Protein 6EZ3 (pdb70)

B-factor: mean 73.42, std 18.95, range [23.51, 164.39]

Foldseek 3Di:
DQWDKDFLDPLQVVLLVVQAEEEEEAEFLFPQNDLVNVLVVLVVNLVRHPYYAYEYAAQLQLLLVVLVPADSVRSSVSRVVRVVVSLVSNCVSCVVSVHDPVLRYYYLHVCPVPPLLVVQLVVLVVCCVVPPVLVVLLLVVLVVSSVRSPDPDDDSVSSNSSSVRVSSCPSCQQPCCVVSPHPAYEHEDADDRPSSSCLVVVVTPGHRDSRYTYMHIDGD/DWDKDFLDVLQVVLLVVQAEEEEEAEFLQPQRDLVNLLVVLVVNLVRHPYYAYEYAAQLQLLLVVLVPADSVRSNVSSVVRVVVSLVSNCVSCVVSVHDPPLRYYYLHRCVVPPLLVVLLVVLVVQCVVPPVLVVLLLVVLVVSSVSPPVSSNSSSVRVSSNVCCQQPCCVVSPHPAYEYEDQDDRVSQSCVVVVVTPGHRDSRYIYMHTHDDD/DWDKDFLDVLQVVLLVVQAEEEEEAEFQFPQNDLVNLLVVLVVNLVRHPYYAYEYADQLVLLLVVLVPADSVRSSVSRVVRVVVSLVSNCVSCVVSVHHPVLRYYYLNRCVVPPLLVVQLVVLVVCCVVPPVLVVLLLVVLVVSSVRSPDDPVSSNSSSVRVSSCVSCQQDCCVVSPHPAYEYEDADDRPSSSCLVVVVTPGHRDSRYTYMHIDDDD/DWDKDFLDPLQVVLLVVQAEEEEEAEFPFPQNDLVNLLVVLCVNLVRHPYYAYEYAAQLVLLLVVLVPDDSVRSSVSSVVRVVVSLVSNCVSCVVSVHDPPLRYYYLCNCVVPPLLVVLLVVLVVCCVVPPVLVVLLLVVLVVSSVRVDDSVSSVSSSVRVSSNVSCQQPCCVVSPHPAYEYEEADDRPSQSCLVVVVTPGHRDSRYTYMHIGDD/DQWDKDFLDPLQVVLLVVQAEEEEEAEFLAPQNDLVNLLVVLVVNLVRHPYYAYEYAAPLQLLLVVLVPADSVRSNVSRVVRVVVSLVSNCVSCVVSVHDPVLRYYYLNRCVVPPLLVVLLVVLVVCCVVPPVLVVLLLVVLVVVSVSHVSSVSSSVRVSSNVCCQQPCCVVSPHPAYEYEDADDDPSSSCLVVVVTPGHRDSRYTYMHIDGD/DQWDKDFLDPLQVVLLVVQAEEEEEAEFLFPQNDLVNVLVVLVVNLVRHPYYAYEYAAQLQLLLVVLVPADSVRSSVSRVVRVVVSLVSNCVSCVVSVHHPVLRYYYLNRCVVPPLLVVLLVVLVVCCVVPVVLVVLLLVVLVVSSVSNCDDRVSSVSSSVRVSSCVCCQQPCCVVSPHPAYEYEDADDRPSSSCLVVVVTPGHRDSRYTYMHIDGD

Solvent-accessible surface area: 58840 Å² total; per-residue (Å²): 141,56,9,66,25,13,57,32,38,142,50,0,126,95,4,36,146,107,44,65,13,0,2,1,11,6,10,2,35,16,78,66,13,71,80,82,7,2,44,80,5,0,73,2,0,34,69,47,12,108,61,2,7,0,10,1,3,0,87,34,2,62,11,4,10,41,24,69,69,47,69,53,70,98,0,40,102,64,7,132,138,33,6,108,140,4,20,114,34,0,12,73,5,0,76,135,19,107,49,22,1,22,82,32,4,16,45,2,13,59,34,98,39,16,60,86,10,61,82,30,63,127,61,0,39,68,24,12,102,100,32,93,69,0,60,64,7,0,26,34,31,0,4,29,13,5,31,48,20,53,136,169,152,48,63,105,122,23,8,65,93,0,0,70,10,10,3,0,44,5,0,0,23,5,33,0,11,33,9,25,120,33,137,2,0,0,3,3,53,43,24,21,24,15,0,0,34,10,3,51,24,96,37,15,109,5,163,26,54,129,83,2,0,2,0,4,3,26,76,174,162,23,92,28,44,58,33,41,176,51,0,100,96,3,30,117,97,55,81,10,0,3,1,8,5,18,14,76,38,114,65,4,76,99,66,9,0,115,96,4,0,65,16,0,33,89,59,12,102,59,1,7,0,3,0,0,1,89,34,1,47,10,23,13,43,30,91,68,89,56,52,75,127,0,71,99,64,8,164,131,23,9,122,81,0,20,103,54,0,11,82,10,0,76,121,20,121,55,22,0,22,81,24,2,13,47,13,7,62,32,98,41,16,64,88,10,67,74,22,62,120,56,0,40,60,31,13,98,102,26,76,92,0,60,79,3,0,20,116,21,0,108,79,30,27,146,90,116,101,114,47,29,65,89,0,0,69,21,10,4,1,33,4,0,1,19,6,32,0,10,33,9,28,120,34,154,3,0,0,1,3,48,41,31,100,29,94,0,0,54,31,2,47,78,105,97,18,111,11,162,28,54,126,76,1,0,1,0,19,3,60,76,138,130,131,12,72,25,14,57,31,38,144,53,1,101,99,2,31,118,103,54,69,10,0,2,1,7,6,10,3,64,20,112,75,12,84,96,72,10,1,124,95,4,0,65,15,0,38,89,54,11,107,57,0,8,0,10,2,3,0,91,33,1,50,10,3,9,44,29,75,64,79,55,54,68,103,0,42,114,80,7,132,135,33,6,122,137,5,17,99,42,0,12,86,9,0,68,125,20,127,46,20,0,22,92,22,6,17,40,2,7,63,32,98,44,17,58,88,10,65,88,28,61,134,59,0,44,60,25,12,101,102,31,92,70,0,59,64,8,0,23,45,36,0,2,20,16,15,56,55,48,120,50,49,105,99,29,8,62,86,0,0,69,14,8,3,0,40,2,0,0,22,7,32,0,11,33,9,25,123,34,146,2,0,0,1,3,48,42,20,18,16,30,0,0,35,9,3,51,25,96,36,18,110,7,161,27,52,127,76,1,0,2,0,5,3,24,73,128,132,132,15,85,26,14,59,33,39,153,48,1,107,101,4,27,119,103,55,69,11,0,2,1,8,6,16,10,60,24,108,65,11,72,102,76,8,3,118,97,4,0,62,9,0,32,88,43,13,106,59,1,8,0,11,0,4,0,87,31,2,47,11,15,11,42,33,66,69,74,65,55,72,101,0,45,109,65,6,146,137,33,8,145,140,4,52,181,47,0,60,80,9,0,107,137,21,144,50,98,47,108,120,24,30,18,44,1,5,85,32,99,143,41,117,108,9,79,81,28,65,124,65,0,40,65,28,13,101,104,32,91,70,0,60,62,9,0,24,41,41,0,6,22,24,17,35,56,119,119,80,97,132,24,10,61,89,0,0,70,19,8,4,0,40,3,0,0,23,7,32,0,11,38,9,26,130,34,144,2,0,0,1,3,52,42,20,21,18,24,1,0,38,11,3,49,19,89,38,14,111,12,146,26,52,126,76,1,0,3,0,6,2,24,74,171,148,58,10,106,19,50,59,33,40,181,48,1,124,99,3,36,147,103,52,69,10,0,3,1,9,6,18,15,85,32,109,65,3,67,106,78,7,0,96,73,4,0,52,5,0,36,86,48,12,107,60,0,8,0,11,2,2,0,87,29,1,49,10,22,12,44,44,92,70,89,52,54,64,120,0,42,113,82,7,132,137,24,8,112,81,0,51,163,58,0,60,84,10,0,106,131,20,145,49,96,47,112,122,25,29,19,44,4,8,82,32,98,143,38,126,107,9,85,73,20,66,122,54,0,38,66,25,10,104,111,31,76,104,0,58,75,9,0,20,106,22,0,94,77,25,30,134,88,143,140,96,28,55,87,0,0,68,20,6,3,1,41,2,0,0,24,6,33,0,10,39,9,26,128,34,140,1,0,0,1,3,51,46,31,107,25,72,0,0,58,30,2,52,83,99,110,18,110,11,147,26,53,128,73,2,0,2,0,20,2,64,71,164,120,65,6,69,21,15,58,32,35,154,46,0,125,95,3,37,148,100,50,70,11,0,2,0,8,6,17,14,72,32,105,71,3,66,81,83,8,0,46,90,4,0,71,1,0,34,81,43,12,108,59,0,8,0,10,2,3,0,84,34,2,50,10,20,10,44,34,58,69,60,51,53,71,121,0,43,126,99,6,129,166,26,7,109,82,0,20,111,44,0,8,73,6,0,79,136,18,108,44,19,1,21,90,25,6,17,41,2,9,64,32,99,42,17,56,88,9,63,80,30,60,118,65,0,41,62,29,11,100,106,32,81,76,0,57,64,6,0,18,35,32,0,9,23,31,5,54,51,119,106,92,96,74,118,28,4,62,81,0,0,68,20,9,2,0,42,3,0,0,25,6,32,0,11,34,9,27,122,36,143,1,0,0,2,3,54,42,18,19,27,19,1,0,38,11,2,47,23,100,42,18,110,12,163,24,54,128,72,0,0,3,0,5,3,25,84,156

InterPro domains:
  IPR030903 Cyclodipeptide synthase [PF16715] (4-224)
  IPR030903 Cyclodipeptide synthase [TIGR04539] (4-224)
  IPR038622 Cyclodipeptide synthase superfamily [G3DSA:3.40.50.11710] (1-234)

Structure (mmCIF, N/CA/C/O backbone):
data_6EZ3
#
_entry.id   6EZ3
#
_cell.length_a   46.381
_cell.length_b   81.835
_cell.length_c   384.026
_cell.angle_alpha   90.00
_cell.angle_beta   90.00
_cell.angle_gamma   90.00
#
_symmetry.space_group_name_H-M   'P 21 21 21'
#
loop_
_entity.id
_entity.type
_entity.pdbx_description
1 polymer 'Cyclo(L-leucyl-L-leucyl) synthase'
2 non-polymer 'SULFATE ION'
3 water water
#
loop_
_atom_site.group_PDB
_atom_site.id
_atom_site.type_symbol
_atom_site.label_atom_id
_atom_site.label_alt_id
_atom_site.label_comp_id
_atom_site.label_asym_id
_atom_site.label_entity_id
_atom_site.label_seq_id
_atom_site.pdbx_PDB_ins_code
_atom_site.Cartn_x
_atom_site.Cartn_y
_atom_site.Cartn_z
_atom_site.occupancy
_atom_site.B_iso_or_equiv
_atom_site.auth_seq_id
_atom_site.auth_comp_id
_atom_site.auth_asym_id
_atom_site.auth_atom_id
_atom_site.pdbx_PDB_model_num
ATOM 1 N N . GLN A 1 2 ? 13.810 -21.214 -10.864 1.00 74.16 2 GLN A N 1
ATOM 2 C CA . GLN A 1 2 ? 13.416 -22.618 -11.088 1.00 73.83 2 GLN A CA 1
ATOM 3 C C . GLN A 1 2 ? 12.220 -22.667 -12.036 1.00 75.71 2 GLN A C 1
ATOM 4 O O . GLN A 1 2 ? 12.163 -23.483 -12.961 1.00 75.20 2 GLN A O 1
ATOM 10 N N . ASN A 1 3 ? 11.255 -21.791 -11.758 1.00 70.11 3 ASN A N 1
ATOM 11 C CA . ASN A 1 3 ? 10.017 -21.597 -12.493 1.00 68.72 3 ASN A CA 1
ATOM 12 C C . ASN A 1 3 ? 10.016 -20.172 -13.071 1.00 67.65 3 ASN A C 1
ATOM 13 O O . ASN A 1 3 ? 8.989 -19.712 -13.590 1.00 67.25 3 ASN A O 1
ATOM 18 N N . PHE A 1 4 ? 11.209 -19.494 -12.992 1.00 59.92 4 PHE A N 1
ATOM 19 C CA . PHE A 1 4 ? 11.497 -18.120 -13.436 1.00 56.53 4 PHE A CA 1
ATOM 20 C C . PHE A 1 4 ? 12.742 -17.990 -14.282 1.00 58.21 4 PHE A C 1
ATOM 21 O O . PHE A 1 4 ? 13.820 -18.416 -13.861 1.00 57.43 4 PHE A O 1
ATOM 29 N N . LYS A 1 5 ? 12.611 -17.306 -15.427 1.00 53.75 5 LYS A N 1
ATOM 30 C CA . LYS A 1 5 ? 13.726 -16.972 -16.305 1.00 53.78 5 LYS A CA 1
ATOM 31 C C . LYS A 1 5 ? 14.290 -15.638 -15.780 1.00 57.51 5 LYS A C 1
ATOM 32 O O . LYS A 1 5 ? 13.547 -14.639 -15.692 1.00 57.91 5 LYS A O 1
ATOM 38 N N . VAL A 1 6 ? 15.579 -15.639 -15.397 1.00 51.66 6 VAL A N 1
ATOM 39 C CA . VAL A 1 6 ? 16.213 -14.454 -14.818 1.00 50.69 6 VAL A CA 1
ATOM 40 C C . VAL A 1 6 ? 17.115 -13.729 -15.821 1.00 55.70 6 VAL A C 1
ATOM 41 O O . VAL A 1 6 ? 18.000 -14.362 -16.406 1.00 57.89 6 VAL A O 1
ATOM 45 N N . ASP A 1 7 ? 16.900 -12.402 -16.001 1.00 49.35 7 ASP A N 1
ATOM 46 C CA . ASP A 1 7 ? 17.718 -11.542 -16.877 1.00 47.95 7 ASP A CA 1
ATOM 47 C C . ASP A 1 7 ? 18.489 -10.549 -16.024 1.00 49.97 7 ASP A C 1
ATOM 48 O O . ASP A 1 7 ? 18.104 -10.298 -14.897 1.00 50.65 7 ASP A O 1
ATOM 53 N N . PHE A 1 8 ? 19.589 -10.016 -16.524 1.00 46.18 8 PHE A N 1
ATOM 54 C CA . PHE A 1 8 ? 20.463 -9.134 -15.750 1.00 46.04 8 PHE A CA 1
ATOM 55 C C . PHE A 1 8 ? 20.690 -7.778 -16.397 1.00 48.72 8 PHE A C 1
ATOM 56 O O . PHE A 1 8 ? 20.823 -7.685 -17.620 1.00 47.55 8 PHE A O 1
ATOM 64 N N . LEU A 1 9 ? 20.759 -6.726 -15.562 1.00 44.87 9 LEU A N 1
ATOM 65 C CA . LEU A 1 9 ? 21.029 -5.371 -16.023 1.00 44.32 9 LEU A CA 1
ATOM 66 C C . LEU A 1 9 ? 22.503 -5.241 -16.391 1.00 51.88 9 LEU A C 1
ATOM 67 O O . LEU A 1 9 ? 22.818 -4.598 -17.401 1.00 52.46 9 LEU A O 1
ATOM 72 N N . THR A 1 10 ? 23.400 -5.865 -15.585 1.00 49.89 10 THR A N 1
ATOM 73 C CA . THR A 1 10 ? 24.850 -5.874 -15.833 1.00 50.35 10 THR A CA 1
ATOM 74 C C . THR A 1 10 ? 25.434 -7.258 -15.608 1.00 54.88 10 THR A C 1
ATOM 75 O O . THR A 1 10 ? 24.747 -8.121 -15.065 1.00 54.75 10 THR A O 1
ATOM 79 N N . LYS A 1 11 ? 26.717 -7.453 -15.988 1.00 52.58 11 LYS A N 1
ATOM 80 C CA . LYS A 1 11 ? 27.465 -8.705 -15.754 1.00 53.48 11 LYS A CA 1
ATOM 81 C C . LYS A 1 11 ? 27.656 -8.878 -14.237 1.00 58.14 11 LYS A C 1
ATOM 82 O O . LYS A 1 11 ? 27.545 -9.989 -13.713 1.00 59.47 11 LYS A O 1
ATOM 88 N N . ASN A 1 12 ? 27.902 -7.758 -13.535 1.00 52.91 12 ASN A N 1
ATOM 89 C CA . ASN A 1 12 ? 28.089 -7.706 -12.093 1.00 51.75 12 ASN A CA 1
ATOM 90 C C . ASN A 1 12 ? 26.841 -8.220 -11.362 1.00 56.87 12 ASN A C 1
ATOM 91 O O . ASN A 1 12 ? 26.970 -8.909 -10.354 1.00 56.43 12 ASN A O 1
ATOM 96 N N . CYS A 1 13 ? 25.645 -7.940 -11.913 1.00 54.75 13 CYS A N 1
ATOM 97 C CA . CYS A 1 13 ? 24.361 -8.420 -11.391 1.00 55.34 13 CYS A CA 1
ATOM 98 C C . CYS A 1 13 ? 24.331 -9.976 -11.422 1.00 56.75 13 CYS A C 1
ATOM 99 O O . CYS A 1 13 ? 23.933 -10.606 -10.443 1.00 56.90 13 CYS A O 1
ATOM 102 N N . LYS A 1 14 ? 24.857 -10.582 -12.496 1.00 50.16 14 LYS A N 1
ATOM 103 C CA . LYS A 1 14 ? 24.943 -12.038 -12.653 1.00 47.80 14 LYS A CA 1
ATOM 104 C C . LYS A 1 14 ? 25.894 -12.620 -11.615 1.00 48.14 14 LYS A C 1
ATOM 105 O O . LYS A 1 14 ? 25.571 -13.650 -11.006 1.00 46.98 14 LYS A O 1
ATOM 111 N N . GLN A 1 15 ? 27.037 -11.925 -11.378 1.00 42.96 15 GLN A N 1
ATOM 112 C CA . GLN A 1 15 ? 28.026 -12.308 -10.361 1.00 42.94 15 GLN A CA 1
ATOM 113 C C . GLN A 1 15 ? 27.379 -12.300 -8.966 1.00 46.59 15 GLN A C 1
ATOM 114 O O . GLN A 1 15 ? 27.544 -13.275 -8.228 1.00 48.33 15 GLN A O 1
ATOM 120 N N . ILE A 1 16 ? 26.632 -11.218 -8.627 1.00 40.11 16 ILE A N 1
ATOM 121 C CA . ILE A 1 16 ? 25.942 -11.095 -7.343 1.00 40.95 16 ILE A CA 1
ATOM 122 C C . ILE A 1 16 ? 24.906 -12.226 -7.230 1.00 46.20 16 ILE A C 1
ATOM 123 O O . ILE A 1 16 ? 24.876 -12.941 -6.204 1.00 45.72 16 ILE A O 1
ATOM 128 N N . TYR A 1 17 ? 24.096 -12.408 -8.315 1.00 41.82 17 TYR A N 1
ATOM 129 C CA . TYR A 1 17 ? 23.050 -13.429 -8.396 1.00 41.19 17 TYR A CA 1
ATOM 130 C C . TYR A 1 17 ? 23.611 -14.784 -8.060 1.00 46.84 17 TYR A C 1
ATOM 131 O O . TYR A 1 17 ? 23.051 -15.438 -7.171 1.00 46.62 17 TYR A O 1
ATOM 140 N N . GLN A 1 18 ? 24.754 -15.176 -8.730 1.00 42.41 18 GLN A N 1
ATOM 141 C CA . GLN A 1 18 ? 25.474 -16.431 -8.524 1.00 41.38 18 GLN A CA 1
ATOM 142 C C . GLN A 1 18 ? 25.670 -16.730 -7.032 1.00 45.24 18 GLN A C 1
ATOM 143 O O . GLN A 1 18 ? 25.354 -17.845 -6.609 1.00 47.47 18 GLN A O 1
ATOM 149 N N . ARG A 1 19 ? 26.151 -15.728 -6.253 1.00 38.42 19 ARG A N 1
ATOM 150 C CA . ARG A 1 19 ? 26.431 -15.819 -4.826 1.00 37.93 19 ARG A CA 1
ATOM 151 C C . ARG A 1 19 ? 25.186 -16.156 -3.931 1.00 43.08 19 ARG A C 1
ATOM 152 O O . ARG A 1 19 ? 25.360 -16.727 -2.864 1.00 43.86 19 ARG A O 1
ATOM 160 N N . LYS A 1 20 ? 23.967 -15.839 -4.381 1.00 39.28 20 LYS A N 1
ATOM 161 C CA . LYS A 1 20 ? 22.638 -16.028 -3.739 1.00 38.73 20 LYS A CA 1
ATOM 162 C C . LYS A 1 20 ? 22.550 -15.537 -2.258 1.00 46.00 20 LYS A C 1
ATOM 163 O O . LYS A 1 20 ? 21.827 -16.131 -1.440 1.00 45.19 20 LYS A O 1
ATOM 169 N N . LYS A 1 21 ? 23.219 -14.399 -1.944 1.00 44.37 21 LYS A N 1
ATOM 170 C CA . LYS A 1 21 ? 23.194 -13.893 -0.569 1.00 44.67 21 LYS A CA 1
ATOM 171 C C . LYS A 1 21 ? 21.846 -13.310 -0.148 1.00 50.28 21 LYS A C 1
ATOM 172 O O . LYS A 1 21 ? 21.323 -13.728 0.879 1.00 53.54 21 LYS A O 1
ATOM 178 N N . HIS A 1 22 ? 21.271 -12.370 -0.926 1.00 43.89 22 HIS A N 1
ATOM 179 C CA . HIS A 1 22 ? 19.998 -11.730 -0.613 1.00 42.42 22 HIS A CA 1
ATOM 180 C C . HIS A 1 22 ? 19.310 -11.137 -1.858 1.00 47.88 22 HIS A C 1
ATOM 181 O O . HIS A 1 22 ? 19.989 -10.625 -2.760 1.00 51.44 22 HIS A O 1
ATOM 188 N N . VAL A 1 23 ? 17.962 -11.163 -1.876 1.00 39.66 23 VAL A N 1
ATOM 189 C CA . VAL A 1 23 ? 17.130 -10.581 -2.931 1.00 37.17 23 VAL A CA 1
ATOM 190 C C . VAL A 1 23 ? 16.037 -9.687 -2.302 1.00 43.30 23 VAL A C 1
ATOM 191 O O . VAL A 1 23 ? 15.569 -9.964 -1.187 1.00 43.36 23 VAL A O 1
ATOM 195 N N . ILE A 1 24 ? 15.661 -8.609 -3.010 1.00 39.64 24 ILE A N 1
ATOM 196 C CA . ILE A 1 24 ? 14.586 -7.711 -2.644 1.00 39.46 24 ILE A CA 1
ATOM 197 C C . ILE A 1 24 ? 13.536 -7.991 -3.667 1.00 44.71 24 ILE A C 1
ATOM 198 O O . ILE A 1 24 ? 13.787 -7.853 -4.866 1.00 46.28 24 ILE A O 1
ATOM 203 N N . LEU A 1 25 ? 12.367 -8.440 -3.218 1.00 40.19 25 LEU A N 1
ATOM 204 C CA . LEU A 1 25 ? 11.260 -8.657 -4.145 1.00 38.30 25 LEU A CA 1
ATOM 205 C C . LEU A 1 25 ? 10.448 -7.363 -4.138 1.00 44.08 25 LEU A C 1
ATOM 206 O O . LEU A 1 25 ? 9.938 -6.949 -3.099 1.00 43.62 25 LEU A O 1
ATOM 211 N N . GLY A 1 26 ? 10.427 -6.689 -5.272 1.00 42.18 26 GLY A N 1
ATOM 212 C CA . GLY A 1 26 ? 9.656 -5.477 -5.436 1.00 42.10 26 GLY A CA 1
ATOM 213 C C . GLY A 1 26 ? 8.249 -5.846 -5.862 1.00 49.37 26 GLY A C 1
ATOM 214 O O . GLY A 1 26 ? 8.051 -6.405 -6.957 1.00 49.07 26 GLY A O 1
ATOM 215 N N . ILE A 1 27 ? 7.263 -5.557 -4.975 1.00 46.45 27 ILE A N 1
ATOM 216 C CA . ILE A 1 27 ? 5.837 -5.739 -5.254 1.00 46.05 27 ILE A CA 1
ATOM 217 C C . ILE A 1 27 ? 5.201 -4.349 -5.502 1.00 50.94 27 ILE A C 1
ATOM 218 O O . ILE A 1 27 ? 5.496 -3.396 -4.792 1.00 51.45 27 ILE A O 1
ATOM 223 N N . SER A 1 28 ? 4.435 -4.223 -6.581 1.00 48.48 28 SER A N 1
ATOM 224 C CA . SER A 1 28 ? 3.842 -2.975 -7.051 1.00 49.40 28 SER A CA 1
ATOM 225 C C . SER A 1 28 ? 2.355 -2.808 -6.735 1.00 58.59 28 SER A C 1
ATOM 226 O O . SER A 1 28 ? 1.584 -3.772 -6.851 1.00 59.45 28 SER A O 1
ATOM 229 N N . PRO A 1 29 ? 1.906 -1.573 -6.402 1.00 58.27 29 PRO A N 1
ATOM 230 C CA . PRO A 1 29 ? 0.484 -1.396 -6.073 1.00 58.69 29 PRO A CA 1
ATOM 231 C C . PRO A 1 29 ? -0.397 -1.214 -7.303 1.00 64.94 29 PRO A C 1
ATOM 232 O O . PRO A 1 29 ? 0.046 -0.679 -8.324 1.00 65.03 29 PRO A O 1
ATOM 236 N N . PHE A 1 30 ? -1.657 -1.652 -7.188 1.00 61.19 30 PHE A N 1
ATOM 237 C CA . PHE A 1 30 ? -2.711 -1.503 -8.182 1.00 60.30 30 PHE A CA 1
ATOM 238 C C . PHE A 1 30 ? -2.393 -2.134 -9.538 1.00 65.97 30 PHE A C 1
ATOM 239 O O . PHE A 1 30 ? -3.120 -1.892 -10.498 1.00 67.05 30 PHE A O 1
ATOM 247 N N . THR A 1 31 ? -1.349 -2.968 -9.616 1.00 63.53 31 THR A N 1
ATOM 248 C CA . THR A 1 31 ? -0.976 -3.639 -10.867 1.00 63.83 31 THR A CA 1
ATOM 249 C C . THR A 1 31 ? -1.578 -5.025 -10.953 1.00 69.51 31 THR A C 1
ATOM 250 O O . THR A 1 31 ? -1.724 -5.726 -9.948 1.00 68.31 31 THR A O 1
ATOM 254 N N . SER A 1 32 ? -1.937 -5.403 -12.173 1.00 68.65 32 SER A N 1
ATOM 255 C CA . SER A 1 32 ? -2.542 -6.684 -12.522 1.00 68.77 32 SER A CA 1
ATOM 256 C C . SER A 1 32 ? -1.622 -7.872 -12.190 1.00 70.73 32 SER A C 1
ATOM 257 O O . SER A 1 32 ? -2.115 -8.891 -11.686 1.00 70.96 32 SER A O 1
ATOM 260 N N . LYS A 1 33 ? -0.294 -7.729 -12.459 1.00 63.38 33 LYS A N 1
ATOM 261 C CA . LYS A 1 33 ? 0.693 -8.789 -12.235 1.00 61.04 33 LYS A CA 1
ATOM 262 C C . LYS A 1 33 ? 0.827 -9.185 -10.774 1.00 62.81 33 LYS A C 1
ATOM 263 O O . LYS A 1 33 ? 0.762 -10.364 -10.471 1.00 64.20 33 LYS A O 1
ATOM 269 N N . TYR A 1 34 ? 1.020 -8.221 -9.879 1.00 56.49 34 TYR A N 1
ATOM 270 C CA . TYR A 1 34 ? 1.225 -8.460 -8.450 1.00 55.19 34 TYR A CA 1
ATOM 271 C C . TYR A 1 34 ? -0.076 -8.792 -7.733 1.00 60.03 34 TYR A C 1
ATOM 272 O O . TYR A 1 34 ? -0.576 -8.026 -6.886 1.00 59.96 34 TYR A O 1
ATOM 281 N N . ASN A 1 35 ? -0.610 -9.973 -8.121 1.00 55.63 35 ASN A N 1
ATOM 282 C CA . ASN A 1 35 ? -1.805 -10.622 -7.617 1.00 55.32 35 ASN A CA 1
ATOM 283 C C . ASN A 1 35 ? -1.376 -11.713 -6.656 1.00 64.11 35 ASN A C 1
ATOM 284 O O . ASN A 1 35 ? -0.234 -12.206 -6.718 1.00 64.22 35 ASN A O 1
ATOM 289 N N . GLU A 1 36 ? -2.315 -12.107 -5.777 1.00 61.54 36 GLU A N 1
ATOM 290 C CA . GLU A 1 36 ? -2.125 -13.115 -4.750 1.00 60.32 36 GLU A CA 1
ATOM 291 C C . GLU A 1 36 ? -1.359 -14.319 -5.273 1.00 60.82 36 GLU A C 1
ATOM 292 O O . GLU A 1 36 ? -0.433 -14.756 -4.610 1.00 61.41 36 GLU A O 1
ATOM 298 N N . SER A 1 37 ? -1.681 -14.797 -6.477 1.00 55.62 37 SER A N 1
ATOM 299 C CA . SER A 1 37 ? -1.017 -15.960 -7.069 1.00 55.23 37 SER A CA 1
ATOM 300 C C . SER A 1 37 ? 0.467 -15.710 -7.319 1.00 55.62 37 SER A C 1
ATOM 301 O O . SER A 1 37 ? 1.316 -16.461 -6.823 1.00 55.33 37 SER A O 1
ATOM 304 N N . TYR A 1 38 ? 0.762 -14.611 -8.030 1.00 48.87 38 TYR A N 1
ATOM 305 C CA . TYR A 1 38 ? 2.118 -14.182 -8.372 1.00 46.39 38 TYR A CA 1
ATOM 306 C C . TYR A 1 38 ? 2.987 -13.882 -7.140 1.00 44.84 38 TYR A C 1
ATOM 307 O O . TYR A 1 38 ? 4.091 -14.420 -7.002 1.00 41.17 38 TYR A O 1
ATOM 316 N N . ILE A 1 39 ? 2.485 -12.999 -6.265 1.00 41.04 39 ILE A N 1
ATOM 317 C CA . ILE A 1 39 ? 3.181 -12.595 -5.051 1.00 40.86 39 ILE A CA 1
ATOM 318 C C . ILE A 1 39 ? 3.724 -13.808 -4.291 1.00 47.79 39 ILE A C 1
ATOM 319 O O . ILE A 1 39 ? 4.877 -13.779 -3.841 1.00 49.10 39 ILE A O 1
ATOM 324 N N . ARG A 1 40 ? 2.913 -14.890 -4.220 1.00 42.46 40 ARG A N 1
ATOM 325 C CA . ARG A 1 40 ? 3.263 -16.148 -3.580 1.00 41.36 40 ARG A CA 1
ATOM 326 C C . ARG A 1 40 ? 4.411 -16.831 -4.318 1.00 45.79 40 ARG A C 1
ATOM 327 O O . ARG A 1 40 ? 5.410 -17.201 -3.695 1.00 43.82 40 ARG A O 1
ATOM 335 N N . LYS A 1 41 ? 4.276 -16.938 -5.655 1.00 44.75 41 LYS A N 1
ATOM 336 C CA . LYS A 1 41 ? 5.255 -17.514 -6.569 1.00 45.05 41 LYS A CA 1
ATOM 337 C C . LYS A 1 41 ? 6.628 -16.916 -6.308 1.00 48.83 41 LYS A C 1
ATOM 338 O O . LYS A 1 41 ? 7.570 -17.665 -6.070 1.00 51.78 41 LYS A O 1
ATOM 344 N N . ILE A 1 42 ? 6.743 -15.573 -6.349 1.00 41.64 42 ILE A N 1
ATOM 345 C CA . ILE A 1 42 ? 8.014 -14.860 -6.177 1.00 39.73 42 ILE A CA 1
ATOM 346 C C . ILE A 1 42 ? 8.606 -15.079 -4.789 1.00 42.97 42 ILE A C 1
ATOM 347 O O . ILE A 1 42 ? 9.817 -15.136 -4.672 1.00 42.49 42 ILE A O 1
ATOM 352 N N . ILE A 1 43 ? 7.763 -15.215 -3.747 1.00 39.06 43 ILE A N 1
ATOM 353 C CA . ILE A 1 43 ? 8.236 -15.465 -2.388 1.00 37.56 43 ILE A CA 1
ATOM 354 C C . ILE A 1 43 ? 8.801 -16.883 -2.314 1.00 43.27 43 ILE A C 1
ATOM 355 O O . ILE A 1 43 ? 9.942 -17.073 -1.873 1.00 44.67 43 ILE A O 1
ATOM 36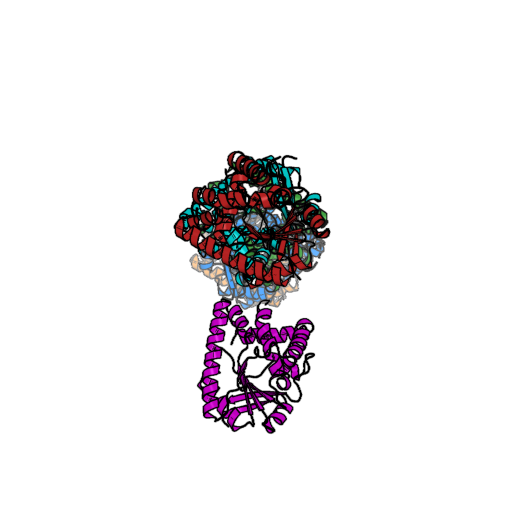0 N N . GLN A 1 44 ? 8.036 -17.864 -2.806 1.00 38.46 44 GLN A N 1
ATOM 361 C CA . GLN A 1 44 ? 8.498 -19.242 -2.824 1.00 38.58 44 GLN A CA 1
ATOM 362 C C . GLN A 1 44 ? 9.823 -19.366 -3.562 1.00 44.37 44 GLN A C 1
ATOM 363 O O . GLN A 1 44 ? 10.705 -20.063 -3.078 1.00 44.38 44 GLN A O 1
ATOM 369 N N . TRP A 1 45 ? 9.982 -18.620 -4.686 1.00 42.65 45 TRP A N 1
ATOM 370 C CA . TRP A 1 45 ? 11.190 -18.535 -5.522 1.00 42.68 45 TRP A CA 1
ATOM 371 C C . TRP A 1 45 ? 12.358 -17.904 -4.755 1.00 45.09 45 TRP A C 1
ATOM 372 O O . TRP A 1 45 ? 13.457 -18.454 -4.762 1.00 44.34 45 TRP A O 1
ATOM 383 N N . ALA A 1 46 ? 12.109 -16.763 -4.086 1.00 40.61 46 ALA A N 1
ATOM 384 C CA . ALA A 1 46 ? 13.126 -16.055 -3.334 1.00 39.86 46 ALA A CA 1
ATOM 385 C C . ALA A 1 46 ? 13.607 -16.988 -2.280 1.00 46.72 46 ALA A C 1
ATOM 386 O O . ALA A 1 46 ? 14.805 -17.243 -2.218 1.00 46.48 46 ALA A O 1
ATOM 388 N N . ASN A 1 47 ? 12.657 -17.565 -1.510 1.00 45.32 47 ASN A N 1
ATOM 389 C CA . ASN A 1 47 ? 12.889 -18.460 -0.383 1.00 46.52 47 ASN A CA 1
ATOM 390 C C . ASN A 1 47 ? 13.734 -19.665 -0.721 1.00 54.85 47 ASN A C 1
ATOM 391 O O . ASN A 1 47 ? 14.648 -19.994 0.038 1.00 57.49 47 ASN A O 1
ATOM 396 N N . SER A 1 48 ? 13.438 -20.310 -1.858 1.00 51.70 48 SER A N 1
ATOM 397 C CA . SER A 1 48 ? 14.104 -21.514 -2.349 1.00 51.05 48 SER A CA 1
ATOM 398 C C . SER A 1 48 ? 15.504 -21.302 -2.861 1.00 56.42 48 SER A C 1
ATOM 399 O O . SER A 1 48 ? 16.358 -22.163 -2.651 1.00 60.90 48 SER A O 1
ATOM 402 N N . ASN A 1 49 ? 15.752 -20.195 -3.526 1.00 48.69 49 ASN A N 1
ATOM 403 C CA . ASN A 1 49 ? 17.037 -19.920 -4.133 1.00 47.21 49 ASN A CA 1
ATOM 404 C C . ASN A 1 49 ? 18.049 -19.107 -3.287 1.00 51.40 49 ASN A C 1
ATOM 405 O O . ASN A 1 49 ? 19.263 -19.267 -3.477 1.00 52.40 49 ASN A O 1
ATOM 410 N N . PHE A 1 50 ? 17.573 -18.230 -2.394 1.00 45.67 50 PHE A N 1
ATOM 411 C CA . PHE A 1 50 ? 18.450 -17.315 -1.667 1.00 44.66 50 PHE A CA 1
ATOM 412 C C . PHE A 1 50 ? 18.619 -17.599 -0.180 1.00 53.73 50 PHE A C 1
ATOM 413 O O . PHE A 1 50 ? 17.756 -18.243 0.456 1.00 54.26 50 PHE A O 1
ATOM 421 N N . ASP A 1 51 ? 19.736 -17.062 0.378 1.00 51.79 51 ASP A N 1
ATOM 422 C CA . ASP A 1 51 ? 20.055 -17.186 1.790 1.00 52.52 51 ASP A CA 1
ATOM 423 C C . ASP A 1 51 ? 19.035 -16.383 2.578 1.00 54.96 51 ASP A C 1
ATOM 424 O O . ASP A 1 51 ? 18.529 -16.861 3.594 1.00 56.30 51 ASP A O 1
ATOM 429 N N . ASP A 1 52 ? 18.657 -15.214 2.042 1.00 48.14 52 ASP A N 1
ATOM 430 C CA . ASP A 1 52 ? 17.696 -14.308 2.666 1.00 46.57 52 ASP A CA 1
ATOM 431 C C . ASP A 1 52 ? 17.001 -13.431 1.614 1.00 50.38 52 ASP A C 1
ATOM 432 O O . ASP A 1 52 ? 17.561 -13.197 0.540 1.00 52.50 52 ASP A O 1
ATOM 437 N N . PHE A 1 53 ? 15.811 -12.903 1.930 1.00 43.88 53 PHE A N 1
ATOM 438 C CA . PHE A 1 53 ? 15.082 -11.971 1.067 1.00 42.38 53 PHE A CA 1
ATOM 439 C C . PHE A 1 53 ? 14.333 -10.967 1.908 1.00 45.76 53 PHE A C 1
ATOM 440 O O . PHE A 1 53 ? 14.100 -11.181 3.098 1.00 45.07 53 PHE A O 1
ATOM 448 N N . SER A 1 54 ? 13.942 -9.881 1.267 1.00 42.60 54 SER A N 1
ATOM 449 C CA . SER A 1 54 ? 13.176 -8.761 1.795 1.00 41.25 54 SER A CA 1
ATOM 450 C C . SER A 1 54 ? 12.127 -8.511 0.753 1.00 45.26 54 SER A C 1
ATOM 451 O O . SER A 1 54 ? 12.312 -8.870 -0.416 1.00 45.16 54 SER A O 1
ATOM 454 N N . ILE A 1 55 ? 11.074 -7.820 1.137 1.00 41.48 55 ILE A N 1
ATOM 455 C CA . ILE A 1 55 ? 10.037 -7.380 0.219 1.00 40.71 55 ILE A CA 1
ATOM 456 C C . ILE A 1 55 ? 9.947 -5.850 0.312 1.00 45.30 55 ILE A C 1
ATOM 457 O O . ILE A 1 55 ? 10.011 -5.280 1.397 1.00 44.74 55 ILE A O 1
ATOM 462 N N . LEU A 1 56 ? 9.880 -5.189 -0.822 1.00 43.65 56 LEU A N 1
ATOM 463 C CA . LEU A 1 56 ? 9.733 -3.750 -0.847 1.00 43.93 56 LEU A CA 1
ATOM 464 C C . LEU A 1 56 ? 8.402 -3.461 -1.490 1.00 48.33 56 LEU A C 1
ATOM 465 O O . LEU A 1 56 ? 8.129 -3.901 -2.614 1.00 48.52 56 LEU A O 1
ATOM 470 N N . LEU A 1 57 ? 7.535 -2.826 -0.718 1.00 45.27 57 LEU A N 1
ATOM 471 C CA . LEU A 1 57 ? 6.189 -2.429 -1.105 1.00 46.08 57 LEU A CA 1
ATOM 472 C C . LEU A 1 57 ? 6.195 -0.909 -1.357 1.00 54.30 57 LEU A C 1
ATOM 473 O O . LEU A 1 57 ? 7.125 -0.216 -0.933 1.00 55.76 57 LEU A O 1
ATOM 478 N N . ALA A 1 58 ? 5.176 -0.389 -2.038 1.00 52.29 58 ALA A N 1
ATOM 479 C CA . ALA A 1 58 ? 5.096 1.045 -2.348 1.00 52.52 58 ALA A CA 1
ATOM 480 C C . ALA A 1 58 ? 5.054 1.963 -1.119 1.00 56.61 58 ALA A C 1
ATOM 481 O O . ALA A 1 58 ? 4.383 1.660 -0.135 1.00 56.12 58 ALA A O 1
ATOM 483 N N . GLY A 1 59 ? 5.754 3.083 -1.195 1.00 54.59 59 GLY A N 1
ATOM 484 C CA . GLY A 1 59 ? 5.790 4.068 -0.114 1.00 55.14 59 GLY A CA 1
ATOM 485 C C . GLY A 1 59 ? 4.578 4.982 -0.115 1.00 60.71 59 GLY A C 1
ATOM 486 O O . GLY A 1 59 ? 3.674 4.824 -0.942 1.00 60.20 59 GLY A O 1
ATOM 487 N N . GLU A 1 60 ? 4.545 5.944 0.822 1.00 57.68 60 GLU A N 1
ATOM 488 C CA . GLU A 1 60 ? 3.458 6.918 0.984 1.00 57.39 60 GLU A CA 1
ATOM 489 C C . GLU A 1 60 ? 3.218 7.729 -0.269 1.00 64.26 60 GLU A C 1
ATOM 490 O O . GLU A 1 60 ? 2.060 8.005 -0.599 1.00 66.33 60 GLU A O 1
ATOM 496 N N . GLU A 1 61 ? 4.308 8.070 -0.991 1.00 59.65 61 GLU A N 1
ATOM 497 C CA . GLU A 1 61 ? 4.322 8.891 -2.195 1.00 58.62 61 GLU A CA 1
ATOM 498 C C . GLU A 1 61 ? 3.558 8.236 -3.351 1.00 64.38 61 GLU A C 1
ATOM 499 O O . GLU A 1 61 ? 3.538 8.765 -4.464 1.00 63.77 61 GLU A O 1
ATOM 505 N N . SER A 1 62 ? 2.876 7.114 -3.065 1.00 63.79 62 SER A N 1
ATOM 506 C CA . SER A 1 62 ? 2.020 6.431 -4.035 1.00 65.91 62 SER A CA 1
ATOM 507 C C . SER A 1 62 ? 0.691 7.158 -4.146 1.00 71.99 62 SER A C 1
ATOM 508 O O . SER A 1 62 ? -0.064 6.913 -5.098 1.00 73.18 62 SER A O 1
ATOM 511 N N . LYS A 1 63 ? 0.383 8.034 -3.165 1.00 67.36 63 LYS A N 1
ATOM 512 C CA . LYS A 1 63 ? -0.853 8.801 -3.226 1.00 66.67 63 LYS A CA 1
ATOM 513 C C . LYS A 1 63 ? -0.821 9.670 -4.494 1.00 69.30 63 LYS A C 1
ATOM 514 O O . LYS A 1 63 ? -1.781 9.660 -5.277 1.00 68.24 63 LYS A O 1
ATOM 520 N N . ASN A 1 64 ? 0.357 10.304 -4.735 1.00 64.11 64 ASN A N 1
ATOM 521 C CA . ASN A 1 64 ? 0.693 11.192 -5.846 1.00 62.99 64 ASN A CA 1
ATOM 522 C C . ASN A 1 64 ? 0.255 10.641 -7.199 1.00 67.12 64 ASN A C 1
ATOM 523 O O . ASN A 1 64 ? -0.333 11.364 -7.996 1.00 67.20 64 ASN A O 1
ATOM 528 N N . LEU A 1 65 ? 0.488 9.354 -7.421 1.00 63.34 65 LEU A N 1
ATOM 529 C CA . LEU A 1 65 ? 0.105 8.663 -8.652 1.00 62.64 65 LEU A CA 1
ATOM 530 C C . LEU A 1 65 ? -1.415 8.602 -8.801 1.00 69.33 65 LEU A C 1
ATOM 531 O O . LEU A 1 65 ? -1.913 8.831 -9.893 1.00 68.62 65 LEU A O 1
ATOM 536 N N . LEU A 1 66 ? -2.147 8.345 -7.701 1.00 69.22 66 LEU A N 1
ATOM 537 C CA . LEU A 1 66 ? -3.615 8.298 -7.698 1.00 70.13 66 LEU A CA 1
ATOM 538 C C . LEU A 1 66 ? -4.201 9.706 -7.887 1.00 76.53 66 LEU A C 1
ATOM 539 O O . LEU A 1 66 ? -5.182 9.867 -8.621 1.00 76.28 66 LEU A O 1
ATOM 544 N N . GLU A 1 67 ? -3.564 10.719 -7.267 1.00 73.65 67 GLU A N 1
ATOM 545 C CA . GLU A 1 67 ? -3.947 12.128 -7.388 1.00 73.68 67 GLU A CA 1
ATOM 546 C C . GLU A 1 67 ? -3.871 12.600 -8.858 1.00 79.75 67 GLU A C 1
ATOM 547 O O . GLU A 1 67 ? -4.747 13.339 -9.310 1.00 81.09 67 GLU A O 1
ATOM 553 N N . CYS A 1 68 ? -2.865 12.110 -9.609 1.00 75.04 68 CYS A N 1
ATOM 554 C CA . CYS A 1 68 ? -2.665 12.402 -11.021 1.00 74.36 68 CYS A CA 1
ATOM 555 C C . CYS A 1 68 ? -3.689 11.648 -11.864 1.00 79.12 68 CYS A C 1
ATOM 556 O O . CYS A 1 68 ? -3.946 12.040 -13.001 1.00 79.07 68 CYS A O 1
ATOM 559 N N . LEU A 1 69 ? -4.263 10.560 -11.322 1.00 76.08 69 LEU A N 1
ATOM 560 C CA . LEU A 1 69 ? -5.303 9.787 -12.011 1.00 76.08 69 LEU A CA 1
ATOM 561 C C . LEU A 1 69 ? -6.694 10.284 -11.551 1.00 80.98 69 LEU A C 1
ATOM 562 O O . LEU A 1 69 ? -7.695 9.578 -11.693 1.00 80.77 69 LEU A O 1
ATOM 567 N N . GLY A 1 70 ? -6.726 11.504 -11.018 1.00 78.62 70 GLY A N 1
ATOM 568 C CA . GLY A 1 70 ? -7.929 12.178 -10.544 1.00 79.61 70 GLY A CA 1
ATOM 569 C C . GLY A 1 70 ? -8.563 11.581 -9.304 1.00 86.08 70 GLY A C 1
ATOM 570 O O . GLY A 1 70 ? -9.685 11.072 -9.372 1.00 86.80 70 GLY A O 1
ATOM 571 N N . TYR A 1 71 ? -7.851 11.648 -8.161 1.00 83.02 71 TYR A N 1
ATOM 572 C CA . TYR A 1 71 ? -8.307 11.156 -6.854 1.00 82.49 71 TYR A CA 1
ATOM 573 C C . TYR A 1 71 ? -8.084 12.236 -5.823 1.00 86.60 71 TYR A C 1
ATOM 574 O O . TYR A 1 71 ? -7.061 12.929 -5.859 1.00 85.36 71 TYR A O 1
ATOM 583 N N . SER A 1 72 ? -9.030 12.358 -4.890 1.00 85.05 72 SER A N 1
ATOM 584 C CA . SER A 1 72 ? -8.976 13.292 -3.768 1.00 86.08 72 SER A CA 1
ATOM 585 C C . SER A 1 72 ? -7.786 12.892 -2.883 1.00 91.30 72 SER A C 1
ATOM 586 O O . SER A 1 72 ? -7.534 11.690 -2.738 1.00 91.16 72 SER A O 1
ATOM 589 N N . SER A 1 73 ? -7.056 13.880 -2.298 1.00 87.75 73 SER A N 1
ATOM 590 C CA . SER A 1 73 ? -5.912 13.590 -1.422 1.00 87.29 73 SER A CA 1
ATOM 591 C C . SER A 1 73 ? -6.270 12.600 -0.304 1.00 92.00 73 SER A C 1
ATOM 592 O O . SER A 1 73 ? -5.433 11.779 0.066 1.00 92.18 73 SER A O 1
ATOM 595 N N . SER A 1 74 ? -7.525 12.638 0.187 1.00 88.75 74 SER A N 1
ATOM 596 C CA . SER A 1 74 ? -8.024 11.708 1.199 1.00 88.77 74 SER A CA 1
ATOM 597 C C . SER A 1 74 ? -8.343 10.338 0.566 1.00 92.25 74 SER A C 1
ATOM 598 O O . SER A 1 74 ? -7.974 9.307 1.146 1.00 92.30 74 SER A O 1
ATOM 601 N N . LYS A 1 75 ? -9.029 10.334 -0.619 1.00 87.45 75 LYS A N 1
ATOM 602 C CA . LYS A 1 75 ? -9.403 9.103 -1.336 1.00 87.13 75 LYS A CA 1
ATOM 603 C C . LYS A 1 75 ? -8.162 8.283 -1.746 1.00 91.26 75 LYS A C 1
ATOM 604 O O . LYS A 1 75 ? -8.182 7.047 -1.633 1.00 90.99 75 LYS A O 1
ATOM 610 N N . ALA A 1 76 ? -7.074 8.991 -2.163 1.00 86.65 76 ALA A N 1
ATOM 611 C CA . ALA A 1 76 ? -5.775 8.433 -2.547 1.00 85.37 76 ALA A CA 1
ATOM 612 C C . ALA A 1 76 ? -5.099 7.764 -1.349 1.00 87.08 76 ALA A C 1
ATOM 613 O O . ALA A 1 76 ? -4.686 6.613 -1.467 1.00 87.46 76 ALA A O 1
ATOM 615 N N . ASN A 1 77 ? -5.028 8.454 -0.188 1.00 81.24 77 ASN A N 1
ATOM 616 C CA . ASN A 1 77 ? -4.437 7.894 1.030 1.00 80.35 77 ASN A CA 1
ATOM 617 C C . ASN A 1 77 ? -5.215 6.687 1.549 1.00 81.93 77 ASN A C 1
ATOM 618 O O . ASN A 1 77 ? -4.621 5.795 2.142 1.00 80.93 77 ASN A O 1
ATOM 623 N N . GLN A 1 78 ? -6.525 6.638 1.280 1.00 78.43 78 GLN A N 1
ATOM 624 C CA . GLN A 1 78 ? -7.381 5.516 1.673 1.00 78.81 78 GLN A CA 1
ATOM 625 C C . GLN A 1 78 ? -7.091 4.300 0.798 1.00 82.87 78 GLN A C 1
ATOM 626 O O . GLN A 1 78 ? -6.917 3.210 1.347 1.00 83.12 78 GLN A O 1
ATOM 632 N N . LYS A 1 79 ? -7.036 4.487 -0.557 1.00 78.15 79 LYS A N 1
ATOM 633 C CA . LYS A 1 79 ? -6.747 3.421 -1.539 1.00 77.25 79 LYS A CA 1
ATOM 634 C C . LYS A 1 79 ? -5.340 2.836 -1.356 1.00 78.49 79 LYS A C 1
ATOM 635 O O . LYS A 1 79 ? -5.180 1.620 -1.483 1.00 79.63 79 LYS A O 1
ATOM 641 N N . VAL A 1 80 ? -4.343 3.698 -1.020 1.00 70.22 80 VAL A N 1
ATOM 642 C CA . VAL A 1 80 ? -2.952 3.333 -0.766 1.00 67.86 80 VAL A CA 1
ATOM 643 C C . VAL A 1 80 ? -2.887 2.440 0.479 1.00 70.41 80 VAL A C 1
ATOM 644 O O . VAL A 1 80 ? -2.334 1.343 0.403 1.00 70.91 80 VAL A O 1
ATOM 648 N N . ARG A 1 81 ? -3.490 2.885 1.597 1.00 65.47 81 ARG A N 1
ATOM 649 C CA . ARG A 1 81 ? -3.527 2.147 2.858 1.00 64.87 81 ARG A CA 1
ATOM 650 C C . ARG A 1 81 ? -4.151 0.781 2.675 1.00 68.15 81 ARG A C 1
ATOM 651 O O . ARG A 1 81 ? -3.590 -0.201 3.160 1.00 69.58 81 ARG A O 1
ATOM 659 N N . LYS A 1 82 ? -5.312 0.722 1.983 1.00 62.17 82 LYS A N 1
ATOM 660 C CA . LYS A 1 82 ? -6.088 -0.492 1.741 1.00 61.35 82 LYS A CA 1
ATOM 661 C C . LYS A 1 82 ? -5.276 -1.504 0.969 1.00 63.03 82 LYS A C 1
ATOM 662 O O . LYS A 1 82 ? -5.300 -2.677 1.328 1.00 62.50 82 LYS A O 1
ATOM 668 N N . GLU A 1 83 ? -4.561 -1.053 -0.083 1.00 59.53 83 GLU A N 1
ATOM 669 C CA . GLU A 1 83 ? -3.731 -1.903 -0.942 1.00 59.00 83 GLU A CA 1
ATOM 670 C C . GLU A 1 83 ? -2.515 -2.441 -0.169 1.00 64.09 83 GLU A C 1
ATOM 671 O O . GLU A 1 83 ? -2.320 -3.653 -0.128 1.00 64.48 83 GLU A O 1
ATOM 677 N N . ILE A 1 84 ? -1.737 -1.556 0.479 1.00 59.46 84 ILE A N 1
ATOM 678 C CA . ILE A 1 84 ? -0.547 -1.944 1.220 1.00 58.64 84 ILE A CA 1
ATOM 679 C C . ILE A 1 84 ? -0.899 -2.952 2.318 1.00 61.61 84 ILE A C 1
ATOM 680 O O . ILE A 1 84 ? -0.197 -3.947 2.430 1.00 62.63 84 ILE A O 1
ATOM 685 N N . LYS A 1 85 ? -2.005 -2.742 3.070 1.00 56.28 85 LYS A N 1
ATOM 686 C CA . LYS A 1 85 ? -2.450 -3.679 4.111 1.00 55.14 85 LYS A CA 1
ATOM 687 C C . LYS A 1 85 ? -2.795 -5.049 3.511 1.00 58.50 85 LYS A C 1
ATOM 688 O O . LYS A 1 85 ? -2.418 -6.079 4.078 1.00 59.65 85 LYS A O 1
ATOM 694 N N . ARG A 1 86 ? -3.445 -5.052 2.336 1.00 52.70 86 ARG A N 1
ATOM 695 C CA . ARG A 1 86 ? -3.810 -6.248 1.579 1.00 52.25 86 ARG A CA 1
ATOM 696 C C . ARG A 1 86 ? -2.515 -6.997 1.163 1.00 56.18 86 ARG A C 1
ATOM 697 O O . ARG A 1 86 ? -2.421 -8.221 1.335 1.00 57.03 86 ARG A O 1
ATOM 705 N N . GLN A 1 87 ? -1.517 -6.242 0.656 1.00 50.40 87 GLN A N 1
ATOM 706 C CA . GLN A 1 87 ? -0.224 -6.770 0.217 1.00 48.93 87 GLN A CA 1
ATOM 707 C C . GLN A 1 87 ? 0.519 -7.363 1.400 1.00 54.29 87 GLN A C 1
ATOM 708 O O . GLN A 1 87 ? 0.986 -8.495 1.307 1.00 53.34 87 GLN A O 1
ATOM 714 N N . ILE A 1 88 ? 0.563 -6.631 2.535 1.00 53.17 88 ILE A N 1
ATOM 715 C CA . ILE A 1 88 ? 1.200 -7.064 3.780 1.00 53.77 88 ILE A CA 1
ATOM 716 C C . ILE A 1 88 ? 0.614 -8.383 4.257 1.00 59.75 88 ILE A C 1
ATOM 717 O O . ILE A 1 88 ? 1.377 -9.321 4.519 1.00 60.40 88 ILE A O 1
ATOM 722 N N . ARG A 1 89 ? -0.734 -8.484 4.299 1.00 56.20 89 ARG A N 1
ATOM 723 C CA . ARG A 1 89 ? -1.425 -9.707 4.736 1.00 55.03 89 ARG A CA 1
ATOM 724 C C . ARG A 1 89 ? -1.070 -10.921 3.865 1.00 56.25 89 ARG A C 1
ATOM 725 O O . ARG A 1 89 ? -0.760 -11.958 4.443 1.00 54.47 89 ARG A O 1
ATOM 733 N N . PHE A 1 90 ? -1.015 -10.775 2.515 1.00 53.41 90 PHE A N 1
ATOM 734 C CA . PHE A 1 90 ? -0.620 -11.873 1.619 1.00 55.31 90 PHE A CA 1
ATOM 735 C C . PHE A 1 90 ? 0.828 -12.286 1.846 1.00 58.89 90 PHE A C 1
ATOM 736 O O . PHE A 1 90 ? 1.127 -13.487 1.931 1.00 58.07 90 PHE A O 1
ATOM 744 N N . CYS A 1 91 ? 1.733 -11.280 1.942 1.00 53.77 91 CYS A N 1
ATOM 745 C CA . CYS A 1 91 ? 3.166 -11.475 2.158 1.00 51.19 91 CYS A CA 1
ATOM 746 C C . CYS A 1 91 ? 3.471 -12.175 3.461 1.00 52.80 91 CYS A C 1
ATOM 747 O O . CYS A 1 91 ? 4.193 -13.178 3.469 1.00 51.98 91 CYS A O 1
ATOM 750 N N . GLU A 1 92 ? 2.862 -11.704 4.548 1.00 48.91 92 GLU A N 1
ATOM 751 C CA . GLU A 1 92 ? 3.040 -12.317 5.863 1.00 49.02 92 GLU A CA 1
ATOM 752 C C . GLU A 1 92 ? 2.611 -13.777 5.872 1.00 55.11 92 GLU A C 1
ATOM 753 O O . GLU A 1 92 ? 3.295 -14.595 6.470 1.00 53.77 92 GLU A O 1
ATOM 759 N N . ASP A 1 93 ? 1.527 -14.108 5.146 1.00 54.47 93 ASP A N 1
ATOM 760 C CA . ASP A 1 93 ? 1.018 -15.464 5.036 1.00 55.24 93 ASP A CA 1
ATOM 761 C C . ASP A 1 93 ? 1.998 -16.393 4.366 1.00 57.64 93 ASP A C 1
ATOM 762 O O . ASP A 1 93 ? 2.196 -17.521 4.839 1.00 58.26 93 ASP A O 1
ATOM 767 N N . GLU A 1 94 ? 2.642 -15.913 3.291 1.00 51.99 94 GLU A N 1
ATOM 768 C CA . GLU A 1 94 ? 3.611 -16.716 2.549 1.00 51.17 94 GLU A CA 1
ATOM 769 C C . GLU A 1 94 ? 4.907 -16.912 3.279 1.00 53.28 94 GLU A C 1
ATOM 770 O O . GLU A 1 94 ? 5.503 -17.993 3.171 1.00 52.17 94 GLU A O 1
ATOM 776 N N . ILE A 1 95 ? 5.347 -15.866 4.029 1.00 47.52 95 ILE A N 1
ATOM 777 C CA . ILE A 1 95 ? 6.573 -15.923 4.813 1.00 45.64 95 ILE A CA 1
ATOM 778 C C . ILE A 1 95 ? 6.418 -16.986 5.909 1.00 47.40 95 ILE A C 1
ATOM 779 O O . ILE A 1 95 ? 7.324 -17.801 6.070 1.00 47.26 95 ILE A O 1
ATOM 784 N N . ILE A 1 96 ? 5.224 -17.071 6.557 1.00 42.33 96 ILE A N 1
ATOM 785 C CA . ILE A 1 96 ? 4.949 -18.107 7.566 1.00 41.13 96 ILE A CA 1
ATOM 786 C C . ILE A 1 96 ? 5.033 -19.498 6.940 1.00 42.61 96 ILE A C 1
ATOM 787 O O . ILE A 1 96 ? 5.688 -20.390 7.504 1.00 42.90 96 ILE A O 1
ATOM 792 N N . LYS A 1 97 ? 4.411 -19.665 5.756 1.00 35.36 97 LYS A N 1
ATOM 793 C CA . LYS A 1 97 ? 4.440 -20.937 5.049 1.00 34.43 97 LYS A CA 1
ATOM 794 C C . LYS A 1 97 ? 5.874 -21.374 4.770 1.00 40.58 97 LYS A C 1
ATOM 795 O O . LYS A 1 97 ? 6.137 -22.566 4.660 1.00 37.03 97 LYS A O 1
ATOM 801 N N . CYS A 1 98 ? 6.813 -20.397 4.703 1.00 43.36 98 CYS A N 1
ATOM 802 C CA . CYS A 1 98 ? 8.240 -20.630 4.442 1.00 45.05 98 CYS A CA 1
ATOM 803 C C . CYS A 1 98 ? 9.043 -20.915 5.715 1.00 51.68 98 CYS A C 1
ATOM 804 O O . CYS A 1 98 ? 10.248 -21.213 5.632 1.00 50.26 98 CYS A O 1
ATOM 807 N N . ASN A 1 99 ? 8.360 -20.867 6.887 1.00 50.37 99 ASN A N 1
ATOM 808 C CA . ASN A 1 99 ? 8.944 -21.034 8.221 1.00 51.03 99 ASN A CA 1
ATOM 809 C C . ASN A 1 99 ? 10.056 -19.980 8.437 1.00 57.87 99 ASN A C 1
ATOM 810 O O . ASN A 1 99 ? 11.190 -20.279 8.859 1.00 58.93 99 ASN A O 1
ATOM 815 N N . LYS A 1 100 ? 9.715 -18.743 8.088 1.00 53.04 100 LYS A N 1
ATOM 816 C CA . LYS A 1 100 ? 10.593 -17.610 8.234 1.00 52.33 100 LYS A CA 1
ATOM 817 C C . LYS A 1 100 ? 9.848 -16.543 9.058 1.00 55.69 100 LYS A C 1
ATOM 818 O O . LYS A 1 100 ? 8.607 -16.537 9.095 1.00 55.39 100 LYS A O 1
ATOM 824 N N . THR A 1 101 ? 10.608 -15.707 9.785 1.00 50.14 101 THR A N 1
ATOM 825 C CA . THR A 1 101 ? 10.036 -14.643 10.591 1.00 49.52 101 THR A CA 1
ATOM 826 C C . THR A 1 101 ? 9.668 -13.467 9.701 1.00 54.57 101 THR A C 1
ATOM 827 O O . THR A 1 101 ? 10.350 -13.220 8.719 1.00 55.47 101 THR A O 1
ATOM 831 N N . ILE A 1 102 ? 8.603 -12.748 10.038 1.00 51.63 102 ILE A N 1
ATOM 832 C CA . ILE A 1 102 ? 8.144 -11.588 9.275 1.00 51.75 102 ILE A CA 1
ATOM 833 C C . ILE A 1 102 ? 8.921 -10.331 9.670 1.00 54.89 102 ILE A C 1
ATOM 834 O O . ILE A 1 102 ? 9.079 -9.413 8.851 1.00 53.90 102 ILE A O 1
ATOM 839 N N . THR A 1 103 ? 9.383 -10.284 10.939 1.00 51.58 103 THR A N 1
ATOM 840 C CA . THR A 1 103 ? 10.080 -9.138 11.539 1.00 50.08 103 THR A CA 1
ATOM 841 C C . THR A 1 103 ? 11.292 -8.734 10.726 1.00 52.08 103 THR A C 1
ATOM 842 O O . THR A 1 103 ? 12.217 -9.512 10.537 1.00 52.41 103 THR A O 1
ATOM 846 N N . ASN A 1 104 ? 11.199 -7.513 10.204 1.00 48.34 104 ASN A N 1
ATOM 847 C CA . ASN A 1 104 ? 12.111 -6.720 9.375 1.00 48.55 104 ASN A CA 1
ATOM 848 C C . ASN A 1 104 ? 12.293 -7.291 7.954 1.00 53.91 104 ASN A C 1
ATOM 849 O O . ASN A 1 104 ? 13.161 -6.816 7.212 1.00 56.20 104 ASN A O 1
ATOM 854 N N . ARG A 1 105 ? 11.367 -8.173 7.530 1.00 48.32 105 ARG A N 1
ATOM 855 C CA . ARG A 1 105 ? 11.351 -8.776 6.203 1.00 46.96 105 ARG A CA 1
ATOM 856 C C . ARG A 1 105 ? 10.626 -7.926 5.177 1.00 49.97 105 ARG A C 1
ATOM 857 O O . ARG A 1 105 ? 11.051 -7.954 4.026 1.00 50.86 105 ARG A O 1
ATOM 865 N N . ILE A 1 106 ? 9.513 -7.220 5.552 1.00 45.43 106 ILE A N 1
ATOM 866 C CA . ILE A 1 106 ? 8.697 -6.369 4.631 1.00 43.48 106 ILE A CA 1
ATOM 867 C C . ILE A 1 106 ? 8.934 -4.891 4.917 1.00 48.12 106 ILE A C 1
ATOM 868 O O . ILE A 1 106 ? 8.886 -4.472 6.085 1.00 49.53 106 ILE A O 1
ATOM 873 N N . HIS A 1 107 ? 9.173 -4.103 3.863 1.00 43.92 107 HIS A N 1
ATOM 874 C CA . HIS A 1 107 ? 9.415 -2.656 3.967 1.00 43.84 107 HIS A CA 1
ATOM 875 C C . HIS A 1 107 ? 8.655 -1.885 2.912 1.00 51.49 107 HIS A C 1
ATOM 876 O O . HIS A 1 107 ? 8.220 -2.454 1.914 1.00 50.61 107 HIS A O 1
ATOM 883 N N . ARG A 1 108 ? 8.536 -0.586 3.122 1.00 52.08 108 ARG A N 1
ATOM 884 C CA . ARG A 1 108 ? 7.950 0.370 2.197 1.00 54.46 108 ARG A CA 1
ATOM 885 C C . ARG A 1 108 ? 9.072 1.386 1.865 1.00 63.61 108 ARG A C 1
ATOM 886 O O . ARG A 1 108 ? 9.956 1.580 2.707 1.00 63.73 108 ARG A O 1
ATOM 894 N N . PHE A 1 109 ? 9.056 2.070 0.703 1.00 63.27 109 PHE A N 1
ATOM 895 C CA . PHE A 1 109 ? 10.166 3.012 0.521 1.00 64.76 109 PHE A CA 1
ATOM 896 C C . PHE A 1 109 ? 10.027 4.289 1.373 1.00 68.58 109 PHE A C 1
ATOM 897 O O . PHE A 1 109 ? 10.948 5.105 1.405 1.00 69.25 109 PHE A O 1
ATOM 905 N N . SER A 1 110 ? 8.939 4.371 2.161 1.00 63.66 110 SER A N 1
ATOM 906 C CA . SER A 1 110 ? 8.583 5.459 3.070 1.00 62.50 110 SER A CA 1
ATOM 907 C C . SER A 1 110 ? 9.062 5.221 4.475 1.00 64.68 110 SER A C 1
ATOM 908 O O . SER A 1 110 ? 8.963 6.110 5.329 1.00 65.16 110 SER A O 1
ATOM 911 N N . ASP A 1 111 ? 9.474 3.982 4.747 1.00 58.07 111 ASP A N 1
ATOM 912 C CA . ASP A 1 111 ? 9.905 3.534 6.071 1.00 54.86 111 ASP A CA 1
ATOM 913 C C . ASP A 1 111 ? 11.226 4.116 6.531 1.00 55.13 111 ASP A C 1
ATOM 914 O O . ASP A 1 111 ? 11.462 4.176 7.735 1.00 54.93 111 ASP A O 1
ATOM 919 N N . PHE A 1 112 ? 12.095 4.525 5.608 1.00 50.25 112 PHE A N 1
ATOM 920 C CA . PHE A 1 112 ? 13.429 4.971 5.995 1.00 49.31 112 PHE A CA 1
ATOM 921 C C . PHE A 1 112 ? 13.648 6.490 5.869 1.00 53.91 112 PHE A C 1
ATOM 922 O O . PHE A 1 112 ? 14.788 6.955 5.848 1.00 54.27 112 PHE A O 1
ATOM 930 N N . LYS A 1 113 ? 12.544 7.257 5.908 1.00 48.94 113 LYS A N 1
ATOM 931 C CA . LYS A 1 113 ? 12.511 8.711 5.892 1.00 47.44 113 LYS A CA 1
ATOM 932 C C . LYS A 1 113 ? 13.521 9.315 6.896 1.00 52.40 113 LYS A C 1
ATOM 933 O O . LYS A 1 113 ? 14.213 10.262 6.558 1.00 53.44 113 LYS A O 1
ATOM 939 N N . ASN A 1 114 ? 13.649 8.744 8.097 1.00 47.90 114 ASN A N 1
ATOM 940 C CA . ASN A 1 114 ? 14.571 9.284 9.102 1.00 46.71 114 ASN A CA 1
ATOM 941 C C . ASN A 1 114 ? 15.901 8.501 9.230 1.00 49.37 114 ASN A C 1
ATOM 942 O O . ASN A 1 114 ? 16.622 8.660 10.227 1.00 47.43 114 ASN A O 1
ATOM 947 N N . ASN A 1 115 ? 16.228 7.673 8.206 1.00 46.79 115 ASN A N 1
ATOM 948 C CA . ASN A 1 115 ? 17.458 6.880 8.155 1.00 46.72 115 ASN A CA 1
ATOM 949 C C . ASN A 1 115 ? 18.569 7.714 7.503 1.00 54.54 115 ASN A C 1
ATOM 950 O O . ASN A 1 115 ? 18.411 8.179 6.375 1.00 54.99 115 ASN A O 1
ATOM 955 N N . ILE A 1 116 ? 19.691 7.897 8.204 1.00 52.42 116 ILE A N 1
ATOM 956 C CA . ILE A 1 116 ? 20.807 8.710 7.720 1.00 53.06 116 ILE A CA 1
ATOM 957 C C . ILE A 1 116 ? 21.262 8.286 6.321 1.00 59.47 116 ILE A C 1
ATOM 958 O O . ILE A 1 116 ? 21.496 9.167 5.490 1.00 60.22 116 ILE A O 1
ATOM 963 N N . TYR A 1 117 ? 21.328 6.952 6.044 1.00 56.41 117 TYR A N 1
ATOM 964 C CA . TYR A 1 117 ? 21.758 6.415 4.748 1.00 56.37 117 TYR A CA 1
ATOM 965 C C . TYR A 1 117 ? 20.757 6.677 3.635 1.00 59.01 117 TYR A C 1
ATOM 966 O O . TYR A 1 117 ? 21.160 6.976 2.510 1.00 58.15 117 TYR A O 1
ATOM 975 N N . TYR A 1 118 ? 19.457 6.592 3.942 1.00 55.18 118 TYR A N 1
ATOM 976 C CA . TYR A 1 118 ? 18.420 6.883 2.952 1.00 54.23 118 TYR A CA 1
ATOM 977 C C . TYR A 1 118 ? 18.383 8.402 2.695 1.00 58.70 118 TYR A C 1
ATOM 978 O O . TYR A 1 118 ? 18.323 8.815 1.540 1.00 57.49 118 TYR A O 1
ATOM 987 N N . ILE A 1 119 ? 18.476 9.219 3.771 1.00 56.60 119 ILE A N 1
ATOM 988 C CA . ILE A 1 119 ? 18.525 10.693 3.741 1.00 56.05 119 ILE A CA 1
ATOM 989 C C . ILE A 1 119 ? 19.640 11.188 2.795 1.00 60.66 119 ILE A C 1
ATOM 990 O O . ILE A 1 119 ? 19.376 12.040 1.949 1.00 60.18 119 ILE A O 1
ATOM 995 N N . ASP A 1 120 ? 20.849 10.607 2.916 1.00 58.32 120 ASP A N 1
ATOM 996 C CA . ASP A 1 120 ? 22.006 10.922 2.090 1.00 59.84 120 ASP A CA 1
ATOM 997 C C . ASP A 1 120 ? 21.749 10.613 0.617 1.00 63.06 120 ASP A C 1
ATOM 998 O O . ASP A 1 120 ? 21.856 11.530 -0.207 1.00 64.46 120 ASP A O 1
ATOM 1003 N N . ILE A 1 121 ? 21.384 9.345 0.292 1.00 55.79 121 ILE A N 1
ATOM 1004 C CA . ILE A 1 121 ? 21.087 8.876 -1.065 1.00 53.48 121 ILE A CA 1
ATOM 1005 C C . ILE A 1 121 ? 19.941 9.717 -1.688 1.00 58.64 121 ILE A C 1
ATOM 1006 O O . ILE A 1 121 ? 20.126 10.249 -2.788 1.00 58.47 121 ILE A O 1
ATOM 1011 N N . TYR A 1 122 ? 18.797 9.895 -0.965 1.00 54.39 122 TYR A N 1
ATOM 1012 C CA . TYR A 1 122 ? 17.671 10.711 -1.445 1.00 53.28 122 TYR A CA 1
ATOM 1013 C C . TYR A 1 122 ? 18.081 12.119 -1.829 1.00 60.21 122 TYR A C 1
ATOM 1014 O O . TYR A 1 122 ? 17.664 12.603 -2.887 1.00 58.92 122 TYR A O 1
ATOM 1023 N N . LYS A 1 123 ? 18.905 12.775 -0.981 1.00 60.07 123 LYS A N 1
ATOM 1024 C CA . LYS A 1 123 ? 19.405 14.132 -1.223 1.00 60.81 123 LYS A CA 1
ATOM 1025 C C . LYS A 1 123 ? 20.206 14.175 -2.526 1.00 64.74 123 LYS A C 1
ATOM 1026 O O . LYS A 1 123 ? 19.834 14.911 -3.430 1.00 64.41 123 LYS A O 1
ATOM 1032 N N . THR A 1 124 ? 21.256 13.343 -2.635 1.00 62.49 124 THR A N 1
ATOM 1033 C CA . THR A 1 124 ? 22.126 13.162 -3.810 1.00 63.20 124 THR A CA 1
ATOM 1034 C C . THR A 1 124 ? 21.294 12.966 -5.084 1.00 70.56 124 THR A C 1
ATOM 1035 O O . THR A 1 124 ? 21.672 13.505 -6.121 1.00 71.09 124 THR A O 1
ATOM 1039 N N . ILE A 1 125 ? 20.186 12.179 -5.010 1.00 68.68 125 ILE A N 1
ATOM 1040 C CA . ILE A 1 125 ? 19.280 11.939 -6.140 1.00 69.19 125 ILE A CA 1
ATOM 1041 C C . ILE A 1 125 ? 18.493 13.222 -6.458 1.00 74.41 125 ILE A C 1
ATOM 1042 O O . ILE A 1 125 ? 18.484 13.625 -7.616 1.00 74.60 125 ILE A O 1
ATOM 1047 N N . VAL A 1 126 ? 17.844 13.861 -5.446 1.00 71.29 126 VAL A N 1
ATOM 1048 C CA . VAL A 1 126 ? 17.066 15.097 -5.646 1.00 71.21 126 VAL A CA 1
ATOM 1049 C C . VAL A 1 126 ? 17.949 16.218 -6.226 1.00 78.10 126 VAL A C 1
ATOM 1050 O O . VAL A 1 126 ? 17.500 16.935 -7.131 1.00 79.50 126 VAL A O 1
ATOM 1054 N N . ASP A 1 127 ? 19.214 16.328 -5.753 1.00 73.58 127 ASP A N 1
ATOM 1055 C CA . ASP A 1 127 ? 20.151 17.328 -6.248 1.00 73.37 127 ASP A CA 1
ATOM 1056 C C . ASP A 1 127 ? 20.296 17.179 -7.771 1.00 77.16 127 ASP A C 1
ATOM 1057 O O . ASP A 1 127 ? 20.106 18.157 -8.495 1.00 77.91 127 ASP A O 1
ATOM 1062 N N . GLN A 1 128 ? 20.527 15.934 -8.252 1.00 71.23 128 GLN A N 1
ATOM 1063 C CA . GLN A 1 128 ? 20.645 15.593 -9.676 1.00 68.81 128 GLN A CA 1
ATOM 1064 C C . GLN A 1 128 ? 19.331 15.878 -10.425 1.00 70.53 128 GLN A C 1
ATOM 1065 O O . GLN A 1 128 ? 19.352 16.397 -11.538 1.00 69.83 128 GLN A O 1
ATOM 1071 N N . PHE A 1 129 ? 18.195 15.593 -9.792 1.00 65.44 129 PHE A N 1
ATOM 1072 C CA . PHE A 1 129 ? 16.901 15.835 -10.402 1.00 64.84 129 PHE A CA 1
ATOM 1073 C C . PHE A 1 129 ? 16.696 17.316 -10.731 1.00 70.03 129 PHE A C 1
ATOM 1074 O O . PHE A 1 129 ? 16.108 17.636 -11.769 1.00 69.33 129 PHE A O 1
ATOM 1082 N N . ASN A 1 130 ? 17.202 18.209 -9.856 1.00 67.52 130 ASN A N 1
ATOM 1083 C CA . ASN A 1 130 ? 17.105 19.657 -10.032 1.00 67.91 130 ASN A CA 1
ATOM 1084 C C . ASN A 1 130 ? 18.227 20.234 -10.943 1.00 73.02 130 ASN A C 1
ATOM 1085 O O . ASN A 1 130 ? 17.950 21.065 -11.810 1.00 71.45 130 ASN A O 1
ATOM 1090 N N . THR A 1 131 ? 19.467 19.747 -10.782 1.00 71.09 131 THR A N 1
ATOM 1091 C CA . THR A 1 131 ? 20.613 20.177 -11.578 1.00 71.37 131 THR A CA 1
ATOM 1092 C C . THR A 1 131 ? 20.589 19.530 -12.977 1.00 76.66 131 THR A C 1
ATOM 1093 O O . THR A 1 131 ? 20.308 20.244 -13.939 1.00 78.43 131 THR A O 1
ATOM 1097 N N . ASP A 1 132 ? 20.853 18.201 -13.092 1.00 72.38 132 ASP A N 1
ATOM 1098 C CA . ASP A 1 132 ? 20.847 17.433 -14.360 1.00 72.16 132 ASP A CA 1
ATOM 1099 C C . ASP A 1 132 ? 19.456 17.389 -15.012 1.00 77.90 132 ASP A C 1
ATOM 1100 O O . ASP A 1 132 ? 18.502 16.839 -14.452 1.00 78.53 132 ASP A O 1
ATOM 1105 N N . SER A 1 133 ? 19.360 17.989 -16.199 1.00 75.49 133 SER A N 1
ATOM 1106 C CA . SER A 1 133 ? 18.139 18.124 -17.004 1.00 75.86 133 SER A CA 1
ATOM 1107 C C . SER A 1 133 ? 17.744 16.808 -17.647 1.00 76.77 133 SER A C 1
ATOM 1108 O O . SER A 1 133 ? 16.550 16.518 -17.788 1.00 75.16 133 SER A O 1
ATOM 1111 N N . ASN A 1 134 ? 18.762 16.030 -18.067 1.00 72.56 134 ASN A N 1
ATOM 1112 C CA . ASN A 1 134 ? 18.605 14.728 -18.718 1.00 71.77 134 ASN A CA 1
ATOM 1113 C C . ASN A 1 134 ? 17.985 13.720 -17.728 1.00 73.31 134 ASN A C 1
ATOM 1114 O O . ASN A 1 134 ? 17.037 13.013 -18.083 1.00 73.99 134 ASN A O 1
ATOM 1119 N N . PHE A 1 135 ? 18.494 13.708 -16.477 1.00 66.01 135 PHE A N 1
ATOM 1120 C CA . PHE A 1 135 ? 18.023 12.844 -15.409 1.00 63.74 135 PHE A CA 1
ATOM 1121 C C . PHE A 1 135 ? 16.583 13.168 -15.080 1.00 64.56 135 PHE A C 1
ATOM 1122 O O . PHE A 1 135 ? 15.776 12.240 -15.016 1.00 63.63 135 PHE A O 1
ATOM 1130 N N . LYS A 1 136 ? 16.240 14.484 -14.955 1.00 59.65 136 LYS A N 1
ATOM 1131 C CA . LYS A 1 136 ? 14.873 14.940 -14.701 1.00 59.08 136 LYS A CA 1
ATOM 1132 C C . LYS A 1 136 ? 13.910 14.332 -15.731 1.00 64.26 136 LYS A C 1
ATOM 1133 O O . LYS A 1 136 ? 12.910 13.729 -15.339 1.00 64.08 136 LYS A O 1
ATOM 1139 N N . ASN A 1 137 ? 14.268 14.403 -17.029 1.00 61.56 137 ASN A N 1
ATOM 1140 C CA . ASN A 1 137 ? 13.488 13.823 -18.125 1.00 62.27 137 ASN A CA 1
ATOM 1141 C C . ASN A 1 137 ? 13.313 12.311 -17.950 1.00 67.01 137 ASN A C 1
ATOM 1142 O O . ASN A 1 137 ? 12.180 11.819 -18.018 1.00 66.69 137 ASN A O 1
ATOM 1147 N N . SER A 1 138 ? 14.435 11.587 -17.688 1.00 63.76 138 SER A N 1
ATOM 1148 C CA . SER A 1 138 ? 14.450 10.138 -17.479 1.00 63.12 138 SER A CA 1
ATOM 1149 C C . SER A 1 138 ? 13.483 9.747 -16.361 1.00 66.67 138 SER A C 1
ATOM 1150 O O . SER A 1 138 ? 12.719 8.786 -16.522 1.00 66.21 138 SER A O 1
ATOM 1153 N N . CYS A 1 139 ? 13.452 10.545 -15.273 1.00 62.32 139 CYS A N 1
ATOM 1154 C CA . CYS A 1 139 ? 12.533 10.328 -14.154 1.00 61.81 139 CYS A CA 1
ATOM 1155 C C . CYS A 1 139 ? 11.075 10.474 -14.594 1.00 65.05 139 CYS A C 1
ATOM 1156 O O . CYS A 1 139 ? 10.245 9.629 -14.236 1.00 62.85 139 CYS A O 1
ATOM 1159 N N . LEU A 1 140 ? 10.775 11.554 -15.353 1.00 62.05 140 LEU A N 1
ATOM 1160 C CA . LEU A 1 140 ? 9.426 11.868 -15.820 1.00 62.69 140 LEU A CA 1
ATOM 1161 C C . LEU A 1 140 ? 8.878 10.805 -16.774 1.00 65.27 140 LEU A C 1
ATOM 1162 O O . LEU A 1 140 ? 7.677 10.526 -16.755 1.00 63.58 140 LEU A O 1
ATOM 1167 N N . LYS A 1 141 ? 9.771 10.167 -17.561 1.00 62.63 141 LYS A N 1
ATOM 1168 C CA . LYS A 1 141 ? 9.441 9.049 -18.449 1.00 62.22 141 LYS A CA 1
ATOM 1169 C C . LYS A 1 141 ? 8.948 7.869 -17.581 1.00 71.29 141 LYS A C 1
ATOM 1170 O O . LYS A 1 141 ? 7.933 7.246 -17.902 1.00 71.11 141 LYS A O 1
ATOM 1176 N N . MET A 1 142 ? 9.657 7.595 -16.457 1.00 71.94 142 MET A N 1
ATOM 1177 C CA . MET A 1 142 ? 9.303 6.534 -15.507 1.00 73.48 142 MET A CA 1
ATOM 1178 C C . MET A 1 142 ? 7.970 6.873 -14.821 1.00 75.63 142 MET A C 1
ATOM 1179 O O . MET A 1 142 ? 7.126 5.992 -14.676 1.00 75.18 142 MET A O 1
ATOM 1184 N N . SER A 1 143 ? 7.766 8.158 -14.452 1.00 71.68 143 SER A N 1
ATOM 1185 C CA . SER A 1 143 ? 6.532 8.671 -13.843 1.00 71.38 143 SER A CA 1
ATOM 1186 C C . SER A 1 143 ? 5.367 8.412 -14.797 1.00 76.27 143 SER A C 1
ATOM 1187 O O . SER A 1 143 ? 4.313 7.938 -14.360 1.00 76.81 143 SER A O 1
ATOM 1190 N N . LEU A 1 144 ? 5.577 8.684 -16.112 1.00 71.67 144 LEU A N 1
ATOM 1191 C CA . LEU A 1 144 ? 4.588 8.472 -17.164 1.00 70.99 144 LEU A CA 1
ATOM 1192 C C . LEU A 1 144 ? 4.211 6.980 -17.275 1.00 75.60 144 LEU A C 1
ATOM 1193 O O . LEU A 1 144 ? 3.027 6.658 -17.370 1.00 74.41 144 LEU A O 1
ATOM 1198 N N . GLN A 1 145 ? 5.208 6.082 -17.207 1.00 73.41 145 GLN A N 1
ATOM 1199 C CA . GLN A 1 145 ? 4.959 4.646 -17.277 1.00 73.83 145 GLN A CA 1
ATOM 1200 C C . GLN A 1 145 ? 4.229 4.128 -16.055 1.00 79.50 145 GLN A C 1
ATOM 1201 O O . GLN A 1 145 ? 3.376 3.242 -16.169 1.00 79.21 145 GLN A O 1
ATOM 1207 N N . ALA A 1 146 ? 4.553 4.706 -14.885 1.00 77.34 146 ALA A N 1
ATOM 1208 C CA . ALA A 1 146 ? 3.947 4.360 -13.597 1.00 77.12 146 ALA A CA 1
ATOM 1209 C C . ALA A 1 146 ? 2.463 4.696 -13.620 1.00 81.76 146 ALA A C 1
ATOM 1210 O O . ALA A 1 146 ? 1.663 3.894 -13.158 1.00 82.25 146 ALA A O 1
ATOM 1212 N N . LEU A 1 147 ? 2.095 5.839 -14.223 1.00 78.11 147 LEU A N 1
ATOM 1213 C CA . LEU A 1 147 ? 0.704 6.270 -14.344 1.00 78.21 147 LEU A CA 1
ATOM 1214 C C . LEU A 1 147 ? -0.083 5.355 -15.267 1.00 84.75 147 LEU A C 1
ATOM 1215 O O . LEU A 1 147 ? -1.245 5.062 -14.985 1.00 83.90 147 LEU A O 1
ATOM 1220 N N . GLN A 1 148 ? 0.565 4.879 -16.342 1.00 84.35 148 GLN A N 1
ATOM 1221 C CA . GLN A 1 148 ? -0.016 3.971 -17.329 1.00 85.81 148 GLN A CA 1
ATOM 1222 C C . GLN A 1 148 ? -0.267 2.607 -16.696 1.00 93.66 148 GLN A C 1
ATOM 1223 O O . GLN A 1 148 ? -1.404 2.133 -16.733 1.00 93.75 148 GLN A O 1
ATOM 1229 N N . SER A 1 149 ? 0.788 1.998 -16.098 1.00 92.66 149 SER A N 1
ATOM 1230 C CA . SER A 1 149 ? 0.767 0.674 -15.462 1.00 93.78 149 SER A CA 1
ATOM 1231 C C . SER A 1 149 ? -0.322 0.492 -14.387 1.00 99.62 149 SER A C 1
ATOM 1232 O O . SER A 1 149 ? -0.810 -0.630 -14.197 1.00 99.82 149 SER A O 1
ATOM 1235 N N . LYS A 1 150 ? -0.709 1.600 -13.707 1.00 96.29 150 LYS A N 1
ATOM 1236 C CA . LYS A 1 150 ? -1.750 1.640 -12.674 1.00 95.69 150 LYS A CA 1
ATOM 1237 C C . LYS A 1 150 ? -3.136 2.066 -13.248 1.00 102.11 150 LYS A C 1
ATOM 1238 O O . LYS A 1 150 ? -4.077 2.285 -12.478 1.00 101.88 150 LYS A O 1
ATOM 1244 N N . GLY A 1 151 ? -3.237 2.135 -14.589 1.00 100.16 151 GLY A N 1
ATOM 1245 C CA . GLY A 1 151 ? -4.453 2.461 -15.338 1.00 100.31 151 GLY A CA 1
ATOM 1246 C C . GLY A 1 151 ? -5.431 1.298 -15.394 1.00 105.37 151 GLY A C 1
ATOM 1247 O O . GLY A 1 151 ? -5.414 0.494 -16.334 1.00 104.03 151 GLY A O 1
ATOM 1248 N N . LYS A 1 152 ? -6.279 1.207 -14.350 1.00 103.81 152 LYS A N 1
ATOM 1249 C CA . LYS A 1 152 ? -7.312 0.188 -14.112 1.00 104.11 152 LYS A CA 1
ATOM 1250 C C . LYS A 1 152 ? -8.713 0.847 -13.997 1.00 109.99 152 LYS A C 1
ATOM 1251 O O . LYS A 1 152 ? -9.685 0.328 -14.568 1.00 110.30 152 LYS A O 1
ATOM 1257 N N . ASN A 1 153 ? -8.805 1.980 -13.241 1.00 106.15 153 ASN A N 1
ATOM 1258 C CA . ASN A 1 153 ? -10.030 2.762 -13.013 1.00 125.13 153 ASN A CA 1
ATOM 1259 C C . ASN A 1 153 ? -10.124 3.988 -13.955 1.00 134.45 153 ASN A C 1
ATOM 1260 O O . ASN A 1 153 ? -9.154 4.374 -14.618 1.00 85.50 153 ASN A O 1
ATOM 1265 N N . GLU A 1 159 ? -5.726 11.721 -18.341 1.00 112.71 159 GLU A N 1
ATOM 1266 C CA . GLU A 1 159 ? -5.109 13.022 -18.617 1.00 112.75 159 GLU A CA 1
ATOM 1267 C C . GLU A 1 159 ? -3.647 13.046 -18.190 1.00 115.65 159 GLU A C 1
ATOM 1268 O O . GLU A 1 159 ? -3.294 12.396 -17.210 1.00 115.88 159 GLU A O 1
ATOM 1274 N N . ILE A 1 160 ? -2.807 13.820 -18.918 1.00 110.77 160 ILE A N 1
ATOM 1275 C CA . ILE A 1 160 ? -1.369 13.991 -18.691 1.00 109.46 160 ILE A CA 1
ATOM 1276 C C . ILE A 1 160 ? -0.872 15.369 -19.132 1.00 110.40 160 ILE A C 1
ATOM 1277 O O . ILE A 1 160 ? -1.192 15.827 -20.232 1.00 109.41 160 ILE A O 1
ATOM 1282 N N . THR A 1 161 ? -0.054 15.993 -18.276 1.00 105.50 161 THR A N 1
ATOM 1283 C CA . THR A 1 161 ? 0.658 17.247 -18.525 1.00 104.83 161 THR A CA 1
ATOM 1284 C C . THR A 1 161 ? 2.070 17.125 -17.921 1.00 107.16 161 THR A C 1
ATOM 1285 O O . THR A 1 161 ? 2.318 16.170 -17.192 1.00 107.03 161 THR A O 1
ATOM 1289 N N . ASP A 1 162 ? 3.000 18.050 -18.231 1.00 102.01 162 ASP A N 1
ATOM 1290 C CA . ASP A 1 162 ? 4.356 17.995 -17.673 1.00 100.83 162 ASP A CA 1
ATOM 1291 C C . ASP A 1 162 ? 4.388 18.314 -16.178 1.00 102.45 162 ASP A C 1
ATOM 1292 O O . ASP A 1 162 ? 5.322 17.905 -15.482 1.00 101.76 162 ASP A O 1
ATOM 1297 N N . GLU A 1 163 ? 3.337 19.009 -15.689 1.00 97.90 163 GLU A N 1
ATOM 1298 C CA . GLU A 1 163 ? 3.119 19.367 -14.277 1.00 97.32 163 GLU A CA 1
ATOM 1299 C C . GLU A 1 163 ? 2.762 18.089 -13.502 1.00 97.17 163 GLU A C 1
ATOM 1300 O O . GLU A 1 163 ? 3.284 17.855 -12.413 1.00 96.36 163 GLU A O 1
ATOM 1306 N N . THR A 1 164 ? 1.869 17.268 -14.102 1.00 90.62 164 THR A N 1
ATOM 1307 C CA . THR A 1 164 ? 1.357 15.975 -13.624 1.00 88.59 164 THR A CA 1
ATOM 1308 C C . THR A 1 164 ? 2.548 15.031 -13.359 1.00 87.66 164 THR A C 1
ATOM 1309 O O . THR A 1 164 ? 2.582 14.373 -12.317 1.00 86.24 164 THR A O 1
ATOM 1313 N N . LEU A 1 165 ? 3.512 14.983 -14.314 1.00 81.02 165 LEU A N 1
ATOM 1314 C CA . LEU A 1 165 ? 4.695 14.135 -14.277 1.00 78.47 165 LEU A CA 1
ATOM 1315 C C . LEU A 1 165 ? 5.696 14.558 -13.228 1.00 80.99 165 LEU A C 1
ATOM 1316 O O . LEU A 1 165 ? 6.340 13.679 -12.670 1.00 81.67 165 LEU A O 1
ATOM 1321 N N . GLU A 1 166 ? 5.829 15.867 -12.934 1.00 76.06 166 GLU A N 1
ATOM 1322 C CA . GLU A 1 166 ? 6.738 16.365 -11.884 1.00 76.30 166 GLU A CA 1
ATOM 1323 C C . GLU A 1 166 ? 6.234 15.974 -10.478 1.00 78.16 166 GLU A C 1
ATOM 1324 O O . GLU A 1 166 ? 7.031 15.765 -9.555 1.00 79.50 166 GLU A O 1
ATOM 1330 N N . TYR A 1 167 ? 4.901 15.882 -10.328 1.00 71.33 167 TYR A N 1
ATOM 1331 C CA . TYR A 1 167 ? 4.257 15.457 -9.089 1.00 69.41 167 TYR A CA 1
ATOM 1332 C C . TYR A 1 167 ? 4.470 13.951 -8.934 1.00 72.33 167 TYR A C 1
ATOM 1333 O O . TYR A 1 167 ? 4.976 13.522 -7.900 1.00 70.87 167 TYR A O 1
ATOM 1342 N N . ALA A 1 168 ? 4.137 13.162 -9.988 1.00 68.83 168 ALA A N 1
ATOM 1343 C CA . ALA A 1 168 ? 4.280 11.706 -10.010 1.00 68.77 168 ALA A CA 1
ATOM 1344 C C . ALA A 1 168 ? 5.732 11.247 -9.832 1.00 76.09 168 ALA A C 1
ATOM 1345 O O . ALA A 1 168 ? 5.959 10.130 -9.370 1.00 76.13 168 ALA A O 1
ATOM 1347 N N . ALA A 1 169 ? 6.713 12.127 -10.156 1.00 74.30 169 ALA A N 1
ATOM 1348 C CA . ALA A 1 169 ? 8.148 11.852 -10.036 1.00 74.04 169 ALA A CA 1
ATOM 1349 C C . ALA A 1 169 ? 8.606 11.730 -8.578 1.00 77.44 169 ALA A C 1
ATOM 1350 O O . ALA A 1 169 ? 9.625 11.092 -8.314 1.00 77.46 169 ALA A O 1
ATOM 1352 N N . GLN A 1 170 ? 7.845 12.317 -7.637 1.00 73.62 170 GLN A N 1
ATOM 1353 C CA . GLN A 1 170 ? 8.137 12.278 -6.192 1.00 73.73 170 GLN A CA 1
ATOM 1354 C C . GLN A 1 170 ? 8.256 10.824 -5.684 1.00 74.05 170 GLN A C 1
ATOM 1355 O O . GLN A 1 170 ? 9.089 10.549 -4.818 1.00 73.20 170 GLN A O 1
ATOM 1361 N N . TYR A 1 171 ? 7.424 9.915 -6.261 1.00 67.81 171 TYR 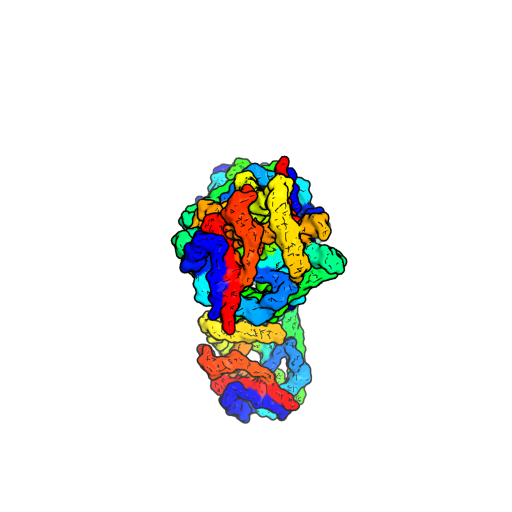A N 1
ATOM 1362 C CA . TYR A 1 171 ? 7.361 8.469 -6.038 1.00 66.46 171 TYR A CA 1
ATOM 1363 C C . TYR A 1 171 ? 8.662 7.861 -6.528 1.00 66.81 171 TYR A C 1
ATOM 1364 O O . TYR A 1 171 ? 9.335 7.205 -5.753 1.00 66.36 171 TYR A O 1
ATOM 1373 N N . VAL A 1 172 ? 9.019 8.091 -7.814 1.00 62.16 172 VAL A N 1
ATOM 1374 C CA . VAL A 1 172 ? 10.239 7.613 -8.484 1.00 61.15 172 VAL A CA 1
ATOM 1375 C C . VAL A 1 172 ? 11.446 7.954 -7.628 1.00 65.81 172 VAL A C 1
ATOM 1376 O O . VAL A 1 172 ? 12.201 7.051 -7.261 1.00 67.56 172 VAL A O 1
ATOM 1380 N N . LEU A 1 173 ? 11.597 9.247 -7.285 1.00 60.27 173 LEU A N 1
ATOM 1381 C CA . LEU A 1 173 ? 12.689 9.784 -6.462 1.00 58.81 173 LEU A CA 1
ATOM 1382 C C . LEU A 1 173 ? 12.826 9.088 -5.123 1.00 57.69 173 LEU A C 1
ATOM 1383 O O . LEU A 1 173 ? 13.943 8.784 -4.722 1.00 56.86 173 LEU A O 1
ATOM 1388 N N . ALA A 1 174 ? 11.687 8.818 -4.452 1.00 52.08 174 ALA A N 1
ATOM 1389 C CA . ALA A 1 174 ? 11.609 8.159 -3.149 1.00 50.50 174 ALA A CA 1
ATOM 1390 C C . ALA A 1 174 ? 11.946 6.665 -3.202 1.00 54.50 174 ALA A C 1
ATOM 1391 O O . ALA A 1 174 ? 12.530 6.143 -2.250 1.00 55.65 174 ALA A O 1
ATOM 1393 N N . GLU A 1 175 ? 11.575 5.984 -4.311 1.00 49.03 175 GLU A N 1
ATOM 1394 C CA . GLU A 1 175 ? 11.793 4.550 -4.584 1.00 48.08 175 GLU A CA 1
ATOM 1395 C C . GLU A 1 175 ? 13.265 4.235 -4.947 1.00 50.73 175 GLU A C 1
ATOM 1396 O O . GLU A 1 175 ? 13.788 3.192 -4.571 1.00 48.87 175 GLU A O 1
ATOM 1402 N N . LEU A 1 176 ? 13.911 5.175 -5.652 1.00 48.85 176 LEU A N 1
ATOM 1403 C CA . LEU A 1 176 ? 15.261 5.134 -6.216 1.00 49.13 176 LEU A CA 1
ATOM 1404 C C . LEU A 1 176 ? 16.380 4.757 -5.259 1.00 52.18 176 LEU A C 1
ATOM 1405 O O . LEU A 1 176 ? 17.208 3.924 -5.656 1.00 53.18 176 LEU A O 1
ATOM 1410 N N . PRO A 1 177 ? 16.442 5.271 -4.015 1.00 46.38 177 PRO A N 1
ATOM 1411 C CA . PRO A 1 177 ? 17.544 4.861 -3.118 1.00 46.33 177 PRO A CA 1
ATOM 1412 C C . PRO A 1 177 ? 17.727 3.352 -2.937 1.00 50.50 177 PRO A C 1
ATOM 1413 O O . PRO A 1 177 ? 18.882 2.913 -2.837 1.00 50.39 177 PRO A O 1
ATOM 1417 N N . PHE A 1 178 ? 16.614 2.552 -3.013 1.00 46.23 178 PHE A N 1
ATOM 1418 C CA . PHE A 1 178 ? 16.632 1.070 -2.925 1.00 44.52 178 PHE A CA 1
ATOM 1419 C C . PHE A 1 178 ? 17.164 0.394 -4.208 1.00 47.38 178 PHE A C 1
ATOM 1420 O O . PHE A 1 178 ? 17.615 -0.744 -4.191 1.00 45.97 178 PHE A O 1
ATOM 1428 N N . PHE A 1 179 ? 17.146 1.117 -5.298 1.00 44.90 179 PHE A N 1
ATOM 1429 C CA . PHE A 1 179 ? 17.614 0.607 -6.587 1.00 45.88 179 PHE A CA 1
ATOM 1430 C C . PHE A 1 179 ? 19.118 0.814 -6.792 1.00 54.22 179 PHE A C 1
ATOM 1431 O O . PHE A 1 179 ? 19.764 0.007 -7.489 1.00 53.20 179 PHE A O 1
ATOM 1439 N N . LEU A 1 180 ? 19.660 1.901 -6.180 1.00 52.18 180 LEU A N 1
ATOM 1440 C CA . LEU A 1 180 ? 21.061 2.282 -6.286 1.00 52.06 180 LEU A CA 1
ATOM 1441 C C . LEU A 1 180 ? 21.950 1.658 -5.202 1.00 53.91 180 LEU A C 1
ATOM 1442 O O . LEU A 1 180 ? 23.007 1.110 -5.531 1.00 54.67 180 LEU A O 1
ATOM 1447 N N . ASN A 1 181 ? 21.536 1.733 -3.924 1.00 47.63 181 ASN A N 1
ATOM 1448 C CA . ASN A 1 181 ? 22.289 1.123 -2.812 1.00 47.33 181 ASN A CA 1
ATOM 1449 C C . ASN A 1 181 ? 21.406 0.886 -1.576 1.00 49.83 181 ASN A C 1
ATOM 1450 O O . ASN A 1 181 ? 21.417 1.675 -0.630 1.00 50.01 181 ASN A O 1
ATOM 1455 N N . ALA A 1 182 ? 20.649 -0.206 -1.601 1.00 43.95 182 ALA A N 1
ATOM 1456 C CA . ALA A 1 182 ? 19.752 -0.599 -0.541 1.00 42.72 182 ALA A CA 1
ATOM 1457 C C . ALA A 1 182 ? 20.512 -1.133 0.664 1.00 46.80 182 ALA A C 1
ATOM 1458 O O . ALA A 1 182 ? 20.038 -0.987 1.777 1.00 45.89 182 ALA A O 1
ATOM 1460 N N . ASN A 1 183 ? 21.705 -1.724 0.444 1.00 44.53 183 ASN A N 1
ATOM 1461 C CA . ASN A 1 183 ? 22.571 -2.346 1.463 1.00 43.88 183 ASN A CA 1
ATOM 1462 C C . ASN A 1 183 ? 22.714 -1.591 2.799 1.00 49.74 183 ASN A C 1
ATOM 1463 O O . ASN A 1 183 ? 22.451 -2.221 3.819 1.00 51.51 183 ASN A O 1
ATOM 1468 N N . PRO A 1 184 ? 23.120 -0.305 2.878 1.00 45.85 184 PRO A N 1
ATOM 1469 C CA . PRO A 1 184 ? 23.245 0.320 4.202 1.00 46.30 184 PRO A CA 1
ATOM 1470 C C . PRO A 1 184 ? 21.908 0.723 4.861 1.00 52.45 184 PRO A C 1
ATOM 1471 O O . PRO A 1 184 ? 21.879 1.005 6.064 1.00 54.44 184 PRO A O 1
ATOM 1475 N N . ILE A 1 185 ? 20.814 0.763 4.073 1.00 46.61 185 ILE A N 1
ATOM 1476 C CA . ILE A 1 185 ? 19.480 1.128 4.528 1.00 45.19 185 ILE A CA 1
ATOM 1477 C C . ILE A 1 185 ? 18.832 -0.094 5.206 1.00 53.16 185 ILE A C 1
ATOM 1478 O O . ILE A 1 185 ? 18.558 -0.056 6.402 1.00 55.75 185 ILE A O 1
ATOM 1483 N N . ILE A 1 186 ? 18.623 -1.173 4.465 1.00 50.15 186 ILE A N 1
ATOM 1484 C CA . ILE A 1 186 ? 18.019 -2.426 4.949 1.00 50.39 186 ILE A CA 1
ATOM 1485 C C . ILE A 1 186 ? 19.026 -3.336 5.654 1.00 56.72 186 ILE A C 1
ATOM 1486 O O . ILE A 1 186 ? 18.659 -4.432 6.102 1.00 57.64 186 ILE A O 1
ATOM 1491 N N . ASN A 1 187 ? 20.295 -2.897 5.715 1.00 53.18 187 ASN A N 1
ATOM 1492 C CA . ASN A 1 187 ? 21.403 -3.574 6.376 1.00 52.97 187 ASN A CA 1
ATOM 1493 C C . ASN A 1 187 ? 21.746 -4.961 5.783 1.00 56.23 187 ASN A C 1
ATOM 1494 O O . ASN A 1 187 ? 21.653 -5.983 6.478 1.00 57.34 187 ASN A O 1
ATOM 1499 N N . THR A 1 188 ? 22.183 -4.974 4.505 1.00 49.51 188 THR A N 1
ATOM 1500 C CA . THR A 1 188 ? 22.635 -6.178 3.798 1.00 48.16 188 THR A CA 1
ATOM 1501 C C . THR A 1 188 ? 24.082 -5.988 3.340 1.00 51.76 188 THR A C 1
ATOM 1502 O O . THR A 1 188 ? 24.547 -4.848 3.236 1.00 51.60 188 THR A O 1
ATOM 1506 N N . GLN A 1 189 ? 24.800 -7.110 3.088 1.00 47.29 189 GLN A N 1
ATOM 1507 C CA . GLN A 1 189 ? 26.181 -7.108 2.618 1.00 46.11 189 GLN A CA 1
ATOM 1508 C C . GLN A 1 189 ? 26.136 -6.787 1.118 1.00 49.49 189 GLN A C 1
ATOM 1509 O O . GLN A 1 189 ? 26.762 -5.828 0.677 1.00 49.19 189 GLN A O 1
ATOM 1515 N N . GLU A 1 190 ? 25.330 -7.554 0.354 1.00 45.88 190 GLU A N 1
ATOM 1516 C CA . GLU A 1 190 ? 25.040 -7.394 -1.084 1.00 44.57 190 GLU A CA 1
ATOM 1517 C C . GLU A 1 190 ? 23.602 -7.864 -1.280 1.00 50.20 190 GLU A C 1
ATOM 1518 O O . GLU A 1 190 ? 23.114 -8.674 -0.474 1.00 49.96 190 GLU A O 1
ATOM 1524 N N . THR A 1 191 ? 22.895 -7.298 -2.292 1.00 46.16 191 THR A N 1
ATOM 1525 C CA . THR A 1 191 ? 21.475 -7.565 -2.557 1.00 44.31 191 THR A CA 1
ATOM 1526 C C . THR A 1 191 ? 21.138 -7.269 -4.012 1.00 48.67 191 THR A C 1
ATOM 1527 O O . THR A 1 191 ? 21.898 -6.572 -4.680 1.00 48.03 191 THR A O 1
ATOM 1531 N N . LEU A 1 192 ? 20.023 -7.841 -4.522 1.00 46.18 192 LEU A N 1
ATOM 1532 C CA . LEU A 1 192 ? 19.521 -7.597 -5.887 1.00 45.47 192 LEU A CA 1
ATOM 1533 C C . LEU A 1 192 ? 18.095 -7.088 -5.763 1.00 48.68 192 LEU A C 1
ATOM 1534 O O . LEU A 1 192 ? 17.319 -7.669 -5.002 1.00 51.14 192 LEU A O 1
ATOM 1539 N N . MET A 1 193 ? 17.727 -6.059 -6.527 1.00 40.63 193 MET A N 1
ATOM 1540 C CA . MET A 1 193 ? 16.346 -5.638 -6.595 1.00 39.52 193 MET A CA 1
ATOM 1541 C C . MET A 1 193 ? 15.721 -6.451 -7.773 1.00 44.87 193 MET A C 1
ATOM 1542 O O . MET A 1 193 ? 16.192 -6.314 -8.914 1.00 45.64 193 MET A O 1
ATOM 1547 N N . ALA A 1 194 ? 14.733 -7.365 -7.489 1.00 41.43 194 ALA A N 1
ATOM 1548 C CA . ALA A 1 194 ? 14.075 -8.235 -8.480 1.00 40.64 194 ALA A CA 1
ATOM 1549 C C . ALA A 1 194 ? 12.681 -7.717 -8.883 1.00 46.21 194 ALA A C 1
ATOM 1550 O O . ALA A 1 194 ? 11.820 -7.494 -8.029 1.00 47.75 194 ALA A O 1
ATOM 1552 N N . TYR A 1 195 ? 12.470 -7.525 -10.180 1.00 41.97 195 TYR A N 1
ATOM 1553 C CA . TYR A 1 195 ? 11.207 -7.059 -10.727 1.00 43.55 195 TYR A CA 1
ATOM 1554 C C . TYR A 1 195 ? 10.845 -7.837 -12.017 1.00 53.47 195 TYR A C 1
ATOM 1555 O O . TYR A 1 195 ? 11.669 -8.622 -12.497 1.00 55.51 195 TYR A O 1
ATOM 1564 N N . HIS A 1 196 ? 9.618 -7.668 -12.563 1.00 49.83 196 HIS A N 1
ATOM 1565 C CA . HIS A 1 196 ? 9.163 -8.416 -13.754 1.00 48.66 196 HIS A CA 1
ATOM 1566 C C . HIS A 1 196 ? 9.459 -7.792 -15.097 1.00 53.21 196 HIS A C 1
ATOM 1567 O O . HIS A 1 196 ? 9.303 -8.450 -16.119 1.00 54.18 196 HIS A O 1
ATOM 1574 N N . ALA A 1 197 ? 9.819 -6.523 -15.107 1.00 51.34 197 ALA A N 1
ATOM 1575 C CA . ALA A 1 197 ? 10.049 -5.749 -16.324 1.00 51.84 197 ALA A CA 1
ATOM 1576 C C . ALA A 1 197 ? 11.429 -5.078 -16.303 1.00 57.47 197 ALA A C 1
ATOM 1577 O O . ALA A 1 197 ? 11.962 -4.897 -15.211 1.00 58.65 197 ALA A O 1
ATOM 1579 N N . PRO A 1 198 ? 12.009 -4.641 -17.456 1.00 53.97 198 PRO A N 1
ATOM 1580 C CA . PRO A 1 198 ? 13.291 -3.921 -17.401 1.00 53.67 198 PRO A CA 1
ATOM 1581 C C . PRO A 1 198 ? 13.120 -2.532 -16.770 1.00 59.73 198 PRO A C 1
ATOM 1582 O O . PRO A 1 198 ? 11.996 -2.097 -16.501 1.00 59.98 198 PRO A O 1
ATOM 1586 N N . TRP A 1 199 ? 14.238 -1.840 -16.520 1.00 56.22 199 TRP A N 1
ATOM 1587 C CA . TRP A 1 199 ? 14.252 -0.533 -15.872 1.00 55.27 199 TRP A CA 1
ATOM 1588 C C . TRP A 1 199 ? 15.130 0.380 -16.711 1.00 64.18 199 TRP A C 1
ATOM 1589 O O . TRP A 1 199 ? 16.365 0.289 -16.651 1.00 65.78 199 TRP A O 1
ATOM 1600 N N . GLU A 1 200 ? 14.471 1.207 -17.561 1.00 61.02 200 GLU A N 1
ATOM 1601 C CA . GLU A 1 200 ? 15.112 2.117 -18.519 1.00 60.39 200 GLU A CA 1
ATOM 1602 C C . GLU A 1 200 ? 16.035 3.134 -17.865 1.00 59.22 200 GLU A C 1
ATOM 1603 O O . GLU A 1 200 ? 17.099 3.411 -18.419 1.00 57.15 200 GLU A O 1
ATOM 1609 N N . LEU A 1 201 ? 15.643 3.676 -16.688 1.00 55.12 201 LEU A N 1
ATOM 1610 C CA . LEU A 1 201 ? 16.456 4.651 -15.948 1.00 54.52 201 LEU A CA 1
ATOM 1611 C C . LEU A 1 201 ? 17.773 3.978 -15.554 1.00 59.59 201 LEU A C 1
ATOM 1612 O O . LEU A 1 201 ? 18.850 4.555 -15.704 1.00 60.79 201 LEU A O 1
ATOM 1617 N N . GLY A 1 202 ? 17.648 2.742 -15.092 1.00 54.60 202 GLY A N 1
ATOM 1618 C CA . GLY A 1 202 ? 18.760 1.936 -14.649 1.00 53.58 202 GLY A CA 1
ATOM 1619 C C . GLY A 1 202 ? 19.753 1.680 -15.735 1.00 56.34 202 GLY A C 1
ATOM 1620 O O . GLY A 1 202 ? 20.950 1.689 -15.458 1.00 56.46 202 GLY A O 1
ATOM 1621 N N . THR A 1 203 ? 19.258 1.454 -16.972 1.00 52.13 203 THR A N 1
ATOM 1622 C CA . THR A 1 203 ? 20.086 1.182 -18.154 1.00 52.15 203 THR A CA 1
ATOM 1623 C C . THR A 1 203 ? 21.001 2.371 -18.340 1.00 58.92 203 THR A C 1
ATOM 1624 O O . THR A 1 203 ? 22.216 2.209 -18.442 1.00 59.64 203 THR A O 1
ATOM 1628 N N . ASN A 1 204 ? 20.408 3.573 -18.269 1.00 56.56 204 ASN A N 1
ATOM 1629 C CA . ASN A 1 204 ? 21.083 4.857 -18.409 1.00 55.77 204 ASN A CA 1
ATOM 1630 C C . ASN A 1 204 ? 22.047 5.146 -17.252 1.00 58.48 204 ASN A C 1
ATOM 1631 O O . ASN A 1 204 ? 23.106 5.726 -17.488 1.00 59.94 204 ASN A O 1
ATOM 1636 N N . ILE A 1 205 ? 21.708 4.703 -16.025 1.00 51.76 205 ILE A N 1
ATOM 1637 C CA . ILE A 1 205 ? 22.557 4.867 -14.840 1.00 50.34 205 ILE A CA 1
ATOM 1638 C C . ILE A 1 205 ? 23.859 4.087 -15.072 1.00 56.32 205 ILE A C 1
ATOM 1639 O O . ILE A 1 205 ? 24.953 4.621 -14.897 1.00 57.84 205 ILE A O 1
ATOM 1644 N N . ILE A 1 206 ? 23.704 2.848 -15.523 1.00 51.99 206 ILE A N 1
ATOM 1645 C CA . ILE A 1 206 ? 24.711 1.835 -15.834 1.00 50.78 206 ILE A CA 1
ATOM 1646 C C . ILE A 1 206 ? 25.591 2.253 -17.018 1.00 56.84 206 ILE A C 1
ATOM 1647 O O . ILE A 1 206 ? 26.757 1.866 -17.047 1.00 56.99 206 ILE A O 1
ATOM 1652 N N . ASN A 1 207 ? 25.054 3.062 -17.963 1.00 54.16 207 ASN A N 1
ATOM 1653 C CA . ASN A 1 207 ? 25.813 3.559 -19.113 1.00 54.46 207 ASN A CA 1
ATOM 1654 C C . ASN A 1 207 ? 26.400 4.946 -18.787 1.00 61.26 207 ASN A C 1
ATOM 1655 O O . ASN A 1 207 ? 26.609 5.763 -19.685 1.00 62.06 207 ASN A O 1
ATOM 1660 N N . ASP A 1 208 ? 26.653 5.198 -17.486 1.00 59.41 208 ASP A N 1
ATOM 1661 C CA . ASP A 1 208 ? 27.205 6.416 -16.864 1.00 59.57 208 ASP A CA 1
ATOM 1662 C C . ASP A 1 208 ? 26.659 7.697 -17.484 1.00 62.06 208 ASP A C 1
ATOM 1663 O O . ASP A 1 208 ? 27.420 8.606 -17.792 1.00 63.48 208 ASP A O 1
ATOM 1668 N N . GLN A 1 209 ? 25.340 7.768 -17.674 1.00 56.48 209 GLN A N 1
ATOM 1669 C CA . GLN A 1 209 ? 24.724 8.926 -18.305 1.00 56.33 209 GLN A CA 1
ATOM 1670 C C . GLN A 1 209 ? 24.358 10.012 -17.308 1.00 60.78 209 GLN A C 1
ATOM 1671 O O . GLN A 1 209 ? 24.001 11.125 -17.713 1.00 59.29 209 GLN A O 1
ATOM 1677 N N . PHE A 1 210 ? 24.471 9.699 -16.005 1.00 60.07 210 PHE A N 1
ATOM 1678 C CA . PHE A 1 210 ? 24.196 10.661 -14.931 1.00 60.68 210 PHE A CA 1
ATOM 1679 C C . PHE A 1 210 ? 25.291 10.673 -13.868 1.00 67.09 210 PHE A C 1
ATOM 1680 O O . PHE A 1 210 ? 26.190 9.823 -13.884 1.00 66.51 210 PHE A O 1
ATOM 1688 N N . ASN A 1 211 ? 25.193 11.625 -12.923 1.00 66.68 211 ASN A N 1
ATOM 1689 C CA . ASN A 1 211 ? 26.133 11.801 -11.796 1.00 67.55 211 ASN A CA 1
ATOM 1690 C C . ASN A 1 211 ? 25.764 10.915 -10.598 1.00 70.18 211 ASN A C 1
ATOM 1691 O O . ASN A 1 211 ? 26.149 11.208 -9.468 1.00 68.96 211 ASN A O 1
ATOM 1696 N N . LEU A 1 212 ? 25.008 9.830 -10.866 1.00 67.43 212 LEU A N 1
ATOM 1697 C CA . LEU A 1 21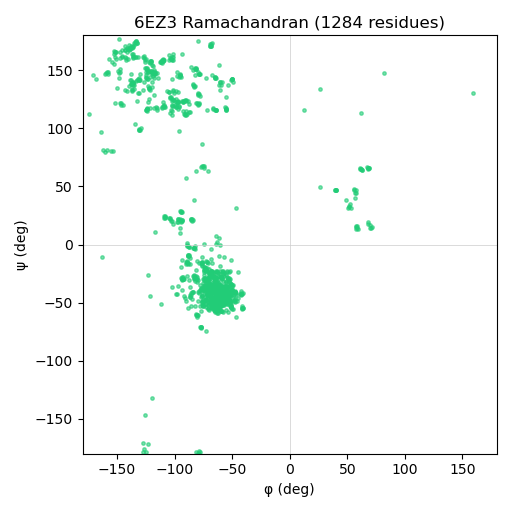2 ? 24.561 8.806 -9.916 1.00 66.67 212 LEU A CA 1
ATOM 1698 C C . LEU A 1 212 ? 25.108 7.453 -10.353 1.00 70.42 212 LEU A C 1
ATOM 1699 O O . LEU A 1 212 ? 25.298 7.213 -11.550 1.00 70.54 212 LEU A O 1
ATOM 1704 N N . LYS A 1 213 ? 25.374 6.572 -9.382 1.00 66.10 213 LYS A N 1
ATOM 1705 C CA . LYS A 1 213 ? 25.911 5.246 -9.665 1.00 64.93 213 LYS A CA 1
ATOM 1706 C C . LYS A 1 213 ? 25.243 4.157 -8.841 1.00 66.52 213 LYS A C 1
ATOM 1707 O O . LYS A 1 213 ? 24.992 4.336 -7.652 1.00 66.91 213 LYS A O 1
ATOM 1713 N N . MET A 1 214 ? 24.946 3.020 -9.474 1.00 60.49 214 MET A N 1
ATOM 1714 C CA . MET A 1 214 ? 24.406 1.888 -8.743 1.00 58.32 214 MET A CA 1
ATOM 1715 C C . MET A 1 214 ? 25.622 1.177 -8.090 1.00 61.16 214 MET A C 1
ATOM 1716 O O . MET A 1 214 ? 26.556 0.765 -8.787 1.00 60.83 214 MET A O 1
ATOM 1721 N N . ASN A 1 215 ? 25.604 1.064 -6.756 1.00 55.94 215 ASN A N 1
ATOM 1722 C CA . ASN A 1 215 ? 26.665 0.456 -5.968 1.00 55.05 215 ASN A CA 1
ATOM 1723 C C . ASN A 1 215 ? 27.098 -0.916 -6.456 1.00 57.20 215 ASN A C 1
ATOM 1724 O O . ASN A 1 215 ? 26.261 -1.697 -6.879 1.00 56.26 215 ASN A O 1
ATOM 1729 N N . GLU A 1 216 ? 28.420 -1.196 -6.374 1.00 53.62 216 GLU A N 1
ATOM 1730 C CA . GLU A 1 216 ? 29.103 -2.444 -6.754 1.00 52.41 216 GLU A CA 1
ATOM 1731 C C . GLU A 1 216 ? 28.506 -3.669 -6.088 1.00 52.70 216 GLU A C 1
ATOM 1732 O O . GLU A 1 216 ? 28.575 -4.754 -6.668 1.00 52.45 216 GLU A O 1
ATOM 1738 N N . LYS A 1 217 ? 27.929 -3.496 -4.867 1.00 46.62 217 LYS A N 1
ATOM 1739 C CA . LYS A 1 217 ? 27.281 -4.540 -4.054 1.00 45.07 217 LYS A CA 1
ATOM 1740 C C . LYS A 1 217 ? 25.729 -4.533 -4.251 1.00 44.76 217 LYS A C 1
ATOM 1741 O O . LYS A 1 217 ? 24.972 -5.070 -3.434 1.00 42.42 217 LYS A O 1
ATOM 1747 N N . GLN A 1 218 ? 25.287 -3.966 -5.384 1.00 40.29 218 GLN A N 1
ATOM 1748 C CA . GLN A 1 218 ? 23.879 -3.806 -5.723 1.00 40.29 218 GLN A CA 1
ATOM 1749 C C . GLN A 1 218 ? 23.592 -4.147 -7.188 1.00 42.40 218 GLN A C 1
ATOM 1750 O O . GLN A 1 218 ? 24.277 -3.654 -8.078 1.00 39.81 218 GLN A O 1
ATOM 1756 N N . GLY A 1 219 ? 22.554 -4.957 -7.409 1.00 41.73 219 GLY A N 1
ATOM 1757 C CA . GLY A 1 219 ? 22.133 -5.355 -8.747 1.00 43.84 219 GLY A CA 1
ATOM 1758 C C . GLY A 1 219 ? 20.671 -5.128 -9.077 1.00 50.61 219 GLY A C 1
ATOM 1759 O O . GLY A 1 219 ? 19.918 -4.562 -8.270 1.00 51.88 219 GLY A O 1
ATOM 1760 N N . TYR A 1 220 ? 20.275 -5.528 -10.298 1.00 46.89 220 TYR A N 1
ATOM 1761 C CA . TYR A 1 220 ? 18.884 -5.461 -10.757 1.00 47.49 220 TYR A CA 1
ATOM 1762 C C . TYR A 1 220 ? 18.628 -6.648 -11.697 1.00 51.54 220 TYR A C 1
ATOM 1763 O O . TYR A 1 220 ? 19.324 -6.786 -12.720 1.00 50.76 220 TYR A O 1
ATOM 1772 N N . ILE A 1 221 ? 17.653 -7.518 -11.330 1.00 46.54 221 ILE A N 1
ATOM 1773 C CA . ILE A 1 221 ? 17.300 -8.697 -12.132 1.00 45.38 221 ILE A CA 1
ATOM 1774 C C . ILE A 1 221 ? 15.845 -8.635 -12.612 1.00 52.02 221 ILE A C 1
ATOM 1775 O O . ILE A 1 221 ? 14.983 -8.075 -11.921 1.00 54.12 221 ILE A O 1
ATOM 1780 N N . ILE A 1 222 ? 15.587 -9.195 -13.808 1.00 47.95 222 ILE A N 1
ATOM 1781 C CA . ILE A 1 222 ? 14.248 -9.266 -14.416 1.00 47.48 222 ILE A CA 1
ATOM 1782 C C . ILE A 1 222 ? 13.724 -10.700 -14.397 1.00 52.14 222 ILE A C 1
ATOM 1783 O O . ILE A 1 222 ? 14.326 -11.592 -15.022 1.00 51.28 222 ILE A O 1
ATOM 1788 N N . LEU A 1 223 ? 12.592 -10.906 -13.689 1.00 48.52 223 LEU A N 1
ATOM 1789 C CA . LEU A 1 223 ? 11.944 -12.218 -13.536 1.00 48.20 223 LEU A CA 1
ATOM 1790 C C . LEU A 1 223 ? 10.794 -12.446 -14.516 1.00 56.25 223 LEU A C 1
ATOM 1791 O O . LEU A 1 223 ? 9.740 -11.796 -14.399 1.00 56.82 223 LEU A O 1
ATOM 1796 N N . THR A 1 224 ? 10.941 -13.442 -15.399 1.00 54.03 224 THR A N 1
ATOM 1797 C CA . THR A 1 224 ? 9.850 -13.802 -16.312 1.00 54.80 224 THR A CA 1
ATOM 1798 C C . THR A 1 224 ? 9.395 -15.262 -16.050 1.00 57.90 224 THR A C 1
ATOM 1799 O O . THR A 1 224 ? 10.230 -16.158 -15.915 1.00 56.71 224 THR A O 1
ATOM 1803 N N . GLU A 1 225 ? 8.072 -15.460 -15.866 1.00 54.43 225 GLU A N 1
ATOM 1804 C CA . GLU A 1 225 ? 7.479 -16.756 -15.537 1.00 54.75 225 GLU A CA 1
ATOM 1805 C C . GLU A 1 225 ? 7.758 -17.789 -16.614 1.00 60.47 225 GLU A C 1
ATOM 1806 O O . GLU A 1 225 ? 7.668 -17.482 -17.810 1.00 60.59 225 GLU A O 1
ATOM 1812 N N . LYS A 1 226 ? 8.183 -18.986 -16.183 1.00 57.14 226 LYS A N 1
ATOM 1813 C CA . LYS A 1 226 ? 8.467 -20.103 -17.075 1.00 72.19 226 LYS A CA 1
ATOM 1814 C C . LYS A 1 226 ? 7.222 -21.001 -17.194 1.00 110.83 226 LYS A C 1
ATOM 1815 O O . LYS A 1 226 ? 6.085 -20.510 -17.237 1.00 61.84 226 LYS A O 1
ATOM 1821 N N . ASN B 1 3 ? -6.807 -9.941 35.976 1.00 94.29 3 ASN B N 1
ATOM 1822 C CA . ASN B 1 3 ? -5.729 -9.732 35.006 1.00 94.00 3 ASN B CA 1
ATOM 1823 C C . ASN B 1 3 ? -4.462 -9.135 35.664 1.00 97.64 3 ASN B C 1
ATOM 1824 O O . ASN B 1 3 ? -3.980 -9.671 36.681 1.00 97.59 3 ASN B O 1
ATOM 1829 N N . PHE B 1 4 ? -3.924 -8.033 35.065 1.00 92.20 4 PHE B N 1
ATOM 1830 C CA . PHE B 1 4 ? -2.750 -7.304 35.560 1.00 90.60 4 PHE B CA 1
ATOM 1831 C C . PHE B 1 4 ? -3.137 -6.114 36.418 1.00 88.28 4 PHE B C 1
ATOM 1832 O O . PHE B 1 4 ? -4.151 -5.458 36.167 1.00 87.63 4 PHE B O 1
ATOM 1840 N N . LYS B 1 5 ? -2.308 -5.823 37.413 1.00 80.91 5 LYS B N 1
ATOM 1841 C CA . LYS B 1 5 ? -2.435 -4.630 38.240 1.00 79.91 5 LYS B CA 1
ATOM 1842 C C . LYS B 1 5 ? -1.454 -3.631 37.622 1.00 83.54 5 LYS B C 1
ATOM 1843 O O . LYS B 1 5 ? -0.265 -3.947 37.486 1.00 82.73 5 LYS B O 1
ATOM 1849 N N . VAL B 1 6 ? -1.947 -2.448 37.211 1.00 79.35 6 VAL B N 1
ATOM 1850 C CA . VAL B 1 6 ? -1.107 -1.446 36.556 1.00 78.44 6 VAL B CA 1
ATOM 1851 C C . VAL B 1 6 ? -0.709 -0.323 37.516 1.00 80.65 6 VAL B C 1
ATOM 1852 O O . VAL B 1 6 ? -1.581 0.296 38.124 1.00 80.41 6 VAL B O 1
ATOM 1856 N N . ASP B 1 7 ? 0.603 -0.070 37.652 1.00 76.12 7 ASP B N 1
ATOM 1857 C CA . ASP B 1 7 ? 1.156 1.004 38.483 1.00 76.15 7 ASP B CA 1
ATOM 1858 C C . ASP B 1 7 ? 1.779 2.053 37.573 1.00 78.39 7 ASP B C 1
ATOM 1859 O O . ASP B 1 7 ? 2.099 1.741 36.426 1.00 78.40 7 ASP B O 1
ATOM 1864 N N . PHE B 1 8 ? 1.919 3.298 38.055 1.00 72.81 8 PHE B N 1
ATOM 1865 C CA . PHE B 1 8 ? 2.400 4.401 37.235 1.00 71.82 8 PHE B CA 1
ATOM 1866 C C . PHE B 1 8 ? 3.593 5.094 37.812 1.00 73.27 8 PHE B C 1
ATOM 1867 O O . PHE B 1 8 ? 3.681 5.259 39.023 1.00 73.11 8 PHE B O 1
ATOM 1875 N N . LEU B 1 9 ? 4.511 5.516 36.942 1.00 68.64 9 LEU B N 1
ATOM 1876 C CA . LEU B 1 9 ? 5.708 6.244 37.349 1.00 67.86 9 LEU B CA 1
ATOM 1877 C C . LEU B 1 9 ? 5.325 7.679 37.720 1.00 74.15 9 LEU B C 1
ATOM 1878 O O . LEU B 1 9 ? 5.866 8.217 38.687 1.00 74.66 9 LEU B O 1
ATOM 1883 N N . THR B 1 10 ? 4.388 8.290 36.959 1.00 71.14 10 THR B N 1
ATOM 1884 C CA . THR B 1 10 ? 3.882 9.645 37.211 1.00 71.11 10 THR B CA 1
ATOM 1885 C C . THR B 1 10 ? 2.381 9.677 36.999 1.00 77.14 10 THR B C 1
ATOM 1886 O O . THR B 1 10 ? 1.827 8.713 36.452 1.00 75.21 10 THR B O 1
ATOM 1890 N N . LYS B 1 11 ? 1.721 10.800 37.424 1.00 77.06 11 LYS B N 1
ATOM 1891 C CA . LYS B 1 11 ? 0.281 11.013 37.221 1.00 77.62 11 LYS B CA 1
ATOM 1892 C C . LYS B 1 11 ? 0.003 11.141 35.713 1.00 80.01 11 LYS B C 1
ATOM 1893 O O . LYS B 1 11 ? -1.004 10.624 35.213 1.00 78.40 11 LYS B O 1
ATOM 1899 N N . ASN B 1 12 ? 0.944 11.789 34.995 1.00 76.45 12 ASN B N 1
ATOM 1900 C CA . ASN B 1 12 ? 0.889 11.976 33.550 1.00 76.40 12 ASN B CA 1
ATOM 1901 C C . ASN B 1 12 ? 0.817 10.629 32.807 1.00 79.70 12 ASN B C 1
ATOM 1902 O O . ASN B 1 12 ? 0.078 10.523 31.825 1.00 79.60 12 ASN B O 1
ATOM 1907 N N . CYS B 1 13 ? 1.548 9.602 33.305 1.00 75.06 13 CYS B N 1
ATOM 1908 C CA . CYS B 1 13 ? 1.552 8.249 32.753 1.00 74.75 13 CYS B CA 1
ATOM 1909 C C . CYS B 1 13 ? 0.139 7.667 32.824 1.00 77.71 13 CYS B C 1
ATOM 1910 O O . CYS B 1 13 ? -0.290 7.038 31.860 1.00 76.15 13 CYS B O 1
ATOM 1913 N N . LYS B 1 14 ? -0.597 7.924 33.947 1.00 75.13 14 LYS B N 1
ATOM 1914 C CA . LYS B 1 14 ? -1.982 7.477 34.172 1.00 74.75 14 LYS B CA 1
ATOM 1915 C C . LYS B 1 14 ? -2.914 8.154 33.157 1.00 77.98 14 LYS B C 1
ATOM 1916 O O . LYS B 1 14 ? -3.783 7.487 32.593 1.00 77.42 14 LYS B O 1
ATOM 1922 N N . GLN B 1 15 ? -2.685 9.460 32.889 1.00 73.74 15 GLN B N 1
ATOM 1923 C CA . GLN B 1 15 ? -3.449 10.243 31.913 1.00 73.41 15 GLN B CA 1
ATOM 1924 C C . GLN B 1 15 ? -3.288 9.630 30.524 1.00 76.20 15 GLN B C 1
ATOM 1925 O O . GLN B 1 15 ? -4.290 9.424 29.836 1.00 76.42 15 GLN B O 1
ATOM 1931 N N . ILE B 1 16 ? -2.024 9.313 30.129 1.00 71.04 16 ILE B N 1
ATOM 1932 C CA . ILE B 1 16 ? -1.683 8.680 28.844 1.00 69.60 16 ILE B CA 1
ATOM 1933 C C . ILE B 1 16 ? -2.379 7.310 28.769 1.00 72.52 16 ILE B C 1
ATOM 1934 O O . ILE B 1 16 ? -3.081 7.033 27.797 1.00 72.02 16 ILE B O 1
ATOM 1939 N N . TYR B 1 17 ? -2.229 6.498 29.832 1.00 68.79 17 TYR B N 1
ATOM 1940 C CA . TYR B 1 17 ? -2.815 5.161 29.969 1.00 68.13 17 TYR B CA 1
ATOM 1941 C C . TYR B 1 17 ? -4.310 5.196 29.696 1.00 73.17 17 TYR B C 1
ATOM 1942 O O . TYR B 1 17 ? -4.774 4.415 28.862 1.00 72.18 17 TYR B O 1
ATOM 1951 N N . GLN B 1 18 ? -5.040 6.148 30.356 1.00 70.28 18 GLN B N 1
ATOM 1952 C CA . GLN B 1 18 ? -6.480 6.381 30.218 1.00 70.09 18 GLN B CA 1
ATOM 1953 C C . GLN B 1 18 ? -6.883 6.444 28.749 1.00 74.46 18 GLN B C 1
ATOM 1954 O O . GLN B 1 18 ? -7.821 5.753 28.351 1.00 75.02 18 GLN B O 1
ATOM 1960 N N . ARG B 1 19 ? -6.147 7.240 27.945 1.00 71.06 19 ARG B N 1
ATOM 1961 C CA . ARG B 1 19 ? -6.357 7.444 26.499 1.00 71.42 19 ARG B CA 1
ATOM 1962 C C . ARG B 1 19 ? -6.250 6.142 25.633 1.00 77.08 19 ARG B C 1
ATOM 1963 O O . ARG B 1 19 ? -6.891 6.075 24.569 1.00 76.89 19 ARG B O 1
ATOM 1971 N N . LYS B 1 20 ? -5.452 5.120 26.097 1.00 73.72 20 LYS B N 1
ATOM 1972 C CA . LYS B 1 20 ? -5.212 3.785 25.475 1.00 72.68 20 LYS B CA 1
ATOM 1973 C C . LYS B 1 20 ? -4.817 3.817 23.971 1.00 74.97 20 LYS B C 1
ATOM 1974 O O . LYS B 1 20 ? -5.130 2.878 23.223 1.00 74.63 20 LYS B O 1
ATOM 1980 N N . LYS B 1 21 ? -4.115 4.870 23.539 1.00 70.07 21 LYS B N 1
ATOM 1981 C CA . LYS B 1 21 ? -3.718 5.026 22.138 1.00 69.22 21 LYS B CA 1
ATOM 1982 C C . LYS B 1 21 ? -2.637 4.003 21.666 1.00 70.46 21 LYS B C 1
ATOM 1983 O O . LYS B 1 21 ? -2.725 3.522 20.524 1.00 69.23 21 LYS B O 1
ATOM 1989 N N . HIS B 1 22 ? -1.629 3.680 22.537 1.00 65.54 22 HIS B N 1
ATOM 1990 C CA . HIS B 1 22 ? -0.504 2.778 22.215 1.00 64.38 22 HIS B CA 1
ATOM 1991 C C . HIS B 1 22 ? 0.365 2.404 23.418 1.00 65.91 22 HIS B C 1
ATOM 1992 O O . HIS B 1 22 ? 0.631 3.252 24.275 1.00 66.65 22 HIS B O 1
ATOM 1999 N N . VAL B 1 23 ? 0.891 1.160 23.414 1.00 59.54 23 VAL B N 1
ATOM 2000 C CA . VAL B 1 23 ? 1.799 0.648 24.449 1.00 58.13 23 VAL B CA 1
ATOM 2001 C C . VAL B 1 23 ? 2.944 -0.185 23.868 1.00 62.68 23 VAL B C 1
ATOM 2002 O O . VAL B 1 23 ? 2.743 -0.982 22.943 1.00 63.13 23 VAL B O 1
ATOM 2006 N N . ILE B 1 24 ? 4.136 -0.018 24.455 1.00 57.76 24 ILE B N 1
ATOM 2007 C CA . ILE B 1 24 ? 5.329 -0.766 24.099 1.00 56.66 24 ILE B CA 1
ATOM 2008 C C . ILE B 1 24 ? 5.505 -1.840 25.173 1.00 59.84 24 ILE B C 1
ATOM 2009 O O . ILE B 1 24 ? 5.657 -1.520 26.354 1.00 61.01 24 ILE B O 1
ATOM 2014 N N . LEU B 1 25 ? 5.469 -3.108 24.776 1.00 53.80 25 LEU B N 1
ATOM 2015 C CA . LEU B 1 25 ? 5.694 -4.188 25.727 1.00 52.22 25 LEU B CA 1
ATOM 2016 C C . LEU B 1 25 ? 7.187 -4.476 25.742 1.00 55.19 25 LEU B C 1
ATOM 2017 O O . LEU B 1 25 ? 7.722 -4.947 24.742 1.00 57.27 25 LEU B O 1
ATOM 2022 N N . GLY B 1 26 ? 7.852 -4.164 26.841 1.00 48.73 26 GLY B N 1
ATOM 2023 C CA . GLY B 1 26 ? 9.272 -4.449 26.990 1.00 47.78 26 GLY B CA 1
ATOM 2024 C C . GLY B 1 26 ? 9.439 -5.912 27.324 1.00 52.43 26 GLY B C 1
ATOM 2025 O O . GLY B 1 26 ? 8.720 -6.407 28.190 1.00 53.04 26 GLY B O 1
ATOM 2026 N N . ILE B 1 27 ? 10.317 -6.647 26.600 1.00 50.08 27 ILE B N 1
ATOM 2027 C CA . ILE B 1 27 ? 10.549 -8.082 26.857 1.00 50.49 27 ILE B CA 1
ATOM 2028 C C . ILE B 1 27 ? 12.041 -8.313 27.123 1.00 57.56 27 ILE B C 1
ATOM 2029 O O . ILE B 1 27 ? 12.880 -8.085 26.246 1.00 59.69 27 ILE B O 1
ATOM 2034 N N . SER B 1 28 ? 12.347 -8.768 28.335 1.00 54.46 28 SER B N 1
ATOM 2035 C CA . SER B 1 28 ? 13.702 -9.000 28.796 1.00 56.02 28 SER B CA 1
ATOM 2036 C C . SER B 1 28 ? 14.315 -10.361 28.414 1.00 63.65 28 SER B C 1
ATOM 2037 O O . SER B 1 28 ? 13.657 -11.401 28.551 1.00 63.59 28 SER B O 1
ATOM 2040 N N . PRO B 1 29 ? 15.609 -10.374 27.992 1.00 62.28 29 PRO B N 1
ATOM 2041 C CA . PRO B 1 29 ? 16.254 -11.653 27.672 1.00 62.74 29 PRO B CA 1
ATOM 2042 C C . PRO B 1 29 ? 16.772 -12.361 28.917 1.00 71.20 29 PRO B C 1
ATOM 2043 O O . PRO B 1 29 ? 17.131 -11.707 29.910 1.00 71.60 29 PRO B O 1
ATOM 2047 N N . PHE B 1 30 ? 16.831 -13.709 28.846 1.00 69.67 30 PHE B N 1
ATOM 2048 C CA . PHE B 1 30 ? 17.376 -14.615 29.867 1.00 70.01 30 PHE B CA 1
ATOM 2049 C C . PHE B 1 30 ? 16.711 -14.491 31.252 1.00 77.33 30 PHE B C 1
ATOM 2050 O O . PHE B 1 30 ? 17.260 -14.985 32.252 1.00 76.70 30 PHE B O 1
ATOM 2058 N N . THR B 1 31 ? 15.522 -13.838 31.310 1.00 75.68 31 THR B N 1
ATOM 2059 C CA . THR B 1 31 ? 14.785 -13.678 32.563 1.00 75.21 31 THR B CA 1
ATOM 2060 C C . THR B 1 31 ? 13.761 -14.777 32.703 1.00 79.68 31 THR B C 1
ATOM 2061 O O . THR B 1 31 ? 13.171 -15.232 31.713 1.00 79.35 31 THR B O 1
ATOM 2065 N N . SER B 1 32 ? 13.576 -15.214 33.947 1.00 76.29 32 SER B N 1
ATOM 2066 C CA . SER B 1 32 ? 12.656 -16.282 34.315 1.00 76.56 32 SER B CA 1
ATOM 2067 C C . SER B 1 32 ? 11.207 -15.892 34.015 1.00 80.23 32 SER B C 1
ATOM 2068 O O . SER B 1 32 ? 10.430 -16.749 33.561 1.00 79.32 32 SER B O 1
ATOM 2071 N N . LYS B 1 33 ? 10.887 -14.569 34.211 1.00 75.76 33 LYS B N 1
ATOM 2072 C CA . LYS B 1 33 ? 9.568 -13.938 34.060 1.00 74.37 33 LYS B CA 1
ATOM 2073 C C . LYS B 1 33 ? 9.001 -14.020 32.666 1.00 77.43 33 LYS B C 1
ATOM 2074 O O . LYS B 1 33 ? 7.848 -14.420 32.529 1.00 75.38 33 LYS B O 1
ATOM 2080 N N . TYR B 1 34 ? 9.804 -13.626 31.644 1.00 75.60 34 TYR B N 1
ATOM 2081 C CA . TYR B 1 34 ? 9.421 -13.569 30.218 1.00 75.65 34 TYR B CA 1
ATOM 2082 C C . TYR B 1 34 ? 9.500 -14.946 29.494 1.00 80.20 34 TYR B C 1
ATOM 2083 O O . TYR B 1 34 ? 10.279 -15.130 28.536 1.00 79.84 34 TYR B O 1
ATOM 2092 N N . ASN B 1 35 ? 8.654 -15.899 29.981 1.00 75.84 35 ASN B N 1
ATOM 2093 C CA . ASN B 1 35 ? 8.477 -17.257 29.456 1.00 75.09 35 ASN B CA 1
ATOM 2094 C C . ASN B 1 35 ? 7.315 -17.268 28.453 1.00 78.37 35 ASN B C 1
ATOM 2095 O O . ASN B 1 35 ? 6.517 -16.325 28.451 1.00 78.59 35 ASN B O 1
ATOM 2100 N N . GLU B 1 36 ? 7.207 -18.327 27.622 1.00 73.52 36 GLU B N 1
ATOM 2101 C CA . GLU B 1 36 ? 6.166 -18.478 26.603 1.00 72.76 36 GLU B CA 1
ATOM 2102 C C . GLU B 1 36 ? 4.779 -18.081 27.113 1.00 74.84 36 GLU B C 1
ATOM 2103 O O . GLU B 1 36 ? 4.065 -17.358 26.416 1.00 74.73 36 GLU B O 1
ATOM 2109 N N . SER B 1 37 ? 4.441 -18.496 28.348 1.00 69.61 37 SER B N 1
ATOM 2110 C CA . SER B 1 37 ? 3.156 -18.218 28.976 1.00 69.02 37 SER B CA 1
ATOM 2111 C C . SER B 1 37 ? 2.925 -16.709 29.184 1.00 70.76 37 SER B C 1
ATOM 2112 O O . SER B 1 37 ? 1.912 -16.175 28.695 1.00 69.25 37 SER B O 1
ATOM 2115 N N . TYR B 1 38 ? 3.879 -16.032 29.898 1.00 65.34 38 TYR B N 1
ATOM 2116 C CA . TYR B 1 38 ? 3.841 -14.602 30.233 1.00 63.64 38 TYR B CA 1
ATOM 2117 C C . TYR B 1 38 ? 3.776 -13.685 29.035 1.00 66.96 38 TYR B C 1
ATOM 2118 O O . TYR B 1 38 ? 3.024 -12.720 29.063 1.00 66.18 38 TYR B O 1
ATOM 2127 N N . ILE B 1 39 ? 4.594 -13.959 28.008 1.00 63.92 39 ILE B N 1
ATOM 2128 C CA . ILE B 1 39 ? 4.658 -13.219 26.745 1.00 63.22 39 ILE B CA 1
ATOM 2129 C C . ILE B 1 39 ? 3.279 -13.275 26.045 1.00 69.19 39 ILE B C 1
ATOM 2130 O O . ILE B 1 39 ? 2.812 -12.255 25.517 1.00 68.25 39 ILE B O 1
ATOM 2135 N N . ARG B 1 40 ? 2.625 -14.464 26.064 1.00 67.30 40 ARG B N 1
ATOM 2136 C CA . ARG B 1 40 ? 1.298 -14.649 25.469 1.00 67.87 40 ARG B CA 1
ATOM 2137 C C . ARG B 1 40 ? 0.291 -13.741 26.212 1.00 70.52 40 ARG B C 1
ATOM 2138 O O . ARG B 1 40 ? -0.500 -13.029 25.575 1.00 68.88 40 ARG B O 1
ATOM 2146 N N . LYS B 1 41 ? 0.403 -13.714 27.556 1.00 67.13 41 LYS B N 1
ATOM 2147 C CA . LYS B 1 41 ? -0.436 -12.913 28.450 1.00 67.41 41 LYS B CA 1
ATOM 2148 C C . LYS B 1 41 ? -0.370 -11.431 28.125 1.00 70.55 41 LYS B C 1
ATOM 2149 O O . LYS B 1 41 ? -1.407 -10.844 27.834 1.00 71.19 41 LYS B O 1
ATOM 2155 N N . ILE B 1 42 ? 0.847 -10.837 28.163 1.00 65.72 42 ILE B N 1
ATOM 2156 C CA . ILE B 1 42 ? 1.093 -9.406 27.926 1.00 64.73 42 ILE B CA 1
ATOM 2157 C C . ILE B 1 42 ? 0.678 -8.976 26.526 1.00 68.72 42 ILE B C 1
ATOM 2158 O O . ILE B 1 42 ? 0.173 -7.867 26.380 1.00 68.62 42 ILE B O 1
ATOM 2163 N N . ILE B 1 43 ? 0.835 -9.858 25.517 1.00 65.21 43 ILE B N 1
ATOM 2164 C CA . ILE B 1 43 ? 0.408 -9.548 24.155 1.00 64.88 43 ILE B CA 1
ATOM 2165 C C . ILE B 1 43 ? -1.104 -9.435 24.126 1.00 70.80 43 ILE B C 1
ATOM 2166 O O . ILE B 1 43 ? -1.623 -8.390 23.710 1.00 70.34 43 ILE B O 1
ATOM 2171 N N . GLN B 1 44 ? -1.806 -10.477 24.647 1.00 68.50 44 GLN B N 1
ATOM 2172 C CA . GLN B 1 44 ? -3.268 -10.522 24.715 1.00 68.54 44 GLN B CA 1
ATOM 2173 C C . GLN B 1 44 ? -3.833 -9.312 25.455 1.00 73.45 44 GLN B C 1
ATOM 2174 O O . GLN B 1 44 ? -4.838 -8.744 25.029 1.00 72.43 44 GLN B O 1
ATOM 2180 N N . TRP B 1 45 ? -3.120 -8.879 26.520 1.00 71.91 45 TRP B N 1
ATOM 2181 C CA . TRP B 1 45 ? -3.444 -7.726 27.361 1.00 72.22 45 TRP B CA 1
ATOM 2182 C C . TRP B 1 45 ? -3.313 -6.427 26.584 1.00 77.92 45 TRP B C 1
ATOM 2183 O O . TRP B 1 45 ? -4.237 -5.610 26.601 1.00 78.31 45 TRP B O 1
ATOM 2194 N N . ALA B 1 46 ? -2.163 -6.225 25.923 1.00 74.84 46 ALA B N 1
ATOM 2195 C CA . ALA B 1 46 ? -1.914 -5.040 25.102 1.00 74.47 46 ALA B CA 1
ATOM 2196 C C . ALA B 1 46 ? -2.971 -4.946 23.995 1.00 77.01 46 ALA B C 1
ATOM 2197 O O . ALA B 1 46 ? -3.601 -3.897 23.849 1.00 75.44 46 ALA B O 1
ATOM 2199 N N . ASN B 1 47 ? -3.222 -6.079 23.298 1.00 73.73 47 ASN B N 1
ATOM 2200 C CA . ASN B 1 47 ? -4.179 -6.202 22.204 1.00 74.27 47 ASN B CA 1
ATOM 2201 C C . ASN B 1 47 ? -5.608 -5.832 22.585 1.00 80.55 47 ASN B C 1
ATOM 2202 O O . ASN B 1 47 ? -6.282 -5.125 21.824 1.00 81.10 47 ASN B O 1
ATOM 2207 N N . SER B 1 48 ? -6.061 -6.316 23.751 1.00 77.29 48 SER B N 1
ATOM 2208 C CA . SER B 1 48 ? -7.413 -6.113 24.256 1.00 77.53 48 SER B CA 1
ATOM 2209 C C . SER B 1 48 ? -7.695 -4.715 24.762 1.00 80.89 48 SER B C 1
ATOM 2210 O O . SER B 1 48 ? -8.807 -4.222 24.588 1.00 80.47 48 SER B O 1
ATOM 2213 N N . ASN B 1 49 ? -6.707 -4.086 25.400 1.00 76.71 49 ASN B N 1
ATOM 2214 C CA . ASN B 1 49 ? -6.873 -2.785 26.025 1.00 75.97 49 ASN B CA 1
ATOM 2215 C C . ASN B 1 49 ? -6.510 -1.577 25.177 1.00 80.00 49 ASN B C 1
ATOM 2216 O O . ASN B 1 49 ? -7.089 -0.507 25.399 1.00 81.03 49 ASN B O 1
ATOM 2221 N N . PHE B 1 50 ? -5.555 -1.715 24.235 1.00 74.78 50 PHE B N 1
ATOM 2222 C CA . PHE B 1 50 ? -5.041 -0.584 23.445 1.00 72.95 50 PHE B CA 1
ATOM 2223 C C . PHE B 1 50 ? -5.428 -0.578 21.974 1.00 76.37 50 PHE B C 1
ATOM 2224 O O . PHE B 1 50 ? -5.744 -1.633 21.393 1.00 75.53 50 PHE B O 1
ATOM 2232 N N . ASP B 1 51 ? -5.382 0.637 21.366 1.00 72.83 51 ASP B N 1
ATOM 2233 C CA . ASP B 1 51 ? -5.665 0.846 19.935 1.00 72.58 51 ASP B CA 1
ATOM 2234 C C . ASP B 1 51 ? -4.600 0.115 19.116 1.00 74.58 51 ASP B C 1
ATOM 2235 O O . ASP B 1 51 ? -4.939 -0.673 18.230 1.00 74.04 51 ASP B O 1
ATOM 2240 N N . ASP B 1 52 ? -3.316 0.339 19.463 1.00 68.72 52 ASP B N 1
ATOM 2241 C CA . ASP B 1 52 ? -2.168 -0.330 18.873 1.00 66.53 52 ASP B CA 1
ATOM 2242 C C . ASP B 1 52 ? -1.131 -0.629 19.952 1.00 64.97 52 ASP B C 1
ATOM 2243 O O . ASP B 1 52 ? -1.229 -0.124 21.070 1.00 64.64 52 ASP B O 1
ATOM 2248 N N . PHE B 1 53 ? -0.165 -1.486 19.628 1.00 57.86 53 PHE B N 1
ATOM 2249 C CA . PHE B 1 53 ? 0.942 -1.862 20.511 1.00 55.11 53 PHE B CA 1
ATOM 2250 C C . PHE B 1 53 ? 2.155 -2.277 19.674 1.00 55.27 53 PHE B C 1
ATOM 2251 O O . PHE B 1 53 ? 2.043 -2.510 18.460 1.00 54.03 53 PHE B O 1
ATOM 2259 N N . SER B 1 54 ? 3.295 -2.373 20.351 1.00 49.39 54 SER B N 1
ATOM 2260 C CA . SER B 1 54 ? 4.595 -2.720 19.807 1.00 49.22 54 SER B CA 1
ATOM 2261 C C . SER B 1 54 ? 5.327 -3.517 20.860 1.00 50.73 54 SER B C 1
ATOM 2262 O O . SER B 1 54 ? 4.996 -3.429 22.034 1.00 49.89 54 SER B O 1
ATOM 2265 N N . ILE B 1 55 ? 6.353 -4.253 20.460 1.00 47.84 55 ILE B N 1
ATOM 2266 C CA . ILE B 1 55 ? 7.174 -5.041 21.383 1.00 47.75 55 ILE B CA 1
ATOM 2267 C C . ILE B 1 55 ? 8.648 -4.586 21.241 1.00 52.33 55 ILE B C 1
ATOM 2268 O O . ILE B 1 55 ? 9.122 -4.372 20.133 1.00 51.42 55 ILE B O 1
ATOM 2273 N N . LEU B 1 56 ? 9.335 -4.388 22.354 1.00 49.95 56 LEU B N 1
ATOM 2274 C CA . LEU B 1 56 ? 10.736 -4.016 22.338 1.00 50.55 56 LEU B CA 1
ATOM 2275 C C . LEU B 1 56 ? 11.531 -5.110 23.028 1.00 55.51 56 LEU B C 1
ATOM 2276 O O . LEU B 1 56 ? 11.270 -5.451 24.175 1.00 53.58 56 LEU B O 1
ATOM 2281 N N . LEU B 1 57 ? 12.427 -5.739 22.266 1.00 54.21 57 LEU B N 1
ATOM 2282 C CA . LEU B 1 57 ? 13.253 -6.881 22.641 1.00 54.06 57 LEU B CA 1
ATOM 2283 C C . LEU B 1 57 ? 14.681 -6.383 22.764 1.00 61.05 57 LEU B C 1
ATOM 2284 O O . LEU B 1 57 ? 15.019 -5.349 22.185 1.00 60.79 57 LEU B O 1
ATOM 2289 N N . ALA B 1 58 ? 15.521 -7.109 23.499 1.00 60.03 58 ALA B N 1
ATOM 2290 C CA . ALA B 1 58 ? 16.911 -6.712 23.725 1.00 61.74 58 ALA B CA 1
ATOM 2291 C C . ALA B 1 58 ? 17.724 -6.424 22.452 1.00 69.56 58 ALA B C 1
ATOM 2292 O O . ALA B 1 58 ? 17.623 -7.155 21.464 1.00 68.70 58 ALA B O 1
ATOM 2294 N N . GLY B 1 59 ? 18.511 -5.350 22.496 1.00 68.87 59 GLY B N 1
ATOM 2295 C CA . GLY B 1 59 ? 19.368 -4.935 21.389 1.00 69.54 59 GLY B CA 1
ATOM 2296 C C . GLY B 1 59 ? 20.636 -5.758 21.325 1.00 75.50 59 GLY B C 1
ATOM 2297 O O . GLY B 1 59 ? 20.836 -6.673 22.130 1.00 75.08 59 GLY B O 1
ATOM 2298 N N . GLU B 1 60 ? 21.514 -5.431 20.374 1.00 73.75 60 GLU B N 1
ATOM 2299 C CA . GLU B 1 60 ? 22.792 -6.126 20.175 1.00 74.04 60 GLU B CA 1
ATOM 2300 C C . GLU B 1 60 ? 23.688 -6.039 21.410 1.00 81.13 60 GLU B C 1
ATOM 2301 O O . GLU B 1 60 ? 24.351 -7.022 21.749 1.00 81.43 60 GLU B O 1
ATOM 2307 N N . GLU B 1 61 ? 23.640 -4.883 22.118 1.00 78.93 61 GLU B N 1
ATOM 2308 C CA . GLU B 1 61 ? 24.415 -4.555 23.319 1.00 78.92 61 GLU B CA 1
ATOM 2309 C C . GLU B 1 61 ? 24.118 -5.468 24.536 1.00 82.94 61 GLU B C 1
ATOM 2310 O O . GLU B 1 61 ? 24.713 -5.273 25.598 1.00 83.99 61 GLU B O 1
ATOM 2316 N N . SER B 1 62 ? 23.245 -6.477 24.387 1.00 78.23 62 SER B N 1
ATOM 2317 C CA . SER B 1 62 ? 22.947 -7.436 25.459 1.00 77.94 62 SER B CA 1
ATOM 2318 C C . SER B 1 62 ? 24.091 -8.430 25.644 1.00 80.52 62 SER B C 1
ATOM 2319 O O . SER B 1 62 ? 24.222 -9.003 26.728 1.00 79.85 62 SER B O 1
ATOM 2322 N N . LYS B 1 63 ? 24.920 -8.638 24.592 1.00 75.67 63 LYS B N 1
ATOM 2323 C CA . LYS B 1 63 ? 26.070 -9.533 24.668 1.00 74.95 63 LYS B CA 1
ATOM 2324 C C . LYS B 1 63 ? 27.098 -9.016 25.691 1.00 78.45 63 LYS B C 1
ATOM 2325 O O . LYS B 1 63 ? 27.785 -9.825 26.312 1.00 79.78 63 LYS B O 1
ATOM 2331 N N . ASN B 1 64 ? 27.150 -7.682 25.910 1.00 72.68 64 ASN B N 1
ATOM 2332 C CA . ASN B 1 64 ? 28.018 -7.039 26.894 1.00 71.70 64 ASN B CA 1
ATOM 2333 C C . ASN B 1 64 ? 27.736 -7.596 28.286 1.00 77.31 64 ASN B C 1
ATOM 2334 O O . ASN B 1 64 ? 28.670 -7.903 29.018 1.00 77.64 64 ASN B O 1
ATOM 2339 N N . LEU B 1 65 ? 26.450 -7.783 28.626 1.00 74.60 65 LEU B N 1
ATOM 2340 C CA . LEU B 1 65 ? 26.014 -8.329 29.920 1.00 74.07 65 LEU B CA 1
ATOM 2341 C C . LEU B 1 65 ? 26.506 -9.754 30.127 1.00 76.61 65 LEU B C 1
ATOM 2342 O O . LEU B 1 65 ? 26.958 -10.077 31.225 1.00 76.85 65 LEU B O 1
ATOM 2347 N N . LEU B 1 66 ? 26.460 -10.591 29.064 1.00 71.49 66 LEU B N 1
ATOM 2348 C CA . LEU B 1 66 ? 26.936 -11.985 29.091 1.00 69.92 66 LEU B CA 1
ATOM 2349 C C . LEU B 1 66 ? 28.462 -12.026 29.199 1.00 71.30 66 LEU B C 1
ATOM 2350 O O . LEU B 1 66 ? 28.993 -12.843 29.945 1.00 69.95 66 LEU B O 1
ATOM 2355 N N . GLU B 1 67 ? 29.153 -11.103 28.504 1.00 67.61 67 GLU B N 1
ATOM 2356 C CA . GLU B 1 67 ? 30.610 -10.961 28.544 1.00 68.60 67 GLU B CA 1
ATOM 2357 C C . GLU B 1 67 ? 31.112 -10.670 29.971 1.00 77.00 67 GLU B C 1
ATOM 2358 O O . GLU B 1 67 ? 32.137 -11.210 30.400 1.00 77.31 67 GLU B O 1
ATOM 2364 N N . CYS B 1 68 ? 30.344 -9.864 30.720 1.00 75.63 68 CYS B N 1
ATOM 2365 C CA . CYS B 1 68 ? 30.627 -9.525 32.110 1.00 75.67 68 CYS B CA 1
ATOM 2366 C C . CYS B 1 68 ? 30.314 -10.707 33.019 1.00 79.17 68 CYS B C 1
ATOM 2367 O O . CYS B 1 68 ? 30.851 -10.775 34.118 1.00 79.84 68 CYS B O 1
ATOM 2370 N N . LEU B 1 69 ? 29.456 -11.629 32.569 1.00 75.10 69 LEU B N 1
ATOM 2371 C CA . LEU B 1 69 ? 29.139 -12.835 33.330 1.00 76.22 69 LEU B CA 1
ATOM 2372 C C . LEU B 1 69 ? 30.072 -13.994 32.880 1.00 84.75 69 LEU B C 1
ATOM 2373 O O . LEU B 1 69 ? 29.755 -15.180 33.081 1.00 84.43 69 LEU B O 1
ATOM 2378 N N . GLY B 1 70 ? 31.206 -13.621 32.275 1.00 83.44 70 GLY B N 1
ATOM 2379 C CA . GLY B 1 70 ? 32.232 -14.537 31.786 1.00 84.08 70 GLY B CA 1
ATOM 2380 C C . GLY B 1 70 ? 31.828 -15.400 30.607 1.00 90.26 70 GLY B C 1
ATOM 2381 O O . GLY B 1 70 ? 31.757 -16.628 30.736 1.00 91.13 70 GLY B O 1
ATOM 2382 N N . TYR B 1 71 ? 31.569 -14.762 29.450 1.00 86.96 71 TYR B N 1
ATOM 2383 C CA . TYR B 1 71 ? 31.200 -15.422 28.201 1.00 87.03 71 TYR B CA 1
ATOM 2384 C C . TYR B 1 71 ? 32.080 -14.894 27.095 1.00 93.64 71 TYR B C 1
ATOM 2385 O O . TYR B 1 71 ? 32.376 -13.691 27.056 1.00 93.70 71 TYR B O 1
ATOM 2394 N N . SER B 1 72 ? 32.484 -15.790 26.177 1.00 91.72 72 SER B N 1
ATOM 2395 C CA . SER B 1 72 ? 33.283 -15.440 25.003 1.00 92.08 72 SER B CA 1
ATOM 2396 C C . SER B 1 72 ? 32.428 -14.517 24.120 1.00 95.63 72 SER B C 1
ATOM 2397 O O . SER B 1 72 ? 31.215 -14.716 24.059 1.00 95.48 72 SER B O 1
ATOM 2400 N N . SER B 1 73 ? 33.035 -13.512 23.458 1.00 91.65 73 SER B N 1
ATOM 2401 C CA . SER B 1 73 ? 32.302 -12.596 22.577 1.00 91.56 73 SER B CA 1
ATOM 2402 C C . SER B 1 73 ? 31.396 -13.337 21.572 1.00 96.52 73 SER B C 1
ATOM 2403 O O . SER B 1 73 ? 30.301 -12.857 21.290 1.00 96.40 73 SER B O 1
ATOM 2406 N N . SER B 1 74 ? 31.829 -14.525 21.089 1.00 93.61 74 SER B N 1
ATOM 2407 C CA . SER B 1 74 ? 31.076 -15.384 20.165 1.00 93.66 74 SER B CA 1
ATOM 2408 C C . SER B 1 74 ? 29.975 -16.174 20.901 1.00 97.42 74 SER B C 1
ATOM 2409 O O . SER B 1 74 ? 28.890 -16.370 20.341 1.00 97.56 74 SER B O 1
ATOM 2412 N N . LYS B 1 75 ? 30.282 -16.664 22.130 1.00 92.53 75 LYS B N 1
ATOM 2413 C CA . LYS B 1 75 ? 29.362 -17.420 22.987 1.00 91.58 75 LYS B CA 1
ATOM 2414 C C . LYS B 1 75 ? 28.223 -16.510 23.403 1.00 92.98 75 LYS B C 1
ATOM 2415 O O . LYS B 1 75 ? 27.080 -16.954 23.436 1.00 92.71 75 LYS B O 1
ATOM 2421 N N . ALA B 1 76 ? 28.553 -15.228 23.712 1.00 87.50 76 ALA B N 1
ATOM 2422 C CA . ALA B 1 76 ? 27.632 -14.157 24.106 1.00 86.58 76 ALA B CA 1
ATOM 2423 C C . ALA B 1 76 ? 26.716 -13.807 22.940 1.00 89.16 76 ALA B C 1
ATOM 2424 O O . ALA B 1 76 ? 25.498 -13.737 23.124 1.00 88.35 76 ALA B O 1
ATOM 2426 N N . ASN B 1 77 ? 27.306 -13.628 21.732 1.00 85.03 77 ASN B N 1
ATOM 2427 C CA . ASN B 1 77 ? 26.612 -13.331 20.469 1.00 84.29 77 ASN B CA 1
ATOM 2428 C C . ASN B 1 77 ? 25.619 -14.424 20.101 1.00 85.67 77 ASN B C 1
ATOM 2429 O O . ASN B 1 77 ? 24.526 -14.101 19.654 1.00 84.52 77 ASN B O 1
ATOM 2434 N N . GLN B 1 78 ? 26.012 -15.714 20.256 1.00 81.87 78 GLN B N 1
ATOM 2435 C CA . GLN B 1 78 ? 25.167 -16.860 19.913 1.00 81.44 78 GLN B CA 1
ATOM 2436 C C . GLN B 1 78 ? 24.006 -16.994 20.895 1.00 83.08 78 GLN B C 1
ATOM 2437 O O . GLN B 1 78 ? 22.886 -17.219 20.431 1.00 82.46 78 GLN B O 1
ATOM 2443 N N . LYS B 1 79 ? 24.251 -16.801 22.229 1.00 77.74 79 LYS B N 1
ATOM 2444 C CA . LYS B 1 79 ? 23.195 -16.873 23.251 1.00 76.53 79 LYS B CA 1
ATOM 2445 C C . LYS B 1 79 ? 22.141 -15.765 23.047 1.00 80.14 79 LYS B C 1
ATOM 2446 O O . LYS B 1 79 ? 20.949 -16.050 23.195 1.00 79.83 79 LYS B O 1
ATOM 2452 N N . VAL B 1 80 ? 22.582 -14.518 22.685 1.00 76.46 80 VAL B N 1
ATOM 2453 C CA . VAL B 1 80 ? 21.711 -13.358 22.420 1.00 76.60 80 VAL B CA 1
ATOM 2454 C C . VAL B 1 80 ? 20.869 -13.580 21.130 1.00 81.49 80 VAL B C 1
ATOM 2455 O O . VAL B 1 80 ? 19.673 -13.246 21.142 1.00 82.79 80 VAL B O 1
ATOM 2459 N N . ARG B 1 81 ? 21.476 -14.159 20.053 1.00 75.64 81 ARG B N 1
ATOM 2460 C CA . ARG B 1 81 ? 20.789 -14.478 18.797 1.00 75.06 81 ARG B CA 1
ATOM 2461 C C . ARG B 1 81 ? 19.714 -15.523 19.047 1.00 78.62 81 ARG B C 1
ATOM 2462 O O . ARG B 1 81 ? 18.588 -15.358 18.569 1.00 79.01 81 ARG B O 1
ATOM 2470 N N . LYS B 1 82 ? 20.076 -16.611 19.780 1.00 73.57 82 LYS B N 1
ATOM 2471 C CA . LYS B 1 82 ? 19.214 -17.762 20.066 1.00 72.37 82 LYS B CA 1
ATOM 2472 C C . LYS B 1 82 ? 17.981 -17.331 20.839 1.00 73.72 82 LYS B C 1
ATOM 2473 O O . LYS B 1 82 ? 16.877 -17.776 20.517 1.00 73.81 82 LYS B O 1
ATOM 2479 N N . GLU B 1 83 ? 18.173 -16.456 21.837 1.00 67.94 83 GLU B N 1
ATOM 2480 C CA . GLU B 1 83 ? 17.104 -15.954 22.689 1.00 67.16 83 GLU B CA 1
ATOM 2481 C C . GLU B 1 83 ? 16.145 -15.058 21.890 1.00 69.27 83 GLU B C 1
ATOM 2482 O O . GLU B 1 83 ? 14.940 -15.320 21.873 1.00 67.28 83 GLU B O 1
ATOM 2488 N N . ILE B 1 84 ? 16.690 -14.030 21.202 1.00 65.05 84 ILE B N 1
ATOM 2489 C CA . ILE B 1 84 ? 15.895 -13.074 20.431 1.00 63.60 84 ILE B CA 1
ATOM 2490 C C . ILE B 1 84 ? 15.064 -13.798 19.363 1.00 67.75 84 ILE B C 1
ATOM 2491 O O . ILE B 1 84 ? 13.874 -13.507 19.251 1.00 68.64 84 ILE B O 1
ATOM 2496 N N . LYS B 1 85 ? 15.646 -14.784 18.654 1.00 62.72 85 LYS B N 1
ATOM 2497 C CA . LYS B 1 85 ? 14.915 -15.560 17.638 1.00 62.01 85 LYS B CA 1
ATOM 2498 C C . LYS B 1 85 ? 13.756 -16.341 18.250 1.00 65.31 85 LYS B C 1
ATOM 2499 O O . LYS B 1 85 ? 12.664 -16.359 17.684 1.00 64.69 85 LYS B O 1
ATOM 2505 N N . ARG B 1 86 ? 13.989 -16.934 19.435 1.00 62.08 86 ARG B N 1
ATOM 2506 C CA . ARG B 1 86 ? 12.998 -17.681 20.219 1.00 61.89 86 ARG B CA 1
ATOM 2507 C C . ARG B 1 86 ? 11.845 -16.715 20.627 1.00 64.97 86 ARG B C 1
ATOM 2508 O O . ARG B 1 86 ? 10.662 -17.055 20.455 1.00 65.59 86 ARG B O 1
ATOM 2516 N N . GLN B 1 87 ? 12.211 -15.505 21.129 1.00 57.97 87 GLN B N 1
ATOM 2517 C CA . GLN B 1 87 ? 11.272 -14.477 21.556 1.00 56.39 87 GLN B CA 1
ATOM 2518 C C . GLN B 1 87 ? 10.443 -14.031 20.371 1.00 59.49 87 GLN B C 1
ATOM 2519 O O . GLN B 1 87 ? 9.216 -14.029 20.481 1.00 57.66 87 GLN B O 1
ATOM 2525 N N . ILE B 1 88 ? 11.107 -13.722 19.215 1.00 56.87 88 ILE B N 1
ATOM 2526 C CA . ILE B 1 88 ? 10.456 -13.297 17.963 1.00 56.78 88 ILE B CA 1
ATOM 2527 C C . ILE B 1 88 ? 9.414 -14.315 17.507 1.00 62.50 88 ILE B C 1
ATOM 2528 O O . ILE B 1 88 ? 8.266 -13.935 17.250 1.00 62.09 88 ILE B O 1
ATOM 2533 N N . ARG B 1 89 ? 9.798 -15.609 17.477 1.00 60.67 89 ARG B N 1
ATOM 2534 C CA . ARG B 1 89 ? 8.903 -16.691 17.069 1.00 61.52 89 ARG B CA 1
ATOM 2535 C C . ARG B 1 89 ? 7.651 -16.792 17.963 1.00 68.68 89 ARG B C 1
ATOM 2536 O O . ARG B 1 89 ? 6.551 -16.888 17.409 1.00 69.30 89 ARG B O 1
ATOM 2544 N N . PHE B 1 90 ? 7.790 -16.663 19.311 1.00 65.76 90 PHE B N 1
ATOM 2545 C CA . PHE B 1 90 ? 6.628 -16.667 20.216 1.00 65.89 90 PHE B CA 1
ATOM 2546 C C . PHE B 1 90 ? 5.729 -15.466 19.990 1.00 67.86 90 PHE B C 1
ATOM 2547 O O . PHE B 1 90 ? 4.509 -15.612 19.931 1.00 67.22 90 PHE B O 1
ATOM 2555 N N . CYS B 1 91 ? 6.344 -14.272 19.873 1.00 63.45 91 CYS B N 1
ATOM 2556 C CA . CYS B 1 91 ? 5.654 -13.004 19.675 1.00 62.30 91 CYS B CA 1
ATOM 2557 C C . CYS B 1 91 ? 4.877 -12.989 18.394 1.00 69.71 91 CYS B C 1
ATOM 2558 O O . CYS B 1 91 ? 3.692 -12.667 18.424 1.00 70.73 91 CYS B O 1
ATOM 2561 N N . GLU B 1 92 ? 5.509 -13.397 17.283 1.00 67.21 92 GLU B N 1
ATOM 2562 C CA . GLU B 1 92 ? 4.846 -13.441 15.982 1.00 67.73 92 GLU B CA 1
ATOM 2563 C C . GLU B 1 92 ? 3.645 -14.373 15.992 1.00 72.06 92 GLU B C 1
ATOM 2564 O O . GLU B 1 92 ? 2.626 -14.030 15.411 1.00 72.51 92 GLU B O 1
ATOM 2570 N N . ASP B 1 93 ? 3.746 -15.510 16.692 1.00 68.25 93 ASP B N 1
ATOM 2571 C CA . ASP B 1 93 ? 2.660 -16.473 16.809 1.00 68.11 93 ASP B CA 1
ATOM 2572 C C . ASP B 1 93 ? 1.449 -15.898 17.491 1.00 71.73 93 ASP B C 1
ATOM 2573 O O . ASP B 1 93 ? 0.321 -16.092 17.020 1.00 72.53 93 ASP B O 1
ATOM 2578 N N . GLU B 1 94 ? 1.675 -15.202 18.601 1.00 66.95 94 GLU B N 1
ATOM 2579 C CA . GLU B 1 94 ? 0.594 -14.590 19.354 1.00 67.30 94 GLU B CA 1
ATOM 2580 C C . GLU B 1 94 ? 0.019 -13.346 18.637 1.00 71.17 94 GLU B C 1
ATOM 2581 O O . GLU B 1 94 ? -1.120 -12.970 18.915 1.00 70.94 94 GLU B O 1
ATOM 2587 N N . ILE B 1 95 ? 0.784 -12.723 17.701 1.00 66.99 95 ILE B N 1
ATOM 2588 C CA . ILE B 1 95 ? 0.317 -11.528 16.992 1.00 65.96 95 ILE B CA 1
ATOM 2589 C C . ILE B 1 95 ? -0.642 -11.957 15.938 1.00 69.26 95 ILE B C 1
ATOM 2590 O O . ILE B 1 95 ? -1.628 -11.265 15.705 1.00 69.02 95 ILE B O 1
ATOM 2595 N N . ILE B 1 96 ? -0.389 -13.129 15.345 1.00 66.74 96 ILE B N 1
ATOM 2596 C CA . ILE B 1 96 ? -1.274 -13.737 14.347 1.00 67.41 96 ILE B CA 1
ATOM 2597 C C . ILE B 1 96 ? -2.587 -14.142 15.009 1.00 71.67 96 ILE B C 1
ATOM 2598 O O . ILE B 1 96 ? -3.651 -13.857 14.468 1.00 69.33 96 ILE B O 1
ATOM 2603 N N . LYS B 1 97 ? -2.505 -14.767 16.199 1.00 71.02 97 LYS B N 1
ATOM 2604 C CA . LYS B 1 97 ? -3.676 -15.159 16.998 1.00 71.22 97 LYS B CA 1
ATOM 2605 C C . LYS B 1 97 ? -4.576 -13.938 17.278 1.00 75.52 97 LYS B C 1
ATOM 2606 O O . LYS B 1 97 ? -5.778 -14.109 17.444 1.00 75.96 97 LYS B O 1
ATOM 2612 N N . CYS B 1 98 ? -3.997 -12.716 17.286 1.00 70.76 98 CYS B N 1
ATOM 2613 C CA . CYS B 1 98 ? -4.715 -11.462 17.517 1.00 70.12 98 CYS B CA 1
ATOM 2614 C C . CYS B 1 98 ? -5.277 -10.855 16.232 1.00 71.85 98 CYS B C 1
ATOM 2615 O O . CYS B 1 98 ? -5.944 -9.814 16.290 1.00 71.01 98 CYS B O 1
ATOM 2618 N N . ASN B 1 99 ? -5.023 -11.516 15.085 1.00 67.27 99 ASN B N 1
ATOM 2619 C CA . ASN B 1 99 ? -5.391 -11.086 13.737 1.00 67.64 99 ASN B CA 1
ATOM 2620 C C . ASN B 1 99 ? -4.807 -9.695 13.440 1.00 72.37 99 ASN B C 1
ATOM 2621 O O . ASN B 1 99 ? -5.476 -8.804 12.906 1.00 74.73 99 ASN B O 1
ATOM 2626 N N . LYS B 1 100 ? -3.543 -9.519 13.815 1.00 65.43 100 LYS B N 1
ATOM 2627 C CA . LYS B 1 100 ? -2.820 -8.280 13.597 1.00 63.32 100 LYS B CA 1
ATOM 2628 C C . LYS B 1 100 ? -1.557 -8.618 12.802 1.00 64.14 100 LYS B C 1
ATOM 2629 O O . LYS B 1 100 ? -1.073 -9.756 12.871 1.00 62.07 100 LYS B O 1
ATOM 2635 N N . THR B 1 101 ? -1.063 -7.649 12.010 1.00 59.63 101 THR B N 1
ATOM 2636 C CA . THR B 1 101 ? 0.133 -7.849 11.197 1.00 58.75 101 THR B CA 1
ATOM 2637 C C . THR B 1 101 ? 1.356 -7.734 12.075 1.00 63.11 101 THR B C 1
ATOM 2638 O O . THR B 1 101 ? 1.344 -6.959 13.034 1.00 64.38 101 THR B O 1
ATOM 2642 N N . ILE B 1 102 ? 2.405 -8.501 11.759 1.00 58.26 102 ILE B N 1
ATOM 2643 C CA . ILE B 1 102 ? 3.661 -8.490 12.505 1.00 57.64 102 ILE B CA 1
ATOM 2644 C C . ILE B 1 102 ? 4.541 -7.310 12.076 1.00 61.67 102 ILE B C 1
ATOM 2645 O O . ILE B 1 102 ? 5.347 -6.808 12.876 1.00 60.85 102 ILE B O 1
ATOM 2650 N N . THR B 1 103 ? 4.399 -6.891 10.798 1.00 57.84 103 THR B N 1
ATOM 2651 C CA . THR B 1 103 ? 5.214 -5.858 10.169 1.00 56.98 103 THR B CA 1
ATOM 2652 C C . THR B 1 103 ? 5.167 -4.567 10.960 1.00 62.56 103 THR B C 1
ATOM 2653 O O . THR B 1 103 ? 4.100 -3.971 11.156 1.00 62.93 103 THR B O 1
ATOM 2657 N N . ASN B 1 104 ? 6.373 -4.210 11.460 1.00 58.32 104 ASN B N 1
ATOM 2658 C CA . ASN B 1 104 ? 6.780 -3.040 12.232 1.00 58.00 104 ASN B CA 1
ATOM 2659 C C . ASN B 1 104 ? 6.214 -3.019 13.665 1.00 60.39 104 ASN B C 1
ATOM 2660 O O . ASN B 1 104 ? 6.322 -2.005 14.355 1.00 60.74 104 ASN B O 1
ATOM 2665 N N . ARG B 1 105 ? 5.745 -4.172 14.141 1.00 54.55 105 ARG B N 1
ATOM 2666 C CA . ARG B 1 105 ? 5.222 -4.369 15.494 1.00 53.25 105 ARG B CA 1
ATOM 2667 C C . ARG B 1 105 ? 6.377 -4.701 16.461 1.00 54.66 105 ARG B C 1
ATOM 2668 O O . ARG B 1 105 ? 6.397 -4.150 17.541 1.00 53.66 105 ARG B O 1
ATOM 2676 N N . ILE B 1 106 ? 7.318 -5.613 16.094 1.00 50.61 106 ILE B N 1
ATOM 2677 C CA . ILE B 1 106 ? 8.443 -6.037 16.954 1.00 48.72 106 ILE B CA 1
ATOM 2678 C C . ILE B 1 106 ? 9.736 -5.291 16.586 1.00 53.56 106 ILE B C 1
ATOM 2679 O O . ILE B 1 106 ? 10.088 -5.193 15.414 1.00 52.72 106 ILE B O 1
ATOM 2684 N N . HIS B 1 107 ? 10.434 -4.766 17.600 1.00 51.35 107 HIS B N 1
ATOM 2685 C CA . HIS B 1 107 ? 11.686 -4.013 17.465 1.00 50.24 107 HIS B CA 1
ATOM 2686 C C . HIS B 1 107 ? 12.716 -4.453 18.516 1.00 52.93 107 HIS B C 1
ATOM 2687 O O . HIS B 1 107 ? 12.369 -5.043 19.535 1.00 51.36 107 HIS B O 1
ATOM 2694 N N . ARG B 1 108 ? 13.987 -4.154 18.254 1.00 50.31 108 ARG B N 1
ATOM 2695 C CA . ARG B 1 108 ? 15.109 -4.355 19.171 1.00 49.89 108 ARG B CA 1
ATOM 2696 C C . ARG B 1 108 ? 15.689 -2.942 19.393 1.00 55.50 108 ARG B C 1
ATOM 2697 O O . ARG B 1 108 ? 15.669 -2.156 18.448 1.00 53.42 108 ARG B O 1
ATOM 2705 N N . PHE B 1 109 ? 16.225 -2.608 20.584 1.00 56.55 109 PHE B N 1
ATOM 2706 C CA . PHE B 1 109 ? 16.817 -1.258 20.785 1.00 59.51 109 PHE B CA 1
ATOM 2707 C C . PHE B 1 109 ? 17.826 -0.864 19.699 1.00 62.03 109 PHE B C 1
ATOM 2708 O O . PHE B 1 109 ? 17.849 0.283 19.232 1.00 61.51 109 PHE B O 1
ATOM 2716 N N . SER B 1 110 ? 18.622 -1.846 19.280 1.00 57.10 110 SER B N 1
ATOM 2717 C CA . SER B 1 110 ? 19.676 -1.677 18.304 1.00 56.13 110 SER B CA 1
ATOM 2718 C C . SER B 1 110 ? 19.184 -1.380 16.880 1.00 59.63 110 SER B C 1
ATOM 2719 O O . SER B 1 110 ? 19.925 -0.767 16.138 1.00 59.48 110 SER B O 1
ATOM 2722 N N . ASP B 1 111 ? 17.939 -1.757 16.514 1.00 56.51 111 ASP B N 1
ATOM 2723 C CA . ASP B 1 111 ? 17.321 -1.550 15.182 1.00 55.81 111 ASP B CA 1
ATOM 2724 C C . ASP B 1 111 ? 17.354 -0.106 14.636 1.00 60.68 111 ASP B C 1
ATOM 2725 O O . ASP B 1 111 ? 17.246 0.097 13.425 1.00 61.14 111 ASP B O 1
ATOM 2730 N N . PHE B 1 112 ? 17.455 0.891 15.514 1.00 56.89 112 PHE B N 1
ATOM 2731 C CA . PHE B 1 112 ? 17.391 2.280 15.078 1.00 55.83 112 PHE B CA 1
ATOM 2732 C C . PHE B 1 112 ? 18.733 3.009 15.161 1.00 59.39 112 PHE B C 1
ATOM 2733 O O . PHE B 1 112 ? 18.777 4.243 15.181 1.00 58.72 112 PHE B O 1
ATOM 2741 N N . LYS B 1 113 ? 19.823 2.237 15.102 1.00 55.86 113 LYS B N 1
ATOM 2742 C CA . LYS B 1 113 ? 21.200 2.716 15.112 1.00 56.27 113 LYS B CA 1
ATOM 2743 C C . LYS B 1 113 ? 21.421 3.861 14.097 1.00 60.25 113 LYS B C 1
ATOM 2744 O O . LYS B 1 113 ? 22.076 4.858 14.426 1.00 61.26 113 LYS B O 1
ATOM 2750 N N . ASN B 1 114 ? 20.831 3.747 12.891 1.00 53.53 114 ASN B N 1
ATOM 2751 C CA . ASN B 1 114 ? 21.016 4.786 11.886 1.00 51.83 114 ASN B CA 1
ATOM 2752 C C . ASN B 1 114 ? 19.767 5.711 11.710 1.00 54.47 114 ASN B C 1
ATOM 2753 O O . ASN B 1 114 ? 19.634 6.403 10.688 1.00 52.52 114 ASN B O 1
ATOM 2758 N N . ASN B 1 115 ? 18.903 5.776 12.755 1.00 50.69 115 ASN B N 1
ATOM 2759 C CA . ASN B 1 115 ? 17.721 6.646 12.801 1.00 49.49 115 ASN B CA 1
ATOM 2760 C C . ASN B 1 115 ? 18.136 7.991 13.435 1.00 54.22 115 ASN B C 1
ATOM 2761 O O . ASN B 1 115 ? 18.663 8.023 14.558 1.00 54.86 115 ASN B O 1
ATOM 2766 N N . ILE B 1 116 ? 17.888 9.094 12.716 1.00 48.32 116 ILE B N 1
ATOM 2767 C CA . ILE B 1 116 ? 18.262 10.441 13.154 1.00 46.10 116 ILE B CA 1
ATOM 2768 C C . ILE B 1 116 ? 17.732 10.763 14.567 1.00 55.65 116 ILE B C 1
ATOM 2769 O O . ILE B 1 116 ? 18.489 11.323 15.376 1.00 56.92 116 ILE B O 1
ATOM 2774 N N . TYR B 1 117 ? 16.471 10.359 14.883 1.00 52.83 117 TYR B N 1
ATOM 2775 C CA . TYR B 1 117 ? 15.864 10.616 16.192 1.00 53.11 117 TYR B CA 1
ATOM 2776 C C . TYR B 1 117 ? 16.470 9.794 17.304 1.00 59.30 117 TYR B C 1
ATOM 2777 O O . TYR B 1 117 ? 16.621 10.301 18.413 1.00 59.29 117 TYR B O 1
ATOM 2786 N N . TYR B 1 118 ? 16.834 8.536 17.025 1.00 56.82 118 TYR B N 1
ATOM 2787 C CA . TYR B 1 118 ? 17.488 7.694 18.024 1.00 56.14 118 TYR B CA 1
ATOM 2788 C C . TYR B 1 118 ? 18.920 8.213 18.244 1.00 59.28 118 TYR B C 1
ATOM 2789 O O . TYR B 1 118 ? 19.333 8.356 19.389 1.00 58.88 118 TYR B O 1
ATOM 2798 N N . ILE B 1 119 ? 19.632 8.557 17.145 1.00 55.96 119 ILE B N 1
ATOM 2799 C CA . ILE B 1 119 ? 20.987 9.138 17.136 1.00 56.50 119 ILE B CA 1
ATOM 2800 C C . ILE B 1 119 ? 21.066 10.396 18.046 1.00 62.84 119 ILE B C 1
ATOM 2801 O O . ILE B 1 119 ? 21.973 10.507 18.869 1.00 62.64 119 ILE B O 1
ATOM 2806 N N . ASP B 1 120 ? 20.087 11.312 17.908 1.00 60.66 120 ASP B N 1
ATOM 2807 C CA . ASP B 1 120 ? 19.981 12.537 18.686 1.00 60.63 120 ASP B CA 1
ATOM 2808 C C . ASP B 1 120 ? 19.792 12.242 20.188 1.00 63.74 120 ASP B C 1
ATOM 2809 O O . ASP B 1 120 ? 20.590 12.716 21.000 1.00 63.31 120 ASP B O 1
ATOM 2814 N N . ILE B 1 121 ? 18.752 11.447 20.544 1.00 59.39 121 ILE B N 1
ATOM 2815 C CA . ILE B 1 121 ? 18.432 11.075 21.926 1.00 58.07 121 ILE B CA 1
ATOM 2816 C C . ILE B 1 121 ? 19.618 10.335 22.567 1.00 61.76 121 ILE B C 1
ATOM 2817 O O . ILE B 1 121 ? 20.052 10.736 23.648 1.00 61.47 121 ILE B O 1
ATOM 2822 N N . TYR B 1 122 ? 20.178 9.315 21.876 1.00 57.52 122 TYR B N 1
ATOM 2823 C CA . TYR B 1 122 ? 21.331 8.563 22.364 1.00 57.48 122 TYR B CA 1
ATOM 2824 C C . TYR B 1 122 ? 22.519 9.471 22.688 1.00 66.42 122 TYR B C 1
ATOM 2825 O O . TYR B 1 122 ? 23.142 9.273 23.732 1.00 67.01 122 TYR B O 1
ATOM 2834 N N . LYS B 1 123 ? 22.819 10.469 21.812 1.00 64.83 123 LYS B N 1
ATOM 2835 C CA . LYS B 1 123 ? 23.905 11.443 22.006 1.00 65.46 123 LYS B CA 1
ATOM 2836 C C . LYS B 1 123 ? 23.668 12.230 23.290 1.00 72.15 123 LYS B C 1
ATOM 2837 O O . LYS B 1 123 ? 24.517 12.190 24.182 1.00 72.51 123 LYS B O 1
ATOM 2843 N N . THR B 1 124 ? 22.496 12.898 23.409 1.00 69.51 124 THR B N 1
ATOM 2844 C CA . THR B 1 124 ? 22.125 13.694 24.589 1.00 69.29 124 THR B CA 1
ATOM 2845 C C . THR B 1 124 ? 22.200 12.858 25.875 1.00 72.67 124 THR B C 1
ATOM 2846 O O . THR B 1 124 ? 22.583 13.398 26.908 1.00 73.30 124 THR B O 1
ATOM 2850 N N . ILE B 1 125 ? 21.919 11.538 25.788 1.00 68.08 125 ILE B N 1
ATOM 2851 C CA . ILE B 1 125 ? 22.009 10.602 26.916 1.00 67.60 125 ILE B CA 1
ATOM 2852 C C . ILE B 1 125 ? 23.497 10.389 27.257 1.00 73.49 125 ILE B C 1
ATOM 2853 O O . ILE B 1 125 ? 23.890 10.599 28.405 1.00 72.28 125 ILE B O 1
ATOM 2858 N N . VAL B 1 126 ? 24.313 9.994 26.258 1.00 72.15 126 VAL B N 1
ATOM 2859 C CA . VAL B 1 126 ? 25.747 9.735 26.419 1.00 73.30 126 VAL B CA 1
ATOM 2860 C C . VAL B 1 126 ? 26.480 10.985 26.937 1.00 82.21 126 VAL B C 1
ATOM 2861 O O . VAL B 1 126 ? 27.357 10.857 27.803 1.00 83.71 126 VAL B O 1
ATOM 2865 N N . ASP B 1 127 ? 26.078 12.187 26.473 1.00 79.32 127 ASP B N 1
ATOM 2866 C CA . ASP B 1 127 ? 26.662 13.448 26.939 1.00 78.90 127 ASP B CA 1
ATOM 2867 C C . ASP B 1 127 ? 26.502 13.587 28.465 1.00 80.67 127 ASP B C 1
ATOM 2868 O O . ASP B 1 127 ? 27.503 13.790 29.151 1.00 80.09 127 ASP B O 1
ATOM 2873 N N . GLN B 1 128 ? 25.263 13.406 28.992 1.00 75.73 128 GLN B N 1
ATOM 2874 C CA . GLN B 1 128 ? 24.981 13.452 30.434 1.00 75.33 128 GLN B CA 1
ATOM 2875 C C . GLN B 1 128 ? 25.749 12.375 31.209 1.00 79.95 128 GLN B C 1
ATOM 2876 O O . GLN B 1 128 ? 26.138 12.617 32.343 1.00 79.71 128 GLN B O 1
ATOM 2882 N N . PHE B 1 129 ? 25.948 11.188 30.606 1.00 76.52 129 PHE B N 1
ATOM 2883 C CA . PHE B 1 129 ? 26.673 10.081 31.225 1.00 75.91 129 PHE B CA 1
ATOM 2884 C C . PHE B 1 129 ? 28.122 10.493 31.464 1.00 82.49 129 PHE B C 1
ATOM 2885 O O . PHE B 1 129 ? 28.645 10.298 32.568 1.00 82.79 129 PHE B O 1
ATOM 2893 N N . ASN B 1 130 ? 28.738 11.135 30.466 1.00 80.21 130 ASN B N 1
ATOM 2894 C CA . ASN B 1 130 ? 30.124 11.584 30.567 1.00 81.11 130 ASN B CA 1
ATOM 2895 C C . ASN B 1 130 ? 30.303 12.863 31.421 1.00 86.52 130 ASN B C 1
ATOM 2896 O O . ASN B 1 130 ? 31.244 12.935 32.216 1.00 84.73 130 ASN B O 1
ATOM 2901 N N . THR B 1 131 ? 29.377 13.835 31.292 1.00 85.59 131 THR B N 1
ATOM 2902 C CA . THR B 1 131 ? 29.417 15.084 32.060 1.00 86.11 131 THR B CA 1
ATOM 2903 C C . THR B 1 131 ? 28.905 14.860 33.499 1.00 90.06 131 THR B C 1
ATOM 2904 O O . THR B 1 131 ? 29.721 14.866 34.426 1.00 90.26 131 THR B O 1
ATOM 2908 N N . ASP B 1 132 ? 27.579 14.635 33.681 1.00 86.51 132 ASP B N 1
ATOM 2909 C CA . ASP B 1 132 ? 26.950 14.394 34.995 1.00 86.50 132 ASP B CA 1
ATOM 2910 C C . ASP B 1 132 ? 27.406 13.066 35.624 1.00 89.81 132 ASP B C 1
ATOM 2911 O O . ASP B 1 132 ? 27.170 11.991 35.082 1.00 88.69 132 ASP B O 1
ATOM 2916 N N . SER B 1 133 ? 28.066 13.171 36.775 1.00 87.50 133 SER B N 1
ATOM 2917 C CA . SER B 1 133 ? 28.587 12.051 37.561 1.00 87.81 133 SER B CA 1
ATOM 2918 C C . SER B 1 133 ? 27.448 11.266 38.286 1.00 91.62 133 SER B C 1
ATOM 2919 O O . SER B 1 133 ? 27.574 10.053 38.476 1.00 90.68 133 SER B O 1
ATOM 2922 N N . ASN B 1 134 ? 26.341 11.964 38.672 1.00 88.62 134 ASN B N 1
ATOM 2923 C CA . ASN B 1 134 ? 25.176 11.369 39.355 1.00 89.06 134 ASN B CA 1
ATOM 2924 C C . ASN B 1 134 ? 24.409 10.441 38.405 1.00 93.59 134 ASN B C 1
ATOM 2925 O O . ASN B 1 134 ? 23.903 9.399 38.847 1.00 93.37 134 ASN B O 1
ATOM 2930 N N . PHE B 1 135 ? 24.314 10.836 37.099 1.00 89.54 135 PHE B N 1
ATOM 2931 C CA . PHE B 1 135 ? 23.680 10.041 36.044 1.00 88.37 135 PHE B CA 1
ATOM 2932 C C . PHE B 1 135 ? 24.480 8.780 35.848 1.00 89.32 135 PHE B C 1
ATOM 2933 O O . PHE B 1 135 ? 23.915 7.701 36.025 1.00 89.57 135 PHE B O 1
ATOM 2941 N N . LYS B 1 136 ? 25.810 8.921 35.576 1.00 82.97 136 LYS B N 1
ATOM 2942 C CA . LYS B 1 136 ? 26.781 7.837 35.379 1.00 81.67 136 LYS B CA 1
ATOM 2943 C C . LYS B 1 136 ? 26.620 6.748 36.429 1.00 87.01 136 LYS B C 1
ATOM 2944 O O . LYS B 1 136 ? 26.508 5.588 36.054 1.00 87.43 136 LYS B O 1
ATOM 2950 N N . ASN B 1 137 ? 26.493 7.125 37.715 1.00 84.37 137 ASN B N 1
ATOM 2951 C CA . ASN B 1 137 ? 26.276 6.185 38.820 1.00 84.75 137 ASN B CA 1
ATOM 2952 C C . ASN B 1 137 ? 24.933 5.436 38.718 1.00 86.15 137 ASN B C 1
ATOM 2953 O O . ASN B 1 137 ? 24.923 4.212 38.809 1.00 84.42 137 ASN B O 1
ATOM 2958 N N . SER B 1 138 ? 23.816 6.161 38.501 1.00 81.77 138 SER B N 1
ATOM 2959 C CA . SER B 1 138 ? 22.501 5.542 38.378 1.00 80.99 138 SER B CA 1
ATOM 2960 C C . SER B 1 138 ? 22.424 4.505 37.251 1.00 85.12 138 SER B C 1
ATOM 2961 O O . SER B 1 138 ? 21.711 3.513 37.399 1.00 84.16 138 SER B O 1
ATOM 2964 N N . CYS B 1 139 ? 23.212 4.709 36.161 1.00 81.85 139 CYS B N 1
ATOM 2965 C CA . CYS B 1 139 ? 23.339 3.797 35.006 1.00 81.13 139 CYS B CA 1
ATOM 2966 C C . CYS B 1 139 ? 24.073 2.521 35.460 1.00 86.54 139 CYS B C 1
ATOM 2967 O O . CYS B 1 139 ? 23.611 1.406 35.195 1.00 86.92 139 CYS B O 1
ATOM 2970 N N . LEU B 1 140 ? 25.198 2.705 36.175 1.00 82.30 140 LEU B N 1
ATOM 2971 C CA . LEU B 1 140 ? 26.033 1.626 36.689 1.00 81.80 140 LEU B CA 1
ATOM 2972 C C . LEU B 1 140 ? 25.301 0.841 37.798 1.00 87.85 140 LEU B C 1
ATOM 2973 O O . LEU B 1 140 ? 25.583 -0.344 37.990 1.00 88.38 140 LEU B O 1
ATOM 2978 N N . LYS B 1 141 ? 24.355 1.510 38.514 1.00 84.48 141 LYS B N 1
ATOM 2979 C CA . LYS B 1 141 ? 23.507 0.931 39.558 1.00 84.04 141 LYS B CA 1
ATOM 2980 C C . LYS B 1 141 ? 22.577 -0.086 38.890 1.00 87.14 141 LYS B C 1
ATOM 2981 O O . LYS B 1 141 ? 22.463 -1.208 39.378 1.00 86.64 141 LYS B O 1
ATOM 2987 N N . MET B 1 142 ? 21.943 0.302 37.747 1.00 83.16 142 MET B N 1
ATOM 2988 C CA . MET B 1 142 ? 21.037 -0.557 36.965 1.00 82.53 142 MET B CA 1
ATOM 2989 C C . MET B 1 142 ? 21.813 -1.716 36.375 1.00 86.77 142 MET B C 1
ATOM 2990 O O . MET B 1 142 ? 21.275 -2.814 36.279 1.00 85.94 142 MET B O 1
ATOM 2995 N N . SER B 1 143 ? 23.079 -1.452 35.963 1.00 84.43 143 SER B N 1
ATOM 2996 C CA . SER B 1 143 ? 24.018 -2.416 35.376 1.00 84.41 143 SER B CA 1
ATOM 2997 C C . SER B 1 143 ? 24.305 -3.600 36.296 1.00 88.67 143 SER B C 1
ATOM 2998 O O . SER B 1 143 ? 24.437 -4.700 35.781 1.00 88.59 143 SER B O 1
ATOM 3001 N N . LEU B 1 144 ? 24.393 -3.394 37.634 1.00 85.76 144 LEU B N 1
ATOM 3002 C CA . LEU B 1 144 ? 24.617 -4.486 38.588 1.00 86.24 144 LEU B CA 1
ATOM 3003 C C . LEU B 1 144 ? 23.319 -5.262 38.801 1.00 90.66 144 LEU B C 1
ATOM 3004 O O . LEU B 1 144 ? 23.364 -6.486 38.966 1.00 90.72 144 LEU B O 1
ATOM 3009 N N . GLN B 1 145 ? 22.171 -4.549 38.818 1.00 87.45 145 GLN B N 1
ATOM 3010 C CA . GLN B 1 145 ? 20.851 -5.162 38.985 1.00 88.00 145 GLN B CA 1
ATOM 3011 C C . GLN B 1 145 ? 20.641 -6.102 37.810 1.00 93.67 145 GLN B C 1
ATOM 3012 O O . GLN B 1 145 ? 20.239 -7.254 38.004 1.00 93.82 145 GLN B O 1
ATOM 3018 N N . ALA B 1 146 ? 20.938 -5.591 36.588 1.00 91.06 146 ALA B N 1
ATOM 3019 C CA . ALA B 1 146 ? 20.833 -6.302 35.316 1.00 91.47 146 ALA B CA 1
ATOM 3020 C C . ALA B 1 146 ? 21.769 -7.502 35.327 1.00 95.55 146 ALA B C 1
ATOM 3021 O O . ALA B 1 146 ? 21.307 -8.602 35.004 1.00 95.78 146 ALA B O 1
ATOM 3023 N N . LEU B 1 147 ? 23.053 -7.316 35.765 1.00 91.05 147 LEU B N 1
ATOM 3024 C CA . LEU B 1 147 ? 24.024 -8.406 35.886 1.00 90.56 147 LEU B CA 1
ATOM 3025 C C . LEU B 1 147 ? 23.558 -9.453 36.907 1.00 94.71 147 LEU B C 1
ATOM 3026 O O . LEU B 1 147 ? 23.770 -10.648 36.688 1.00 94.91 147 LEU B O 1
ATOM 3031 N N . GLN B 1 148 ? 22.850 -9.043 37.966 1.00 90.47 148 GLN B N 1
ATOM 3032 C CA . GLN B 1 148 ? 22.357 -10.059 38.867 1.00 89.87 148 GLN B CA 1
ATOM 3033 C C . GLN B 1 148 ? 20.957 -10.539 38.451 1.00 93.22 148 GLN B C 1
ATOM 3034 O O . GLN B 1 148 ? 20.019 -10.472 39.244 1.00 93.20 148 GLN B O 1
ATOM 3040 N N . SER B 1 149 ? 20.837 -11.035 37.182 1.00 88.98 149 SER B N 1
ATOM 3041 C CA . SER B 1 149 ? 19.621 -11.579 36.544 1.00 103.09 149 SER B CA 1
ATOM 3042 C C . SER B 1 149 ? 19.976 -12.403 35.278 1.00 123.25 149 SER B C 1
ATOM 3043 O O . SER B 1 149 ? 19.864 -11.946 34.128 1.00 74.68 149 SER B O 1
ATOM 3046 N N . THR B 1 161 ? 32.478 -5.148 39.451 1.00 81.42 161 THR B N 1
ATOM 3047 C CA . THR B 1 161 ? 33.616 -4.222 39.426 1.00 81.76 161 THR B CA 1
ATOM 3048 C C . THR B 1 161 ? 33.302 -2.983 38.555 1.00 88.79 161 THR B C 1
ATOM 3049 O O . THR B 1 161 ? 32.820 -3.149 37.442 1.00 89.53 161 THR B O 1
ATOM 3053 N N . ASP B 1 162 ? 33.605 -1.760 39.047 1.00 86.37 162 ASP B N 1
ATOM 3054 C CA . ASP B 1 162 ? 33.296 -0.446 38.437 1.00 86.56 162 ASP B CA 1
ATOM 3055 C C . ASP B 1 162 ? 33.474 -0.299 36.912 1.00 90.39 162 ASP B C 1
ATOM 3056 O O . ASP B 1 162 ? 32.647 0.357 36.274 1.00 89.54 162 ASP B O 1
ATOM 3061 N N . GLU B 1 163 ? 34.556 -0.856 36.352 1.00 87.50 163 GLU B N 1
ATOM 3062 C CA . GLU B 1 163 ? 34.936 -0.797 34.927 1.00 87.23 163 GLU B CA 1
ATOM 3063 C C . GLU B 1 163 ? 34.175 -1.812 34.074 1.00 90.59 163 GLU B C 1
ATOM 3064 O O . GLU B 1 163 ? 33.866 -1.547 32.905 1.00 89.63 163 GLU B O 1
ATOM 3070 N N . THR B 1 164 ? 33.855 -2.967 34.683 1.00 86.92 164 THR B N 1
ATOM 3071 C CA . THR B 1 164 ? 33.051 -4.055 34.117 1.00 86.20 164 THR B CA 1
ATOM 3072 C C . THR B 1 164 ? 31.598 -3.523 34.063 1.00 88.78 164 THR B C 1
ATOM 3073 O O . THR B 1 164 ? 30.829 -3.847 33.160 1.00 90.06 164 THR B O 1
ATOM 3077 N N . LEU B 1 165 ? 31.280 -2.615 34.984 1.00 83.39 165 LEU B N 1
ATOM 3078 C CA . LEU B 1 165 ? 29.987 -1.960 35.061 1.00 82.56 165 LEU B CA 1
ATOM 3079 C C . LEU B 1 165 ? 29.808 -0.881 33.990 1.00 85.20 165 LEU B C 1
ATOM 3080 O O . LEU B 1 165 ? 28.679 -0.656 33.558 1.00 84.00 165 LEU B O 1
ATOM 3085 N N . GLU B 1 166 ? 30.916 -0.234 33.549 1.00 82.43 166 GLU B N 1
ATOM 3086 C CA . GLU B 1 166 ? 30.935 0.783 32.483 1.00 82.76 166 GLU B CA 1
ATOM 3087 C C . GLU B 1 166 ? 30.684 0.122 31.125 1.00 85.68 166 GLU B C 1
ATOM 3088 O O . GLU B 1 166 ? 30.135 0.761 30.220 1.00 84.19 166 GLU B O 1
ATOM 3094 N N . TYR B 1 167 ? 31.077 -1.166 30.995 1.00 82.16 167 TYR B N 1
ATOM 3095 C CA . TYR B 1 167 ? 30.869 -1.977 29.794 1.00 81.30 167 TYR B CA 1
ATOM 3096 C C . TYR B 1 167 ? 29.410 -2.399 29.756 1.00 82.89 167 TYR B C 1
ATOM 3097 O O . TYR B 1 167 ? 28.766 -2.197 28.734 1.00 83.09 167 TYR B O 1
ATOM 3106 N N . ALA B 1 168 ? 28.876 -2.928 30.880 1.00 77.49 168 ALA B N 1
ATOM 3107 C CA . ALA B 1 168 ? 27.480 -3.339 31.011 1.00 77.61 168 ALA B CA 1
ATOM 3108 C C . ALA B 1 168 ? 26.482 -2.158 30.847 1.00 84.74 168 ALA B C 1
ATOM 3109 O O . ALA B 1 168 ? 25.334 -2.375 30.446 1.00 85.66 168 ALA B O 1
ATOM 3111 N N . ALA B 1 169 ? 26.935 -0.912 31.116 1.00 81.87 169 ALA B N 1
ATOM 3112 C CA . ALA B 1 169 ? 26.141 0.320 30.989 1.00 81.23 169 ALA B CA 1
ATOM 3113 C C . ALA B 1 169 ? 25.779 0.651 29.538 1.00 83.13 169 ALA B C 1
ATOM 3114 O O . ALA B 1 169 ? 24.788 1.357 29.314 1.00 83.04 169 ALA B O 1
ATOM 3116 N N . GLN B 1 170 ? 26.569 0.131 28.556 1.00 76.86 170 GLN B N 1
ATOM 3117 C CA . GLN B 1 170 ? 26.359 0.339 27.116 1.00 75.54 170 GLN B CA 1
ATOM 3118 C C . GLN B 1 170 ? 24.953 -0.105 26.710 1.00 78.68 170 GLN B C 1
ATOM 3119 O O . GLN B 1 170 ? 24.342 0.540 25.858 1.00 77.88 170 GLN B O 1
ATOM 3125 N N . TYR B 1 171 ? 24.449 -1.199 27.352 1.00 75.07 171 TYR B N 1
ATOM 3126 C CA . TYR B 1 171 ? 23.122 -1.797 27.213 1.00 74.57 171 TYR B CA 1
ATOM 3127 C C . TYR B 1 171 ? 22.086 -0.784 27.700 1.00 76.65 171 TYR B C 1
ATOM 3128 O O . TYR B 1 171 ? 21.198 -0.413 26.937 1.00 76.77 171 TYR B O 1
ATOM 3137 N N . VAL B 1 172 ? 22.217 -0.329 28.965 1.00 71.48 172 VAL B N 1
ATOM 3138 C CA . VAL B 1 172 ? 21.334 0.651 29.613 1.00 70.11 172 VAL B CA 1
ATOM 3139 C C . VAL B 1 172 ? 21.190 1.878 28.719 1.00 72.14 172 VAL B C 1
ATOM 3140 O O . VAL B 1 172 ? 20.067 2.251 28.381 1.00 72.27 172 VAL B O 1
ATOM 3144 N N . LEU B 1 173 ? 22.333 2.459 28.295 1.00 66.67 173 LEU B N 1
ATOM 3145 C CA . LEU B 1 173 ? 22.409 3.651 27.446 1.00 65.42 173 LEU B CA 1
ATOM 3146 C C . LEU B 1 173 ? 21.667 3.509 26.132 1.00 69.81 173 LEU B C 1
ATOM 3147 O O . LEU B 1 173 ? 20.950 4.428 25.744 1.00 69.71 173 LEU B O 1
ATOM 3152 N N . ALA B 1 174 ? 21.863 2.388 25.426 1.00 66.42 174 ALA B N 1
ATOM 3153 C CA . ALA B 1 174 ? 21.216 2.088 24.149 1.00 64.81 174 ALA B CA 1
ATOM 3154 C C . ALA B 1 174 ? 19.716 1.886 24.266 1.00 67.76 174 ALA B C 1
ATOM 3155 O O . ALA B 1 174 ? 19.026 2.252 23.330 1.00 68.14 174 ALA B O 1
ATOM 3157 N N . GLU B 1 175 ? 19.200 1.271 25.367 1.00 63.20 175 GLU B N 1
ATOM 3158 C CA . GLU B 1 175 ? 17.753 1.035 25.502 1.00 62.42 175 GLU B CA 1
ATOM 3159 C C . GLU B 1 175 ? 16.992 2.274 25.974 1.00 65.28 175 GLU B C 1
ATOM 3160 O O . GLU B 1 175 ? 15.820 2.446 25.630 1.00 63.62 175 GLU B O 1
ATOM 3166 N N . LEU B 1 176 ? 17.687 3.146 26.730 1.00 62.71 176 LEU B N 1
ATOM 3167 C CA . LEU B 1 176 ? 17.163 4.373 27.329 1.00 62.93 176 LEU B CA 1
ATOM 3168 C C . LEU B 1 176 ? 16.392 5.303 26.379 1.00 66.51 176 LEU B C 1
ATOM 3169 O O . LEU B 1 176 ? 15.360 5.799 26.829 1.00 65.04 176 LEU B O 1
ATOM 3174 N N . PRO B 1 177 ? 16.775 5.526 25.088 1.00 63.06 177 PRO B N 1
ATOM 3175 C CA . PRO B 1 177 ? 15.960 6.403 24.233 1.00 63.03 177 PRO B CA 1
ATOM 3176 C C . PRO B 1 177 ? 14.478 6.012 24.154 1.00 67.57 177 PRO B C 1
ATOM 3177 O O . PRO B 1 177 ? 13.621 6.894 24.172 1.00 67.42 177 PRO B O 1
ATOM 3181 N N . PHE B 1 178 ? 14.178 4.694 24.150 1.00 64.31 178 PHE B N 1
ATOM 3182 C CA . PHE B 1 178 ? 12.811 4.152 24.100 1.00 64.19 178 PHE B CA 1
ATOM 3183 C C . PHE B 1 178 ? 12.027 4.320 25.395 1.00 68.54 178 PHE B C 1
ATOM 3184 O O . PHE B 1 178 ? 10.807 4.158 25.391 1.00 68.93 178 PHE B O 1
ATOM 3192 N N . PHE B 1 179 ? 12.719 4.645 26.496 1.00 65.33 179 PHE B N 1
ATOM 3193 C CA . PHE B 1 179 ? 12.123 4.905 27.814 1.00 64.77 179 PHE B CA 1
ATOM 3194 C C . PHE B 1 179 ? 11.836 6.399 28.024 1.00 67.40 179 PHE B C 1
ATOM 3195 O O . PHE B 1 179 ? 10.912 6.732 28.764 1.00 67.33 179 PHE B O 1
ATOM 3203 N N . LEU B 1 180 ? 12.620 7.284 27.357 1.00 62.03 180 LEU B N 1
ATOM 3204 C CA . LEU B 1 180 ? 12.502 8.735 27.443 1.00 61.15 180 LEU B CA 1
ATOM 3205 C C . LEU B 1 180 ? 11.574 9.345 26.384 1.00 64.44 180 LEU B C 1
ATOM 3206 O O . LEU B 1 180 ? 10.768 10.217 26.722 1.00 64.24 180 LEU B O 1
ATOM 3211 N N . ASN B 1 181 ? 11.707 8.929 25.105 1.00 60.03 181 ASN B N 1
ATOM 3212 C CA . ASN B 1 181 ? 10.873 9.423 23.996 1.00 59.13 181 ASN B CA 1
ATOM 3213 C C . ASN B 1 181 ? 10.941 8.496 22.779 1.00 63.54 181 ASN B C 1
ATOM 3214 O O . ASN B 1 181 ? 11.675 8.749 21.811 1.00 64.47 181 ASN B O 1
ATOM 3219 N N . ALA B 1 182 ? 10.165 7.423 22.833 1.00 58.88 182 ALA B N 1
ATOM 3220 C CA . ALA B 1 182 ? 10.106 6.442 21.766 1.00 58.88 182 ALA B CA 1
ATOM 3221 C C . ALA B 1 182 ? 9.327 6.960 20.552 1.00 63.63 182 ALA B C 1
ATOM 3222 O O . ALA B 1 182 ? 9.633 6.561 19.432 1.00 65.92 182 ALA B O 1
ATOM 3224 N N . ASN B 1 183 ? 8.360 7.865 20.772 1.00 57.92 183 ASN B N 1
ATOM 3225 C CA . ASN B 1 183 ? 7.459 8.457 19.771 1.00 56.81 183 ASN B CA 1
ATOM 3226 C C . ASN B 1 183 ? 8.091 8.844 18.421 1.00 60.71 183 ASN B C 1
ATOM 3227 O O . ASN B 1 183 ? 7.562 8.389 17.421 1.00 59.13 183 ASN B O 1
ATOM 3232 N N . PRO B 1 184 ? 9.169 9.656 18.313 1.00 60.00 184 PRO B N 1
ATOM 3233 C CA . PRO B 1 184 ? 9.696 9.977 16.975 1.00 60.10 184 PRO B CA 1
ATOM 3234 C C . PRO B 1 184 ? 10.506 8.856 16.311 1.00 64.97 184 PRO B C 1
ATOM 3235 O O . PRO B 1 184 ? 10.742 8.910 15.102 1.00 66.35 184 PRO B O 1
ATOM 3239 N N . ILE B 1 185 ? 10.930 7.852 17.095 1.00 60.42 185 ILE B N 1
ATOM 3240 C CA . ILE B 1 185 ? 11.718 6.713 16.626 1.00 59.85 185 ILE B CA 1
ATOM 3241 C C . ILE B 1 185 ? 10.782 5.676 15.985 1.00 66.81 185 ILE B C 1
ATOM 3242 O O . ILE B 1 185 ? 10.916 5.389 14.793 1.00 68.05 185 ILE B O 1
ATOM 3247 N N . ILE B 1 186 ? 9.822 5.142 16.763 1.00 63.54 186 ILE B N 1
ATOM 3248 C CA . ILE B 1 186 ? 8.846 4.142 16.307 1.00 63.57 186 ILE B CA 1
ATOM 3249 C C . ILE B 1 186 ? 7.645 4.778 15.586 1.00 69.24 186 ILE B C 1
ATOM 3250 O O . ILE B 1 186 ? 6.764 4.063 15.100 1.00 67.55 186 ILE B O 1
ATOM 3255 N N . ASN B 1 187 ? 7.622 6.125 15.535 1.00 68.81 187 ASN B N 1
ATOM 3256 C CA . ASN B 1 187 ? 6.612 6.965 14.885 1.00 69.89 187 ASN B CA 1
ATOM 3257 C C . ASN B 1 187 ? 5.196 6.814 15.487 1.00 76.58 187 ASN B C 1
ATOM 3258 O O . ASN B 1 187 ? 4.254 6.390 14.805 1.00 77.11 187 ASN B O 1
ATOM 3263 N N . THR B 1 188 ? 5.054 7.208 16.767 1.00 73.55 188 THR B N 1
ATOM 3264 C CA . THR B 1 188 ? 3.777 7.215 17.505 1.00 72.82 188 THR B CA 1
ATOM 3265 C C . THR B 1 188 ? 3.467 8.638 17.980 1.00 76.49 188 THR B C 1
ATOM 3266 O O . THR B 1 188 ? 4.376 9.472 18.089 1.00 77.00 188 THR B O 1
ATOM 3270 N N . GLN B 1 189 ? 2.183 8.920 18.228 1.00 71.80 189 GLN B N 1
ATOM 3271 C CA . GLN B 1 189 ? 1.724 10.215 18.709 1.00 71.39 189 GLN B CA 1
ATOM 3272 C C . GLN B 1 189 ? 2.060 10.277 20.211 1.00 73.70 189 GLN B C 1
ATOM 3273 O O . GLN B 1 189 ? 2.787 11.172 20.658 1.00 72.87 189 GLN B O 1
ATOM 3279 N N . GLU B 1 190 ? 1.530 9.297 20.973 1.00 69.19 190 GLU B N 1
ATOM 3280 C CA . GLU B 1 190 ? 1.771 9.142 22.406 1.00 68.27 190 GLU B CA 1
ATOM 3281 C C . GLU B 1 190 ? 1.858 7.660 22.761 1.00 69.10 190 GLU B C 1
ATOM 3282 O O . GLU B 1 190 ? 1.053 6.869 22.280 1.00 67.99 190 GLU B O 1
ATOM 3288 N N . THR B 1 191 ? 2.873 7.276 23.535 1.00 65.66 191 THR B N 1
ATOM 3289 C CA . THR B 1 191 ? 3.092 5.869 23.885 1.00 66.27 191 THR B CA 1
ATOM 3290 C C . THR B 1 191 ? 3.409 5.642 25.383 1.00 69.95 191 THR B C 1
ATOM 3291 O O . THR B 1 191 ? 3.637 6.603 26.122 1.00 70.30 191 THR B O 1
ATOM 3295 N N . LEU B 1 192 ? 3.462 4.360 25.795 1.00 65.35 192 LEU B N 1
ATOM 3296 C CA . LEU B 1 192 ? 3.757 3.913 27.161 1.00 65.41 192 LEU B CA 1
ATOM 3297 C C . LEU B 1 192 ? 4.783 2.767 27.178 1.00 67.47 192 LEU B C 1
ATOM 3298 O O . LEU B 1 192 ? 4.676 1.855 26.365 1.00 67.09 192 LEU B O 1
ATOM 3303 N N . MET B 1 193 ? 5.713 2.754 28.130 1.00 62.65 193 MET B N 1
ATOM 3304 C CA . MET B 1 193 ? 6.638 1.622 28.219 1.00 62.51 193 MET B CA 1
ATOM 3305 C C . MET B 1 193 ? 6.187 0.692 29.367 1.00 69.28 193 MET B C 1
ATOM 3306 O O . MET B 1 193 ? 6.166 1.112 30.529 1.00 70.38 193 MET B O 1
ATOM 3311 N N . ALA B 1 194 ? 5.782 -0.544 29.034 1.00 65.69 194 ALA B N 1
ATOM 3312 C CA . ALA B 1 194 ? 5.261 -1.498 30.011 1.00 65.78 194 ALA B CA 1
ATOM 3313 C C . ALA B 1 194 ? 6.282 -2.590 30.411 1.00 73.99 194 ALA B C 1
ATOM 3314 O O . ALA B 1 194 ? 6.702 -3.413 29.584 1.00 74.18 194 ALA B O 1
ATOM 3316 N N . TYR B 1 195 ? 6.674 -2.598 31.687 1.00 72.31 195 TYR B N 1
ATOM 3317 C CA . TYR B 1 195 ? 7.621 -3.587 32.185 1.00 73.33 195 TYR B CA 1
ATOM 3318 C C . TYR B 1 195 ? 7.179 -4.056 33.591 1.00 80.41 195 TYR B C 1
ATOM 3319 O O . TYR B 1 195 ? 6.760 -3.224 34.396 1.00 81.41 195 TYR B O 1
ATOM 3328 N N . HIS B 1 196 ? 7.239 -5.379 33.865 1.00 76.87 196 HIS B N 1
ATOM 3329 C CA . HIS B 1 196 ? 6.789 -6.045 35.103 1.00 77.40 196 HIS B CA 1
ATOM 3330 C C . HIS B 1 196 ? 7.403 -5.591 36.484 1.00 79.35 196 HIS B C 1
ATOM 3331 O O . HIS B 1 196 ? 6.929 -6.048 37.532 1.00 77.92 196 HIS B O 1
ATOM 3338 N N . ALA B 1 197 ? 8.472 -4.773 36.472 1.00 75.13 197 ALA B N 1
ATOM 3339 C CA . ALA B 1 197 ? 9.184 -4.309 37.661 1.00 74.48 197 ALA B CA 1
ATOM 3340 C C . ALA B 1 197 ? 9.396 -2.800 37.596 1.00 80.44 197 ALA B C 1
ATOM 3341 O O . ALA B 1 197 ? 9.340 -2.242 36.498 1.00 79.94 197 ALA B O 1
ATOM 3343 N N . PRO B 1 198 ? 9.677 -2.107 38.731 1.00 78.83 198 PRO B N 1
ATOM 3344 C CA . PRO B 1 198 ? 9.920 -0.657 38.658 1.00 79.40 198 PRO B CA 1
ATOM 3345 C C . PRO B 1 198 ? 11.214 -0.334 37.929 1.00 83.43 198 PRO B C 1
ATOM 3346 O O . PRO B 1 198 ? 12.012 -1.233 37.615 1.00 83.58 198 PRO B O 1
ATOM 3350 N N . TRP B 1 199 ? 11.409 0.945 37.654 1.00 78.72 199 TRP B N 1
ATOM 3351 C CA . TRP B 1 199 ? 12.588 1.376 36.942 1.00 78.91 199 TRP B CA 1
ATOM 3352 C C . TRP B 1 199 ? 13.100 2.565 37.695 1.00 85.10 199 TRP B C 1
ATOM 3353 O O . TRP B 1 199 ? 12.491 3.639 37.684 1.00 85.68 199 TRP B O 1
ATOM 3364 N N . GLU B 1 200 ? 14.173 2.314 38.453 1.00 82.03 200 GLU B N 1
ATOM 3365 C CA . GLU B 1 200 ? 14.786 3.237 39.406 1.00 81.74 200 GLU B CA 1
ATOM 3366 C C . GLU B 1 200 ? 15.511 4.432 38.784 1.00 85.56 200 GLU B C 1
ATOM 3367 O O . GLU B 1 200 ? 15.605 5.463 39.453 1.00 86.80 200 GLU B O 1
ATOM 3373 N N . LEU B 1 201 ? 16.019 4.318 37.537 1.00 79.97 201 LEU B N 1
ATOM 3374 C CA . LEU B 1 201 ? 16.696 5.441 36.877 1.00 78.60 201 LEU B CA 1
ATOM 3375 C C . LEU B 1 201 ? 15.631 6.432 36.448 1.00 82.18 201 LEU B C 1
ATOM 3376 O O . LEU B 1 201 ? 15.852 7.638 36.528 1.00 82.12 201 LEU B O 1
ATOM 3381 N N . GLY B 1 202 ? 14.478 5.903 36.030 1.00 77.97 202 GLY B N 1
ATOM 3382 C CA . GLY B 1 202 ? 13.321 6.674 35.596 1.00 77.02 202 GLY B CA 1
ATOM 3383 C C . GLY B 1 202 ? 12.847 7.549 36.710 1.00 78.97 202 GLY B C 1
ATOM 3384 O O . GLY B 1 202 ? 12.735 8.759 36.541 1.00 78.39 202 GLY B O 1
ATOM 3385 N N . THR B 1 203 ? 12.684 6.925 37.877 1.00 74.41 203 THR B N 1
ATOM 3386 C CA . THR B 1 203 ? 12.346 7.547 39.142 1.00 73.41 203 THR B CA 1
ATOM 3387 C C . THR B 1 203 ? 13.256 8.769 39.291 1.00 77.42 203 THR B C 1
ATOM 3388 O O . THR B 1 203 ? 12.762 9.884 39.220 1.00 76.26 203 THR B O 1
ATOM 3392 N N . ASN B 1 204 ? 14.579 8.562 39.344 1.00 75.65 204 ASN B N 1
ATOM 3393 C CA . ASN B 1 204 ? 15.550 9.643 39.487 1.00 76.77 204 ASN B CA 1
ATOM 3394 C C . ASN B 1 204 ? 15.452 10.708 38.359 1.00 84.28 204 ASN B C 1
ATOM 3395 O O . ASN B 1 204 ? 15.596 11.895 38.666 1.00 85.29 204 ASN B O 1
ATOM 3400 N N . ILE B 1 205 ? 15.170 10.306 37.076 1.00 81.08 205 ILE B N 1
ATOM 3401 C CA . ILE B 1 205 ? 15.007 11.238 35.926 1.00 80.35 205 ILE B CA 1
ATOM 3402 C C . ILE B 1 205 ? 13.782 12.134 36.163 1.00 83.64 205 ILE B C 1
ATOM 3403 O O . ILE B 1 205 ? 13.830 13.341 35.914 1.00 83.10 205 ILE B O 1
ATOM 3408 N N . ILE B 1 206 ? 12.728 11.527 36.722 1.00 80.33 206 ILE B N 1
ATOM 3409 C CA . ILE B 1 206 ? 11.454 12.118 37.102 1.00 80.45 206 ILE B CA 1
ATOM 3410 C C . ILE B 1 206 ? 11.627 13.084 38.279 1.00 88.81 206 ILE B C 1
ATOM 3411 O O . ILE B 1 206 ? 11.107 14.198 38.222 1.00 89.60 206 ILE B O 1
ATOM 3416 N N . ASN B 1 207 ? 12.405 12.695 39.309 1.00 87.67 207 ASN B N 1
ATOM 3417 C CA . ASN B 1 207 ? 12.680 13.537 40.489 1.00 88.16 207 ASN B CA 1
ATOM 3418 C C . ASN B 1 207 ? 13.826 14.512 40.190 1.00 92.10 207 ASN B C 1
ATOM 3419 O O . ASN B 1 207 ? 14.689 14.771 41.048 1.00 90.92 207 ASN B O 1
ATOM 3424 N N . ASP B 1 208 ? 13.805 15.030 38.931 1.00 89.30 208 ASP B N 1
ATOM 3425 C CA . ASP B 1 208 ? 14.700 15.972 38.252 1.00 89.14 208 ASP B CA 1
ATOM 3426 C C . ASP B 1 208 ? 16.121 15.950 38.818 1.00 93.31 208 ASP B C 1
ATOM 3427 O O . ASP B 1 208 ? 16.692 16.996 39.111 1.00 93.00 208 ASP B O 1
ATOM 3432 N N . GLN B 1 209 ? 16.690 14.738 38.948 1.00 89.26 209 GLN B N 1
ATOM 3433 C CA . GLN B 1 209 ? 18.033 14.553 39.470 1.00 88.26 209 GLN B CA 1
ATOM 3434 C C . GLN B 1 209 ? 19.096 14.666 38.379 1.00 91.18 209 GLN B C 1
ATOM 3435 O O . GLN B 1 209 ? 20.279 14.776 38.705 1.00 89.77 209 GLN B O 1
ATOM 3441 N N . PHE B 1 210 ? 18.669 14.675 37.086 1.00 88.09 210 PHE B N 1
ATOM 3442 C CA . PHE B 1 210 ? 19.569 14.803 35.939 1.00 87.86 210 PHE B CA 1
ATOM 3443 C C . PHE B 1 210 ? 19.059 15.781 34.893 1.00 92.39 210 PHE B C 1
ATOM 3444 O O . PHE B 1 210 ? 17.916 16.244 34.986 1.00 91.43 210 PHE B O 1
ATOM 3452 N N . ASN B 1 211 ? 19.913 16.053 33.864 1.00 89.67 211 ASN B N 1
ATOM 3453 C CA . ASN B 1 211 ? 19.637 16.948 32.719 1.00 89.99 211 ASN B CA 1
ATOM 3454 C C . ASN B 1 211 ? 18.869 16.255 31.587 1.00 91.85 211 ASN B C 1
ATOM 3455 O O . ASN B 1 211 ? 18.895 16.711 30.435 1.00 91.43 211 ASN B O 1
ATOM 3460 N N . LEU B 1 212 ? 18.189 15.146 31.939 1.00 86.25 212 LEU B N 1
ATOM 3461 C CA . LEU B 1 212 ? 17.365 14.329 31.059 1.00 84.47 212 LEU B CA 1
ATOM 3462 C C . LEU B 1 212 ? 15.942 14.357 31.563 1.00 83.87 212 LEU B C 1
ATOM 3463 O O . LEU B 1 212 ? 15.695 14.461 32.772 1.00 82.35 212 LEU B O 1
ATOM 3468 N N . LYS B 1 213 ? 15.008 14.296 30.618 1.00 78.66 213 LYS B N 1
ATOM 3469 C CA . LYS B 1 213 ? 13.592 14.320 30.910 1.00 77.99 213 LYS B CA 1
ATOM 3470 C C . LYS B 1 213 ? 12.828 13.317 30.060 1.00 76.58 213 LYS B C 1
ATOM 3471 O O . LYS B 1 213 ? 13.076 13.194 28.861 1.00 76.14 213 LYS B O 1
ATOM 3477 N N . MET B 1 214 ? 11.879 12.624 30.680 1.00 68.98 214 MET B N 1
ATOM 3478 C CA . MET B 1 214 ? 11.011 11.739 29.943 1.00 67.38 214 MET B CA 1
ATOM 3479 C C . MET B 1 214 ? 9.930 12.616 29.281 1.00 72.55 214 MET B C 1
ATOM 3480 O O . MET B 1 214 ? 9.210 13.329 29.990 1.00 72.05 214 MET B O 1
ATOM 3485 N N . ASN B 1 215 ? 9.835 12.571 27.930 1.00 70.02 215 ASN B N 1
ATOM 3486 C CA . ASN B 1 215 ? 8.894 13.369 27.143 1.00 70.21 215 ASN B CA 1
ATOM 3487 C C . ASN B 1 215 ? 7.465 13.287 27.658 1.00 76.18 215 ASN B C 1
ATOM 3488 O O . ASN B 1 215 ? 7.028 12.213 28.095 1.00 76.89 215 ASN B O 1
ATOM 3493 N N . GLU B 1 216 ? 6.745 14.428 27.595 1.00 72.70 216 GLU B N 1
ATOM 3494 C CA . GLU B 1 216 ? 5.350 14.588 28.013 1.00 73.36 216 GLU B CA 1
ATOM 3495 C C . GLU B 1 216 ? 4.386 13.565 27.376 1.00 77.52 216 GLU B C 1
ATOM 3496 O O . GLU B 1 216 ? 3.375 13.209 27.986 1.00 76.74 216 GLU B O 1
ATOM 3502 N N . LYS B 1 217 ? 4.723 13.092 26.152 1.00 74.45 217 LYS B N 1
ATOM 3503 C CA . LYS B 1 217 ? 3.961 12.122 25.367 1.00 73.56 217 LYS B CA 1
ATOM 3504 C C . LYS B 1 217 ? 4.491 10.688 25.555 1.00 74.72 217 LYS B C 1
ATOM 3505 O O . LYS B 1 217 ? 4.188 9.796 24.754 1.00 75.52 217 LYS B O 1
ATOM 3511 N N . GLN B 1 218 ? 5.216 10.461 26.661 1.00 67.96 218 GLN B N 1
ATOM 3512 C CA . GLN B 1 218 ? 5.790 9.168 27.029 1.00 66.52 218 GLN B CA 1
ATOM 3513 C C . GLN B 1 218 ? 5.598 8.879 28.522 1.00 68.75 218 GLN B C 1
ATOM 3514 O O . GLN B 1 218 ? 5.882 9.741 29.367 1.00 67.42 218 GLN B O 1
ATOM 3520 N N . GLY B 1 219 ? 5.164 7.654 28.818 1.00 64.69 219 GLY B N 1
ATOM 3521 C CA . GLY B 1 219 ? 5.012 7.155 30.179 1.00 64.61 219 GLY B CA 1
ATOM 3522 C C . GLY B 1 219 ? 5.765 5.855 30.444 1.00 69.98 219 GLY B C 1
ATOM 3523 O O . GLY B 1 219 ? 6.487 5.337 29.575 1.00 71.16 219 GLY B O 1
ATOM 3524 N N . TYR B 1 220 ? 5.628 5.340 31.672 1.00 64.93 220 TYR B N 1
ATOM 3525 C CA . TYR B 1 220 ? 6.189 4.063 32.111 1.00 63.97 220 TYR B CA 1
ATOM 3526 C C . TYR B 1 220 ? 5.210 3.438 33.095 1.00 65.78 220 TYR B C 1
ATOM 3527 O O . TYR B 1 220 ? 4.888 4.047 34.118 1.00 65.12 220 TYR B O 1
ATOM 3536 N N . ILE B 1 221 ? 4.708 2.242 32.766 1.00 61.53 221 ILE B N 1
ATOM 3537 C CA . ILE B 1 221 ? 3.766 1.511 33.618 1.00 61.09 221 ILE B CA 1
ATOM 3538 C C . ILE B 1 221 ? 4.359 0.163 34.114 1.00 70.88 221 ILE B C 1
ATOM 3539 O O . ILE B 1 221 ? 5.162 -0.473 33.408 1.00 71.77 221 ILE B O 1
ATOM 3544 N N . ILE B 1 222 ? 3.971 -0.248 35.338 1.00 68.87 222 ILE B N 1
ATOM 3545 C CA . ILE B 1 222 ? 4.420 -1.499 35.941 1.00 69.23 222 ILE B CA 1
ATOM 3546 C C . ILE B 1 222 ? 3.264 -2.492 35.980 1.00 78.77 222 ILE B C 1
ATOM 3547 O O . ILE B 1 222 ? 2.244 -2.229 36.620 1.00 80.18 222 ILE B O 1
ATOM 3552 N N . LEU B 1 223 ? 3.431 -3.632 35.291 1.00 77.25 223 LEU B N 1
ATOM 3553 C CA . LEU B 1 223 ? 2.446 -4.705 35.220 1.00 77.66 223 LEU B CA 1
ATOM 3554 C C . LEU B 1 223 ? 2.756 -5.788 36.251 1.00 85.39 223 LEU B C 1
ATOM 3555 O O . LEU B 1 223 ? 3.660 -6.605 36.042 1.00 85.36 223 LEU B O 1
ATOM 3560 N N . THR B 1 224 ? 2.071 -5.718 37.414 1.00 83.96 224 THR B N 1
ATOM 3561 C CA . THR B 1 224 ? 2.193 -6.694 38.509 1.00 84.02 224 THR B CA 1
ATOM 3562 C C . THR B 1 224 ? 1.039 -7.683 38.419 1.00 90.06 224 THR B C 1
ATOM 3563 O O . THR B 1 224 ? -0.113 -7.270 38.314 1.00 89.79 224 THR B O 1
ATOM 3567 N N . GLU B 1 225 ? 1.345 -8.979 38.364 1.00 89.32 225 GLU B N 1
ATOM 3568 C CA . GLU B 1 225 ? 0.311 -10.011 38.250 1.00 90.90 225 GLU B CA 1
ATOM 3569 C C . GLU B 1 225 ? -0.452 -10.159 39.589 1.00 97.98 225 GLU B C 1
ATOM 3570 O O . GLU B 1 225 ? 0.150 -10.002 40.655 1.00 97.93 225 GLU B O 1
ATOM 3576 N N . LYS B 1 226 ? -1.777 -10.410 39.536 1.00 95.77 226 LYS B N 1
ATOM 3577 C CA . LYS B 1 226 ? -2.615 -10.504 40.745 1.00 95.69 226 LYS B CA 1
ATOM 3578 C C . LYS B 1 226 ? -2.633 -11.898 41.399 1.00 99.63 226 LYS B C 1
ATOM 3579 O O . LYS B 1 226 ? -2.455 -12.907 40.707 1.00 100.57 226 LYS B O 1
ATOM 3585 N N . GLY B 1 227 ? -2.871 -11.925 42.714 1.00 94.73 227 GLY B N 1
ATOM 3586 C CA . GLY B 1 227 ? -2.900 -13.133 43.537 1.00 121.13 227 GLY B CA 1
ATOM 3587 C C . GLY B 1 227 ? -3.906 -14.202 43.159 1.00 131.06 227 GLY B C 1
ATOM 3588 O O . GLY B 1 227 ? -3.881 -15.302 43.719 1.00 86.46 227 GLY B O 1
ATOM 3589 N N . ASN C 1 3 ? 32.959 14.145 -30.994 1.00 63.57 3 ASN C N 1
ATOM 3590 C CA . ASN C 1 3 ? 32.825 12.698 -30.793 1.00 63.33 3 ASN C CA 1
ATOM 3591 C C . ASN C 1 3 ? 31.664 12.329 -29.817 1.00 64.98 3 ASN C C 1
ATOM 3592 O O . ASN C 1 3 ? 31.123 13.188 -29.111 1.00 64.27 3 ASN C O 1
ATOM 3597 N N . PHE C 1 4 ? 31.276 11.038 -29.839 1.00 59.73 4 PHE C N 1
ATOM 3598 C CA . PHE C 1 4 ? 30.179 10.411 -29.099 1.00 58.43 4 PHE C CA 1
ATOM 3599 C C . PHE C 1 4 ? 30.645 9.208 -28.281 1.00 61.28 4 PHE C C 1
ATOM 3600 O O . PHE C 1 4 ? 31.638 8.565 -28.625 1.00 60.64 4 PHE C O 1
ATOM 3608 N N . LYS C 1 5 ? 29.879 8.877 -27.237 1.00 57.23 5 LYS C N 1
ATOM 3609 C CA . LYS C 1 5 ? 30.049 7.686 -26.417 1.00 56.48 5 LYS C CA 1
ATOM 3610 C C . LYS C 1 5 ? 29.026 6.681 -26.970 1.00 59.39 5 LYS C C 1
ATOM 3611 O O . LYS C 1 5 ? 27.829 6.982 -27.028 1.00 58.33 5 LYS C O 1
ATOM 3617 N N . VAL C 1 6 ? 29.504 5.508 -27.397 1.00 55.64 6 VAL C N 1
ATOM 3618 C CA . VAL C 1 6 ? 28.652 4.479 -27.988 1.00 55.27 6 VAL C CA 1
ATOM 3619 C C . VAL C 1 6 ? 28.381 3.332 -27.009 1.00 59.46 6 VAL C C 1
ATOM 3620 O O . VAL C 1 6 ? 29.328 2.758 -26.470 1.00 58.66 6 VAL C O 1
ATOM 3624 N N . ASP C 1 7 ? 27.084 3.013 -26.784 1.00 56.66 7 ASP C N 1
ATOM 3625 C CA . ASP C 1 7 ? 26.633 1.902 -25.929 1.00 56.80 7 ASP C CA 1
ATOM 3626 C C . ASP C 1 7 ? 25.988 0.824 -26.802 1.00 60.44 7 ASP C C 1
ATOM 3627 O O . ASP C 1 7 ? 25.590 1.121 -27.927 1.00 60.66 7 ASP C O 1
ATOM 3632 N N . PHE C 1 8 ? 25.928 -0.425 -26.320 1.00 56.08 8 PHE C N 1
ATOM 3633 C CA . PHE C 1 8 ? 25.427 -1.545 -27.123 1.00 56.02 8 PHE C CA 1
ATOM 3634 C C . PHE C 1 8 ? 24.298 -2.305 -26.480 1.00 57.97 8 PHE C C 1
ATOM 3635 O O . PHE C 1 8 ? 24.268 -2.458 -25.259 1.00 58.30 8 PHE C O 1
ATOM 3643 N N . LEU C 1 9 ? 23.378 -2.801 -27.308 1.00 53.03 9 LEU C N 1
ATOM 3644 C CA . LEU C 1 9 ? 22.245 -3.585 -26.839 1.00 52.47 9 LEU C CA 1
ATOM 3645 C C . LEU C 1 9 ? 22.739 -4.994 -26.498 1.00 60.17 9 LEU C C 1
ATOM 3646 O O . LEU C 1 9 ? 22.285 -5.573 -25.513 1.00 58.18 9 LEU C O 1
ATOM 3651 N N . THR C 1 10 ? 23.680 -5.539 -27.295 1.00 61.43 10 THR C N 1
ATOM 3652 C CA . THR C 1 10 ? 24.288 -6.856 -27.027 1.00 63.55 10 THR C CA 1
ATOM 3653 C C . THR C 1 10 ? 25.788 -6.844 -27.355 1.00 73.07 10 THR C C 1
ATOM 3654 O O . THR C 1 10 ? 26.261 -5.920 -28.035 1.00 71.92 10 THR C O 1
ATOM 3658 N N . LYS C 1 11 ? 26.520 -7.920 -26.931 1.00 73.93 11 LYS C N 1
ATOM 3659 C CA . LYS C 1 11 ? 27.938 -8.104 -27.284 1.00 75.25 11 LYS C CA 1
ATOM 3660 C C . LYS C 1 11 ? 28.017 -8.238 -28.808 1.00 80.23 11 LYS C C 1
ATOM 3661 O O . LYS C 1 11 ? 28.920 -7.681 -29.433 1.00 80.09 11 LYS C O 1
ATOM 3667 N N . ASN C 1 12 ? 26.995 -8.900 -29.398 1.00 77.48 12 ASN C N 1
ATOM 3668 C CA . ASN C 1 12 ? 26.875 -9.098 -30.837 1.00 77.36 12 ASN C CA 1
ATOM 3669 C C . ASN C 1 12 ? 26.825 -7.750 -31.632 1.00 81.91 12 ASN C C 1
ATOM 3670 O O . ASN C 1 12 ? 27.404 -7.682 -32.718 1.00 82.22 12 ASN C O 1
ATOM 3675 N N . CYS C 1 13 ? 26.209 -6.686 -31.072 1.00 77.75 13 CYS C N 1
ATOM 3676 C CA . CYS C 1 13 ? 26.154 -5.367 -31.721 1.00 77.54 13 CYS C CA 1
ATOM 3677 C C . CYS C 1 13 ? 27.541 -4.725 -31.723 1.00 78.09 13 CYS C C 1
ATOM 3678 O O . CYS C 1 13 ? 27.878 -4.040 -32.684 1.00 76.68 13 CYS C O 1
ATOM 3681 N N . LYS C 1 14 ? 28.335 -4.937 -30.634 1.00 73.49 14 LYS C N 1
ATOM 3682 C CA . LYS C 1 14 ? 29.711 -4.433 -30.474 1.00 72.13 14 LYS C CA 1
ATOM 3683 C C . LYS C 1 14 ? 30.593 -5.060 -31.540 1.00 74.12 14 LYS C C 1
ATOM 3684 O O . LYS C 1 14 ? 31.411 -4.352 -32.126 1.00 74.28 14 LYS C O 1
ATOM 3690 N N . GLN C 1 15 ? 30.377 -6.368 -31.837 1.00 68.37 15 GLN C N 1
ATOM 3691 C CA . GLN C 1 15 ? 31.090 -7.111 -32.884 1.00 66.92 15 GLN C CA 1
ATOM 3692 C C . GLN C 1 15 ? 30.856 -6.457 -34.259 1.00 66.36 15 GLN C C 1
ATOM 3693 O O . GLN C 1 15 ? 31.828 -6.217 -34.971 1.00 65.55 15 GLN C O 1
ATOM 3699 N N . ILE C 1 16 ? 29.580 -6.152 -34.628 1.00 60.42 16 ILE C N 1
ATOM 3700 C CA . ILE C 1 16 ? 29.198 -5.496 -35.901 1.00 59.09 16 ILE C CA 1
ATOM 3701 C C . ILE C 1 16 ? 29.843 -4.089 -35.952 1.00 62.93 16 ILE C C 1
ATOM 3702 O O . ILE C 1 16 ? 30.418 -3.690 -36.986 1.00 61.61 16 ILE C O 1
ATOM 3707 N N . TYR C 1 17 ? 29.739 -3.356 -34.805 1.00 59.78 17 TYR C N 1
ATOM 3708 C CA . TYR C 1 17 ? 30.288 -2.015 -34.628 1.00 58.93 17 TYR C CA 1
ATOM 3709 C C . TYR C 1 17 ? 31.758 -2.009 -34.959 1.00 61.94 17 TYR C C 1
ATOM 3710 O O . TYR C 1 17 ? 32.156 -1.207 -35.795 1.00 62.09 17 TYR C O 1
ATOM 3719 N N . GLN C 1 18 ? 32.541 -2.952 -34.366 1.00 57.26 18 GLN C N 1
ATOM 3720 C CA . GLN C 1 18 ? 33.986 -3.132 -34.582 1.00 56.44 18 GLN C CA 1
ATOM 3721 C C . GLN C 1 18 ? 34.320 -3.141 -36.070 1.00 60.22 18 GLN C C 1
ATOM 3722 O O . GLN C 1 18 ? 35.209 -2.396 -36.497 1.00 59.88 18 GLN C O 1
ATOM 3728 N N . ARG C 1 19 ? 33.561 -3.955 -36.860 1.00 56.91 19 ARG C N 1
ATOM 3729 C CA . ARG C 1 19 ? 33.692 -4.129 -38.320 1.00 56.39 19 ARG C CA 1
ATOM 3730 C C . ARG C 1 19 ? 33.468 -2.823 -39.132 1.00 62.28 19 ARG C C 1
ATOM 3731 O O . ARG C 1 19 ? 34.034 -2.713 -40.217 1.00 62.64 19 ARG C O 1
ATOM 3739 N N . LYS C 1 20 ? 32.649 -1.843 -38.603 1.00 57.62 20 LYS C N 1
ATOM 3740 C CA . LYS C 1 20 ? 32.313 -0.517 -39.166 1.00 55.50 20 LYS C CA 1
ATOM 3741 C C . LYS C 1 20 ? 31.805 -0.552 -40.617 1.00 62.04 20 LYS C C 1
ATOM 3742 O O . LYS C 1 20 ? 32.034 0.406 -41.370 1.00 62.51 20 LYS C O 1
ATOM 3748 N N . LYS C 1 21 ? 31.094 -1.630 -41.009 1.00 59.63 21 LYS C N 1
ATOM 3749 C CA . LYS C 1 21 ? 30.605 -1.759 -42.388 1.00 59.60 21 LYS C CA 1
ATOM 3750 C C . LYS C 1 21 ? 29.534 -0.728 -42.750 1.00 62.68 21 LYS C C 1
ATOM 3751 O O . LYS C 1 21 ? 29.678 -0.034 -43.763 1.00 62.61 21 LYS C O 1
ATOM 3757 N N . HIS C 1 22 ? 28.480 -0.609 -41.905 1.00 57.42 22 HIS C N 1
ATOM 3758 C CA . HIS C 1 22 ? 27.347 0.282 -42.151 1.00 55.90 22 HIS C CA 1
ATOM 3759 C C . HIS C 1 22 ? 26.575 0.608 -40.861 1.00 55.83 22 HIS C C 1
ATOM 3760 O O . HIS C 1 22 ? 26.463 -0.246 -39.986 1.00 55.33 22 HIS C O 1
ATOM 3767 N N . VAL C 1 23 ? 26.008 1.826 -40.781 1.00 49.91 23 VAL C N 1
ATOM 3768 C CA . VAL C 1 23 ? 25.157 2.317 -39.694 1.00 48.58 23 VAL C CA 1
ATOM 3769 C C . VAL C 1 23 ? 23.912 3.067 -40.250 1.00 52.14 23 VAL C C 1
ATOM 3770 O O . VAL C 1 23 ? 24.019 3.850 -41.216 1.00 50.91 23 VAL C O 1
ATOM 3774 N N . ILE C 1 24 ? 22.740 2.830 -39.616 1.00 46.77 24 ILE C N 1
ATOM 3775 C CA . ILE C 1 24 ? 21.503 3.525 -39.928 1.00 45.89 24 ILE C CA 1
ATOM 3776 C C . ILE C 1 24 ? 21.326 4.618 -38.867 1.00 50.16 24 ILE C C 1
ATOM 3777 O O . ILE C 1 24 ? 21.283 4.328 -37.675 1.00 49.24 24 ILE C O 1
ATOM 3782 N N . LEU C 1 25 ? 21.272 5.874 -39.288 1.00 47.48 25 LEU C N 1
ATOM 3783 C CA . LEU C 1 25 ? 21.065 6.954 -38.336 1.00 46.83 25 LEU C CA 1
ATOM 3784 C C . LEU C 1 25 ? 19.552 7.187 -38.243 1.00 53.62 25 LEU C C 1
ATOM 3785 O O . LEU C 1 25 ? 18.938 7.609 -39.224 1.00 54.07 25 LEU C O 1
ATOM 3790 N N . GLY C 1 26 ? 18.962 6.877 -37.095 1.00 49.71 26 GLY C N 1
ATOM 3791 C CA . GLY C 1 26 ? 17.542 7.127 -36.898 1.00 49.25 26 GLY C CA 1
ATOM 3792 C C . GLY C 1 26 ? 17.352 8.590 -36.560 1.00 53.83 26 GLY C C 1
ATOM 3793 O O . GLY C 1 26 ? 18.089 9.104 -35.712 1.00 55.65 26 GLY C O 1
ATOM 3794 N N . ILE C 1 27 ? 16.431 9.303 -37.254 1.00 48.43 27 ILE C N 1
ATOM 3795 C CA . ILE C 1 27 ? 16.170 10.723 -36.982 1.00 47.71 27 ILE C CA 1
ATOM 3796 C C . ILE C 1 27 ? 14.686 10.918 -36.694 1.00 54.22 27 ILE C C 1
ATOM 3797 O O . ILE C 1 27 ? 13.838 10.718 -37.571 1.00 55.59 27 ILE C O 1
ATOM 3802 N N . SER C 1 28 ? 14.398 11.337 -35.452 1.00 51.68 28 SER C N 1
ATOM 3803 C CA . SER C 1 28 ? 13.066 11.529 -34.911 1.00 52.71 28 SER C CA 1
ATOM 3804 C C . SER C 1 28 ? 12.410 12.858 -35.256 1.00 62.24 28 SER C C 1
ATOM 3805 O O . SER C 1 28 ? 13.051 13.915 -35.148 1.00 63.13 28 SER C O 1
ATOM 3808 N N . PRO C 1 29 ? 11.100 12.830 -35.621 1.00 61.26 29 PRO C N 1
ATOM 3809 C CA . PRO C 1 29 ? 10.412 14.085 -35.934 1.00 61.84 29 PRO C CA 1
ATOM 3810 C C . PRO C 1 29 ? 9.937 14.805 -34.686 1.00 68.32 29 PRO C C 1
ATOM 3811 O O . PRO C 1 29 ? 9.632 14.158 -33.673 1.00 68.13 29 PRO C O 1
ATOM 3815 N N . PHE C 1 30 ? 9.851 16.154 -34.779 1.00 66.45 30 PHE C N 1
ATOM 3816 C CA . PHE C 1 30 ? 9.328 17.074 -33.745 1.00 66.43 30 PHE C CA 1
ATOM 3817 C C . PHE C 1 30 ? 10.050 16.983 -32.387 1.00 73.41 30 PHE C C 1
ATOM 3818 O O . PHE C 1 30 ? 9.544 17.514 -31.391 1.00 73.50 30 PHE C O 1
ATOM 3826 N N . THR C 1 31 ? 11.226 16.320 -32.347 1.00 70.90 31 THR C N 1
ATOM 3827 C CA . THR C 1 31 ? 11.996 16.187 -31.113 1.00 70.77 31 THR C CA 1
ATOM 3828 C C . THR C 1 31 ? 13.037 17.282 -31.046 1.00 75.24 31 THR C C 1
ATOM 3829 O O . THR C 1 31 ? 13.583 17.716 -32.070 1.00 76.15 31 THR C O 1
ATOM 3833 N N . SER C 1 32 ? 13.288 17.734 -29.831 1.00 71.28 32 SER C N 1
ATOM 3834 C CA . SER C 1 32 ? 14.236 18.790 -29.507 1.00 71.27 32 SER C CA 1
ATOM 3835 C C . SER C 1 32 ? 15.677 18.400 -29.867 1.00 71.02 32 SER C C 1
ATOM 3836 O O . SER C 1 32 ? 16.417 19.248 -30.370 1.00 70.94 32 SER C O 1
ATOM 3839 N N . LYS C 1 33 ? 16.055 17.116 -29.639 1.00 63.68 33 LYS C N 1
ATOM 3840 C CA . LYS C 1 33 ? 17.397 16.607 -29.907 1.00 61.98 33 LYS C CA 1
ATOM 3841 C C . LYS C 1 33 ? 17.804 16.677 -31.386 1.00 68.08 33 LYS C C 1
ATOM 3842 O O . LYS C 1 33 ? 18.859 17.228 -31.703 1.00 67.52 33 LYS C O 1
ATOM 3848 N N . TYR C 1 34 ? 16.965 16.131 -32.280 1.00 65.88 34 TYR C N 1
ATOM 3849 C CA . TYR C 1 34 ? 17.222 16.073 -33.716 1.00 65.08 34 TYR C CA 1
ATOM 3850 C C . TYR C 1 34 ? 17.033 17.425 -34.380 1.00 68.17 34 TYR C C 1
ATOM 3851 O O . TYR C 1 34 ? 16.108 17.628 -35.179 1.00 67.85 34 TYR C O 1
ATOM 3860 N N . ASN C 1 35 ? 17.953 18.343 -34.019 1.00 64.34 35 ASN C N 1
ATOM 3861 C CA . ASN C 1 35 ? 18.055 19.696 -34.524 1.00 64.86 35 ASN C CA 1
ATOM 3862 C C . ASN C 1 35 ? 19.191 19.731 -35.533 1.00 68.55 35 ASN C C 1
ATOM 3863 O O . ASN C 1 35 ? 20.069 18.870 -35.510 1.00 69.55 35 ASN C O 1
ATOM 3868 N N . GLU C 1 36 ? 19.166 20.743 -36.414 1.00 63.08 36 GLU C N 1
ATOM 3869 C CA . GLU C 1 36 ? 20.140 21.020 -37.459 1.00 61.91 36 GLU C CA 1
ATOM 3870 C C . GLU C 1 36 ? 21.582 20.830 -36.985 1.00 64.44 36 GLU C C 1
ATOM 3871 O O . GLU C 1 36 ? 22.378 20.237 -37.705 1.00 63.98 36 GLU C O 1
ATOM 3877 N N . SER C 1 37 ? 21.893 21.286 -35.766 1.00 60.52 37 SER C N 1
ATOM 3878 C CA . SER C 1 37 ? 23.214 21.116 -35.148 1.00 61.01 37 SER C CA 1
ATOM 3879 C C . SER C 1 37 ? 23.564 19.621 -34.933 1.00 65.15 37 SER C C 1
ATOM 3880 O O . SER C 1 37 ? 24.598 19.155 -35.435 1.00 64.35 37 SER C O 1
ATOM 3883 N N . TYR C 1 38 ? 22.682 18.882 -34.176 1.00 61.83 38 TYR C N 1
ATOM 3884 C CA . TYR C 1 38 ? 22.821 17.455 -33.843 1.00 60.77 38 TYR C CA 1
ATOM 3885 C C . TYR C 1 38 ? 22.814 16.544 -35.057 1.00 65.09 38 TYR C C 1
ATOM 3886 O O . TYR C 1 38 ? 23.604 15.597 -35.099 1.00 65.51 38 TYR C O 1
ATOM 3895 N N . ILE C 1 39 ? 21.912 16.810 -36.031 1.00 60.64 39 ILE C N 1
ATOM 3896 C CA . ILE C 1 39 ? 21.807 16.039 -37.276 1.00 59.65 39 ILE C CA 1
ATOM 3897 C C . ILE C 1 39 ? 23.142 16.083 -38.035 1.00 62.80 39 ILE C C 1
ATOM 3898 O O . ILE C 1 39 ? 23.616 15.032 -38.453 1.00 60.86 39 ILE C O 1
ATOM 3903 N N . ARG C 1 40 ? 23.782 17.288 -38.100 1.00 60.44 40 ARG C N 1
ATOM 3904 C CA . ARG C 1 40 ? 25.088 17.544 -38.718 1.00 60.41 40 ARG C CA 1
ATOM 3905 C C . ARG C 1 40 ? 26.162 16.725 -37.993 1.00 64.28 40 ARG C C 1
ATOM 3906 O O . ARG C 1 40 ? 26.966 16.048 -38.655 1.00 65.08 40 ARG C O 1
ATOM 3914 N N . LYS C 1 41 ? 26.137 16.742 -36.644 1.00 58.44 41 LYS C N 1
ATOM 3915 C CA . LYS C 1 41 ? 27.057 15.963 -35.813 1.00 57.57 41 LYS C CA 1
ATOM 3916 C C . LYS C 1 41 ? 27.007 14.461 -36.158 1.00 57.97 41 LYS C C 1
ATOM 3917 O O . LYS C 1 41 ? 28.042 13.905 -36.506 1.00 56.22 41 LYS C O 1
ATOM 3923 N N . ILE C 1 42 ? 25.802 13.830 -36.095 1.00 52.49 42 ILE C N 1
ATOM 3924 C CA . ILE C 1 42 ? 25.603 12.395 -36.340 1.00 51.10 42 ILE C CA 1
ATOM 3925 C C . ILE C 1 42 ? 25.935 11.972 -37.784 1.00 52.13 42 ILE C C 1
ATOM 3926 O O . ILE C 1 42 ? 26.440 10.863 -37.967 1.00 50.07 42 ILE C O 1
ATOM 3931 N N . ILE C 1 43 ? 25.678 12.841 -38.801 1.00 48.52 43 ILE C N 1
ATOM 3932 C CA . ILE C 1 43 ? 26.034 12.551 -40.204 1.00 47.46 43 ILE C CA 1
ATOM 3933 C C . ILE C 1 43 ? 27.567 12.504 -40.291 1.00 53.34 43 ILE C C 1
ATOM 3934 O O . ILE C 1 43 ? 28.117 11.520 -40.803 1.00 52.04 43 ILE C O 1
ATOM 3939 N N . GLN C 1 44 ? 28.248 13.577 -39.770 1.00 52.00 44 GLN C N 1
ATOM 3940 C CA . GLN C 1 44 ? 29.708 13.700 -39.757 1.00 52.80 44 GLN C CA 1
ATOM 3941 C C . GLN C 1 44 ? 30.352 12.506 -39.054 1.00 60.80 44 GLN C C 1
ATOM 3942 O O . GLN C 1 44 ? 31.351 11.989 -39.545 1.00 62.21 44 GLN C O 1
ATOM 3948 N N . TRP C 1 45 ? 29.733 12.040 -37.937 1.00 58.03 45 TRP C N 1
ATOM 3949 C CA . TRP C 1 45 ? 30.150 10.892 -37.135 1.00 57.90 45 TRP C CA 1
ATOM 3950 C C . TRP C 1 45 ? 30.030 9.589 -37.916 1.00 61.58 45 TRP C C 1
ATOM 3951 O O . TRP C 1 45 ? 30.983 8.818 -37.958 1.00 60.01 45 TRP C O 1
ATOM 3962 N N . ALA C 1 46 ? 28.852 9.327 -38.499 1.00 60.44 46 ALA C N 1
ATOM 3963 C CA . ALA C 1 46 ? 28.608 8.137 -39.305 1.00 61.10 46 ALA C CA 1
ATOM 3964 C C . ALA C 1 46 ? 29.608 8.108 -40.459 1.00 66.43 46 ALA C C 1
ATOM 3965 O O . ALA C 1 46 ? 30.295 7.101 -40.634 1.00 66.65 46 ALA C O 1
ATOM 3967 N N . ASN C 1 47 ? 29.765 9.254 -41.157 1.00 63.84 47 ASN C N 1
ATOM 3968 C CA . ASN C 1 47 ? 30.674 9.435 -42.295 1.00 64.97 47 ASN C CA 1
ATOM 3969 C C . ASN C 1 47 ? 32.137 9.115 -41.992 1.00 70.02 47 ASN C C 1
ATOM 3970 O O . ASN C 1 47 ? 32.786 8.418 -42.776 1.00 68.82 47 ASN C O 1
ATOM 3975 N N . SER C 1 48 ? 32.637 9.630 -40.856 1.00 67.92 48 SER C N 1
ATOM 3976 C CA . SER C 1 48 ? 34.024 9.484 -40.409 1.00 67.62 48 SER C CA 1
ATOM 3977 C C . SER C 1 48 ? 34.386 8.106 -39.923 1.00 68.40 48 SER C C 1
ATOM 3978 O O . SER C 1 48 ? 35.511 7.670 -40.160 1.00 69.00 48 SER C O 1
ATOM 3981 N N . ASN C 1 49 ? 33.456 7.427 -39.236 1.00 61.06 49 ASN C N 1
ATOM 3982 C CA . ASN C 1 49 ? 33.722 6.130 -38.627 1.00 58.55 49 ASN C CA 1
ATOM 3983 C C . ASN C 1 49 ? 33.383 4.906 -39.462 1.00 60.38 49 ASN C C 1
ATOM 3984 O O . ASN C 1 49 ? 34.026 3.860 -39.279 1.00 59.63 49 ASN C O 1
ATOM 3989 N N . PHE C 1 50 ? 32.376 5.010 -40.352 1.00 54.67 50 PHE C N 1
ATOM 3990 C CA . PHE C 1 50 ? 31.881 3.860 -41.103 1.00 52.86 50 PHE C CA 1
ATOM 3991 C C . PHE C 1 50 ? 32.192 3.879 -42.578 1.00 62.11 50 PHE C C 1
ATOM 3992 O O . PHE C 1 50 ? 32.393 4.957 -43.167 1.00 62.77 50 PHE C O 1
ATOM 4000 N N . ASP C 1 51 ? 32.160 2.671 -43.196 1.00 61.13 51 ASP C N 1
ATOM 4001 C CA . ASP C 1 51 ? 32.367 2.494 -44.636 1.00 61.72 51 ASP C CA 1
ATOM 4002 C C . ASP C 1 51 ? 31.243 3.203 -45.382 1.00 63.17 51 ASP C C 1
ATOM 4003 O O . ASP C 1 51 ? 31.513 4.057 -46.235 1.00 63.86 51 ASP C O 1
ATOM 4008 N N . ASP C 1 52 ? 29.994 2.930 -44.973 1.00 57.31 52 ASP C N 1
ATOM 4009 C CA . ASP C 1 52 ? 28.802 3.584 -45.503 1.00 56.45 52 ASP C CA 1
ATOM 4010 C C . ASP C 1 52 ? 27.790 3.801 -44.386 1.00 55.23 52 ASP C C 1
ATOM 4011 O O . ASP C 1 52 ? 27.949 3.266 -43.291 1.00 53.23 52 ASP C O 1
ATOM 4016 N N . PHE C 1 53 ? 26.768 4.615 -44.660 1.00 51.11 53 PHE C N 1
ATOM 4017 C CA . PHE C 1 53 ? 25.672 4.914 -43.744 1.00 50.33 53 PHE C CA 1
ATOM 4018 C C . PHE C 1 53 ? 24.389 5.261 -44.517 1.00 54.17 53 PHE C C 1
ATOM 4019 O O . PHE C 1 53 ? 24.423 5.517 -45.731 1.00 54.99 53 PHE C O 1
ATOM 4027 N N . SER C 1 54 ? 23.270 5.251 -43.793 1.00 48.29 54 SER C N 1
ATOM 4028 C CA . SER C 1 54 ? 21.938 5.527 -44.294 1.00 47.29 54 SER C CA 1
ATOM 4029 C C . SER C 1 54 ? 21.225 6.294 -43.210 1.00 52.30 54 SER C C 1
ATOM 4030 O O . SER C 1 54 ? 21.613 6.215 -42.032 1.00 50.69 54 SER C O 1
ATOM 4033 N N . ILE C 1 55 ? 20.163 7.015 -43.611 1.00 48.47 55 ILE C N 1
ATOM 4034 C CA . ILE C 1 55 ? 19.316 7.728 -42.686 1.00 47.38 55 ILE C CA 1
ATOM 4035 C C . ILE C 1 55 ? 17.926 7.091 -42.730 1.00 54.06 55 ILE C C 1
ATOM 4036 O O . ILE C 1 55 ? 17.540 6.528 -43.749 1.00 54.32 55 ILE C O 1
ATOM 4041 N N . LEU C 1 56 ? 17.264 7.028 -41.574 1.00 51.99 56 LEU C N 1
ATOM 4042 C CA . LEU C 1 56 ? 15.892 6.577 -41.480 1.00 52.24 56 LEU C CA 1
ATOM 4043 C C . LEU C 1 56 ? 15.101 7.684 -40.801 1.00 55.89 56 LEU C C 1
ATOM 4044 O O . LEU C 1 56 ? 15.389 8.054 -39.660 1.00 55.81 56 LEU C O 1
ATOM 4049 N N . LEU C 1 57 ? 14.168 8.270 -41.563 1.00 50.99 57 LEU C N 1
ATOM 4050 C CA . LEU C 1 57 ? 13.290 9.351 -41.160 1.00 49.37 57 LEU C CA 1
ATOM 4051 C C . LEU C 1 57 ? 11.905 8.768 -40.839 1.00 56.57 57 LEU C C 1
ATOM 4052 O O . LEU C 1 57 ? 11.637 7.605 -41.170 1.00 55.95 57 LEU C O 1
ATOM 4057 N N . ALA C 1 58 ? 11.054 9.540 -40.131 1.00 55.40 58 ALA C N 1
ATOM 4058 C CA . ALA C 1 58 ? 9.710 9.094 -39.771 1.00 56.20 58 ALA C CA 1
ATOM 4059 C C . ALA C 1 58 ? 8.819 8.793 -40.970 1.00 64.71 58 ALA C C 1
ATOM 4060 O O . ALA C 1 58 ? 8.805 9.560 -41.936 1.00 65.34 58 ALA C O 1
ATOM 4062 N N . GLY C 1 59 ? 8.069 7.690 -40.884 1.00 62.83 59 GLY C N 1
ATOM 4063 C CA . GLY C 1 59 ? 7.150 7.231 -41.922 1.00 62.98 59 GLY C CA 1
ATOM 4064 C C . GLY C 1 59 ? 5.843 7.992 -41.917 1.00 66.19 59 GLY C C 1
ATOM 4065 O O . GLY C 1 59 ? 5.645 8.908 -41.112 1.00 64.76 59 GLY C O 1
ATOM 4066 N N . GLU C 1 60 ? 4.942 7.631 -42.837 1.00 62.27 60 GLU C N 1
ATOM 4067 C CA . GLU C 1 60 ? 3.629 8.272 -42.978 1.00 60.98 60 GLU C CA 1
ATOM 4068 C C . GLU C 1 60 ? 2.793 8.131 -41.703 1.00 65.86 60 GLU C C 1
ATOM 4069 O O . GLU C 1 60 ? 2.072 9.066 -41.349 1.00 66.41 60 GLU C O 1
ATOM 4075 N N . GLU C 1 61 ? 2.936 6.971 -40.996 1.00 61.73 61 GLU C N 1
ATOM 4076 C CA . GLU C 1 61 ? 2.238 6.604 -39.761 1.00 61.15 61 GLU C CA 1
ATOM 4077 C C . GLU C 1 61 ? 2.573 7.514 -38.553 1.00 67.06 61 GLU C C 1
ATOM 4078 O O . GLU C 1 61 ? 2.054 7.294 -37.459 1.00 67.46 61 GLU C O 1
ATOM 4084 N N . SER C 1 62 ? 3.431 8.527 -38.736 1.00 64.20 62 SER C N 1
ATOM 4085 C CA . SER C 1 62 ? 3.744 9.477 -37.674 1.00 64.18 62 SER C CA 1
ATOM 4086 C C . SER C 1 62 ? 2.593 10.470 -37.498 1.00 71.20 62 SER C C 1
ATOM 4087 O O . SER C 1 62 ? 2.507 11.099 -36.446 1.00 72.02 62 SER C O 1
ATOM 4090 N N . LYS C 1 63 ? 1.687 10.591 -38.505 1.00 69.12 63 LYS C N 1
ATOM 4091 C CA . LYS C 1 63 ? 0.512 11.465 -38.416 1.00 69.67 63 LYS C CA 1
ATOM 4092 C C . LYS C 1 63 ? -0.366 11.003 -37.249 1.00 75.93 63 LYS C C 1
ATOM 4093 O O . LYS C 1 63 ? -0.895 11.844 -36.511 1.00 77.60 63 LYS C O 1
ATOM 4099 N N . ASN C 1 64 ? -0.439 9.655 -37.037 1.00 70.68 64 ASN C N 1
ATOM 4100 C CA . ASN C 1 64 ? -1.185 9.000 -35.965 1.00 69.11 64 ASN C CA 1
ATOM 4101 C C . ASN C 1 64 ? -0.794 9.582 -34.601 1.00 73.01 64 ASN C C 1
ATOM 4102 O O . ASN C 1 64 ? -1.667 9.875 -33.791 1.00 72.03 64 ASN C O 1
ATOM 4107 N N . LEU C 1 65 ? 0.510 9.807 -34.385 1.00 70.45 65 LEU C N 1
ATOM 4108 C CA . LEU C 1 65 ? 1.052 10.375 -33.147 1.00 70.92 65 LEU C CA 1
ATOM 4109 C C . LEU C 1 65 ? 0.555 11.788 -32.922 1.00 74.26 65 LEU C C 1
ATOM 4110 O O . LEU C 1 65 ? 0.204 12.124 -31.788 1.00 74.69 65 LEU C O 1
ATOM 4115 N N . LEU C 1 66 ? 0.495 12.604 -33.994 1.00 69.40 66 LEU C N 1
ATOM 4116 C CA . LEU C 1 66 ? -0.003 13.981 -33.929 1.00 68.74 66 LEU C CA 1
ATOM 4117 C C . LEU C 1 66 ? -1.518 13.994 -33.678 1.00 73.88 66 LEU C C 1
ATOM 4118 O O . LEU C 1 66 ? -1.989 14.820 -32.894 1.00 74.23 66 LEU C O 1
ATOM 4123 N N . GLU C 1 67 ? -2.264 13.045 -34.297 1.00 70.22 67 GLU C N 1
ATOM 4124 C CA . GLU C 1 67 ? -3.707 12.883 -34.118 1.00 71.06 67 GLU C CA 1
ATOM 4125 C C . GLU C 1 67 ? -4.063 12.608 -32.640 1.00 79.17 67 GLU C C 1
ATOM 4126 O O . GLU C 1 67 ? -5.044 13.154 -32.122 1.00 79.13 67 GLU C O 1
ATOM 4132 N N . CYS C 1 68 ? -3.222 11.810 -31.957 1.00 77.97 68 CYS C N 1
ATOM 4133 C CA . CYS C 1 68 ? -3.358 11.487 -30.543 1.00 78.60 68 CYS C CA 1
ATOM 4134 C C . CYS C 1 68 ? -2.987 12.694 -29.667 1.00 85.45 68 CYS C C 1
ATOM 4135 O O . CYS C 1 68 ? -3.412 12.765 -28.512 1.00 85.78 68 CYS C O 1
ATOM 4138 N N . LEU C 1 69 ? -2.204 13.639 -30.213 1.00 83.08 69 LEU C N 1
ATOM 4139 C CA . LEU C 1 69 ? -1.834 14.867 -29.511 1.00 83.52 69 LEU C CA 1
ATOM 4140 C C . LEU C 1 69 ? -2.811 16.002 -29.909 1.00 88.75 69 LEU C C 1
ATOM 4141 O O . LEU C 1 69 ? -2.497 17.191 -29.768 1.00 88.45 69 LEU C O 1
ATOM 4146 N N . GLY C 1 70 ? -3.987 15.605 -30.392 1.00 86.25 70 GLY C N 1
ATOM 4147 C CA . GLY C 1 70 ? -5.053 16.511 -30.792 1.00 87.16 70 GLY C CA 1
ATOM 4148 C C . GLY C 1 70 ? -4.773 17.351 -32.024 1.00 94.16 70 GLY C C 1
ATOM 4149 O O . GLY C 1 70 ? -4.681 18.583 -31.924 1.00 94.13 70 GLY C O 1
ATOM 4150 N N . TYR C 1 71 ? -4.651 16.683 -33.202 1.00 91.46 71 TYR C N 1
ATOM 4151 C CA . TYR C 1 71 ? -4.421 17.313 -34.510 1.00 90.58 71 TYR C CA 1
ATOM 4152 C C . TYR C 1 71 ? -5.383 16.734 -35.512 1.00 94.00 71 TYR C C 1
ATOM 4153 O O . TYR C 1 71 ? -5.639 15.529 -35.489 1.00 92.62 71 TYR C O 1
ATOM 4162 N N . SER C 1 72 ? -5.899 17.589 -36.410 1.00 92.07 72 SER C N 1
ATOM 4163 C CA . SER C 1 72 ? -6.802 17.193 -37.496 1.00 93.01 72 SER C CA 1
ATOM 4164 C C . SER C 1 72 ? -6.028 16.277 -38.445 1.00 97.38 72 SER C C 1
ATOM 4165 O O . SER C 1 72 ? -4.831 16.500 -38.636 1.00 98.16 72 SER C O 1
ATOM 4168 N N . SER C 1 73 ? -6.688 15.252 -39.028 1.00 92.69 73 SER C N 1
ATOM 4169 C CA . SER C 1 73 ? -6.035 14.321 -39.953 1.00 92.30 73 SER C CA 1
ATOM 4170 C C . SER C 1 73 ? -5.260 15.046 -41.054 1.00 97.44 73 SER C C 1
ATOM 4171 O O . SER C 1 73 ? -4.181 14.587 -41.427 1.00 97.49 73 SER C O 1
ATOM 4174 N N . SER C 1 74 ? -5.774 16.210 -41.514 1.00 94.66 74 SER C N 1
ATOM 4175 C CA . SER C 1 74 ? -5.127 17.052 -42.526 1.00 94.53 74 SER C CA 1
ATOM 4176 C C . SER C 1 74 ? -3.959 17.841 -41.920 1.00 97.35 74 SER C C 1
ATOM 4177 O O . SER C 1 74 ? -2.896 17.900 -42.538 1.00 96.72 74 SER C O 1
ATOM 4180 N N . LYS C 1 75 ? -4.163 18.437 -40.713 1.00 93.63 75 LYS C N 1
ATOM 4181 C CA . LYS C 1 75 ? -3.175 19.229 -39.952 1.00 93.39 75 LYS C CA 1
ATOM 4182 C C . LYS C 1 75 ? -1.947 18.396 -39.616 1.00 95.84 75 LYS C C 1
ATOM 4183 O O . LYS C 1 75 ? -0.828 18.910 -39.656 1.00 96.06 75 LYS C O 1
ATOM 4189 N N . ALA C 1 76 ? -2.169 17.116 -39.264 1.00 90.34 76 ALA C N 1
ATOM 4190 C CA . ALA C 1 76 ? -1.128 16.152 -38.931 1.00 89.10 76 ALA C CA 1
ATOM 4191 C C . ALA C 1 76 ? -0.276 15.857 -40.176 1.00 90.17 76 ALA C C 1
ATOM 4192 O O . ALA C 1 76 ? 0.938 16.072 -40.135 1.00 88.29 76 ALA C O 1
ATOM 4194 N N . ASN C 1 77 ? -0.923 15.435 -41.299 1.00 85.77 77 ASN C N 1
ATOM 4195 C CA . ASN C 1 77 ? -0.242 15.116 -42.555 1.00 84.70 77 ASN C CA 1
ATOM 4196 C C . ASN C 1 77 ? 0.556 16.296 -43.111 1.00 87.37 77 ASN C C 1
ATOM 4197 O O . ASN C 1 77 ? 1.602 16.081 -43.733 1.00 86.69 77 ASN C O 1
ATOM 4202 N N . GLN C 1 78 ? 0.094 17.535 -42.829 1.00 83.07 78 GLN C N 1
ATOM 4203 C CA . GLN C 1 78 ? 0.772 18.769 -43.227 1.00 82.56 78 GLN C CA 1
ATOM 4204 C C . GLN C 1 78 ? 2.034 18.983 -42.384 1.00 83.63 78 GLN C C 1
ATOM 4205 O O . GLN C 1 78 ? 3.090 19.265 -42.951 1.00 82.24 78 GLN C O 1
ATOM 4211 N N . LYS C 1 79 ? 1.929 18.826 -41.034 1.00 78.84 79 LYS C N 1
ATOM 4212 C CA . LYS C 1 79 ? 3.051 18.965 -40.088 1.00 77.49 79 LYS C CA 1
ATOM 4213 C C . LYS C 1 79 ? 4.140 17.901 -40.333 1.00 78.28 79 LYS C C 1
ATOM 4214 O O . LYS C 1 79 ? 5.328 18.215 -40.240 1.00 77.60 79 LYS C O 1
ATOM 4220 N N . VAL C 1 80 ? 3.719 16.662 -40.688 1.00 72.67 80 VAL C N 1
ATOM 4221 C CA . VAL C 1 80 ? 4.582 15.531 -41.022 1.00 71.10 80 VAL C CA 1
ATOM 4222 C C . VAL C 1 80 ? 5.392 15.906 -42.247 1.00 74.51 80 VAL C C 1
ATOM 4223 O O . VAL C 1 80 ? 6.615 15.879 -42.164 1.00 74.84 80 VAL C O 1
ATOM 4227 N N . ARG C 1 81 ? 4.715 16.290 -43.362 1.00 70.25 81 ARG C N 1
ATOM 4228 C CA . ARG C 1 81 ? 5.327 16.676 -44.645 1.00 69.80 81 ARG C CA 1
ATOM 4229 C C . ARG C 1 81 ? 6.341 17.784 -44.472 1.00 72.91 81 ARG C C 1
ATOM 4230 O O . ARG C 1 81 ? 7.445 17.688 -45.004 1.00 72.55 81 ARG C O 1
ATOM 4238 N N . LYS C 1 82 ? 5.962 18.833 -43.724 1.00 69.28 82 LYS C N 1
ATOM 4239 C CA . LYS C 1 82 ? 6.788 20.015 -43.468 1.00 68.68 82 LYS C CA 1
ATOM 4240 C C . LYS C 1 82 ? 8.074 19.640 -42.759 1.00 71.19 82 LYS C C 1
ATOM 4241 O O . LYS C 1 82 ? 9.130 20.114 -43.164 1.00 72.47 82 LYS C O 1
ATOM 4247 N N . GLU C 1 83 ? 7.985 18.785 -41.731 1.00 65.07 83 GLU C N 1
ATOM 4248 C CA . GLU C 1 83 ? 9.124 18.338 -40.936 1.00 64.45 83 GLU C CA 1
ATOM 4249 C C . GLU C 1 83 ? 10.060 17.467 -41.778 1.00 67.44 83 GLU C C 1
ATOM 4250 O O . GLU C 1 83 ? 11.242 17.780 -41.861 1.00 67.40 83 GLU C O 1
ATOM 4256 N N . ILE C 1 84 ? 9.532 16.407 -42.424 1.00 62.08 84 ILE C N 1
ATOM 4257 C CA . ILE C 1 84 ? 10.316 15.471 -43.227 1.00 60.18 84 ILE C CA 1
ATOM 4258 C C . ILE C 1 84 ? 11.071 16.208 -44.325 1.00 64.54 84 ILE C C 1
ATOM 4259 O O . ILE C 1 84 ? 12.265 15.956 -44.455 1.00 64.68 84 ILE C O 1
ATOM 4264 N N . LYS C 1 85 ? 10.421 17.159 -45.045 1.00 61.00 85 LYS C N 1
ATOM 4265 C CA . LYS C 1 85 ? 11.072 17.954 -46.097 1.00 60.98 85 LYS C CA 1
ATOM 4266 C C . LYS C 1 85 ? 12.212 18.787 -45.527 1.00 65.89 85 LYS C C 1
ATOM 4267 O O . LYS C 1 85 ? 13.283 18.847 -46.137 1.00 65.81 85 LYS C O 1
ATOM 4273 N N . ARG C 1 86 ? 11.999 19.372 -44.325 1.00 62.79 86 ARG C N 1
ATOM 4274 C CA . ARG C 1 86 ? 12.981 20.173 -43.577 1.00 62.43 86 ARG C CA 1
ATOM 4275 C C . ARG C 1 86 ? 14.188 19.285 -43.182 1.00 65.74 86 ARG C C 1
ATOM 4276 O O . ARG C 1 86 ? 15.338 19.697 -43.402 1.00 66.82 86 ARG C O 1
ATOM 4284 N N . GLN C 1 87 ? 13.924 18.064 -42.643 1.00 58.56 87 GLN C N 1
ATOM 4285 C CA . GLN C 1 87 ? 14.976 17.116 -42.252 1.00 56.55 87 GLN C CA 1
ATOM 4286 C C . GLN C 1 87 ? 15.736 16.666 -43.488 1.00 58.05 87 GLN C C 1
ATOM 4287 O O . GLN C 1 87 ? 16.965 16.745 -43.469 1.00 57.38 87 GLN C O 1
ATOM 4293 N N . ILE C 1 88 ? 15.019 16.304 -44.591 1.00 53.27 88 ILE C N 1
ATOM 4294 C CA . ILE C 1 88 ? 15.636 15.899 -45.871 1.00 53.21 88 ILE C CA 1
ATOM 4295 C C . ILE C 1 88 ? 16.612 16.966 -46.365 1.00 61.01 88 ILE C C 1
ATOM 4296 O O . ILE C 1 88 ? 17.754 16.641 -46.683 1.00 60.98 88 ILE C O 1
ATOM 4301 N N . ARG C 1 89 ? 16.180 18.237 -46.374 1.00 60.02 89 ARG C N 1
ATOM 4302 C CA . ARG C 1 89 ? 17.016 19.353 -46.807 1.00 60.42 89 ARG C CA 1
ATOM 4303 C C . ARG C 1 89 ? 18.295 19.506 -45.951 1.00 67.55 89 ARG C C 1
ATOM 4304 O O . ARG C 1 89 ? 19.347 19.716 -46.557 1.00 68.85 89 ARG C O 1
ATOM 4312 N N . PHE C 1 90 ? 18.250 19.318 -44.585 1.00 64.08 90 PHE C N 1
ATOM 4313 C CA . PHE C 1 90 ? 19.499 19.392 -43.770 1.00 63.85 90 PHE C CA 1
ATOM 4314 C C . PHE C 1 90 ? 20.430 18.205 -44.043 1.00 62.25 90 PHE C C 1
ATOM 4315 O O . PHE C 1 90 ? 21.652 18.363 -44.091 1.00 59.74 90 PHE C O 1
ATOM 4323 N N . CYS C 1 91 ? 19.837 17.011 -44.150 1.00 56.86 91 CYS C N 1
ATOM 4324 C CA . CYS C 1 91 ? 20.549 15.769 -44.366 1.00 56.41 91 CYS C CA 1
ATOM 4325 C C . CYS C 1 91 ? 21.209 15.752 -45.722 1.00 61.32 91 CYS C C 1
ATOM 4326 O O . CYS C 1 91 ? 22.372 15.376 -45.813 1.00 61.75 91 CYS C O 1
ATOM 4329 N N . GLU C 1 92 ? 20.513 16.261 -46.748 1.00 57.87 92 GLU C N 1
ATOM 4330 C CA . GLU C 1 92 ? 21.031 16.378 -48.104 1.00 57.89 92 GLU C CA 1
ATOM 4331 C C . GLU C 1 92 ? 22.164 17.383 -48.194 1.00 64.91 92 GLU C C 1
ATOM 4332 O O . GLU C 1 92 ? 23.023 17.253 -49.061 1.00 65.92 92 GLU C O 1
ATOM 4338 N N . ASP C 1 93 ? 22.189 18.365 -47.302 1.00 63.34 93 ASP C N 1
ATOM 4339 C CA . ASP C 1 93 ? 23.251 19.363 -47.279 1.00 64.23 93 ASP C CA 1
ATOM 4340 C C . ASP C 1 93 ? 24.504 18.826 -46.638 1.00 66.88 93 ASP C C 1
ATOM 4341 O O . ASP C 1 93 ? 25.596 19.083 -47.148 1.00 66.10 93 ASP C O 1
ATOM 4346 N N . GLU C 1 94 ? 24.350 18.072 -45.536 1.00 63.58 94 GLU C N 1
ATOM 4347 C CA . GLU C 1 94 ? 25.472 17.484 -44.817 1.00 64.08 94 GLU C CA 1
ATOM 4348 C C . GLU C 1 94 ? 26.146 16.348 -45.555 1.00 69.71 94 GLU C C 1
ATOM 4349 O O . GLU C 1 94 ? 27.369 16.260 -45.499 1.00 69.62 94 GLU C O 1
ATOM 4355 N N . ILE C 1 95 ? 25.361 15.470 -46.232 1.00 66.09 95 ILE C N 1
ATOM 4356 C CA . ILE C 1 95 ? 25.847 14.343 -47.039 1.00 64.89 95 ILE C CA 1
ATOM 4357 C C . ILE C 1 95 ? 26.707 14.916 -48.184 1.00 66.56 95 ILE C C 1
ATOM 4358 O O . ILE C 1 95 ? 27.756 14.363 -48.503 1.00 66.39 95 ILE C O 1
ATOM 4363 N N . ILE C 1 96 ? 26.274 16.040 -48.762 1.00 61.87 96 ILE C N 1
ATOM 4364 C CA . ILE C 1 96 ? 26.998 16.723 -49.820 1.00 61.97 96 ILE C CA 1
ATOM 4365 C C . ILE C 1 96 ? 28.352 17.240 -49.304 1.00 66.34 96 ILE C C 1
ATOM 4366 O O . ILE C 1 96 ? 29.363 17.004 -49.965 1.00 66.73 96 ILE C O 1
ATOM 4371 N N . LYS C 1 97 ? 28.375 17.887 -48.108 1.00 61.97 97 LYS C N 1
ATOM 4372 C CA . LYS C 1 97 ? 29.586 18.369 -47.429 1.00 61.16 97 LYS C CA 1
ATOM 4373 C C . LYS C 1 97 ? 30.558 17.195 -47.170 1.00 67.62 97 LYS C C 1
ATOM 4374 O O . LYS C 1 97 ? 31.762 17.414 -47.033 1.00 68.20 97 LYS C O 1
ATOM 4380 N N . CYS C 1 98 ? 30.032 15.952 -47.132 1.00 64.87 98 CYS C N 1
ATOM 4381 C CA . CYS C 1 98 ? 30.806 14.728 -46.934 1.00 65.29 98 CYS C CA 1
ATOM 4382 C C . CYS C 1 98 ? 31.307 14.136 -48.251 1.00 67.56 98 CYS C C 1
ATOM 4383 O O . CYS C 1 98 ? 31.964 13.090 -48.244 1.00 67.21 98 CYS C O 1
ATOM 4386 N N . ASN C 1 99 ? 31.007 14.821 -49.375 1.00 62.59 99 ASN C N 1
ATOM 4387 C CA . ASN C 1 99 ? 31.328 14.431 -50.745 1.00 62.47 99 ASN C CA 1
ATOM 4388 C C . ASN C 1 99 ? 30.753 13.062 -51.021 1.00 63.50 99 ASN C C 1
ATOM 4389 O O . ASN C 1 99 ? 31.400 12.196 -51.615 1.00 63.50 99 ASN C O 1
ATOM 4394 N N . LYS C 1 100 ? 29.525 12.863 -50.500 1.00 58.49 100 LYS C N 1
ATOM 4395 C CA . LYS C 1 100 ? 28.733 11.635 -50.594 1.00 57.42 100 LYS C CA 1
ATOM 4396 C C . LYS C 1 100 ? 27.473 11.922 -51.405 1.00 60.75 100 LYS C C 1
ATOM 4397 O O . LYS C 1 100 ? 27.000 13.058 -51.383 1.00 61.23 100 LYS C O 1
ATOM 4403 N N . THR C 1 101 ? 26.967 10.923 -52.162 1.00 56.46 101 THR C N 1
ATOM 4404 C CA . THR C 1 101 ? 25.737 11.070 -52.954 1.00 55.92 101 THR C CA 1
ATOM 4405 C C . THR C 1 101 ? 24.525 10.844 -52.062 1.00 57.85 101 THR C C 1
ATOM 4406 O O . THR C 1 101 ? 24.590 10.031 -51.147 1.00 58.48 101 THR C O 1
ATOM 4410 N N . ILE C 1 102 ? 23.440 11.563 -52.323 1.00 52.06 102 ILE C N 1
ATOM 4411 C CA . ILE C 1 102 ? 22.206 11.468 -51.561 1.00 51.51 102 ILE C CA 1
ATOM 4412 C C . ILE C 1 102 ? 21.369 10.267 -51.998 1.00 56.73 102 ILE C C 1
ATOM 4413 O O . ILE C 1 102 ? 20.601 9.724 -51.185 1.00 55.97 102 ILE C O 1
ATOM 4418 N N . THR C 1 103 ? 21.494 9.874 -53.290 1.00 54.06 103 THR C N 1
ATOM 4419 C CA . THR C 1 103 ? 20.694 8.813 -53.913 1.00 53.24 103 THR C CA 1
ATOM 4420 C C . THR C 1 103 ? 20.808 7.513 -53.145 1.00 56.91 103 THR C C 1
ATOM 4421 O O . THR C 1 103 ? 21.897 6.974 -52.980 1.00 58.20 103 THR C O 1
ATOM 4425 N N . ASN C 1 104 ? 19.652 7.101 -52.602 1.00 52.12 104 ASN C N 1
ATOM 4426 C CA . ASN C 1 104 ? 19.315 5.912 -51.815 1.00 52.04 104 ASN C CA 1
ATOM 4427 C C . ASN C 1 104 ? 19.961 5.887 -50.427 1.00 55.94 104 ASN C C 1
ATOM 4428 O O . ASN C 1 104 ? 19.927 4.860 -49.750 1.00 56.39 104 ASN C O 1
ATOM 4433 N N . ARG C 1 105 ? 20.398 7.053 -49.948 1.00 52.00 105 ARG C N 1
ATOM 4434 C CA . ARG C 1 105 ? 20.978 7.233 -48.619 1.00 51.85 105 ARG C CA 1
ATOM 4435 C C . ARG C 1 105 ? 19.859 7.481 -47.585 1.00 54.44 105 ARG C C 1
ATOM 4436 O O . ARG C 1 105 ? 19.912 6.896 -46.500 1.00 55.10 105 ARG C O 1
ATOM 4444 N N . ILE C 1 106 ? 18.865 8.364 -47.911 1.00 48.49 106 ILE C N 1
ATOM 4445 C CA . ILE C 1 106 ? 17.754 8.743 -47.011 1.00 46.56 106 ILE C CA 1
ATOM 4446 C C . ILE C 1 106 ? 16.472 7.997 -47.350 1.00 51.64 106 ILE C C 1
ATOM 4447 O O . ILE C 1 106 ? 16.070 7.945 -48.516 1.00 53.77 106 ILE C O 1
ATOM 4452 N N . HIS C 1 107 ? 15.851 7.404 -46.317 1.00 46.24 107 HIS C N 1
ATOM 4453 C CA . HIS C 1 107 ? 14.606 6.642 -46.365 1.00 44.91 107 HIS C CA 1
ATOM 4454 C C . HIS C 1 107 ? 13.716 7.028 -45.188 1.00 47.33 107 HIS C C 1
ATOM 4455 O O . HIS C 1 107 ? 14.174 7.630 -44.214 1.00 45.17 107 HIS C O 1
ATOM 4462 N N . ARG C 1 108 ? 12.438 6.666 -45.293 1.00 45.82 108 ARG C N 1
ATOM 4463 C CA . ARG C 1 108 ? 11.403 6.811 -44.261 1.00 46.87 108 ARG C CA 1
ATOM 4464 C C . ARG C 1 108 ? 10.888 5.396 -44.090 1.00 55.86 108 ARG C C 1
ATOM 4465 O O . ARG C 1 108 ? 10.912 4.652 -45.070 1.00 53.82 108 ARG C O 1
ATOM 4473 N N . PHE C 1 109 ? 10.406 5.003 -42.901 1.00 59.05 109 PHE C N 1
ATOM 4474 C CA . PHE C 1 109 ? 9.990 3.603 -42.751 1.00 62.31 109 PHE C CA 1
ATOM 4475 C C . PHE C 1 109 ? 8.846 3.194 -43.682 1.00 64.28 109 PHE C C 1
ATOM 4476 O O . PHE C 1 109 ? 8.849 2.058 -44.165 1.00 64.13 109 PHE C O 1
ATOM 4484 N N . SER C 1 110 ? 7.966 4.149 -44.036 1.00 59.73 110 SER C N 1
ATOM 4485 C CA . SER C 1 110 ? 6.838 3.948 -44.942 1.00 58.37 110 SER C CA 1
ATOM 4486 C C . SER C 1 110 ? 7.243 3.718 -46.418 1.00 62.23 110 SER C C 1
ATOM 4487 O O . SER C 1 110 ? 6.480 3.076 -47.124 1.00 63.15 110 SER C O 1
ATOM 4490 N N . ASP C 1 111 ? 8.437 4.190 -46.872 1.00 57.05 111 ASP C N 1
ATOM 4491 C CA . ASP C 1 111 ? 8.972 4.024 -48.243 1.00 55.95 111 ASP C CA 1
ATOM 4492 C C . ASP C 1 111 ? 8.993 2.577 -48.797 1.00 59.95 111 ASP C C 1
ATOM 4493 O O . ASP C 1 111 ? 9.047 2.390 -50.015 1.00 59.18 111 ASP C O 1
ATOM 4498 N N . PHE C 1 112 ? 8.986 1.564 -47.919 1.00 56.67 112 PHE C N 1
ATOM 4499 C CA . PHE C 1 112 ? 9.084 0.186 -48.387 1.00 55.81 112 PHE C CA 1
ATOM 4500 C C . PHE C 1 112 ? 7.780 -0.614 -48.258 1.00 57.46 112 PHE C C 1
ATOM 4501 O O . PHE C 1 112 ? 7.795 -1.851 -48.263 1.00 54.56 112 PHE C O 1
ATOM 4509 N N . LYS C 1 113 ? 6.642 0.123 -48.251 1.00 53.59 113 LYS C N 1
ATOM 4510 C CA . LYS C 1 113 ? 5.281 -0.394 -48.200 1.00 52.50 113 LYS C CA 1
ATOM 4511 C C . LYS C 1 113 ? 5.068 -1.531 -49.218 1.00 56.74 113 LYS C C 1
ATOM 4512 O O . LYS C 1 113 ? 4.465 -2.557 -48.880 1.00 58.24 113 LYS C O 1
ATOM 4518 N N . ASN C 1 114 ? 5.616 -1.380 -50.439 1.00 50.23 114 ASN C N 1
ATOM 4519 C CA . ASN C 1 114 ? 5.432 -2.386 -51.478 1.00 48.49 114 ASN C CA 1
ATOM 4520 C C . ASN C 1 114 ? 6.685 -3.269 -51.712 1.00 48.91 114 ASN C C 1
ATOM 4521 O O . ASN C 1 114 ? 6.826 -3.898 -52.759 1.00 46.32 114 ASN C O 1
ATOM 4526 N N . ASN C 1 115 ? 7.558 -3.358 -50.697 1.00 46.52 115 ASN C N 1
ATOM 4527 C CA . ASN C 1 115 ? 8.776 -4.182 -50.728 1.00 46.61 115 ASN C CA 1
ATOM 4528 C C . ASN C 1 115 ? 8.441 -5.557 -50.119 1.00 52.47 115 ASN C C 1
ATOM 4529 O O . ASN C 1 115 ? 7.977 -5.635 -48.976 1.00 52.63 115 ASN C O 1
ATOM 4534 N N . ILE C 1 116 ? 8.679 -6.628 -50.874 1.00 49.77 116 ILE C N 1
ATOM 4535 C CA . ILE C 1 116 ? 8.394 -8.001 -50.440 1.00 50.49 116 ILE C CA 1
ATOM 4536 C C . ILE C 1 116 ? 9.014 -8.336 -49.064 1.00 56.54 116 ILE C C 1
ATOM 4537 O O . ILE C 1 116 ? 8.325 -8.920 -48.225 1.00 55.16 116 ILE C O 1
ATOM 4542 N N . TYR C 1 117 ? 10.266 -7.901 -48.815 1.00 55.84 117 TYR C N 1
ATOM 4543 C CA . TYR C 1 117 ? 10.959 -8.133 -47.541 1.00 56.85 117 TYR C CA 1
ATOM 4544 C C . TYR C 1 117 ? 10.366 -7.355 -46.372 1.00 64.89 117 TYR C C 1
ATOM 4545 O O . TYR C 1 117 ? 10.284 -7.895 -45.267 1.00 66.12 117 TYR C O 1
ATOM 4554 N N . TYR C 1 118 ? 9.948 -6.105 -46.602 1.00 61.67 118 TYR C N 1
ATOM 4555 C CA . TYR C 1 118 ? 9.325 -5.307 -45.558 1.00 61.13 118 TYR C CA 1
ATOM 4556 C C . TYR C 1 118 ? 7.928 -5.873 -45.284 1.00 65.23 118 TYR C C 1
ATOM 4557 O O . TYR C 1 118 ? 7.567 -6.036 -44.122 1.00 64.93 118 TYR C O 1
ATOM 4566 N N . ILE C 1 119 ? 7.181 -6.230 -46.356 1.00 62.46 119 ILE C N 1
ATOM 4567 C CA . ILE C 1 119 ? 5.838 -6.842 -46.308 1.00 62.40 119 ILE C CA 1
ATOM 4568 C C . ILE C 1 119 ? 5.834 -8.095 -45.409 1.00 68.06 119 ILE C C 1
ATOM 4569 O O . ILE C 1 119 ? 4.973 -8.218 -44.533 1.00 65.87 119 ILE C O 1
ATOM 4574 N N . ASP C 1 120 ? 6.828 -8.990 -45.617 1.00 67.94 120 ASP C N 1
ATOM 4575 C CA . ASP C 1 120 ? 7.005 -10.230 -44.863 1.00 69.32 120 ASP C CA 1
ATOM 4576 C C . ASP C 1 120 ? 7.241 -9.961 -43.382 1.00 71.87 120 ASP C C 1
ATOM 4577 O O . ASP C 1 120 ? 6.462 -10.448 -42.552 1.00 71.36 120 ASP C O 1
ATOM 4582 N N . ILE C 1 121 ? 8.283 -9.139 -43.057 1.00 66.62 121 ILE C N 1
ATOM 4583 C CA . ILE C 1 121 ? 8.653 -8.769 -41.687 1.00 64.80 121 ILE C CA 1
ATOM 4584 C C . ILE C 1 121 ? 7.476 -8.081 -40.966 1.00 65.17 121 ILE C C 1
ATOM 4585 O O . ILE C 1 121 ? 7.095 -8.538 -39.892 1.00 62.69 121 ILE C O 1
ATOM 4590 N N . TYR C 1 122 ? 6.862 -7.046 -41.595 1.00 61.31 122 TYR C N 1
ATOM 4591 C CA . TYR C 1 122 ? 5.709 -6.335 -41.043 1.00 60.86 122 TYR C CA 1
ATOM 4592 C C . TYR C 1 122 ? 4.558 -7.267 -40.705 1.00 66.46 122 TYR C C 1
ATOM 4593 O O . TYR C 1 122 ? 3.973 -7.107 -39.641 1.00 65.34 122 TYR C O 1
ATOM 4602 N N . LYS C 1 123 ? 4.226 -8.236 -41.603 1.00 65.86 123 LYS C N 1
ATOM 4603 C CA . LYS C 1 123 ? 3.166 -9.237 -41.386 1.00 66.23 123 LYS C CA 1
ATOM 4604 C C . LYS C 1 123 ? 3.480 -10.005 -40.105 1.00 69.53 123 LYS C C 1
ATOM 4605 O O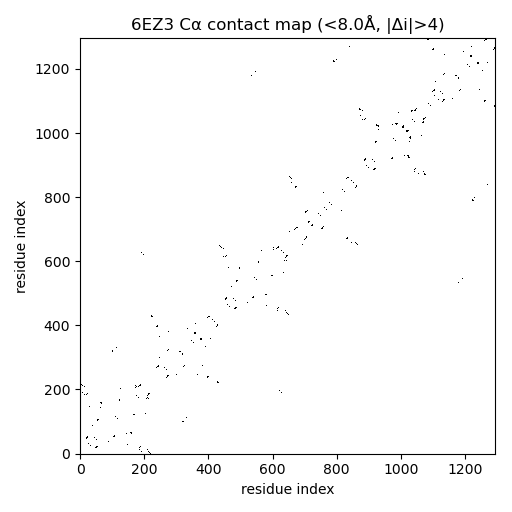 . LYS C 1 123 ? 2.639 -10.021 -39.209 1.00 68.38 123 LYS C O 1
ATOM 4611 N N . THR C 1 124 ? 4.725 -10.547 -39.995 1.00 66.29 124 THR C N 1
ATOM 4612 C CA . THR C 1 124 ? 5.241 -11.262 -38.827 1.00 66.33 124 THR C CA 1
ATOM 4613 C C . THR C 1 124 ? 5.036 -10.406 -37.559 1.00 73.12 124 THR C C 1
ATOM 4614 O O . THR C 1 124 ? 4.419 -10.879 -36.600 1.00 73.73 124 THR C O 1
ATOM 4618 N N . ILE C 1 125 ? 5.506 -9.139 -37.581 1.00 70.33 125 ILE C N 1
ATOM 4619 C CA . ILE C 1 125 ? 5.371 -8.186 -36.471 1.00 70.34 125 ILE C CA 1
ATOM 4620 C C . ILE C 1 125 ? 3.882 -7.996 -36.069 1.00 77.90 125 ILE C C 1
ATOM 4621 O O . ILE C 1 125 ? 3.563 -8.036 -34.879 1.00 79.09 125 ILE C O 1
ATOM 4626 N N . VAL C 1 126 ? 2.980 -7.844 -37.056 1.00 75.54 126 VAL C N 1
ATOM 4627 C CA . VAL C 1 126 ? 1.542 -7.649 -36.803 1.00 75.52 126 VAL C CA 1
ATOM 4628 C C . VAL C 1 126 ? 0.897 -8.941 -36.246 1.00 81.22 126 VAL C C 1
ATOM 4629 O O . VAL C 1 126 ? 0.109 -8.856 -35.300 1.00 81.82 126 VAL C O 1
ATOM 4633 N N . ASP C 1 127 ? 1.281 -10.120 -36.775 1.00 77.08 127 ASP C N 1
ATOM 4634 C CA . ASP C 1 127 ? 0.765 -11.404 -36.297 1.00 76.55 127 ASP C CA 1
ATOM 4635 C C . ASP C 1 127 ? 1.004 -11.547 -34.787 1.00 77.43 127 ASP C C 1
ATOM 4636 O O . ASP C 1 127 ? 0.039 -11.780 -34.044 1.00 77.79 127 ASP C O 1
ATOM 4641 N N . GLN C 1 128 ? 2.258 -11.299 -34.331 1.00 69.62 128 GLN C N 1
ATOM 4642 C CA . GLN C 1 128 ? 2.641 -11.335 -32.914 1.00 67.06 128 GLN C CA 1
ATOM 4643 C C . GLN C 1 128 ? 1.874 -10.276 -32.111 1.00 67.51 128 GLN C C 1
ATOM 4644 O O . GLN C 1 128 ? 1.418 -10.550 -30.997 1.00 66.38 128 GLN C O 1
ATOM 4650 N N . PHE C 1 129 ? 1.685 -9.084 -32.702 1.00 61.42 129 PHE C N 1
ATOM 4651 C CA . PHE C 1 129 ? 0.972 -8.003 -32.043 1.00 59.98 129 PHE C CA 1
ATOM 4652 C C . PHE C 1 129 ? -0.452 -8.403 -31.699 1.00 69.62 129 PHE C C 1
ATOM 4653 O O . PHE C 1 129 ? -0.948 -8.019 -30.644 1.00 69.06 129 PHE C O 1
ATOM 4661 N N . ASN C 1 130 ? -1.096 -9.190 -32.573 1.00 71.15 130 ASN C N 1
ATOM 4662 C CA . ASN C 1 130 ? -2.469 -9.662 -32.373 1.00 72.69 130 ASN C CA 1
ATOM 4663 C C . ASN C 1 130 ? -2.549 -10.929 -31.501 1.00 78.34 130 ASN C C 1
ATOM 4664 O O . ASN C 1 130 ? -3.421 -11.008 -30.628 1.00 76.64 130 ASN C O 1
ATOM 4669 N N . THR C 1 131 ? -1.621 -11.887 -31.714 1.00 77.38 131 THR C N 1
ATOM 4670 C CA . THR C 1 131 ? -1.563 -13.138 -30.961 1.00 78.38 131 THR C CA 1
ATOM 4671 C C . THR C 1 131 ? -0.952 -12.915 -29.564 1.00 85.34 131 THR C C 1
ATOM 4672 O O . THR C 1 131 ? -1.706 -12.964 -28.584 1.00 86.00 131 THR C O 1
ATOM 4676 N N . ASP C 1 132 ? 0.389 -12.647 -29.470 1.00 83.10 132 ASP C N 1
ATOM 4677 C CA . ASP C 1 132 ? 1.114 -12.388 -28.198 1.00 83.25 132 ASP C CA 1
ATOM 4678 C C . ASP C 1 132 ? 0.624 -11.108 -27.489 1.00 87.24 132 ASP C C 1
ATOM 4679 O O . ASP C 1 132 ? 0.767 -10.003 -28.013 1.00 86.64 132 ASP C O 1
ATOM 4684 N N . SER C 1 133 ? 0.039 -11.289 -26.301 1.00 84.20 133 SER C N 1
ATOM 4685 C CA . SER C 1 133 ? -0.545 -10.242 -25.456 1.00 84.25 133 SER C CA 1
ATOM 4686 C C . SER C 1 133 ? 0.522 -9.385 -24.785 1.00 85.74 133 SER C C 1
ATOM 4687 O O . SER C 1 133 ? 0.313 -8.182 -24.586 1.00 84.48 133 SER C O 1
ATOM 4690 N N . ASN C 1 134 ? 1.650 -10.027 -24.402 1.00 80.89 134 ASN C N 1
ATOM 4691 C CA . ASN C 1 134 ? 2.801 -9.392 -23.765 1.00 79.81 134 ASN C CA 1
ATOM 4692 C C . ASN C 1 134 ? 3.459 -8.397 -24.746 1.00 81.02 134 ASN C C 1
ATOM 4693 O O . ASN C 1 134 ? 3.718 -7.242 -24.375 1.00 81.05 134 ASN C O 1
ATOM 4698 N N . PHE C 1 135 ? 3.674 -8.840 -26.007 1.00 73.55 135 PHE C N 1
ATOM 4699 C CA . PHE C 1 135 ? 4.253 -8.035 -27.071 1.00 70.90 135 PHE C CA 1
ATOM 4700 C C . PHE C 1 135 ? 3.375 -6.828 -27.343 1.00 69.26 135 PHE C C 1
ATOM 4701 O O . PHE C 1 135 ? 3.896 -5.721 -27.388 1.00 68.50 135 PHE C O 1
ATOM 4709 N N . LYS C 1 136 ? 2.044 -7.024 -27.458 1.00 63.39 136 LYS C N 1
ATOM 4710 C CA . LYS C 1 136 ? 1.090 -5.937 -27.681 1.00 62.40 136 LYS C CA 1
ATOM 4711 C C . LYS C 1 136 ? 1.294 -4.834 -26.638 1.00 67.41 136 LYS C C 1
ATOM 4712 O O . LYS C 1 136 ? 1.444 -3.669 -27.014 1.00 65.38 136 LYS C O 1
ATOM 4718 N N . ASN C 1 137 ? 1.379 -5.223 -25.345 1.00 66.20 137 ASN C N 1
ATOM 4719 C CA . ASN C 1 137 ? 1.607 -4.314 -24.219 1.00 66.84 137 ASN C CA 1
ATOM 4720 C C . ASN C 1 137 ? 2.941 -3.566 -24.388 1.00 68.97 137 ASN C C 1
ATOM 4721 O O . ASN C 1 137 ? 2.959 -2.336 -24.299 1.00 68.29 137 ASN C O 1
ATOM 4726 N N . SER C 1 138 ? 4.042 -4.311 -24.666 1.00 63.49 138 SER C N 1
ATOM 4727 C CA . SER C 1 138 ? 5.368 -3.735 -24.902 1.00 61.95 138 SER C CA 1
ATOM 4728 C C . SER C 1 138 ? 5.325 -2.652 -26.008 1.00 62.36 138 SER C C 1
ATOM 4729 O O . SER C 1 138 ? 5.927 -1.594 -25.848 1.00 61.64 138 SER C O 1
ATOM 4732 N N . CYS C 1 139 ? 4.556 -2.887 -27.080 1.00 57.27 139 CYS C N 1
ATOM 4733 C CA . CYS C 1 139 ? 4.384 -1.921 -28.159 1.00 56.99 139 CYS C CA 1
ATOM 4734 C C . CYS C 1 139 ? 3.634 -0.685 -27.671 1.00 62.37 139 CYS C C 1
ATOM 4735 O O . CYS C 1 139 ? 3.997 0.441 -28.042 1.00 62.66 139 CYS C O 1
ATOM 4738 N N . LEU C 1 140 ? 2.605 -0.898 -26.813 1.00 58.23 140 LEU C N 1
ATOM 4739 C CA . LEU C 1 140 ? 1.770 0.168 -26.253 1.00 57.42 140 LEU C CA 1
ATOM 4740 C C . LEU C 1 140 ? 2.554 1.088 -25.319 1.00 62.49 140 LEU C C 1
ATOM 4741 O O . LEU C 1 140 ? 2.285 2.290 -25.253 1.00 62.15 140 LEU C O 1
ATOM 4746 N N . LYS C 1 141 ? 3.564 0.525 -24.644 1.00 60.47 141 LYS C N 1
ATOM 4747 C CA . LYS C 1 141 ? 4.479 1.241 -23.748 1.00 60.34 141 LYS C CA 1
ATOM 4748 C C . LYS C 1 141 ? 5.338 2.157 -24.601 1.00 66.76 141 LYS C C 1
ATOM 4749 O O . LYS C 1 141 ? 5.508 3.332 -24.274 1.00 66.77 141 LYS C O 1
ATOM 4755 N N . MET C 1 142 ? 5.853 1.604 -25.715 1.00 65.17 142 MET C N 1
ATOM 4756 C CA . MET C 1 142 ? 6.684 2.283 -26.689 1.00 65.79 142 MET C CA 1
ATOM 4757 C C . MET C 1 142 ? 5.899 3.437 -27.273 1.00 69.47 142 MET C C 1
ATOM 4758 O O . MET C 1 142 ? 6.350 4.578 -27.136 1.00 70.38 142 MET C O 1
ATOM 4763 N N . SER C 1 143 ? 4.673 3.180 -27.784 1.00 64.58 143 SER C N 1
ATOM 4764 C CA . SER C 1 143 ? 3.790 4.241 -28.308 1.00 63.81 143 SER C CA 1
ATOM 4765 C C . SER C 1 143 ? 3.501 5.353 -27.271 1.00 65.11 143 SER C C 1
ATOM 4766 O O . SER C 1 143 ? 3.528 6.525 -27.626 1.00 63.56 143 SER C O 1
ATOM 4769 N N . LEU C 1 144 ? 3.285 4.982 -25.993 1.00 61.62 144 LEU C N 1
ATOM 4770 C CA . LEU C 1 144 ? 3.073 5.927 -24.899 1.00 61.96 144 LEU C CA 1
ATOM 4771 C C . LEU C 1 144 ? 4.289 6.850 -24.724 1.00 66.63 144 LEU C C 1
ATOM 4772 O O . LEU C 1 144 ? 4.120 8.065 -24.552 1.00 65.23 144 LEU C O 1
ATOM 4777 N N . GLN C 1 145 ? 5.506 6.284 -24.811 1.00 64.77 145 GLN C N 1
ATOM 4778 C CA . GLN C 1 145 ? 6.729 7.075 -24.694 1.00 65.41 145 GLN C CA 1
ATOM 4779 C C . GLN C 1 145 ? 6.948 7.992 -25.904 1.00 70.92 145 GLN C C 1
ATOM 4780 O O . GLN C 1 145 ? 7.468 9.102 -25.755 1.00 69.57 145 GLN C O 1
ATOM 4786 N N . ALA C 1 146 ? 6.515 7.526 -27.094 1.00 69.48 146 ALA C N 1
ATOM 4787 C CA . ALA C 1 146 ? 6.582 8.264 -28.360 1.00 69.75 146 ALA C CA 1
ATOM 4788 C C . ALA C 1 146 ? 5.715 9.516 -28.266 1.00 75.04 146 ALA C C 1
ATOM 4789 O O . ALA C 1 146 ? 6.136 10.575 -28.733 1.00 74.93 146 ALA C O 1
ATOM 4791 N N . LEU C 1 147 ? 4.529 9.403 -27.621 1.00 72.30 147 LEU C N 1
ATOM 4792 C CA . LEU C 1 147 ? 3.601 10.517 -27.402 1.00 72.21 147 LEU C CA 1
ATOM 4793 C C . LEU C 1 147 ? 4.181 11.543 -26.430 1.00 79.58 147 LEU C C 1
ATOM 4794 O O . LEU C 1 147 ? 4.045 12.745 -26.674 1.00 79.19 147 LEU C O 1
ATOM 4799 N N . GLN C 1 148 ? 4.854 11.062 -25.348 1.00 78.63 148 GLN C N 1
ATOM 4800 C CA . GLN C 1 148 ? 5.535 11.866 -24.322 1.00 79.53 148 GLN C CA 1
ATOM 4801 C C . GLN C 1 148 ? 6.640 12.727 -24.950 1.00 86.45 148 GLN C C 1
ATOM 4802 O O . GLN C 1 148 ? 6.825 13.874 -24.528 1.00 87.11 148 GLN C O 1
ATOM 4808 N N . SER C 1 149 ? 7.392 12.150 -25.930 1.00 83.45 149 SER C N 1
ATOM 4809 C CA . SER C 1 149 ? 8.544 12.752 -26.622 1.00 83.08 149 SER C CA 1
ATOM 4810 C C . SER C 1 149 ? 8.203 13.847 -27.650 1.00 86.22 149 SER C C 1
ATOM 4811 O O . SER C 1 149 ? 8.925 14.845 -27.716 1.00 86.61 149 SER C O 1
ATOM 4814 N N . LYS C 1 150 ? 7.142 13.658 -28.458 1.00 81.26 150 LYS C N 1
ATOM 4815 C CA . LYS C 1 150 ? 6.743 14.622 -29.488 1.00 80.09 150 LYS C CA 1
ATOM 4816 C C . LYS C 1 150 ? 5.589 15.522 -29.018 1.00 112.91 150 LYS C C 1
ATOM 4817 O O . LYS C 1 150 ? 5.644 16.111 -27.933 1.00 75.71 150 LYS C O 1
ATOM 4823 N N . GLU C 1 159 ? -4.314 13.132 -22.983 1.00 89.76 159 GLU C N 1
ATOM 4824 C CA . GLU C 1 159 ? -5.268 12.027 -22.829 1.00 89.71 159 GLU C CA 1
ATOM 4825 C C . GLU C 1 159 ? -4.778 10.705 -23.443 1.00 93.84 159 GLU C C 1
ATOM 4826 O O . GLU C 1 159 ? -4.643 10.599 -24.664 1.00 94.49 159 GLU C O 1
ATOM 4832 N N . ILE C 1 160 ? -4.563 9.687 -22.589 1.00 88.98 160 ILE C N 1
ATOM 4833 C CA . ILE C 1 160 ? -4.134 8.340 -22.984 1.00 87.65 160 ILE C CA 1
ATOM 4834 C C . ILE C 1 160 ? -5.151 7.285 -22.568 1.00 91.65 160 ILE C C 1
ATOM 4835 O O . ILE C 1 160 ? -5.657 7.327 -21.447 1.00 92.54 160 ILE C O 1
ATOM 4840 N N . THR C 1 161 ? -5.445 6.347 -23.474 1.00 86.60 161 THR C N 1
ATOM 4841 C CA . THR C 1 161 ? -6.366 5.219 -23.292 1.00 85.40 161 THR C CA 1
ATOM 4842 C C . THR C 1 161 ? -5.885 4.063 -24.173 1.00 87.46 161 THR C C 1
ATOM 4843 O O . THR C 1 161 ? -5.148 4.304 -25.132 1.00 87.42 161 THR C O 1
ATOM 4847 N N . ASP C 1 162 ? -6.305 2.818 -23.864 1.00 81.70 162 ASP C N 1
ATOM 4848 C CA . ASP C 1 162 ? -5.929 1.619 -24.625 1.00 80.37 162 ASP C CA 1
ATOM 4849 C C . ASP C 1 162 ? -6.139 1.765 -26.153 1.00 80.07 162 ASP C C 1
ATOM 4850 O O . ASP C 1 162 ? -5.269 1.342 -26.913 1.00 79.03 162 ASP C O 1
ATOM 4855 N N . GLU C 1 163 ? -7.248 2.403 -26.594 1.00 74.55 163 GLU C N 1
ATOM 4856 C CA . GLU C 1 163 ? -7.552 2.615 -28.019 1.00 73.63 163 GLU C CA 1
ATOM 4857 C C . GLU C 1 163 ? -6.667 3.688 -28.683 1.00 74.63 163 GLU C C 1
ATOM 4858 O O . GLU C 1 163 ? -6.294 3.518 -29.848 1.00 72.63 163 GLU C O 1
ATOM 4864 N N . THR C 1 164 ? -6.351 4.791 -27.953 1.00 71.27 164 THR C N 1
ATOM 4865 C CA . THR C 1 164 ? -5.491 5.865 -28.470 1.00 71.46 164 THR C CA 1
ATOM 4866 C C . THR C 1 164 ? -4.112 5.273 -28.703 1.00 74.64 164 THR C C 1
ATOM 4867 O O . THR C 1 164 ? -3.543 5.468 -29.774 1.00 74.98 164 THR C O 1
ATOM 4871 N N . LEU C 1 165 ? -3.615 4.486 -27.722 1.00 69.24 165 LEU C N 1
ATOM 4872 C CA . LEU C 1 165 ? -2.331 3.798 -27.793 1.00 67.90 165 LEU C CA 1
ATOM 4873 C C . LEU C 1 165 ? -2.273 2.716 -28.891 1.00 68.85 165 LEU C C 1
ATOM 4874 O O . LEU C 1 165 ? -1.200 2.509 -29.445 1.00 68.62 165 LEU C O 1
ATOM 4879 N N . GLU C 1 166 ? -3.399 2.037 -29.216 1.00 63.34 166 GLU C N 1
ATOM 4880 C CA . GLU C 1 166 ? -3.448 1.021 -30.294 1.00 62.22 166 GLU C CA 1
ATOM 4881 C C . GLU C 1 166 ? -3.284 1.725 -31.639 1.00 64.18 166 GLU C C 1
ATOM 4882 O O . GLU C 1 166 ? -2.785 1.124 -32.597 1.00 62.06 166 GLU C O 1
ATOM 4888 N N . TYR C 1 167 ? -3.724 3.008 -31.700 1.00 61.04 167 TYR C N 1
ATOM 4889 C CA . TYR C 1 167 ? -3.614 3.864 -32.875 1.00 60.93 167 TYR C CA 1
ATOM 4890 C C . TYR C 1 167 ? -2.171 4.302 -33.045 1.00 67.17 167 TYR C C 1
ATOM 4891 O O . TYR C 1 167 ? -1.612 4.113 -34.115 1.00 66.24 167 TYR C O 1
ATOM 4900 N N . ALA C 1 168 ? -1.561 4.846 -31.976 1.00 66.31 168 ALA C N 1
ATOM 4901 C CA . ALA C 1 168 ? -0.172 5.301 -31.952 1.00 66.81 168 ALA C CA 1
ATOM 4902 C C . ALA C 1 168 ? 0.841 4.128 -32.176 1.00 71.51 168 ALA C C 1
ATOM 4903 O O . ALA C 1 168 ? 1.965 4.376 -32.637 1.00 71.10 168 ALA C O 1
ATOM 4905 N N . ALA C 1 169 ? 0.424 2.864 -31.887 1.00 67.38 169 ALA C N 1
ATOM 4906 C CA . ALA C 1 169 ? 1.239 1.658 -32.057 1.00 67.04 169 ALA C CA 1
ATOM 4907 C C . ALA C 1 169 ? 1.509 1.336 -33.539 1.00 72.35 169 ALA C C 1
ATOM 4908 O O . ALA C 1 169 ? 2.492 0.648 -33.846 1.00 72.72 169 ALA C O 1
ATOM 4910 N N . GLN C 1 170 ? 0.647 1.841 -34.453 1.00 68.14 170 GLN C N 1
ATOM 4911 C CA . GLN C 1 170 ? 0.770 1.652 -35.905 1.00 67.56 170 GLN C CA 1
ATOM 4912 C C . GLN C 1 170 ? 2.147 2.129 -36.392 1.00 67.91 170 GLN C C 1
ATOM 4913 O O . GLN C 1 170 ? 2.722 1.511 -37.293 1.00 67.22 170 GLN C O 1
ATOM 4919 N N . TYR C 1 171 ? 2.658 3.228 -35.773 1.00 61.65 171 TYR C N 1
ATOM 4920 C CA . TYR C 1 171 ? 3.953 3.866 -36.005 1.00 60.68 171 TYR C CA 1
ATOM 4921 C C . TYR C 1 171 ? 5.050 2.886 -35.579 1.00 63.16 171 TYR C C 1
ATOM 4922 O O . TYR C 1 171 ? 5.915 2.550 -36.385 1.00 65.67 171 TYR C O 1
ATOM 4931 N N . VAL C 1 172 ? 5.004 2.422 -34.310 1.00 54.23 172 VAL C N 1
ATOM 4932 C CA . VAL C 1 172 ? 5.954 1.478 -33.713 1.00 50.52 172 VAL C CA 1
ATOM 4933 C C . VAL C 1 172 ? 6.088 0.262 -34.621 1.00 54.23 172 VAL C C 1
ATOM 4934 O O . VAL C 1 172 ? 7.198 -0.065 -35.030 1.00 53.78 172 VAL C O 1
ATOM 4938 N N . LEU C 1 173 ? 4.939 -0.369 -34.968 1.00 50.79 173 LEU C N 1
ATOM 4939 C CA . LEU C 1 173 ? 4.861 -1.569 -35.795 1.00 49.93 173 LEU C CA 1
ATOM 4940 C C . LEU C 1 173 ? 5.517 -1.369 -37.149 1.00 58.13 173 LEU C C 1
ATOM 4941 O O . LEU C 1 173 ? 6.231 -2.267 -37.611 1.00 60.42 173 LEU C O 1
ATOM 4946 N N . ALA C 1 174 ? 5.278 -0.190 -37.781 1.00 54.55 174 ALA C N 1
ATOM 4947 C CA . ALA C 1 174 ? 5.812 0.183 -39.093 1.00 54.56 174 ALA C CA 1
ATOM 4948 C C . ALA C 1 174 ? 7.332 0.408 -39.105 1.00 60.50 174 ALA C C 1
ATOM 4949 O O . ALA C 1 174 ? 7.982 0.062 -40.091 1.00 61.11 174 ALA C O 1
ATOM 4951 N N . GLU C 1 175 ? 7.907 0.970 -38.022 1.00 56.27 175 GLU C N 1
ATOM 4952 C CA . GLU C 1 175 ? 9.348 1.219 -37.971 1.00 54.86 175 GLU C CA 1
ATOM 4953 C C . GLU C 1 175 ? 10.141 -0.011 -37.546 1.00 56.49 175 GLU C C 1
ATOM 4954 O O . GLU C 1 175 ? 11.295 -0.150 -37.954 1.00 56.87 175 GLU C O 1
ATOM 4960 N N . LEU C 1 176 ? 9.506 -0.914 -36.777 1.00 50.55 176 LEU C N 1
ATOM 4961 C CA . LEU C 1 176 ? 10.101 -2.124 -36.235 1.00 49.93 176 LEU C CA 1
ATOM 4962 C C . LEU C 1 176 ? 10.852 -3.019 -37.265 1.00 55.39 176 LEU C C 1
ATOM 4963 O O . LEU C 1 176 ? 11.938 -3.505 -36.905 1.00 54.62 176 LEU C O 1
ATOM 4968 N N . PRO C 1 177 ? 10.377 -3.239 -38.526 1.00 52.30 177 PRO C N 1
ATOM 4969 C CA . PRO C 1 177 ? 11.165 -4.077 -39.451 1.00 51.98 177 PRO C CA 1
ATOM 4970 C C . PRO C 1 177 ? 12.637 -3.653 -39.596 1.00 55.86 177 PRO C C 1
ATOM 4971 O O . PRO C 1 177 ? 13.517 -4.514 -39.598 1.00 54.44 177 PRO C O 1
ATOM 4975 N N . PHE C 1 178 ? 12.893 -2.324 -39.659 1.00 53.28 178 PHE C N 1
ATOM 4976 C CA . PHE C 1 178 ? 14.207 -1.670 -39.744 1.00 53.23 178 PHE C CA 1
ATOM 4977 C C . PHE C 1 178 ? 15.082 -1.788 -38.464 1.00 56.71 178 PHE C C 1
ATOM 4978 O O . PHE C 1 178 ? 16.279 -1.504 -38.528 1.00 56.10 178 PHE C O 1
ATOM 4986 N N . PHE C 1 179 ? 14.496 -2.228 -37.326 1.00 53.11 179 PHE C N 1
ATOM 4987 C CA . PHE C 1 179 ? 15.181 -2.486 -36.050 1.00 52.82 179 PHE C CA 1
ATOM 4988 C C . PHE C 1 179 ? 15.535 -3.972 -35.890 1.00 60.39 179 PHE C C 1
ATOM 4989 O O . PHE C 1 179 ? 16.557 -4.284 -35.264 1.00 62.62 179 PHE C O 1
ATOM 4997 N N . LEU C 1 180 ? 14.654 -4.877 -36.396 1.00 55.52 180 LEU C N 1
ATOM 4998 C CA . LEU C 1 180 ? 14.855 -6.316 -36.329 1.00 55.22 180 LEU C CA 1
ATOM 4999 C C . LEU C 1 180 ? 15.822 -6.803 -37.424 1.00 61.11 180 LEU C C 1
ATOM 5000 O O . LEU C 1 180 ? 16.761 -7.541 -37.106 1.00 61.60 180 LEU C O 1
ATOM 5005 N N . ASN C 1 181 ? 15.596 -6.382 -38.713 1.00 56.71 181 ASN C N 1
ATOM 5006 C CA . ASN C 1 181 ? 16.377 -6.762 -39.899 1.00 55.25 181 ASN C CA 1
ATOM 5007 C C . ASN C 1 181 ? 16.096 -5.807 -41.102 1.00 57.70 181 ASN C C 1
ATOM 5008 O O . ASN C 1 181 ? 15.137 -5.980 -41.868 1.00 57.54 181 ASN C O 1
ATOM 5013 N N . ALA C 1 182 ? 16.969 -4.815 -41.264 1.00 53.09 182 ALA C N 1
ATOM 5014 C CA . ALA C 1 182 ? 16.889 -3.821 -42.325 1.00 52.82 182 ALA C CA 1
ATOM 5015 C C . ALA C 1 182 ? 17.620 -4.260 -43.558 1.00 56.75 182 ALA C C 1
ATOM 5016 O O . ALA C 1 182 ? 17.272 -3.828 -44.647 1.00 57.83 182 ALA C O 1
ATOM 5018 N N . ASN C 1 183 ? 18.641 -5.104 -43.391 1.00 52.59 183 ASN C N 1
ATOM 5019 C CA . ASN C 1 183 ? 19.523 -5.636 -44.434 1.00 51.14 183 ASN C CA 1
ATOM 5020 C C . ASN C 1 183 ? 18.807 -6.034 -45.712 1.00 52.92 183 ASN C C 1
ATOM 5021 O O . ASN C 1 183 ? 19.236 -5.544 -46.736 1.00 53.09 183 ASN C O 1
ATOM 5026 N N . PRO C 1 184 ? 17.739 -6.869 -45.745 1.00 49.01 184 PRO C N 1
ATOM 5027 C CA . PRO C 1 184 ? 17.142 -7.194 -47.041 1.00 48.92 184 PRO C CA 1
ATOM 5028 C C . PRO C 1 184 ? 16.262 -6.093 -47.652 1.00 53.95 184 PRO C C 1
ATOM 5029 O O . PRO C 1 184 ? 15.984 -6.135 -48.862 1.00 54.67 184 PRO C O 1
ATOM 5033 N N . ILE C 1 185 ? 15.810 -5.126 -46.819 1.00 49.54 185 ILE C N 1
ATOM 5034 C CA . ILE C 1 185 ? 14.961 -4.002 -47.219 1.00 49.18 185 ILE C CA 1
ATOM 5035 C C . ILE C 1 185 ? 15.823 -2.912 -47.867 1.00 56.67 185 ILE C C 1
ATOM 5036 O O . ILE C 1 185 ? 15.624 -2.612 -49.046 1.00 58.84 185 ILE C O 1
ATOM 5041 N N . ILE C 1 186 ? 16.804 -2.356 -47.123 1.00 52.51 186 ILE C N 1
ATOM 5042 C CA . ILE C 1 186 ? 17.725 -1.326 -47.610 1.00 52.50 186 ILE C CA 1
ATOM 5043 C C . ILE C 1 186 ? 18.906 -1.910 -48.402 1.00 61.21 186 ILE C C 1
ATOM 5044 O O . ILE C 1 186 ? 19.725 -1.149 -48.925 1.00 63.01 186 ILE C O 1
ATOM 5049 N N . ASN C 1 187 ? 18.990 -3.247 -48.484 1.00 59.18 187 ASN C N 1
ATOM 5050 C CA . ASN C 1 187 ? 20.015 -4.002 -49.197 1.00 60.53 187 ASN C CA 1
ATOM 5051 C C . ASN C 1 187 ? 21.462 -3.776 -48.672 1.00 66.27 187 ASN C C 1
ATOM 5052 O O . ASN C 1 187 ? 22.327 -3.257 -49.389 1.00 65.21 187 ASN C O 1
ATOM 5057 N N . THR C 1 188 ? 21.711 -4.198 -47.412 1.00 64.99 188 THR C N 1
ATOM 5058 C CA . THR C 1 188 ? 23.032 -4.162 -46.753 1.00 65.05 188 THR C CA 1
ATOM 5059 C C . THR C 1 188 ? 23.431 -5.579 -46.321 1.00 71.13 188 THR C C 1
ATOM 5060 O O . THR C 1 188 ? 22.550 -6.427 -46.141 1.00 71.57 188 THR C O 1
ATOM 5064 N N . GLN C 1 189 ? 24.751 -5.839 -46.166 1.00 68.34 189 GLN C N 1
ATOM 5065 C CA . GLN C 1 189 ? 25.293 -7.127 -45.707 1.00 68.19 189 GLN C CA 1
ATOM 5066 C C . GLN C 1 189 ? 24.992 -7.236 -44.198 1.00 70.70 189 GLN C C 1
ATOM 5067 O O . GLN C 1 189 ? 24.351 -8.198 -43.755 1.00 70.42 189 GLN C O 1
ATOM 5073 N N . GLU C 1 190 ? 25.410 -6.202 -43.433 1.00 65.35 190 GLU C N 1
ATOM 5074 C CA . GLU C 1 190 ? 25.200 -6.051 -41.993 1.00 63.75 190 GLU C CA 1
ATOM 5075 C C . GLU C 1 190 ? 25.052 -4.562 -41.669 1.00 64.53 190 GLU C C 1
ATOM 5076 O O . GLU C 1 190 ? 25.648 -3.719 -42.346 1.00 64.47 190 GLU C O 1
ATOM 5082 N N . THR C 1 191 ? 24.255 -4.239 -40.653 1.00 59.16 191 THR C N 1
ATOM 5083 C CA . THR C 1 191 ? 24.051 -2.847 -40.231 1.00 59.00 191 THR C CA 1
ATOM 5084 C C . THR C 1 191 ? 23.793 -2.716 -38.694 1.00 62.55 191 THR C C 1
ATOM 5085 O O . THR C 1 191 ? 23.760 -3.723 -37.975 1.00 63.13 191 THR C O 1
ATOM 5089 N N . LEU C 1 192 ? 23.664 -1.468 -38.206 1.00 57.09 192 LEU C N 1
ATOM 5090 C CA . LEU C 1 192 ? 23.315 -1.117 -36.821 1.00 56.24 192 LEU C CA 1
ATOM 5091 C C . LEU C 1 192 ? 22.323 0.020 -36.922 1.00 58.92 192 LEU C C 1
ATOM 5092 O O . LEU C 1 192 ? 22.443 0.884 -37.805 1.00 58.25 192 LEU C O 1
ATOM 5097 N N . MET C 1 193 ? 21.391 0.069 -35.987 1.00 54.05 193 MET C N 1
ATOM 5098 C CA . MET C 1 193 ? 20.462 1.178 -35.915 1.00 52.92 193 MET C CA 1
ATOM 5099 C C . MET C 1 193 ? 20.972 2.079 -34.757 1.00 57.79 193 MET C C 1
ATOM 5100 O O . MET C 1 193 ? 20.996 1.658 -33.596 1.00 58.32 193 MET C O 1
ATOM 5105 N N . ALA C 1 194 ? 21.457 3.279 -35.091 1.00 53.98 194 ALA C N 1
ATOM 5106 C CA . ALA C 1 194 ? 21.989 4.218 -34.114 1.00 54.10 194 ALA C CA 1
ATOM 5107 C C . ALA C 1 194 ? 20.958 5.291 -33.668 1.00 56.83 194 ALA C C 1
ATOM 5108 O O . ALA C 1 194 ? 20.420 6.052 -34.496 1.00 56.54 194 ALA C O 1
ATOM 5110 N N . TYR C 1 195 ? 20.707 5.347 -32.356 1.00 50.67 195 TYR C N 1
ATOM 5111 C CA . TYR C 1 195 ? 19.787 6.294 -31.760 1.00 50.52 195 TYR C CA 1
ATOM 5112 C C . TYR C 1 195 ? 20.383 6.884 -30.466 1.00 58.28 195 TYR C C 1
ATOM 5113 O O . TYR C 1 195 ? 21.411 6.399 -30.009 1.00 59.40 195 TYR C O 1
ATOM 5122 N N . HIS C 1 196 ? 19.777 7.943 -29.895 1.00 55.60 196 HIS C N 1
ATOM 5123 C CA . HIS C 1 196 ? 20.305 8.618 -28.703 1.00 56.03 196 HIS C CA 1
ATOM 5124 C C . HIS C 1 196 ? 19.867 8.059 -27.344 1.00 59.40 196 HIS C C 1
ATOM 5125 O O . HIS C 1 196 ? 20.450 8.409 -26.306 1.00 60.59 196 HIS C O 1
ATOM 5132 N N . ALA C 1 197 ? 18.818 7.248 -27.345 1.00 53.75 197 ALA C N 1
ATOM 5133 C CA . ALA C 1 197 ? 18.222 6.703 -26.140 1.00 52.38 197 ALA C CA 1
ATOM 5134 C C . ALA C 1 197 ? 18.136 5.186 -26.188 1.00 53.74 197 ALA C C 1
ATOM 5135 O O . ALA C 1 197 ? 18.155 4.650 -27.291 1.00 53.88 197 ALA C O 1
ATOM 5137 N N . PRO C 1 198 ? 18.016 4.464 -25.039 1.00 49.31 198 PRO C N 1
ATOM 5138 C CA . PRO C 1 198 ? 17.856 3.002 -25.113 1.00 49.32 198 PRO C CA 1
ATOM 5139 C C . PRO C 1 198 ? 16.492 2.622 -25.717 1.00 55.21 198 PRO C C 1
ATOM 5140 O O . PRO C 1 198 ? 15.627 3.493 -25.910 1.00 54.77 198 PRO C O 1
ATOM 5144 N N . TRP C 1 199 ? 16.298 1.323 -26.010 1.00 52.57 199 TRP C N 1
ATOM 5145 C CA . TRP C 1 199 ? 15.086 0.798 -26.623 1.00 52.30 199 TRP C CA 1
ATOM 5146 C C . TRP C 1 199 ? 14.618 -0.403 -25.803 1.00 57.84 199 TRP C C 1
ATOM 5147 O O . TRP C 1 199 ? 15.184 -1.491 -25.897 1.00 57.20 199 TRP C O 1
ATOM 5158 N N . GLU C 1 200 ? 13.638 -0.155 -24.914 1.00 56.72 200 GLU C N 1
ATOM 5159 C CA . GLU C 1 200 ? 13.066 -1.140 -23.984 1.00 57.49 200 GLU C CA 1
ATOM 5160 C C . GLU C 1 200 ? 12.485 -2.367 -24.684 1.00 62.04 200 GLU C C 1
ATOM 5161 O O . GLU C 1 200 ? 12.667 -3.470 -24.176 1.00 63.54 200 GLU C O 1
ATOM 5167 N N . LEU C 1 201 ? 11.811 -2.194 -25.838 1.00 56.72 201 LEU C N 1
ATOM 5168 C CA . LEU C 1 201 ? 11.242 -3.311 -26.596 1.00 55.68 201 LEU C CA 1
ATOM 5169 C C . LEU C 1 201 ? 12.358 -4.254 -27.039 1.00 60.16 201 LEU C C 1
ATOM 5170 O O . LEU C 1 201 ? 12.209 -5.477 -26.924 1.00 60.95 201 LEU C O 1
ATOM 5175 N N . GLY C 1 202 ? 13.465 -3.674 -27.506 1.00 55.13 202 GLY C N 1
ATOM 5176 C CA . GLY C 1 202 ? 14.624 -4.406 -27.998 1.00 54.96 202 GLY C CA 1
ATOM 5177 C C . GLY C 1 202 ? 15.387 -5.130 -26.913 1.00 59.83 202 GLY C C 1
ATOM 5178 O O . GLY C 1 202 ? 16.106 -6.091 -27.196 1.00 58.57 202 GLY C O 1
ATOM 5179 N N . THR C 1 203 ? 15.267 -4.652 -25.668 1.00 57.91 203 THR C N 1
ATOM 5180 C CA . THR C 1 203 ? 15.886 -5.312 -24.519 1.00 58.61 203 THR C CA 1
ATOM 5181 C C . THR C 1 203 ? 15.136 -6.630 -24.345 1.00 62.67 203 THR C C 1
ATOM 5182 O O . THR C 1 203 ? 15.763 -7.688 -24.276 1.00 63.25 203 THR C O 1
ATOM 5186 N N . ASN C 1 204 ? 13.794 -6.557 -24.369 1.00 58.13 204 ASN C N 1
ATOM 5187 C CA . ASN C 1 204 ? 12.881 -7.689 -24.246 1.00 57.59 204 ASN C CA 1
ATOM 5188 C C . ASN C 1 204 ? 12.976 -8.670 -25.425 1.00 59.79 204 ASN C C 1
ATOM 5189 O O . ASN C 1 204 ? 12.861 -9.876 -25.205 1.00 59.59 204 ASN C O 1
ATOM 5194 N N . ILE C 1 205 ? 13.210 -8.163 -26.653 1.00 54.33 205 ILE C N 1
ATOM 5195 C CA . ILE C 1 205 ? 13.377 -8.987 -27.851 1.00 54.01 205 ILE C CA 1
ATOM 5196 C C . ILE C 1 205 ? 14.620 -9.874 -27.648 1.00 61.05 205 ILE C C 1
ATOM 5197 O O . ILE C 1 205 ? 14.555 -11.089 -27.842 1.00 61.18 205 ILE C O 1
ATOM 5202 N N . ILE C 1 206 ? 15.722 -9.241 -27.212 1.00 59.01 206 ILE C N 1
ATOM 5203 C CA . ILE C 1 206 ? 17.054 -9.780 -26.944 1.00 59.49 206 ILE C CA 1
ATOM 5204 C C . ILE C 1 206 ? 17.053 -10.756 -25.755 1.00 66.36 206 ILE C C 1
ATOM 5205 O O . ILE C 1 206 ? 17.887 -11.673 -25.731 1.00 66.16 206 ILE C O 1
ATOM 5210 N N . ASN C 1 207 ? 16.104 -10.588 -24.791 1.00 63.70 207 ASN C N 1
ATOM 5211 C CA . ASN C 1 207 ? 15.962 -11.503 -23.647 1.00 63.66 207 ASN C CA 1
ATOM 5212 C C . ASN C 1 207 ? 14.905 -12.586 -23.970 1.00 67.60 207 ASN C C 1
ATOM 5213 O O . ASN C 1 207 ? 14.223 -13.077 -23.063 1.00 67.87 207 ASN C O 1
ATOM 5218 N N . ASP C 1 208 ? 14.760 -12.916 -25.289 1.00 62.29 208 ASP C N 1
ATOM 5219 C CA . ASP C 1 208 ? 13.855 -13.899 -25.903 1.00 60.82 208 ASP C CA 1
ATOM 5220 C C . ASP C 1 208 ? 12.466 -13.929 -25.255 1.00 61.81 208 ASP C C 1
ATOM 5221 O O . ASP C 1 208 ? 11.953 -14.993 -24.932 1.00 59.05 208 ASP C O 1
ATOM 5226 N N . GLN C 1 209 ? 11.876 -12.747 -25.053 1.00 60.65 209 GLN C N 1
ATOM 5227 C CA . GLN C 1 209 ? 10.579 -12.632 -24.408 1.00 62.16 209 GLN C CA 1
ATOM 5228 C C . GLN C 1 209 ? 9.416 -12.725 -25.395 1.00 71.07 209 GLN C C 1
ATOM 5229 O O . GLN C 1 209 ? 8.253 -12.852 -24.973 1.00 71.62 209 GLN C O 1
ATOM 5235 N N . PHE C 1 210 ? 9.725 -12.697 -26.705 1.00 69.85 210 PHE C N 1
ATOM 5236 C CA . PHE C 1 210 ? 8.709 -12.809 -27.751 1.00 70.76 210 PHE C CA 1
ATOM 5237 C C . PHE C 1 210 ? 9.116 -13.799 -28.853 1.00 76.09 210 PHE C C 1
ATOM 5238 O O . PHE C 1 210 ? 10.253 -14.302 -28.856 1.00 75.61 210 PHE C O 1
ATOM 5246 N N . ASN C 1 211 ? 8.181 -14.036 -29.818 1.00 73.13 211 ASN C N 1
ATOM 5247 C CA . ASN C 1 211 ? 8.355 -14.929 -30.973 1.00 73.05 211 ASN C CA 1
ATOM 5248 C C . ASN C 1 211 ? 9.033 -14.226 -32.149 1.00 76.18 211 ASN C C 1
ATOM 5249 O O . ASN C 1 211 ? 8.922 -14.681 -33.288 1.00 76.88 211 ASN C O 1
ATOM 5254 N N . LEU C 1 212 ? 9.748 -13.118 -31.860 1.00 70.49 212 LEU C N 1
ATOM 5255 C CA . LEU C 1 212 ? 10.490 -12.276 -32.806 1.00 68.17 212 LEU C CA 1
ATOM 5256 C C . LEU C 1 212 ? 11.947 -12.252 -32.400 1.00 68.95 212 LEU C C 1
ATOM 5257 O O . LEU C 1 212 ? 12.274 -12.348 -31.222 1.00 67.21 212 LEU C O 1
ATOM 5262 N N . LYS C 1 213 ? 12.824 -12.118 -33.373 1.00 66.73 213 LYS C N 1
ATOM 5263 C CA . LYS C 1 213 ? 14.262 -12.069 -33.127 1.00 67.21 213 LYS C CA 1
ATOM 5264 C C . LYS C 1 213 ? 14.946 -10.997 -33.980 1.00 72.57 213 LYS C C 1
ATOM 5265 O O . LYS C 1 213 ? 14.633 -10.848 -35.169 1.00 73.74 213 LYS C O 1
ATOM 5271 N N . MET C 1 214 ? 15.886 -10.264 -33.372 1.00 67.73 214 MET C N 1
ATOM 5272 C CA . MET C 1 214 ? 16.672 -9.287 -34.104 1.00 66.52 214 MET C CA 1
ATOM 5273 C C . MET C 1 214 ? 17.757 -10.074 -34.859 1.00 71.14 214 MET C C 1
ATOM 5274 O O . MET C 1 214 ? 18.536 -10.803 -34.235 1.00 70.92 214 MET C O 1
ATOM 5279 N N . ASN C 1 215 ? 17.791 -9.940 -36.197 1.00 68.20 215 ASN C N 1
ATOM 5280 C CA . ASN C 1 215 ? 18.747 -10.628 -37.066 1.00 67.98 215 ASN C CA 1
ATOM 5281 C C . ASN C 1 215 ? 20.188 -10.492 -36.606 1.00 72.40 215 ASN C C 1
ATOM 5282 O O . ASN C 1 215 ? 20.604 -9.421 -36.161 1.00 69.82 215 ASN C O 1
ATOM 5287 N N . GLU C 1 216 ? 20.935 -11.603 -36.715 1.00 71.91 216 GLU C N 1
ATOM 5288 C CA . GLU C 1 216 ? 22.349 -11.744 -36.356 1.00 72.98 216 GLU C CA 1
ATOM 5289 C C . GLU C 1 216 ? 23.262 -10.689 -37.020 1.00 76.75 216 GLU C C 1
ATOM 5290 O O . GLU C 1 216 ? 24.296 -10.329 -36.449 1.00 76.77 216 GLU C O 1
ATOM 5296 N N . LYS C 1 217 ? 22.863 -10.204 -38.224 1.00 71.75 217 LYS C N 1
ATOM 5297 C CA . LYS C 1 217 ? 23.559 -9.194 -39.020 1.00 70.20 217 LYS C CA 1
ATOM 5298 C C . LYS C 1 217 ? 22.979 -7.770 -38.796 1.00 73.02 217 LYS C C 1
ATOM 5299 O O . LYS C 1 217 ? 23.174 -6.881 -39.625 1.00 73.12 217 LYS C O 1
ATOM 5305 N N . GLN C 1 218 ? 22.293 -7.550 -37.654 1.00 68.19 218 GLN C N 1
ATOM 5306 C CA . GLN C 1 218 ? 21.677 -6.268 -37.279 1.00 66.30 218 GLN C CA 1
ATOM 5307 C C . GLN C 1 218 ? 21.847 -6.026 -35.774 1.00 66.48 218 GLN C C 1
ATOM 5308 O O . GLN C 1 218 ? 21.577 -6.925 -34.977 1.00 66.78 218 GLN C O 1
ATOM 5314 N N . GLY C 1 219 ? 22.287 -4.823 -35.417 1.00 58.62 219 GLY C N 1
ATOM 5315 C CA . GLY C 1 219 ? 22.442 -4.403 -34.033 1.00 57.03 219 GLY C CA 1
ATOM 5316 C C . GLY C 1 219 ? 21.661 -3.142 -33.688 1.00 59.81 219 GLY C C 1
ATOM 5317 O O . GLY C 1 219 ? 20.843 -2.649 -34.474 1.00 61.62 219 GLY C O 1
ATOM 5318 N N . TYR C 1 220 ? 21.900 -2.619 -32.491 1.00 52.73 220 TYR C N 1
ATOM 5319 C CA . TYR C 1 220 ? 21.318 -1.376 -32.005 1.00 51.17 220 TYR C CA 1
ATOM 5320 C C . TYR C 1 220 ? 22.349 -0.714 -31.074 1.00 55.77 220 TYR C C 1
ATOM 5321 O O . TYR C 1 220 ? 22.770 -1.321 -30.079 1.00 55.50 220 TYR C O 1
ATOM 5330 N N . ILE C 1 221 ? 22.752 0.528 -31.401 1.00 51.20 221 ILE C N 1
ATOM 5331 C CA . ILE C 1 221 ? 23.706 1.292 -30.591 1.00 49.92 221 ILE C CA 1
ATOM 5332 C C . ILE C 1 221 ? 23.073 2.605 -30.036 1.00 52.96 221 ILE C C 1
ATOM 5333 O O . ILE C 1 221 ? 22.197 3.198 -30.668 1.00 52.10 221 ILE C O 1
ATOM 5338 N N . ILE C 1 222 ? 23.521 3.030 -28.855 1.00 50.20 222 ILE C N 1
ATOM 5339 C CA . ILE C 1 222 ? 23.076 4.264 -28.208 1.00 50.93 222 ILE C CA 1
ATOM 5340 C C . ILE C 1 222 ? 24.208 5.311 -28.233 1.00 58.14 222 ILE C C 1
ATOM 5341 O O . ILE C 1 222 ? 25.281 5.085 -27.661 1.00 58.92 222 ILE C O 1
ATOM 5346 N N . LEU C 1 223 ? 23.945 6.459 -28.876 1.00 55.74 223 LEU C N 1
ATOM 5347 C CA . LEU C 1 223 ? 24.891 7.576 -29.016 1.00 56.18 223 LEU C CA 1
ATOM 5348 C C . LEU C 1 223 ? 24.663 8.680 -28.001 1.00 64.97 223 LEU C C 1
ATOM 5349 O O . LEU C 1 223 ? 23.629 9.362 -28.046 1.00 64.89 223 LEU C O 1
ATOM 5354 N N . THR C 1 224 ? 25.676 8.945 -27.170 1.00 64.69 224 THR C N 1
ATOM 5355 C CA . THR C 1 224 ? 25.602 10.032 -26.203 1.00 65.88 224 THR C CA 1
ATOM 5356 C C . THR C 1 224 ? 26.762 11.013 -26.442 1.00 71.98 224 THR C C 1
ATOM 5357 O O . THR C 1 224 ? 27.914 10.603 -26.523 1.00 70.31 224 THR C O 1
ATOM 5361 N N . GLU C 1 225 ? 26.430 12.307 -26.622 1.00 72.36 225 GLU C N 1
ATOM 5362 C CA . GLU C 1 225 ? 27.386 13.402 -26.872 1.00 73.52 225 GLU C CA 1
ATOM 5363 C C . GLU C 1 225 ? 28.369 13.599 -25.720 1.00 80.40 225 GLU C C 1
ATOM 5364 O O . GLU C 1 225 ? 28.050 13.335 -24.546 1.00 80.49 225 GLU C O 1
ATOM 5370 N N . LYS C 1 226 ? 29.535 14.158 -26.055 1.00 77.65 226 LYS C N 1
ATOM 5371 C CA . LYS C 1 226 ? 30.564 14.412 -25.062 1.00 77.29 226 LYS C CA 1
ATOM 5372 C C . LYS C 1 226 ? 30.560 15.889 -24.550 1.00 83.20 226 LYS C C 1
ATOM 5373 O O . LYS C 1 226 ? 30.154 16.812 -25.278 1.00 82.84 226 LYS C O 1
ATOM 5379 N N . GLY C 1 227 ? 30.951 16.062 -23.279 1.00 80.09 227 GLY C N 1
ATOM 5380 C CA . GLY C 1 227 ? 31.024 17.357 -22.611 1.00 109.43 227 GLY C CA 1
ATOM 5381 C C . GLY C 1 227 ? 32.432 17.730 -22.189 1.00 135.07 227 GLY C C 1
ATOM 5382 O O . GLY C 1 227 ? 33.112 18.501 -22.871 1.00 97.40 227 GLY C O 1
ATOM 5383 N N . ASN D 1 3 ? -9.982 -8.737 -93.199 1.00 74.53 3 ASN D N 1
ATOM 5384 C CA . ASN D 1 3 ? -9.264 -8.121 -94.319 1.00 75.77 3 ASN D CA 1
ATOM 5385 C C . ASN D 1 3 ? -7.698 -8.081 -94.062 1.00 81.94 3 ASN D C 1
ATOM 5386 O O . ASN D 1 3 ? -7.030 -9.067 -94.368 1.00 81.71 3 ASN D O 1
ATOM 5391 N N . PHE D 1 4 ? -7.149 -6.966 -93.485 1.00 79.43 4 PHE D N 1
ATOM 5392 C CA . PHE D 1 4 ? -5.743 -6.640 -93.102 1.00 78.94 4 PHE D CA 1
ATOM 5393 C C . PHE D 1 4 ? -5.875 -5.354 -92.230 1.00 83.47 4 PHE D C 1
ATOM 5394 O O . PHE D 1 4 ? -6.710 -4.493 -92.550 1.00 83.52 4 PHE D O 1
ATOM 5402 N N . LYS D 1 5 ? -5.064 -5.200 -91.163 1.00 79.38 5 LYS D N 1
ATOM 5403 C CA . LYS D 1 5 ? -5.148 -4.019 -90.298 1.00 78.43 5 LYS D CA 1
ATOM 5404 C C . LYS D 1 5 ? -4.158 -2.981 -90.794 1.00 80.83 5 LYS D C 1
ATOM 5405 O O . LYS D 1 5 ? -2.958 -3.265 -90.905 1.00 79.40 5 LYS D O 1
ATOM 5411 N N . VAL D 1 6 ? -4.677 -1.785 -91.104 1.00 77.38 6 VAL D N 1
ATOM 5412 C CA . VAL D 1 6 ? -3.886 -0.681 -91.637 1.00 77.89 6 VAL D CA 1
ATOM 5413 C C . VAL D 1 6 ? -3.562 0.391 -90.599 1.00 83.94 6 VAL D C 1
ATOM 5414 O O . VAL D 1 6 ? -4.479 0.940 -89.995 1.00 84.19 6 VAL D O 1
ATOM 5418 N N . ASP D 1 7 ? -2.258 0.685 -90.404 1.00 81.44 7 ASP D N 1
ATOM 5419 C CA . ASP D 1 7 ? -1.758 1.721 -89.486 1.00 81.79 7 ASP D CA 1
ATOM 5420 C C . ASP D 1 7 ? -1.143 2.861 -90.291 1.00 83.22 7 ASP D C 1
ATOM 5421 O O . ASP D 1 7 ? -0.780 2.640 -91.442 1.00 82.52 7 ASP D O 1
ATOM 5426 N N . PHE D 1 8 ? -1.052 4.075 -89.719 1.00 78.27 8 PHE D N 1
ATOM 5427 C CA . PHE D 1 8 ? -0.570 5.256 -90.459 1.00 77.03 8 PHE D CA 1
ATOM 5428 C C . PHE D 1 8 ? 0.589 5.960 -89.818 1.00 80.02 8 PHE D C 1
ATOM 5429 O O . PHE D 1 8 ? 0.655 6.037 -88.601 1.00 80.15 8 PHE D O 1
ATOM 5437 N N . LEU D 1 9 ? 1.500 6.483 -90.636 1.00 76.72 9 LEU D N 1
ATOM 5438 C CA . LEU D 1 9 ? 2.666 7.223 -90.150 1.00 76.96 9 LEU D CA 1
ATOM 5439 C C . LEU D 1 9 ? 2.231 8.616 -89.697 1.00 82.39 9 LEU D C 1
ATOM 5440 O O . LEU D 1 9 ? 2.741 9.113 -88.692 1.00 81.53 9 LEU D O 1
ATOM 5445 N N . THR D 1 10 ? 1.294 9.241 -90.447 1.00 79.82 10 THR D N 1
ATOM 5446 C CA . THR D 1 10 ? 0.730 10.554 -90.126 1.00 80.12 10 THR D CA 1
ATOM 5447 C C . THR D 1 10 ? -0.776 10.565 -90.405 1.00 85.98 10 THR D C 1
ATOM 5448 O O . THR D 1 10 ? -1.295 9.622 -91.003 1.00 84.64 10 THR D O 1
ATOM 5452 N N . LYS D 1 11 ? -1.467 11.660 -89.990 1.00 84.80 11 LYS D N 1
ATOM 5453 C CA . LYS D 1 11 ? -2.892 11.930 -90.260 1.00 85.02 11 LYS D CA 1
ATOM 5454 C C . LYS D 1 11 ? -3.057 12.087 -91.780 1.00 88.36 11 LYS D C 1
ATOM 5455 O O . LYS D 1 11 ? -4.035 11.589 -92.342 1.00 87.53 11 LYS D O 1
ATOM 5461 N N . ASN D 1 12 ? -2.071 12.757 -92.440 1.00 84.29 12 ASN D N 1
ATOM 5462 C CA . ASN D 1 12 ? -2.024 12.974 -93.890 1.00 83.67 12 ASN D CA 1
ATOM 5463 C C . ASN D 1 12 ? -2.049 11.648 -94.672 1.00 87.98 12 ASN D C 1
ATOM 5464 O O . ASN D 1 12 ? -2.732 11.563 -95.692 1.00 87.35 12 ASN D O 1
ATOM 5469 N N . CYS D 1 13 ? -1.336 10.613 -94.154 1.00 85.52 13 CYS D N 1
ATOM 5470 C CA . CYS D 1 13 ? -1.262 9.239 -94.695 1.00 85.54 13 CYS D CA 1
ATOM 5471 C C . CYS D 1 13 ? -2.674 8.596 -94.714 1.00 87.48 13 CYS D C 1
ATOM 5472 O O . CYS D 1 13 ? -3.007 7.866 -95.660 1.00 86.15 13 CYS D O 1
ATOM 5475 N N . LYS D 1 14 ? -3.499 8.898 -93.673 1.00 82.80 14 LYS D N 1
ATOM 5476 C CA . LYS D 1 14 ? -4.876 8.421 -93.537 1.00 81.86 14 LYS D CA 1
ATOM 5477 C C . LYS D 1 14 ? -5.753 9.132 -94.563 1.00 85.09 14 LYS D C 1
ATOM 5478 O O . LYS D 1 14 ? -6.606 8.479 -95.172 1.00 84.37 14 LYS D O 1
ATOM 5484 N N . GLN D 1 15 ? -5.519 10.459 -94.779 1.00 81.23 15 GLN D N 1
ATOM 5485 C CA . GLN D 1 15 ? -6.248 11.282 -95.759 1.00 80.62 15 GLN D CA 1
ATOM 5486 C C . GLN D 1 15 ? -6.053 10.711 -97.164 1.00 81.52 15 GLN D C 1
ATOM 5487 O O . GLN D 1 15 ? -7.040 10.516 -97.889 1.00 81.77 15 GLN D O 1
ATOM 5493 N N . ILE D 1 16 ? -4.776 10.426 -97.531 1.00 73.92 16 ILE D N 1
ATOM 5494 C CA . ILE D 1 16 ? -4.406 9.857 -98.827 1.00 71.32 16 ILE D CA 1
ATOM 5495 C C . ILE D 1 16 ? -5.070 8.472 -98.950 1.00 73.13 16 ILE D C 1
ATOM 5496 O O . ILE D 1 16 ? -5.735 8.212 -99.952 1.00 71.52 16 ILE D O 1
ATOM 5501 N N . TYR D 1 17 ? -4.942 7.625 -97.895 1.00 69.41 17 TYR D N 1
ATOM 5502 C CA . TYR D 1 17 ? -5.518 6.280 -97.827 1.00 68.86 17 TYR D CA 1
ATOM 5503 C C . TYR D 1 17 ? -6.998 6.306 -98.144 1.00 74.34 17 TYR D C 1
ATOM 5504 O O . TYR D 1 17 ? -7.433 5.554 -99.014 1.00 73.38 17 TYR D O 1
ATOM 5513 N N . GLN D 1 18 ? -7.755 7.216 -97.479 1.00 72.61 18 GLN D N 1
ATOM 5514 C CA . GLN D 1 18 ? -9.200 7.434 -97.669 1.00 72.71 18 GLN D CA 1
ATOM 5515 C C . GLN D 1 18 ? -9.564 7.554 -99.152 1.00 77.00 18 GLN D C 1
ATOM 5516 O O . GLN D 1 18 ? -10.483 6.865 -99.617 1.00 75.81 18 GLN D O 1
ATOM 5522 N N . ARG D 1 19 ? -8.797 8.393 -99.898 1.00 73.99 19 ARG D N 1
ATOM 5523 C CA . ARG D 1 19 ? -8.955 8.646 -101.336 1.00 73.84 19 ARG D CA 1
ATOM 5524 C C . ARG D 1 19 ? -8.776 7.382 -102.232 1.00 79.29 19 ARG D C 1
ATOM 5525 O O . ARG D 1 19 ? -9.372 7.339 -103.313 1.00 80.65 19 ARG D O 1
ATOM 5533 N N . LYS D 1 20 ? -7.978 6.368 -101.778 1.00 74.28 20 LYS D N 1
ATOM 5534 C CA . LYS D 1 20 ? -7.694 5.070 -102.432 1.00 73.64 20 LYS D CA 1
ATOM 5535 C C . LYS D 1 20 ? -7.215 5.173 -103.902 1.00 80.25 20 LYS D C 1
ATOM 5536 O O . LYS D 1 20 ? -7.483 4.257 -104.701 1.00 80.78 20 LYS D O 1
ATOM 5542 N N . LYS D 1 21 ? -6.472 6.257 -104.243 1.00 76.77 21 LYS D N 1
ATOM 5543 C CA . LYS D 1 21 ? -5.982 6.458 -105.604 1.00 76.45 21 LYS D CA 1
ATOM 5544 C C . LYS D 1 21 ? -4.940 5.430 -106.043 1.00 80.19 21 LYS D C 1
ATOM 5545 O O . LYS D 1 21 ? -5.116 4.800 -107.084 1.00 79.51 21 LYS D O 1
ATOM 5551 N N . HIS D 1 22 ? -3.869 5.247 -105.245 1.00 77.87 22 HIS D N 1
ATOM 5552 C CA . HIS D 1 22 ? -2.745 4.352 -105.559 1.00 77.50 22 HIS D CA 1
ATOM 5553 C C . HIS D 1 22 ? -1.950 3.924 -104.315 1.00 76.45 22 HIS D C 1
ATOM 5554 O O . HIS D 1 22 ? -1.803 4.709 -103.375 1.00 76.35 22 HIS D O 1
ATOM 5561 N N . VAL D 1 23 ? -1.393 2.694 -104.350 1.00 68.48 23 VAL D N 1
ATOM 5562 C CA . VAL D 1 23 ? -0.530 2.142 -103.294 1.00 66.09 23 VAL D CA 1
ATOM 5563 C C . VAL D 1 23 ? 0.724 1.403 -103.877 1.00 66.40 23 VAL D C 1
ATOM 5564 O O . VAL D 1 23 ? 0.611 0.642 -104.845 1.00 64.69 23 VAL D O 1
ATOM 5568 N N . ILE D 1 24 ? 1.902 1.624 -103.262 1.00 59.18 24 ILE D N 1
ATOM 5569 C CA . ILE D 1 24 ? 3.125 0.924 -103.634 1.00 56.68 24 ILE D CA 1
ATOM 5570 C C . ILE D 1 24 ? 3.313 -0.213 -102.629 1.00 59.28 24 ILE D C 1
ATOM 5571 O O . ILE D 1 24 ? 3.420 0.045 -101.439 1.00 60.58 24 ILE D O 1
ATOM 5576 N N . LEU D 1 25 ? 3.319 -1.457 -103.086 1.00 53.72 25 LEU D N 1
ATOM 5577 C CA . LEU D 1 25 ? 3.515 -2.576 -102.180 1.00 52.54 25 LEU D CA 1
ATOM 5578 C C . LEU D 1 25 ? 4.994 -2.847 -102.147 1.00 60.23 25 LEU D C 1
ATOM 5579 O O . LEU D 1 25 ? 5.568 -3.236 -103.165 1.00 61.53 25 LEU D O 1
ATOM 5584 N N . GLY D 1 26 ? 5.618 -2.597 -101.007 1.00 58.73 26 GLY D N 1
ATOM 5585 C CA . GLY D 1 26 ? 7.039 -2.878 -100.849 1.00 59.42 26 GLY D CA 1
ATOM 5586 C C . GLY D 1 26 ? 7.200 -4.362 -100.589 1.00 66.35 26 GLY D C 1
ATOM 5587 O O . GLY D 1 26 ? 6.446 -4.912 -99.775 1.00 66.88 26 GLY D O 1
ATOM 5588 N N . ILE D 1 27 ? 8.107 -5.047 -101.336 1.00 64.44 27 ILE D N 1
ATOM 5589 C CA . ILE D 1 27 ? 8.361 -6.488 -101.145 1.00 65.04 27 ILE D CA 1
ATOM 5590 C C . ILE D 1 27 ? 9.848 -6.702 -100.889 1.00 70.71 27 ILE D C 1
ATOM 5591 O O . ILE D 1 27 ? 10.689 -6.426 -101.748 1.00 69.54 27 ILE D O 1
ATOM 5596 N N . SER D 1 28 ? 10.146 -7.190 -99.679 1.00 69.58 28 SER D N 1
ATOM 5597 C CA . SER D 1 28 ? 11.487 -7.425 -99.167 1.00 70.13 28 SER D CA 1
ATOM 5598 C C . SER D 1 28 ? 12.121 -8.745 -99.583 1.00 74.47 28 SER D C 1
ATOM 5599 O O . SER D 1 28 ? 11.475 -9.799 -99.506 1.00 72.67 28 SER D O 1
ATOM 5602 N N . PRO D 1 29 ? 13.418 -8.701 -99.986 1.00 72.38 29 PRO D N 1
ATOM 5603 C CA . PRO D 1 29 ? 14.100 -9.947 -100.358 1.00 72.26 29 PRO D CA 1
ATOM 5604 C C . PRO D 1 29 ? 14.605 -10.707 -99.137 1.00 78.49 29 PRO D C 1
ATOM 5605 O O . PRO D 1 29 ? 14.935 -10.099 -98.107 1.00 78.36 29 PRO D O 1
ATOM 5609 N N . PHE D 1 30 ? 14.684 -12.042 -99.269 1.00 77.07 30 PHE D N 1
ATOM 5610 C CA . PHE D 1 30 ? 15.229 -12.976 -98.271 1.00 78.45 30 PHE D CA 1
ATOM 5611 C C . PHE D 1 30 ? 14.548 -12.932 -96.894 1.00 88.91 30 PHE D C 1
ATOM 5612 O O . PHE D 1 30 ? 15.093 -13.468 -95.910 1.00 89.95 30 PHE D O 1
ATOM 5620 N N . THR D 1 31 ? 13.354 -12.305 -96.823 1.00 87.55 31 THR D N 1
ATOM 5621 C CA . THR D 1 31 ? 12.580 -12.233 -95.586 1.00 87.32 31 THR D CA 1
ATOM 5622 C C . THR D 1 31 ? 11.545 -13.344 -95.571 1.00 91.53 31 THR D C 1
ATOM 5623 O O . THR D 1 31 ? 10.992 -13.736 -96.610 1.00 91.04 31 THR D O 1
ATOM 5627 N N . SER D 1 32 ? 11.316 -13.868 -94.375 1.00 88.33 32 SER D N 1
ATOM 5628 C CA . SER D 1 32 ? 10.372 -14.945 -94.105 1.00 87.62 32 SER D CA 1
ATOM 5629 C C . SER D 1 32 ? 8.926 -14.539 -94.434 1.00 88.60 32 SER D C 1
ATOM 5630 O O . SER D 1 32 ? 8.189 -15.363 -94.987 1.00 87.84 32 SER D O 1
ATOM 5633 N N . LYS D 1 33 ? 8.543 -13.263 -94.135 1.00 82.91 33 LYS D N 1
ATOM 5634 C CA . LYS D 1 33 ? 7.193 -12.728 -94.374 1.00 81.84 33 LYS D CA 1
ATOM 5635 C C . LYS D 1 33 ? 6.777 -12.726 -95.846 1.00 85.51 33 LYS D C 1
ATOM 5636 O O . LYS D 1 33 ? 5.714 -13.257 -96.168 1.00 85.80 33 LYS D O 1
ATOM 5642 N N . TYR D 1 34 ? 7.610 -12.138 -96.727 1.00 79.95 34 TYR D N 1
ATOM 5643 C CA . TYR D 1 34 ? 7.324 -12.013 -98.151 1.00 78.06 34 TYR D CA 1
ATOM 5644 C C . TYR D 1 34 ? 7.512 -13.340 -98.885 1.00 81.82 34 TYR D C 1
ATOM 5645 O O . TYR D 1 34 ? 8.429 -13.515 -99.703 1.00 82.36 34 TYR D O 1
ATOM 5654 N N . ASN D 1 35 ? 6.608 -14.284 -98.547 1.00 76.63 35 ASN D N 1
ATOM 5655 C CA . ASN D 1 35 ? 6.500 -15.628 -99.094 1.00 76.05 35 ASN D CA 1
ATOM 5656 C C . ASN D 1 35 ? 5.346 -15.650 -100.063 1.00 79.10 35 ASN D C 1
ATOM 5657 O O . ASN D 1 35 ? 4.467 -14.786 -99.984 1.00 77.83 35 ASN D O 1
ATOM 5662 N N . GLU D 1 36 ? 5.339 -16.651 -100.967 1.00 76.34 36 GLU D N 1
ATOM 5663 C CA . GLU D 1 36 ? 4.324 -16.863 -101.998 1.00 76.37 36 GLU D CA 1
ATOM 5664 C C . GLU D 1 36 ? 2.895 -16.617 -101.486 1.00 80.96 36 GLU D C 1
ATOM 5665 O O . GLU D 1 36 ? 2.108 -15.964 -102.174 1.00 81.09 36 GLU D O 1
ATOM 5671 N N . SER D 1 37 ? 2.580 -17.095 -100.272 1.00 77.40 37 SER D N 1
ATOM 5672 C CA . SER D 1 37 ? 1.270 -16.906 -99.655 1.00 77.37 37 SER D CA 1
ATOM 5673 C C . SER D 1 37 ? 0.964 -15.407 -99.359 1.00 78.73 37 SER D C 1
ATOM 5674 O O . SER D 1 37 ? -0.039 -14.890 -99.875 1.00 76.78 37 SER D O 1
ATOM 5677 N N . TYR D 1 38 ? 1.840 -14.720 -98.546 1.00 74.36 38 TYR D N 1
ATOM 5678 C CA . TYR D 1 38 ? 1.713 -13.297 -98.160 1.00 73.58 38 TYR D CA 1
ATOM 5679 C C . TYR D 1 38 ? 1.800 -12.359 -99.359 1.00 76.87 38 TYR D C 1
ATOM 5680 O O . TYR D 1 38 ? 1.079 -11.351 -99.378 1.00 77.32 38 TYR D O 1
ATOM 5689 N N . ILE D 1 39 ? 2.667 -12.677 -100.353 1.00 71.11 39 ILE D N 1
ATOM 5690 C CA . ILE D 1 39 ? 2.801 -11.862 -101.567 1.00 70.20 39 ILE D CA 1
ATOM 5691 C C . ILE D 1 39 ? 1.447 -11.799 -102.303 1.00 74.69 39 ILE D C 1
ATOM 5692 O O . ILE D 1 39 ? 0.994 -10.699 -102.648 1.00 74.22 39 ILE D O 1
ATOM 5697 N N . ARG D 1 40 ? 0.775 -12.981 -102.444 1.00 70.53 40 ARG D N 1
ATOM 5698 C CA . ARG D 1 40 ? -0.526 -13.164 -103.087 1.00 69.86 40 ARG D CA 1
ATOM 5699 C C . ARG D 1 40 ? -1.610 -12.376 -102.350 1.00 73.11 40 ARG D C 1
ATOM 5700 O O . ARG D 1 40 ? -2.425 -11.712 -102.997 1.00 72.87 40 ARG D O 1
ATOM 5708 N N . LYS D 1 41 ? -1.578 -12.414 -100.996 1.00 68.88 41 LYS D N 1
ATOM 5709 C CA . LYS D 1 41 ? -2.509 -11.707 -100.108 1.00 67.59 41 LYS D CA 1
ATOM 5710 C C . LYS D 1 41 ? -2.461 -10.172 -100.337 1.00 68.84 41 LYS D C 1
ATOM 5711 O O . LYS D 1 41 ? -3.508 -9.559 -100.548 1.00 68.02 41 LYS D O 1
ATOM 5717 N N . ILE D 1 42 ? -1.251 -9.577 -100.359 1.00 63.32 42 ILE D N 1
ATOM 5718 C CA . ILE D 1 42 ? -1.084 -8.136 -100.519 1.00 62.35 42 ILE D CA 1
ATOM 5719 C C . ILE D 1 42 ? -1.423 -7.658 -101.924 1.00 66.94 42 ILE D C 1
ATOM 5720 O O . ILE D 1 42 ? -1.878 -6.518 -102.082 1.00 66.09 42 ILE D O 1
ATOM 5725 N N . ILE D 1 43 ? -1.217 -8.519 -102.943 1.00 64.20 43 ILE D N 1
ATOM 5726 C CA . ILE D 1 43 ? -1.579 -8.187 -104.333 1.00 63.68 43 ILE D CA 1
ATOM 5727 C C . ILE D 1 43 ? -3.111 -8.164 -104.422 1.00 69.08 43 ILE D C 1
ATOM 5728 O O . ILE D 1 43 ? -3.674 -7.204 -104.962 1.00 69.51 43 ILE D O 1
ATOM 5733 N N . GLN D 1 44 ? -3.779 -9.179 -103.820 1.00 64.74 44 GLN D N 1
ATOM 5734 C CA . GLN D 1 44 ? -5.236 -9.237 -103.789 1.00 64.22 44 GLN D CA 1
ATOM 5735 C C . GLN D 1 44 ? -5.823 -8.025 -103.056 1.00 69.57 44 GLN D C 1
ATOM 5736 O O . GLN D 1 44 ? -6.725 -7.372 -103.581 1.00 69.52 44 GLN D O 1
ATOM 5742 N N . TRP D 1 45 ? -5.242 -7.687 -101.895 1.00 66.40 45 TRP D N 1
ATOM 5743 C CA . TRP D 1 45 ? -5.633 -6.571 -101.047 1.00 65.91 45 TRP D CA 1
ATOM 5744 C C . TRP D 1 45 ? -5.481 -5.228 -101.748 1.00 70.33 45 TRP D C 1
ATOM 5745 O O . TRP D 1 45 ? -6.415 -4.435 -101.694 1.00 69.89 45 TRP D O 1
ATOM 5756 N N . ALA D 1 46 ? -4.324 -4.961 -102.385 1.00 68.89 46 ALA D N 1
ATOM 5757 C CA . ALA D 1 46 ? -4.071 -3.678 -103.065 1.00 70.06 46 ALA D CA 1
ATOM 5758 C C . ALA D 1 46 ? -5.049 -3.466 -104.219 1.00 75.13 46 ALA D C 1
ATOM 5759 O O . ALA D 1 46 ? -5.642 -2.391 -104.354 1.00 73.30 46 ALA D O 1
ATOM 5761 N N . ASN D 1 47 ? -5.237 -4.528 -105.012 1.00 73.34 47 ASN D N 1
ATOM 5762 C CA . ASN D 1 47 ? -6.132 -4.590 -106.155 1.00 74.07 47 ASN D CA 1
ATOM 5763 C C . ASN D 1 47 ? -7.579 -4.282 -105.729 1.00 79.07 47 ASN D C 1
ATOM 5764 O O . ASN D 1 47 ? -8.208 -3.411 -106.343 1.00 79.82 47 ASN D O 1
ATOM 5769 N N . SER D 1 48 ? -8.068 -4.952 -104.647 1.00 74.13 48 SER D N 1
ATOM 5770 C CA . SER D 1 48 ? -9.434 -4.839 -104.126 1.00 73.57 48 SER D CA 1
ATOM 5771 C C . SER D 1 48 ? -9.822 -3.489 -103.562 1.00 77.22 48 SER D C 1
ATOM 5772 O O . SER D 1 48 ? -10.964 -3.052 -103.735 1.00 77.33 48 SER D O 1
ATOM 5775 N N . ASN D 1 49 ? -8.893 -2.840 -102.869 1.00 72.61 49 ASN D N 1
ATOM 5776 C CA . ASN D 1 49 ? -9.149 -1.578 -102.196 1.00 71.66 49 ASN D CA 1
ATOM 5777 C C . ASN D 1 49 ? -8.814 -0.320 -102.981 1.00 74.37 49 ASN D C 1
ATOM 5778 O O . ASN D 1 49 ? -9.421 0.715 -102.727 1.00 73.38 49 ASN D O 1
ATOM 5783 N N . PHE D 1 50 ? -7.847 -0.381 -103.893 1.00 71.89 50 PHE D N 1
ATOM 5784 C CA . PHE D 1 50 ? -7.355 0.804 -104.609 1.00 72.01 50 PHE D CA 1
ATOM 5785 C C . PHE D 1 50 ? -7.681 0.862 -106.089 1.00 76.17 50 PHE D C 1
ATOM 5786 O O . PHE D 1 50 ? -7.916 -0.179 -106.729 1.00 74.78 50 PHE D O 1
ATOM 5794 N N . ASP D 1 51 ? -7.640 2.098 -106.640 1.00 74.20 51 ASP D N 1
ATOM 5795 C CA . ASP D 1 51 ? -7.872 2.362 -108.067 1.00 75.31 51 ASP D CA 1
ATOM 5796 C C . ASP D 1 51 ? -6.776 1.679 -108.871 1.00 82.39 51 ASP D C 1
ATOM 5797 O O . ASP D 1 51 ? -7.074 0.915 -109.795 1.00 83.18 51 ASP D O 1
ATOM 5802 N N . ASP D 1 52 ? -5.511 1.899 -108.459 1.00 79.07 52 ASP D N 1
ATOM 5803 C CA . ASP D 1 52 ? -4.331 1.273 -109.044 1.00 77.65 52 ASP D CA 1
ATOM 5804 C C . ASP D 1 52 ? -3.308 0.968 -107.941 1.00 77.86 52 ASP D C 1
ATOM 5805 O O . ASP D 1 52 ? -3.443 1.442 -106.804 1.00 77.78 52 ASP D O 1
ATOM 5810 N N . PHE D 1 53 ? -2.295 0.157 -108.284 1.00 70.23 53 PHE D N 1
ATOM 5811 C CA . PHE D 1 53 ? -1.190 -0.207 -107.412 1.00 67.52 53 PHE D CA 1
ATOM 5812 C C . PHE D 1 53 ? 0.059 -0.537 -108.226 1.00 69.87 53 PHE D C 1
ATOM 5813 O O . PHE D 1 53 ? -0.017 -0.745 -109.434 1.00 70.39 53 PHE D O 1
ATOM 5821 N N . SER D 1 54 ? 1.202 -0.560 -107.546 1.00 64.72 54 SER D N 1
ATOM 5822 C CA . SER D 1 54 ? 2.533 -0.835 -108.069 1.00 62.65 54 SER D CA 1
ATOM 5823 C C . SER D 1 54 ? 3.263 -1.677 -107.034 1.00 65.02 54 SER D C 1
ATOM 5824 O O . SER D 1 54 ? 2.894 -1.672 -105.857 1.00 64.04 54 SER D O 1
ATOM 5827 N N . ILE D 1 55 ? 4.320 -2.378 -107.465 1.00 60.90 55 ILE D N 1
ATOM 5828 C CA . ILE D 1 55 ? 5.127 -3.202 -106.576 1.00 59.68 55 ILE D CA 1
ATOM 5829 C C . ILE D 1 55 ? 6.602 -2.773 -106.640 1.00 66.75 55 ILE D C 1
ATOM 5830 O O . ILE D 1 55 ? 7.233 -2.897 -107.689 1.00 68.16 55 ILE D O 1
ATOM 5835 N N . LEU D 1 56 ? 7.166 -2.304 -105.521 1.00 62.96 56 LEU D N 1
ATOM 5836 C CA . LEU D 1 56 ? 8.586 -1.979 -105.497 1.00 61.91 56 LEU D CA 1
ATOM 5837 C C . LEU D 1 56 ? 9.326 -3.152 -104.868 1.00 64.99 56 LEU D C 1
ATOM 5838 O O . LEU D 1 56 ? 9.040 -3.508 -103.719 1.00 65.38 56 LEU D O 1
ATOM 5843 N N . LEU D 1 57 ? 10.225 -3.780 -105.654 1.00 59.99 57 LEU D N 1
ATOM 5844 C CA . LEU D 1 57 ? 11.080 -4.915 -105.314 1.00 59.94 57 LEU D CA 1
ATOM 5845 C C . LEU D 1 57 ? 12.487 -4.382 -105.022 1.00 67.83 57 LEU D C 1
ATOM 5846 O O . LEU D 1 57 ? 12.774 -3.235 -105.385 1.00 69.39 57 LEU D O 1
ATOM 5851 N N . ALA D 1 58 ? 13.343 -5.167 -104.325 1.00 64.41 58 ALA D N 1
ATOM 5852 C CA . ALA D 1 58 ? 14.690 -4.714 -103.976 1.00 65.02 58 ALA D CA 1
ATOM 5853 C C . ALA D 1 58 ? 15.560 -4.384 -105.190 1.00 71.64 58 ALA D C 1
ATOM 5854 O O . ALA D 1 58 ? 15.523 -5.095 -106.197 1.00 70.48 58 ALA D O 1
ATOM 5856 N N . GLY D 1 59 ? 16.335 -3.305 -105.076 1.00 70.93 59 GLY D N 1
ATOM 5857 C CA . GLY D 1 59 ? 17.250 -2.851 -106.120 1.00 71.64 59 GLY D CA 1
ATOM 5858 C C . GLY D 1 59 ? 18.529 -3.672 -106.176 1.00 77.40 59 GLY D C 1
ATOM 5859 O O . GLY D 1 59 ? 18.718 -4.631 -105.405 1.00 76.50 59 GLY D O 1
ATOM 5860 N N . GLU D 1 60 ? 19.431 -3.285 -107.093 1.00 74.33 60 GLU D N 1
ATOM 5861 C CA . GLU D 1 60 ? 20.733 -3.939 -107.280 1.00 74.13 60 GLU D CA 1
ATOM 5862 C C . GLU D 1 60 ? 21.579 -3.887 -105.990 1.00 78.88 60 GLU D C 1
ATOM 5863 O O . GLU D 1 60 ? 22.232 -4.875 -105.636 1.00 78.89 60 GLU D O 1
ATOM 5869 N N . GLU D 1 61 ? 21.477 -2.745 -105.259 1.00 73.95 61 GLU D N 1
ATOM 5870 C CA . GLU D 1 61 ? 22.171 -2.394 -104.029 1.00 72.57 61 GLU D CA 1
ATOM 5871 C C . GLU D 1 61 ? 21.893 -3.326 -102.853 1.00 74.46 61 GLU D C 1
ATOM 5872 O O . GLU D 1 61 ? 22.602 -3.251 -101.849 1.00 73.31 61 GLU D O 1
ATOM 5878 N N . SER D 1 62 ? 20.912 -4.242 -102.988 1.00 71.01 62 SER D N 1
ATOM 5879 C CA . SER D 1 62 ? 20.613 -5.261 -101.969 1.00 70.34 62 SER D CA 1
ATOM 5880 C C . SER D 1 62 ? 21.767 -6.236 -101.815 1.00 72.94 62 SER D C 1
ATOM 5881 O O . SER D 1 62 ? 21.916 -6.802 -100.746 1.00 71.40 62 SER D O 1
ATOM 5884 N N . LYS D 1 63 ? 22.605 -6.394 -102.872 1.00 70.58 63 LYS D N 1
ATOM 5885 C CA . LYS D 1 63 ? 23.784 -7.267 -102.895 1.00 70.86 63 LYS D CA 1
ATOM 5886 C C . LYS D 1 63 ? 24.763 -6.927 -101.769 1.00 75.39 63 LYS D C 1
ATOM 5887 O O . LYS D 1 63 ? 25.300 -7.861 -101.159 1.00 75.51 63 LYS D O 1
ATOM 5893 N N . ASN D 1 64 ? 24.936 -5.591 -101.463 1.00 70.89 64 ASN D N 1
ATOM 5894 C CA . ASN D 1 64 ? 25.746 -5.001 -100.390 1.00 69.73 64 ASN D CA 1
ATOM 5895 C C . ASN D 1 64 ? 25.378 -5.623 -99.037 1.00 74.98 64 ASN D C 1
ATOM 5896 O O . ASN D 1 64 ? 26.271 -5.946 -98.253 1.00 75.47 64 ASN D O 1
ATOM 5901 N N . LEU D 1 65 ? 24.074 -5.838 -98.789 1.00 72.02 65 LEU D N 1
ATOM 5902 C CA . LEU D 1 65 ? 23.573 -6.453 -97.562 1.00 72.79 65 LEU D CA 1
ATOM 5903 C C . LEU D 1 65 ? 24.073 -7.886 -97.414 1.00 78.74 65 LEU D C 1
ATOM 5904 O O . LEU D 1 65 ? 24.443 -8.272 -96.305 1.00 80.04 65 LEU D O 1
ATOM 5909 N N . LEU D 1 66 ? 24.126 -8.657 -98.526 1.00 74.75 66 LEU D N 1
ATOM 5910 C CA . LEU D 1 66 ? 24.618 -10.040 -98.535 1.00 74.72 66 LEU D CA 1
ATOM 5911 C C . LEU D 1 66 ? 26.133 -10.071 -98.312 1.00 80.19 66 LEU D C 1
ATOM 5912 O O . LEU D 1 66 ? 26.627 -10.930 -97.581 1.00 78.17 66 LEU D O 1
ATOM 5917 N N . GLU D 1 67 ? 26.856 -9.102 -98.901 1.00 80.09 67 GLU D N 1
ATOM 5918 C CA . GLU D 1 67 ? 28.309 -8.940 -98.747 1.00 81.70 67 GLU D CA 1
ATOM 5919 C C . GLU D 1 67 ? 28.696 -8.716 -97.273 1.00 87.29 67 GLU D C 1
ATOM 5920 O O . GLU D 1 67 ? 29.692 -9.280 -96.798 1.00 87.95 67 GLU D O 1
ATOM 5926 N N . CYS D 1 68 ? 27.863 -7.947 -96.543 1.00 82.96 68 CYS D N 1
ATOM 5927 C CA . CYS D 1 68 ? 28.026 -7.685 -95.121 1.00 82.41 68 CYS D CA 1
ATOM 5928 C C . CYS D 1 68 ? 27.668 -8.926 -94.295 1.00 85.73 68 CYS D C 1
ATOM 5929 O O . CYS D 1 68 ? 28.144 -9.052 -93.172 1.00 86.51 68 CYS D O 1
ATOM 5932 N N . LEU D 1 69 ? 26.856 -9.846 -94.850 1.00 80.67 69 LEU D N 1
ATOM 5933 C CA . LEU D 1 69 ? 26.506 -11.108 -94.196 1.00 80.48 69 LEU D CA 1
ATOM 5934 C C . LEU D 1 69 ? 27.481 -12.227 -94.649 1.00 86.04 69 LEU D C 1
ATOM 5935 O O . LEU D 1 69 ? 27.160 -13.423 -94.550 1.00 84.00 69 LEU D O 1
ATOM 5940 N N . GLY D 1 70 ? 28.656 -11.804 -95.143 1.00 85.00 70 GLY D N 1
ATOM 5941 C CA . GLY D 1 70 ? 29.733 -12.670 -95.606 1.00 85.94 70 GLY D CA 1
ATOM 5942 C C . GLY D 1 70 ? 29.429 -13.474 -96.858 1.00 92.28 70 GLY D C 1
ATOM 5943 O O . GLY D 1 70 ? 29.351 -14.710 -96.798 1.00 92.79 70 GLY D O 1
ATOM 5944 N N . TYR D 1 71 ? 29.270 -12.769 -98.007 1.00 87.80 71 TYR D N 1
ATOM 5945 C CA . TYR D 1 71 ? 29.010 -13.349 -99.329 1.00 86.23 71 TYR D CA 1
ATOM 5946 C C . TYR D 1 71 ? 29.948 -12.730 -100.331 1.00 89.49 71 TYR D C 1
ATOM 5947 O O . TYR D 1 71 ? 30.213 -11.522 -100.276 1.00 87.84 71 TYR D O 1
ATOM 5956 N N . SER D 1 72 ? 30.424 -13.549 -101.276 1.00 87.85 72 SER D N 1
ATOM 5957 C CA . SER D 1 72 ? 31.296 -13.087 -102.357 1.00 88.43 72 SER D CA 1
ATOM 5958 C C . SER D 1 72 ? 30.484 -12.166 -103.256 1.00 94.45 72 SER D C 1
ATOM 5959 O O . SER D 1 72 ? 29.284 -12.395 -103.420 1.00 95.21 72 SER D O 1
ATOM 5962 N N . SER D 1 73 ? 31.113 -11.127 -103.829 1.00 91.19 73 SER D N 1
ATOM 5963 C CA . SER D 1 73 ? 30.420 -10.187 -104.708 1.00 91.25 73 SER D CA 1
ATOM 5964 C C . SER D 1 73 ? 29.628 -10.899 -105.807 1.00 97.64 73 SER D C 1
ATOM 5965 O O . SER D 1 73 ? 28.552 -10.418 -106.160 1.00 98.61 73 SER D O 1
ATOM 5968 N N . SER D 1 74 ? 30.132 -12.058 -106.309 1.00 94.09 74 SER D N 1
ATOM 5969 C CA . SER D 1 74 ? 29.466 -12.870 -107.329 1.00 93.87 74 SER D CA 1
ATOM 5970 C C . SER D 1 74 ? 28.291 -13.666 -106.739 1.00 97.36 74 SER D C 1
ATOM 5971 O O . SER D 1 74 ? 27.223 -13.674 -107.346 1.00 97.56 74 SER D O 1
ATOM 5974 N N . LYS D 1 75 ? 28.478 -14.364 -105.598 1.00 93.02 75 LYS D N 1
ATOM 5975 C CA . LYS D 1 75 ? 27.397 -15.148 -104.984 1.00 92.45 75 LYS D CA 1
ATOM 5976 C C . LYS D 1 75 ? 26.314 -14.247 -104.376 1.00 95.46 75 LYS D C 1
ATOM 5977 O O . LYS D 1 75 ? 25.201 -14.712 -104.122 1.00 94.90 75 LYS D O 1
ATOM 5983 N N . ALA D 1 76 ? 26.636 -12.949 -104.183 1.00 91.10 76 ALA D N 1
ATOM 5984 C CA . ALA D 1 76 ? 25.713 -11.933 -103.681 1.00 90.45 76 ALA D CA 1
ATOM 5985 C C . ALA D 1 76 ? 24.762 -11.569 -104.814 1.00 91.98 76 ALA D C 1
ATOM 5986 O O . ALA D 1 76 ? 23.548 -11.645 -104.638 1.00 90.85 76 ALA D O 1
ATOM 5988 N N . ASN D 1 77 ? 25.326 -11.228 -105.994 1.00 87.77 77 ASN D N 1
ATOM 5989 C CA . ASN D 1 77 ? 24.602 -10.862 -107.211 1.00 87.03 77 ASN D CA 1
ATOM 5990 C C . ASN D 1 77 ? 23.788 -12.019 -107.767 1.00 91.79 77 ASN D C 1
ATOM 5991 O O . ASN D 1 77 ? 22.741 -11.771 -108.359 1.00 91.58 77 ASN D O 1
ATOM 5996 N N . GLN D 1 78 ? 24.235 -13.277 -107.545 1.00 89.12 78 GLN D N 1
ATOM 5997 C CA . GLN D 1 78 ? 23.518 -14.476 -107.981 1.00 89.27 78 GLN D CA 1
ATOM 5998 C C . GLN D 1 78 ? 22.278 -14.699 -107.122 1.00 92.78 78 GLN D C 1
ATOM 5999 O O . GLN D 1 78 ? 21.209 -14.925 -107.681 1.00 93.81 78 GLN D O 1
ATOM 6005 N N . LYS D 1 79 ? 22.416 -14.618 -105.775 1.00 87.40 79 LYS D N 1
ATOM 6006 C CA . LYS D 1 79 ? 21.314 -14.777 -104.812 1.00 86.10 79 LYS D CA 1
ATOM 6007 C C . LYS D 1 79 ? 20.233 -13.690 -104.988 1.00 86.34 79 LYS D C 1
ATOM 6008 O O . LYS D 1 79 ? 19.045 -14.004 -104.892 1.00 86.05 79 LYS D O 1
ATOM 6014 N N . VAL D 1 80 ? 20.651 -12.430 -105.276 1.00 79.52 80 VAL D N 1
ATOM 6015 C CA . VAL D 1 80 ? 19.778 -11.270 -105.512 1.00 77.38 80 VAL D CA 1
ATOM 6016 C C . VAL D 1 80 ? 18.954 -11.524 -106.774 1.00 80.50 80 VAL D C 1
ATOM 6017 O O . VAL D 1 80 ? 17.730 -11.421 -106.717 1.00 80.61 80 VAL D O 1
ATOM 6021 N N . ARG D 1 81 ? 19.623 -11.900 -107.890 1.00 75.96 81 ARG D N 1
ATOM 6022 C CA . ARG D 1 81 ? 18.986 -12.173 -109.174 1.00 76.01 81 ARG D CA 1
ATOM 6023 C C . ARG D 1 81 ? 17.956 -13.273 -109.048 1.00 80.81 81 ARG D C 1
ATOM 6024 O O . ARG D 1 81 ? 16.843 -13.115 -109.559 1.00 81.75 81 ARG D O 1
ATOM 6032 N N . LYS D 1 82 ? 18.328 -14.385 -108.371 1.00 76.22 82 LYS D N 1
ATOM 6033 C CA . LYS D 1 82 ? 17.487 -15.571 -108.179 1.00 75.80 82 LYS D CA 1
ATOM 6034 C C . LYS D 1 82 ? 16.220 -15.216 -107.433 1.00 80.61 82 LYS D C 1
ATOM 6035 O O . LYS D 1 82 ? 15.146 -15.666 -107.839 1.00 80.89 82 LYS D O 1
ATOM 6041 N N . GLU D 1 83 ? 16.351 -14.397 -106.363 1.00 76.70 83 GLU D N 1
ATOM 6042 C CA . GLU D 1 83 ? 15.242 -13.962 -105.519 1.00 76.16 83 GLU D CA 1
ATOM 6043 C C . GLU D 1 83 ? 14.302 -13.040 -106.297 1.00 76.70 83 GLU D C 1
ATOM 6044 O O . GLU D 1 83 ? 13.112 -13.335 -106.380 1.00 75.03 83 GLU D O 1
ATOM 6050 N N . ILE D 1 84 ? 14.837 -11.959 -106.895 1.00 71.67 84 ILE D N 1
ATOM 6051 C CA . ILE D 1 84 ? 14.043 -10.983 -107.638 1.00 70.40 84 ILE D CA 1
ATOM 6052 C C . ILE D 1 84 ? 13.272 -11.649 -108.781 1.00 73.99 84 ILE D C 1
ATOM 6053 O O . ILE D 1 84 ? 12.082 -11.370 -108.903 1.00 74.15 84 ILE D O 1
ATOM 6058 N N . LYS D 1 85 ? 13.901 -12.573 -109.542 1.00 69.97 85 LYS D N 1
ATOM 6059 C CA . LYS D 1 85 ? 13.217 -13.307 -110.623 1.00 70.48 85 LYS D CA 1
ATOM 6060 C C . LYS D 1 85 ? 12.054 -14.158 -110.081 1.00 75.96 85 LYS D C 1
ATOM 6061 O O . LYS D 1 85 ? 10.976 -14.182 -110.680 1.00 76.53 85 LYS D O 1
ATOM 6067 N N . ARG D 1 86 ? 12.269 -14.806 -108.921 1.00 71.94 86 ARG D N 1
ATOM 6068 C CA . ARG D 1 86 ? 11.286 -15.617 -108.208 1.00 71.01 86 ARG D CA 1
ATOM 6069 C C . ARG D 1 86 ? 10.123 -14.710 -107.765 1.00 71.85 86 ARG D C 1
ATOM 6070 O O . ARG D 1 86 ? 8.962 -15.071 -107.961 1.00 72.93 86 ARG D O 1
ATOM 6078 N N . GLN D 1 87 ? 10.443 -13.525 -107.211 1.00 64.99 87 GLN D N 1
ATOM 6079 C CA . GLN D 1 87 ? 9.460 -12.546 -106.744 1.00 63.96 87 GLN D CA 1
ATOM 6080 C C . GLN D 1 87 ? 8.643 -12.039 -107.913 1.00 64.96 87 GLN D C 1
ATOM 6081 O O . GLN D 1 87 ? 7.416 -12.046 -107.823 1.00 63.41 87 GLN D O 1
ATOM 6087 N N . ILE D 1 88 ? 9.316 -11.662 -109.030 1.00 61.01 88 ILE D N 1
ATOM 6088 C CA . ILE D 1 88 ? 8.679 -11.198 -110.279 1.00 59.60 88 ILE D CA 1
ATOM 6089 C C . ILE D 1 88 ? 7.669 -12.230 -110.796 1.00 65.95 88 ILE D C 1
ATOM 6090 O O . ILE D 1 88 ? 6.517 -11.883 -111.047 1.00 64.70 88 ILE D O 1
ATOM 6095 N N . ARG D 1 89 ? 8.079 -13.495 -110.880 1.00 66.72 89 ARG D N 1
ATOM 6096 C CA . ARG D 1 89 ? 7.218 -14.577 -111.349 1.00 69.22 89 ARG D CA 1
ATOM 6097 C C . ARG D 1 89 ? 5.964 -14.757 -110.480 1.00 77.97 89 ARG D C 1
ATOM 6098 O O . ARG D 1 89 ? 4.882 -14.881 -111.055 1.00 79.43 89 ARG D O 1
ATOM 6106 N N . PHE D 1 90 ? 6.076 -14.679 -109.130 1.00 76.33 90 PHE D N 1
ATOM 6107 C CA . PHE D 1 90 ? 4.902 -14.769 -108.234 1.00 77.15 90 PHE D CA 1
ATOM 6108 C C . PHE D 1 90 ? 3.980 -13.565 -108.398 1.00 78.44 90 PHE D C 1
ATOM 6109 O O . PHE D 1 90 ? 2.761 -13.732 -108.486 1.00 78.63 90 PHE D O 1
ATOM 6117 N N . CYS D 1 91 ? 4.566 -12.358 -108.435 1.00 72.49 91 CYS D N 1
ATOM 6118 C CA . CYS D 1 91 ? 3.848 -11.102 -108.599 1.00 71.78 91 CYS D CA 1
ATOM 6119 C C . CYS D 1 91 ? 3.075 -11.046 -109.903 1.00 74.11 91 CYS D C 1
ATOM 6120 O O . CYS D 1 91 ? 1.884 -10.741 -109.884 1.00 74.01 91 CYS D O 1
ATOM 6123 N N . GLU D 1 92 ? 3.740 -11.380 -111.025 1.00 69.10 92 GLU D N 1
ATOM 6124 C CA . GLU D 1 92 ? 3.117 -11.390 -112.338 1.00 68.35 92 GLU D CA 1
ATOM 6125 C C . GLU D 1 92 ? 1.948 -12.350 -112.384 1.00 72.62 92 GLU D C 1
ATOM 6126 O O . GLU D 1 92 ? 0.939 -12.008 -112.981 1.00 72.98 92 GLU D O 1
ATOM 6132 N N . ASP D 1 93 ? 2.049 -13.507 -111.708 1.00 68.86 93 ASP D N 1
ATOM 6133 C CA . ASP D 1 93 ? 0.984 -14.497 -111.659 1.00 68.96 93 ASP D CA 1
ATOM 6134 C C . ASP D 1 93 ? -0.255 -13.957 -111.008 1.00 72.09 93 ASP D C 1
ATOM 6135 O O . ASP D 1 93 ? -1.351 -14.176 -111.518 1.00 71.26 93 ASP D O 1
ATOM 6140 N N . GLU D 1 94 ? -0.078 -13.229 -109.900 1.00 69.65 94 GLU D N 1
ATOM 6141 C CA . GLU D 1 94 ? -1.187 -12.664 -109.154 1.00 70.42 94 GLU D CA 1
ATOM 6142 C C . GLU D 1 94 ? -1.845 -11.506 -109.849 1.00 73.53 94 GLU D C 1
ATOM 6143 O O . GLU D 1 94 ? -3.061 -11.369 -109.752 1.00 74.44 94 GLU D O 1
ATOM 6149 N N . ILE D 1 95 ? -1.054 -10.679 -110.553 1.00 67.80 95 ILE D N 1
ATOM 6150 C CA . ILE D 1 95 ? -1.552 -9.537 -111.322 1.00 66.01 95 ILE D CA 1
ATOM 6151 C C . ILE D 1 95 ? -2.469 -10.050 -112.459 1.00 69.51 95 ILE D C 1
ATOM 6152 O O . ILE D 1 95 ? -3.550 -9.506 -112.651 1.00 67.26 95 ILE D O 1
ATOM 6157 N N . ILE D 1 96 ? -2.091 -11.158 -113.128 1.00 68.43 96 ILE D N 1
ATOM 6158 C CA . ILE D 1 96 ? -2.919 -11.767 -114.182 1.00 68.76 96 ILE D CA 1
ATOM 6159 C C . ILE D 1 96 ? -4.245 -12.230 -113.576 1.00 71.34 96 ILE D C 1
ATOM 6160 O O . ILE D 1 96 ? -5.299 -11.935 -114.133 1.00 70.26 96 ILE D O 1
ATOM 6165 N N . LYS D 1 97 ? -4.188 -12.921 -112.424 1.00 66.79 97 LYS D N 1
ATOM 6166 C CA . LYS D 1 97 ? -5.370 -13.400 -111.724 1.00 66.27 97 LYS D CA 1
ATOM 6167 C C . LYS D 1 97 ? -6.306 -12.229 -111.395 1.00 69.55 97 LYS D C 1
ATOM 6168 O O . LYS D 1 97 ? -7.506 -12.438 -111.269 1.00 69.88 97 LYS D O 1
ATOM 6174 N N . CYS D 1 98 ? -5.765 -11.002 -111.300 1.00 65.70 98 CYS D N 1
ATOM 6175 C CA . CYS D 1 98 ? -6.528 -9.791 -111.005 1.00 66.77 98 CYS D CA 1
ATOM 6176 C C . CYS D 1 98 ? -7.067 -9.113 -112.256 1.00 73.91 98 CYS D C 1
ATOM 6177 O O . CYS D 1 98 ? -7.748 -8.087 -112.151 1.00 73.95 98 CYS D O 1
ATOM 6180 N N . ASN D 1 99 ? -6.773 -9.698 -113.440 1.00 72.27 99 ASN D N 1
ATOM 6181 C CA . ASN D 1 99 ? -7.135 -9.191 -114.767 1.00 72.86 99 ASN D CA 1
ATOM 6182 C C . ASN D 1 99 ? -6.604 -7.766 -114.948 1.00 75.43 99 ASN D C 1
ATOM 6183 O O . ASN D 1 99 ? -7.312 -6.847 -115.371 1.00 75.59 99 ASN D O 1
ATOM 6188 N N . LYS D 1 100 ? -5.337 -7.599 -114.575 1.00 69.93 100 LYS D N 1
ATOM 6189 C CA . LYS D 1 100 ? -4.612 -6.348 -114.680 1.00 68.67 100 LYS D CA 1
ATOM 6190 C C . LYS D 1 100 ? -3.338 -6.598 -115.498 1.00 70.76 100 LYS D C 1
ATOM 6191 O O . LYS D 1 100 ? -2.860 -7.740 -115.568 1.00 71.01 100 LYS D O 1
ATOM 6197 N N . THR D 1 101 ? -2.850 -5.555 -116.186 1.00 64.50 101 THR D N 1
ATOM 6198 C CA . THR D 1 101 ? -1.641 -5.669 -116.993 1.00 63.16 101 THR D CA 1
ATOM 6199 C C . THR D 1 101 ? -0.427 -5.599 -116.087 1.00 66.04 101 THR D C 1
ATOM 6200 O O . THR D 1 101 ? -0.465 -4.904 -115.069 1.00 67.66 101 THR D O 1
ATOM 6204 N N . ILE D 1 102 ? 0.644 -6.317 -116.444 1.00 59.24 102 ILE D N 1
ATOM 6205 C CA . ILE D 1 102 ? 1.884 -6.309 -115.666 1.00 57.20 102 ILE D CA 1
ATOM 6206 C C . ILE D 1 102 ? 2.754 -5.092 -116.022 1.00 58.70 102 ILE D C 1
ATOM 6207 O O . ILE D 1 102 ? 3.522 -4.616 -115.182 1.00 58.44 102 ILE D O 1
ATOM 6212 N N . THR D 1 103 ? 2.637 -4.615 -117.268 1.00 53.52 103 THR D N 1
ATOM 6213 C CA . THR D 1 103 ? 3.432 -3.525 -117.825 1.00 53.47 103 THR D CA 1
ATOM 6214 C C . THR D 1 103 ? 3.342 -2.291 -116.981 1.00 58.35 103 THR D C 1
ATOM 6215 O O . THR D 1 103 ? 2.254 -1.755 -116.775 1.00 59.64 103 THR D O 1
ATOM 6219 N N . ASN D 1 104 ? 4.522 -1.902 -116.457 1.00 54.80 104 ASN D N 1
ATOM 6220 C CA . ASN D 1 104 ? 4.873 -0.763 -115.604 1.00 55.01 104 ASN D CA 1
ATOM 6221 C C . ASN D 1 104 ? 4.317 -0.854 -114.181 1.00 60.51 104 ASN D C 1
ATOM 6222 O O . ASN D 1 104 ? 4.391 0.120 -113.432 1.00 60.70 104 ASN D O 1
ATOM 6227 N N . ARG D 1 105 ? 3.855 -2.041 -113.782 1.00 58.20 105 ARG D N 1
ATOM 6228 C CA . ARG D 1 105 ? 3.305 -2.312 -112.455 1.00 58.58 105 ARG D CA 1
ATOM 6229 C C . ARG D 1 105 ? 4.444 -2.641 -111.472 1.00 61.76 105 ARG D C 1
ATOM 6230 O O . ARG D 1 105 ? 4.434 -2.101 -110.372 1.00 60.12 105 ARG D O 1
ATOM 6238 N N . ILE D 1 106 ? 5.412 -3.534 -111.862 1.00 58.30 106 ILE D N 1
ATOM 6239 C CA . ILE D 1 106 ? 6.532 -3.973 -111.011 1.00 57.07 106 ILE D CA 1
ATOM 6240 C C . ILE D 1 106 ? 7.814 -3.177 -111.293 1.00 62.43 106 ILE D C 1
ATOM 6241 O O . ILE D 1 106 ? 8.203 -3.009 -112.441 1.00 62.79 106 ILE D O 1
ATOM 6246 N N . HIS D 1 107 ? 8.462 -2.681 -110.237 1.00 60.55 107 HIS D N 1
ATOM 6247 C CA . HIS D 1 107 ? 9.700 -1.902 -110.316 1.00 61.18 107 HIS D CA 1
ATOM 6248 C C . HIS D 1 107 ? 10.691 -2.358 -109.249 1.00 65.72 107 HIS D C 1
ATOM 6249 O O . HIS D 1 107 ? 10.297 -3.006 -108.278 1.00 65.78 107 HIS D O 1
ATOM 6256 N N . ARG D 1 108 ? 11.979 -2.025 -109.444 1.00 62.57 108 ARG D N 1
ATOM 6257 C CA . ARG D 1 108 ? 13.078 -2.256 -108.490 1.00 62.39 108 ARG D CA 1
ATOM 6258 C C . ARG D 1 108 ? 13.593 -0.857 -108.150 1.00 66.90 108 ARG D C 1
ATOM 6259 O O . ARG D 1 108 ? 13.622 -0.009 -109.049 1.00 66.87 108 ARG D O 1
ATOM 6267 N N . PHE D 1 109 ? 14.004 -0.594 -106.899 1.00 64.63 109 PHE D N 1
ATOM 6268 C CA . PHE D 1 109 ? 14.407 0.786 -106.589 1.00 66.70 109 PHE D CA 1
ATOM 6269 C C . PHE D 1 109 ? 15.628 1.315 -107.463 1.00 68.03 109 PHE D C 1
ATOM 6270 O O . PHE D 1 109 ? 15.754 2.535 -107.626 1.00 67.26 109 PHE D O 1
ATOM 6278 N N . SER D 1 110 ? 16.418 0.407 -108.104 1.00 62.55 110 SER D N 1
ATOM 6279 C CA . SER D 1 110 ? 17.531 0.744 -109.013 1.00 60.90 110 SER D CA 1
ATOM 6280 C C . SER D 1 110 ? 17.080 1.092 -110.442 1.00 62.69 110 SER D C 1
ATOM 6281 O O . SER D 1 110 ? 17.766 1.850 -111.111 1.00 61.30 110 SER D O 1
ATOM 6284 N N . ASP D 1 111 ? 15.923 0.563 -110.900 1.00 59.52 111 ASP D N 1
ATOM 6285 C CA . ASP D 1 111 ? 15.353 0.792 -112.241 1.00 58.94 111 ASP D CA 1
ATOM 6286 C C . ASP D 1 111 ? 15.365 2.246 -112.724 1.00 62.99 111 ASP D C 1
ATOM 6287 O O . ASP D 1 111 ? 15.300 2.483 -113.927 1.00 62.93 111 ASP D O 1
ATOM 6292 N N . PHE D 1 112 ? 15.412 3.215 -111.809 1.00 59.75 112 PHE D N 1
ATOM 6293 C CA . PHE D 1 112 ? 15.324 4.623 -112.196 1.00 58.86 112 PHE D CA 1
ATOM 6294 C C . PHE D 1 112 ? 16.643 5.384 -112.055 1.00 64.63 112 PHE D C 1
ATOM 6295 O O . PHE D 1 112 ? 16.650 6.617 -112.008 1.00 64.08 112 PHE D O 1
ATOM 6303 N N . LYS D 1 113 ? 17.763 4.634 -112.099 1.00 61.86 113 LYS D N 1
ATOM 6304 C CA . LYS D 1 113 ? 19.126 5.141 -112.042 1.00 61.98 113 LYS D CA 1
ATOM 6305 C C . LYS D 1 113 ? 19.343 6.323 -112.998 1.00 65.18 113 LYS D C 1
ATOM 6306 O O . LYS D 1 113 ? 19.954 7.323 -112.606 1.00 65.31 113 LYS D O 1
ATOM 6312 N N . ASN D 1 114 ? 18.785 6.245 -114.213 1.00 60.36 114 ASN D N 1
ATOM 6313 C CA . ASN D 1 114 ? 18.975 7.317 -115.183 1.00 60.05 114 ASN D CA 1
ATOM 6314 C C . ASN D 1 114 ? 17.729 8.231 -115.353 1.00 62.59 114 ASN D C 1
ATOM 6315 O O . ASN D 1 114 ? 17.629 8.977 -116.341 1.00 60.65 114 ASN D O 1
ATOM 6320 N N . ASN D 1 115 ? 16.842 8.240 -114.328 1.00 59.41 115 ASN D N 1
ATOM 6321 C CA . ASN D 1 115 ? 15.649 9.092 -114.283 1.00 59.64 115 ASN D CA 1
ATOM 6322 C C . ASN D 1 115 ? 16.010 10.429 -113.604 1.00 65.13 115 ASN D C 1
ATOM 6323 O O . ASN D 1 115 ? 16.487 10.437 -112.469 1.00 65.26 115 ASN D O 1
ATOM 6328 N N . ILE D 1 116 ? 15.775 11.546 -114.292 1.00 62.29 116 ILE D N 1
ATOM 6329 C CA . ILE D 1 116 ? 16.098 12.882 -113.791 1.00 62.79 116 ILE D CA 1
ATOM 6330 C C . ILE D 1 116 ? 15.516 13.144 -112.389 1.00 72.57 116 ILE D C 1
ATOM 6331 O O . ILE D 1 116 ? 16.236 13.683 -111.545 1.00 73.63 116 ILE D O 1
ATOM 6336 N N . TYR D 1 117 ? 14.250 12.715 -112.128 1.00 70.84 117 TYR D N 1
ATOM 6337 C CA . TYR D 1 117 ? 13.587 12.895 -110.831 1.00 71.24 117 TYR D CA 1
ATOM 6338 C C . TYR D 1 117 ? 14.192 12.051 -109.729 1.00 75.66 117 TYR D C 1
ATOM 6339 O O . TYR D 1 117 ? 14.314 12.534 -108.610 1.00 75.38 117 TYR D O 1
ATOM 6348 N N . TYR D 1 118 ? 14.590 10.808 -110.034 1.00 72.55 118 TYR D N 1
ATOM 6349 C CA . TYR D 1 118 ? 15.231 9.940 -109.052 1.00 71.74 118 TYR D CA 1
ATOM 6350 C C . TYR D 1 118 ? 16.642 10.473 -108.783 1.00 77.83 118 TYR D C 1
ATOM 6351 O O . TYR D 1 118 ? 17.034 10.565 -107.619 1.00 78.76 118 TYR D O 1
ATOM 6360 N N . ILE D 1 119 ? 17.370 10.883 -109.850 1.00 74.28 119 ILE D N 1
ATOM 6361 C CA . ILE D 1 119 ? 18.721 11.470 -109.793 1.00 74.47 119 ILE D CA 1
ATOM 6362 C C . ILE D 1 119 ? 18.765 12.668 -108.833 1.00 79.76 119 ILE D C 1
ATOM 6363 O O . ILE D 1 119 ? 19.652 12.731 -107.977 1.00 79.16 119 ILE D O 1
ATOM 6368 N N . ASP D 1 120 ? 17.780 13.578 -108.956 1.00 77.83 120 ASP D N 1
ATOM 6369 C CA . ASP D 1 120 ? 17.644 14.780 -108.133 1.00 78.76 120 ASP D CA 1
ATOM 6370 C C . ASP D 1 120 ? 17.426 14.438 -106.667 1.00 79.40 120 ASP D C 1
ATOM 6371 O O . ASP D 1 120 ? 18.219 14.877 -105.832 1.00 78.65 120 ASP D O 1
ATOM 6376 N N . ILE D 1 121 ? 16.381 13.617 -106.365 1.00 73.75 121 ILE D N 1
ATOM 6377 C CA . ILE D 1 121 ? 16.032 13.165 -105.017 1.00 71.88 121 ILE D CA 1
ATOM 6378 C C . ILE D 1 121 ? 17.218 12.415 -104.378 1.00 75.52 121 ILE D C 1
ATOM 6379 O O . ILE D 1 121 ? 17.635 12.800 -103.289 1.00 75.81 121 ILE D O 1
ATOM 6384 N N . TYR D 1 122 ? 17.802 11.415 -105.079 1.00 70.63 122 TYR D N 1
ATOM 6385 C CA . TYR D 1 122 ? 18.954 10.668 -104.573 1.00 70.42 122 TYR D CA 1
ATOM 6386 C C . TYR D 1 122 ? 20.127 11.572 -104.204 1.00 78.52 122 TYR D C 1
ATOM 6387 O O . TYR D 1 122 ? 20.728 11.347 -103.156 1.00 79.87 122 TYR D O 1
ATOM 6396 N N . LYS D 1 123 ? 20.448 12.591 -105.046 1.00 76.10 123 LYS D N 1
ATOM 6397 C CA . LYS D 1 123 ? 21.526 13.559 -104.792 1.00 76.34 123 LYS D CA 1
ATOM 6398 C C . LYS D 1 123 ? 21.256 14.313 -103.486 1.00 82.70 123 LYS D C 1
ATOM 6399 O O . LYS D 1 123 ? 22.076 14.243 -102.567 1.00 82.26 123 LYS D O 1
ATOM 6405 N N . THR D 1 124 ? 20.087 14.980 -103.388 1.00 80.79 124 THR D N 1
ATOM 6406 C CA . THR D 1 124 ? 19.678 15.735 -102.203 1.00 81.73 124 THR D CA 1
ATOM 6407 C C . THR D 1 124 ? 19.691 14.860 -100.938 1.00 86.11 124 THR D C 1
ATOM 6408 O O . THR D 1 124 ? 20.009 15.369 -99.867 1.00 85.99 124 THR D O 1
ATOM 6412 N N . ILE D 1 125 ? 19.418 13.541 -101.079 1.00 83.28 125 ILE D N 1
ATOM 6413 C CA . ILE D 1 125 ? 19.462 12.567 -99.984 1.00 83.59 125 ILE D CA 1
ATOM 6414 C C . ILE D 1 125 ? 20.925 12.355 -99.595 1.00 89.15 125 ILE D C 1
ATOM 6415 O O . ILE D 1 125 ? 21.264 12.560 -98.429 1.00 90.55 125 ILE D O 1
ATOM 6420 N N . VAL D 1 126 ? 21.789 11.985 -100.567 1.00 85.17 126 VAL D N 1
ATOM 6421 C CA . VAL D 1 126 ? 23.218 11.724 -100.342 1.00 84.95 126 VAL D CA 1
ATOM 6422 C C . VAL D 1 126 ? 23.933 12.959 -99.755 1.00 89.31 126 VAL D C 1
ATOM 6423 O O . VAL D 1 126 ? 24.769 12.807 -98.851 1.00 89.14 126 VAL D O 1
ATOM 6427 N N . ASP D 1 127 ? 23.550 14.172 -100.212 1.00 85.10 127 ASP D N 1
ATOM 6428 C CA . ASP D 1 127 ? 24.112 15.416 -99.688 1.00 84.78 127 ASP D CA 1
ATOM 6429 C C . ASP D 1 127 ? 23.895 15.492 -98.172 1.00 86.35 127 ASP D C 1
ATOM 6430 O O . ASP D 1 127 ? 24.868 15.680 -97.431 1.00 86.55 127 ASP D O 1
ATOM 6435 N N . GLN D 1 128 ? 22.647 15.235 -97.714 1.00 79.62 128 GLN D N 1
ATOM 6436 C CA . GLN D 1 128 ? 22.278 15.196 -96.296 1.00 77.66 128 GLN D CA 1
ATOM 6437 C C . GLN D 1 128 ? 23.028 14.095 -95.549 1.00 78.08 128 GLN D C 1
ATOM 6438 O O . GLN D 1 128 ? 23.492 14.321 -94.436 1.00 77.55 128 GLN D O 1
ATOM 6444 N N . PHE D 1 129 ? 23.207 12.930 -96.184 1.00 72.43 129 PHE D N 1
ATOM 6445 C CA . PHE D 1 129 ? 23.931 11.806 -95.594 1.00 71.32 129 PHE D CA 1
ATOM 6446 C C . PHE D 1 129 ? 25.375 12.174 -95.251 1.00 79.82 129 PHE D C 1
ATOM 6447 O O . PHE D 1 129 ? 25.891 11.735 -94.224 1.00 78.97 129 PHE D O 1
ATOM 6455 N N . ASN D 1 130 ? 26.008 12.998 -96.098 1.00 80.54 130 ASN D N 1
ATOM 6456 C CA . ASN D 1 130 ? 27.381 13.460 -95.909 1.00 81.87 130 ASN D CA 1
ATOM 6457 C C . ASN D 1 130 ? 27.479 14.702 -94.997 1.00 88.37 130 ASN D C 1
ATOM 6458 O O . ASN D 1 130 ? 28.366 14.758 -94.142 1.00 88.62 130 ASN D O 1
ATOM 6463 N N . THR D 1 131 ? 26.554 15.668 -95.149 1.00 85.96 131 THR D N 1
ATOM 6464 C CA . THR D 1 131 ? 26.530 16.877 -94.326 1.00 86.46 131 THR D CA 1
ATOM 6465 C C . THR D 1 131 ? 25.943 16.589 -92.927 1.00 92.91 131 THR D C 1
ATOM 6466 O O . THR D 1 131 ? 26.710 16.574 -91.959 1.00 93.28 131 THR D O 1
ATOM 6470 N N . ASP D 1 132 ? 24.604 16.336 -92.826 1.00 90.37 132 ASP D N 1
ATOM 6471 C CA . ASP D 1 132 ? 23.884 16.033 -91.569 1.00 90.22 132 ASP D CA 1
ATOM 6472 C C . ASP D 1 132 ? 24.366 14.720 -90.936 1.00 94.65 132 ASP D C 1
ATOM 6473 O O . ASP D 1 132 ? 24.211 13.636 -91.510 1.00 93.39 132 ASP D O 1
ATOM 6478 N N . SER D 1 133 ? 24.966 14.846 -89.742 1.00 92.63 133 SER D N 1
ATOM 6479 C CA . SER D 1 133 ? 25.522 13.727 -88.981 1.00 92.76 133 SER D CA 1
ATOM 6480 C C . SER D 1 133 ? 24.445 12.881 -88.322 1.00 93.14 133 SER D C 1
ATOM 6481 O O . SER D 1 133 ? 24.625 11.664 -88.180 1.00 92.86 133 SER D O 1
ATOM 6484 N N . ASN D 1 134 ? 23.342 13.531 -87.909 1.00 86.32 134 ASN D N 1
ATOM 6485 C CA . ASN D 1 134 ? 22.194 12.891 -87.283 1.00 85.46 134 ASN D CA 1
ATOM 6486 C C . ASN D 1 134 ? 21.517 11.944 -88.285 1.00 88.79 134 ASN D C 1
ATOM 6487 O O . ASN D 1 134 ? 21.231 10.791 -87.946 1.00 88.81 134 ASN D O 1
ATOM 6492 N N . PHE D 1 135 ? 21.313 12.424 -89.528 1.00 84.24 135 PHE D N 1
ATOM 6493 C CA . PHE D 1 135 ? 20.703 11.666 -90.616 1.00 83.13 135 PHE D CA 1
ATOM 6494 C C . PHE D 1 135 ? 21.550 10.455 -90.957 1.00 82.25 135 PHE D C 1
ATOM 6495 O O . PHE D 1 135 ? 21.004 9.356 -91.042 1.00 81.11 135 PHE D O 1
ATOM 6503 N N . LYS D 1 136 ? 22.883 10.640 -91.079 1.00 76.70 136 LYS D N 1
ATOM 6504 C CA . LYS D 1 136 ? 23.818 9.546 -91.348 1.00 75.99 136 LYS D CA 1
ATOM 6505 C C . LYS D 1 136 ? 23.607 8.415 -90.337 1.00 79.52 136 LYS D C 1
ATOM 6506 O O . LYS D 1 136 ? 23.439 7.269 -90.751 1.00 78.67 136 LYS D O 1
ATOM 6512 N N . ASN D 1 137 ? 23.538 8.759 -89.031 1.00 75.81 137 ASN D N 1
ATOM 6513 C CA . ASN D 1 137 ? 23.299 7.815 -87.937 1.00 75.71 137 ASN D CA 1
ATOM 6514 C C . ASN D 1 137 ? 21.947 7.095 -88.108 1.00 78.08 137 ASN D C 1
ATOM 6515 O O . ASN D 1 137 ? 21.898 5.863 -88.028 1.00 77.44 137 ASN D O 1
ATOM 6520 N N . SER D 1 138 ? 20.868 7.859 -88.375 1.00 73.60 138 SER D N 1
ATOM 6521 C CA . SER D 1 138 ? 19.524 7.316 -88.590 1.00 72.87 138 SER D CA 1
ATOM 6522 C C . SER D 1 138 ? 19.529 6.276 -89.719 1.00 77.40 138 SER D C 1
ATOM 6523 O O . SER D 1 138 ? 18.936 5.208 -89.560 1.00 78.46 138 SER D O 1
ATOM 6526 N N . CYS D 1 139 ? 20.266 6.551 -90.814 1.00 71.94 139 CYS D N 1
ATOM 6527 C CA . CYS D 1 139 ? 20.419 5.620 -91.929 1.00 70.78 139 CYS D CA 1
ATOM 6528 C C . CYS D 1 139 ? 21.132 4.347 -91.488 1.00 72.92 139 CYS D C 1
ATOM 6529 O O . CYS D 1 139 ? 20.680 3.255 -91.826 1.00 72.84 139 CYS D O 1
ATOM 6532 N N . LEU D 1 140 ? 22.241 4.489 -90.732 1.00 68.50 140 LEU D N 1
ATOM 6533 C CA . LEU D 1 140 ? 23.057 3.366 -90.244 1.00 67.92 140 LEU D CA 1
ATOM 6534 C C . LEU D 1 140 ? 22.287 2.444 -89.288 1.00 73.42 140 LEU D C 1
ATOM 6535 O O . LEU D 1 140 ? 22.502 1.225 -89.311 1.00 72.49 140 LEU D O 1
ATOM 6540 N N . LYS D 1 141 ? 21.338 3.017 -88.515 1.00 71.68 141 LYS D N 1
ATOM 6541 C CA . LYS D 1 141 ? 20.437 2.273 -87.631 1.00 72.29 141 LYS D CA 1
ATOM 6542 C C . LYS D 1 141 ? 19.543 1.374 -88.499 1.00 77.08 141 LYS D C 1
ATOM 6543 O O . LYS D 1 141 ? 19.362 0.197 -88.177 1.00 76.02 141 LYS D O 1
ATOM 6549 N N . MET D 1 142 ? 19.015 1.932 -89.625 1.00 75.63 142 MET D N 1
ATOM 6550 C CA . MET D 1 142 ? 18.168 1.204 -90.578 1.00 76.93 142 MET D CA 1
ATOM 6551 C C . MET D 1 142 ? 18.981 0.105 -91.260 1.00 80.68 142 MET D C 1
ATOM 6552 O O . MET D 1 142 ? 18.475 -1.012 -91.414 1.00 81.11 142 MET D O 1
ATOM 6557 N N . SER D 1 143 ? 20.254 0.411 -91.615 1.00 75.77 143 SER D N 1
ATOM 6558 C CA . SER D 1 143 ? 21.203 -0.529 -92.220 1.00 75.21 143 SER D CA 1
ATOM 6559 C C . SER D 1 143 ? 21.410 -1.709 -91.276 1.00 77.82 143 SER D C 1
ATOM 6560 O O . SER D 1 143 ? 21.372 -2.865 -91.712 1.00 77.96 143 SER D O 1
ATOM 6563 N N . LEU D 1 144 ? 21.580 -1.410 -89.975 1.00 72.87 144 LEU D N 1
ATOM 6564 C CA . LEU D 1 144 ? 21.781 -2.403 -88.925 1.00 72.38 144 LEU D CA 1
ATOM 6565 C C . LEU D 1 144 ? 20.562 -3.328 -88.810 1.00 76.80 144 LEU D C 1
ATOM 6566 O O . LEU D 1 144 ? 20.723 -4.551 -88.733 1.00 74.96 144 LEU D O 1
ATOM 6571 N N . GLN D 1 145 ? 19.347 -2.747 -88.870 1.00 75.60 145 GLN D N 1
ATOM 6572 C CA . GLN D 1 145 ? 18.111 -3.525 -88.797 1.00 76.62 145 GLN D CA 1
ATOM 6573 C C . GLN D 1 145 ? 17.892 -4.402 -90.022 1.00 81.33 145 GLN D C 1
ATOM 6574 O O . GLN D 1 145 ? 17.410 -5.541 -89.892 1.00 79.90 145 GLN D O 1
ATOM 6580 N N . ALA D 1 146 ? 18.295 -3.874 -91.203 1.00 79.19 146 ALA D N 1
ATOM 6581 C CA . ALA D 1 146 ? 18.213 -4.562 -92.492 1.00 79.66 146 ALA D CA 1
ATOM 6582 C C . ALA D 1 146 ? 19.086 -5.823 -92.475 1.00 86.10 146 ALA D C 1
ATOM 6583 O O . ALA D 1 146 ? 18.663 -6.884 -92.950 1.00 85.78 146 ALA D O 1
ATOM 6585 N N . LEU D 1 147 ? 20.271 -5.721 -91.864 1.00 84.50 147 LEU D N 1
ATOM 6586 C CA . LEU D 1 147 ? 21.189 -6.849 -91.728 1.00 85.11 147 LEU D CA 1
ATOM 6587 C C . LEU D 1 147 ? 20.640 -7.913 -90.773 1.00 90.32 147 LEU D C 1
ATOM 6588 O O . LEU D 1 147 ? 20.833 -9.106 -91.029 1.00 89.49 147 LEU D O 1
ATOM 6593 N N . GLN D 1 148 ? 19.928 -7.467 -89.690 1.00 88.42 148 GLN D N 1
ATOM 6594 C CA . GLN D 1 148 ? 19.284 -8.310 -88.670 1.00 89.02 148 GLN D CA 1
ATOM 6595 C C . GLN D 1 148 ? 18.181 -9.188 -89.294 1.00 95.56 148 GLN D C 1
ATOM 6596 O O . GLN D 1 148 ? 18.023 -10.349 -88.899 1.00 94.73 148 GLN D O 1
ATOM 6602 N N . SER D 1 149 ? 17.422 -8.626 -90.262 1.00 94.19 149 SER D N 1
ATOM 6603 C CA . SER D 1 149 ? 16.349 -9.333 -90.985 1.00 94.37 149 SER D CA 1
ATOM 6604 C C . SER D 1 149 ? 16.867 -10.370 -92.032 1.00 97.83 149 SER D C 1
ATOM 6605 O O . SER D 1 149 ? 16.103 -11.264 -92.420 1.00 97.52 149 SER D O 1
ATOM 6608 N N . LYS D 1 150 ? 18.159 -10.248 -92.464 1.00 93.03 150 LYS D N 1
ATOM 6609 C CA . LYS D 1 150 ? 18.837 -11.089 -93.469 1.00 79.84 150 LYS D CA 1
ATOM 6610 C C . LYS D 1 150 ? 18.147 -10.982 -94.833 1.00 122.48 150 LYS D C 1
ATOM 6611 O O . LYS D 1 150 ? 17.845 -9.874 -95.284 1.00 87.90 150 LYS D O 1
ATOM 6617 N N . ILE D 1 160 ? 30.644 -7.434 -88.571 1.00 86.88 160 ILE D N 1
ATOM 6618 C CA . ILE D 1 160 ? 29.844 -6.228 -88.311 1.00 87.46 160 ILE D CA 1
ATOM 6619 C C . ILE D 1 160 ? 30.680 -5.086 -87.650 1.00 94.61 160 ILE D C 1
ATOM 6620 O O . ILE D 1 160 ? 31.070 -5.194 -86.484 1.00 94.44 160 ILE D O 1
ATOM 6625 N N . THR D 1 161 ? 30.895 -3.974 -88.391 1.00 92.72 161 THR D N 1
ATOM 6626 C CA . THR D 1 161 ? 31.632 -2.805 -87.899 1.00 92.83 161 THR D CA 1
ATOM 6627 C C . THR D 1 161 ? 30.776 -1.533 -88.052 1.00 97.14 161 THR D C 1
ATOM 6628 O O . THR D 1 161 ? 29.559 -1.583 -87.855 1.00 95.95 161 THR D O 1
ATOM 6632 N N . ASP D 1 162 ? 31.447 -0.397 -88.312 1.00 95.12 162 ASP D N 1
ATOM 6633 C CA . ASP D 1 162 ? 30.943 0.948 -88.548 1.00 95.46 162 ASP D CA 1
ATOM 6634 C C . ASP D 1 162 ? 30.998 1.169 -90.042 1.00 99.38 162 ASP D C 1
ATOM 6635 O O . ASP D 1 162 ? 30.117 1.827 -90.598 1.00 98.71 162 ASP D O 1
ATOM 6640 N N . GLU D 1 163 ? 32.046 0.622 -90.696 1.00 95.68 163 GLU D N 1
ATOM 6641 C CA . GLU D 1 163 ? 32.170 0.703 -92.142 1.00 94.80 163 GLU D CA 1
ATOM 6642 C C . GLU D 1 163 ? 31.175 -0.268 -92.782 1.00 95.68 163 GLU D C 1
ATOM 6643 O O . GLU D 1 163 ? 30.563 0.100 -93.785 1.00 94.56 163 GLU D O 1
ATOM 6649 N N . THR D 1 164 ? 30.933 -1.453 -92.140 1.00 90.94 164 THR D N 1
ATOM 6650 C CA . THR D 1 164 ? 29.948 -2.469 -92.562 1.00 90.06 164 THR D CA 1
ATOM 6651 C C . THR D 1 164 ? 28.587 -1.789 -92.756 1.00 90.56 164 THR D C 1
ATOM 6652 O O . THR D 1 164 ? 27.914 -2.039 -93.755 1.00 90.98 164 THR D O 1
ATOM 6656 N N . LEU D 1 165 ? 28.213 -0.915 -91.812 1.00 83.34 165 LEU D N 1
ATOM 6657 C CA . LEU D 1 165 ? 26.960 -0.177 -91.848 1.00 81.66 165 LEU D CA 1
ATOM 6658 C C . LEU D 1 165 ? 26.939 0.909 -92.913 1.00 84.40 165 LEU D C 1
ATOM 6659 O O . LEU D 1 165 ? 25.869 1.166 -93.458 1.00 84.82 165 LEU D O 1
ATOM 6664 N N . GLU D 1 166 ? 28.097 1.548 -93.219 1.00 79.08 166 GLU D N 1
ATOM 6665 C CA . GLU D 1 166 ? 28.187 2.600 -94.246 1.00 77.93 166 GLU D CA 1
ATOM 6666 C C . GLU D 1 166 ? 28.002 1.990 -95.641 1.00 79.69 166 GLU D C 1
ATOM 6667 O O . GLU D 1 166 ? 27.501 2.656 -96.558 1.00 78.40 166 GLU D O 1
ATOM 6673 N N . TYR D 1 167 ? 28.408 0.711 -95.786 1.00 75.49 167 TYR D N 1
ATOM 6674 C CA . TYR D 1 167 ? 28.288 -0.051 -97.026 1.00 75.14 167 TYR D CA 1
ATOM 6675 C C . TYR D 1 167 ? 26.841 -0.475 -97.199 1.00 79.63 167 TYR D C 1
ATOM 6676 O O . TYR D 1 167 ? 26.263 -0.238 -98.262 1.00 79.15 167 TYR D O 1
ATOM 6685 N N . ALA D 1 168 ? 26.241 -1.056 -96.136 1.00 76.18 168 ALA D N 1
ATOM 6686 C CA . ALA D 1 168 ? 24.846 -1.485 -96.108 1.00 76.29 168 ALA D CA 1
ATOM 6687 C C . ALA D 1 168 ? 23.853 -0.295 -96.263 1.00 79.07 168 ALA D C 1
ATOM 6688 O O . ALA D 1 168 ? 22.738 -0.506 -96.739 1.00 79.40 168 ALA D O 1
ATOM 6690 N N . ALA D 1 169 ? 24.281 0.942 -95.912 1.00 73.54 169 ALA D N 1
ATOM 6691 C CA . ALA D 1 169 ? 23.485 2.168 -96.037 1.00 73.14 169 ALA D CA 1
ATOM 6692 C C . ALA D 1 169 ? 23.199 2.549 -97.488 1.00 76.46 169 ALA D C 1
ATOM 6693 O O . ALA D 1 169 ? 22.209 3.247 -97.734 1.00 76.04 169 ALA D O 1
ATOM 6695 N N . GLN D 1 170 ? 24.047 2.078 -98.447 1.00 72.06 170 GLN D N 1
ATOM 6696 C CA . GLN D 1 170 ? 23.904 2.330 -99.891 1.00 71.46 170 GLN D CA 1
ATOM 6697 C C . GLN D 1 170 ? 22.518 1.891 -100.393 1.00 74.12 170 GLN D C 1
ATOM 6698 O O . GLN D 1 170 ? 21.940 2.559 -101.250 1.00 72.72 170 GLN D O 1
ATOM 6704 N N . TYR D 1 171 ? 21.994 0.771 -99.820 1.00 70.66 171 TYR D N 1
ATOM 6705 C CA . TYR D 1 171 ? 20.682 0.165 -100.056 1.00 70.13 171 TYR D CA 1
ATOM 6706 C C . TYR D 1 171 ? 19.614 1.138 -99.566 1.00 73.54 171 TYR D C 1
ATOM 6707 O O . TYR D 1 171 ? 18.746 1.530 -100.353 1.00 74.36 171 TYR D O 1
ATOM 6716 N N . VAL D 1 172 ? 19.693 1.537 -98.265 1.00 67.11 172 VAL D N 1
ATOM 6717 C CA . VAL D 1 172 ? 18.777 2.474 -97.605 1.00 65.65 172 VAL D CA 1
ATOM 6718 C C . VAL D 1 172 ? 18.645 3.740 -98.459 1.00 70.58 172 VAL D C 1
ATOM 6719 O O . VAL D 1 172 ? 17.530 4.098 -98.843 1.00 70.00 172 VAL D O 1
ATOM 6723 N N . LEU D 1 173 ? 19.795 4.372 -98.791 1.00 67.42 173 LEU D N 1
ATOM 6724 C CA . LEU D 1 173 ? 19.885 5.594 -99.592 1.00 66.78 173 LEU D CA 1
ATOM 6725 C C . LEU D 1 173 ? 19.195 5.469 -100.944 1.00 72.17 173 LEU D C 1
ATOM 6726 O O . LEU D 1 173 ? 18.481 6.391 -101.342 1.00 72.93 173 LEU D O 1
ATOM 6731 N N . ALA D 1 174 ? 19.393 4.322 -101.631 1.00 68.15 174 ALA D N 1
ATOM 6732 C CA . ALA D 1 174 ? 18.828 4.030 -102.949 1.00 67.03 174 ALA D CA 1
ATOM 6733 C C . ALA D 1 174 ? 17.316 3.822 -102.944 1.00 71.03 174 ALA D C 1
ATOM 6734 O O . ALA D 1 174 ? 16.665 4.211 -103.907 1.00 69.97 174 ALA D O 1
ATOM 6736 N N . GLU D 1 175 ? 16.753 3.214 -101.876 1.00 68.07 175 GLU D N 1
ATOM 6737 C CA . GLU D 1 175 ? 15.311 2.973 -101.805 1.00 67.70 175 GLU D CA 1
ATOM 6738 C C . GLU D 1 175 ? 14.529 4.184 -101.298 1.00 70.23 175 GLU D C 1
ATOM 6739 O O . GLU D 1 175 ? 13.368 4.358 -101.671 1.00 68.48 175 GLU D O 1
ATOM 6745 N N . LEU D 1 176 ? 15.187 5.033 -100.485 1.00 67.15 176 LEU D N 1
ATOM 6746 C CA . LEU D 1 176 ? 14.632 6.239 -99.876 1.00 66.75 176 LEU D CA 1
ATOM 6747 C C . LEU D 1 176 ? 13.898 7.202 -100.843 1.00 71.63 176 LEU D C 1
ATOM 6748 O O . LEU D 1 176 ? 12.840 7.688 -100.431 1.00 71.69 176 LEU D O 1
ATOM 6753 N N . PRO D 1 177 ? 14.333 7.468 -102.114 1.00 67.40 177 PRO D N 1
ATOM 6754 C CA . PRO D 1 177 ? 13.535 8.360 -102.973 1.00 67.07 177 PRO D CA 1
ATOM 6755 C C . PRO D 1 177 ? 12.058 7.955 -103.110 1.00 71.77 177 PRO D C 1
ATOM 6756 O O . PRO D 1 177 ? 11.184 8.820 -103.097 1.00 69.83 177 PRO D O 1
ATOM 6760 N N . PHE D 1 178 ? 11.781 6.635 -103.152 1.00 70.87 178 PHE D N 1
ATOM 6761 C CA . PHE D 1 178 ? 10.424 6.058 -103.264 1.00 71.72 178 PHE D CA 1
ATOM 6762 C C . PHE D 1 178 ? 9.579 6.187 -101.986 1.00 73.01 178 PHE D C 1
ATOM 6763 O O . PHE D 1 178 ? 8.364 6.013 -102.021 1.00 72.07 178 PHE D O 1
ATOM 6771 N N . PHE D 1 179 ? 10.223 6.499 -100.870 1.00 68.99 179 PHE D N 1
ATOM 6772 C CA . PHE D 1 179 ? 9.578 6.705 -99.578 1.00 68.57 179 PHE D CA 1
ATOM 6773 C C . PHE D 1 179 ? 9.260 8.191 -99.333 1.00 72.22 179 PHE D C 1
ATOM 6774 O O . PHE D 1 179 ? 8.286 8.485 -98.639 1.00 71.50 179 PHE D O 1
ATOM 6782 N N . LEU D 1 180 ? 10.076 9.113 -99.893 1.00 68.50 180 LEU D N 1
ATOM 6783 C CA . LEU D 1 180 ? 9.874 10.555 -99.784 1.00 68.91 180 LEU D CA 1
ATOM 6784 C C . LEU D 1 180 ? 8.926 11.116 -100.862 1.00 74.91 180 LEU D C 1
ATOM 6785 O O . LEU D 1 180 ? 7.969 11.826 -100.528 1.00 75.31 180 LEU D O 1
ATOM 6790 N N . ASN D 1 181 ? 9.211 10.831 -102.158 1.00 71.80 181 ASN D N 1
ATOM 6791 C CA . ASN D 1 181 ? 8.392 11.301 -103.287 1.00 70.60 181 ASN D CA 1
ATOM 6792 C C . ASN D 1 181 ? 8.522 10.416 -104.522 1.00 71.24 181 ASN D C 1
ATOM 6793 O O . ASN D 1 181 ? 9.268 10.737 -105.461 1.00 70.57 181 ASN D O 1
ATOM 6798 N N . ALA D 1 182 ? 7.784 9.298 -104.511 1.00 65.60 182 ALA D N 1
ATOM 6799 C CA . ALA D 1 182 ? 7.760 8.341 -105.604 1.00 64.93 182 ALA D CA 1
ATOM 6800 C C . ALA D 1 182 ? 6.997 8.876 -106.825 1.00 68.16 182 ALA D C 1
ATOM 6801 O O . ALA D 1 182 ? 7.349 8.527 -107.942 1.00 67.58 182 ALA D O 1
ATOM 6803 N N . ASN D 1 183 ? 5.987 9.739 -106.605 1.00 64.16 183 ASN D N 1
ATOM 6804 C CA . ASN D 1 183 ? 5.095 10.353 -107.605 1.00 63.30 183 ASN D CA 1
ATOM 6805 C C . ASN D 1 183 ? 5.755 10.822 -108.924 1.00 66.48 183 ASN D C 1
ATOM 6806 O O . ASN D 1 183 ? 5.261 10.395 -109.963 1.00 66.85 183 ASN D O 1
ATOM 6811 N N . PRO D 1 184 ? 6.814 11.666 -108.968 1.00 61.59 184 PRO D N 1
ATOM 6812 C CA . PRO D 1 184 ? 7.365 12.056 -110.279 1.00 61.96 184 PRO D CA 1
ATOM 6813 C C . PRO D 1 184 ? 8.237 10.980 -110.960 1.00 67.87 184 PRO D C 1
ATOM 6814 O O . PRO D 1 184 ? 8.500 11.082 -112.163 1.00 69.67 184 PRO D O 1
ATOM 6818 N N . ILE D 1 185 ? 8.684 9.962 -110.196 1.00 61.91 185 ILE D N 1
ATOM 6819 C CA . ILE D 1 185 ? 9.508 8.863 -110.680 1.00 60.20 185 ILE D CA 1
ATOM 6820 C C . ILE D 1 185 ? 8.624 7.830 -111.368 1.00 63.73 185 ILE D C 1
ATOM 6821 O O . ILE D 1 185 ? 8.804 7.589 -112.544 1.00 64.62 185 ILE D O 1
ATOM 6826 N N . ILE D 1 186 ? 7.665 7.236 -110.649 1.00 61.24 186 ILE D N 1
ATOM 6827 C CA . ILE D 1 186 ? 6.733 6.211 -111.151 1.00 61.33 186 ILE D CA 1
ATOM 6828 C C . ILE D 1 186 ? 5.535 6.820 -111.880 1.00 70.53 186 ILE D C 1
ATOM 6829 O O . ILE D 1 186 ? 4.680 6.089 -112.396 1.00 69.36 186 ILE D O 1
ATOM 6834 N N . ASN D 1 187 ? 5.473 8.169 -111.902 1.00 71.75 187 ASN D N 1
ATOM 6835 C CA . ASN D 1 187 ? 4.435 8.981 -112.548 1.00 73.04 187 ASN D CA 1
ATOM 6836 C C . ASN D 1 187 ? 3.004 8.737 -111.991 1.00 78.43 187 ASN D C 1
ATOM 6837 O O . ASN D 1 187 ? 2.113 8.264 -112.720 1.00 78.19 187 ASN D O 1
ATOM 6842 N N . THR D 1 188 ? 2.806 9.086 -110.690 1.00 74.15 188 THR D N 1
ATOM 6843 C CA . THR D 1 188 ? 1.513 9.020 -109.996 1.00 73.29 188 THR D CA 1
ATOM 6844 C C . THR D 1 188 ? 1.141 10.417 -109.499 1.00 77.98 188 THR D C 1
ATOM 6845 O O . THR D 1 188 ? 2.018 11.279 -109.366 1.00 77.99 188 THR D O 1
ATOM 6849 N N . GLN D 1 189 ? -0.163 10.649 -109.261 1.00 74.40 189 GLN D N 1
ATOM 6850 C CA . GLN D 1 189 ? -0.690 11.915 -108.735 1.00 73.98 189 GLN D CA 1
ATOM 6851 C C . GLN D 1 189 ? -0.348 11.958 -107.239 1.00 75.53 189 GLN D C 1
ATOM 6852 O O . GLN D 1 189 ? 0.302 12.895 -106.774 1.00 73.55 189 GLN D O 1
ATOM 6858 N N . GLU D 1 190 ? -0.730 10.887 -106.517 1.00 72.12 190 GLU D N 1
ATOM 6859 C CA . GLU D 1 190 ? -0.489 10.650 -105.098 1.00 71.81 190 GLU D CA 1
ATOM 6860 C C . GLU D 1 190 ? -0.335 9.146 -104.849 1.00 74.39 190 GLU D C 1
ATOM 6861 O O . GLU D 1 190 ? -0.995 8.331 -105.515 1.00 74.98 190 GLU D O 1
ATOM 6867 N N . THR D 1 191 ? 0.568 8.783 -103.926 1.00 68.59 191 THR D N 1
ATOM 6868 C CA . THR D 1 191 ? 0.785 7.377 -103.563 1.00 67.45 191 THR D CA 1
ATOM 6869 C C . THR D 1 191 ? 1.188 7.211 -102.079 1.00 69.71 191 THR D C 1
ATOM 6870 O O . THR D 1 191 ? 1.612 8.169 -101.443 1.00 68.66 191 THR D O 1
ATOM 6874 N N . LEU D 1 192 ? 1.020 5.978 -101.551 1.00 65.76 192 LEU D N 1
ATOM 6875 C CA . LEU D 1 192 ? 1.380 5.534 -100.200 1.00 65.34 192 LEU D CA 1
ATOM 6876 C C . LEU D 1 192 ? 2.328 4.350 -100.352 1.00 67.17 192 LEU D C 1
ATOM 6877 O O . LEU D 1 192 ? 2.152 3.552 -101.279 1.00 67.05 192 LEU D O 1
ATOM 6882 N N . MET D 1 193 ? 3.261 4.180 -99.411 1.00 62.13 193 MET D N 1
ATOM 6883 C CA . MET D 1 193 ? 4.153 3.039 -99.417 1.00 62.22 193 MET D CA 1
ATOM 6884 C C . MET D 1 193 ? 3.678 2.065 -98.346 1.00 65.19 193 MET D C 1
ATOM 6885 O O . MET D 1 193 ? 3.718 2.368 -97.156 1.00 64.67 193 MET D O 1
ATOM 6890 N N . ALA D 1 194 ? 3.204 0.908 -98.768 1.00 62.79 194 ALA D N 1
ATOM 6891 C CA . ALA D 1 194 ? 2.670 -0.086 -97.845 1.00 63.78 194 ALA D CA 1
ATOM 6892 C C . ALA D 1 194 ? 3.681 -1.177 -97.474 1.00 70.59 194 ALA D C 1
ATOM 6893 O O . ALA D 1 194 ? 4.223 -1.866 -98.353 1.00 70.63 194 ALA D O 1
ATOM 6895 N N . TYR D 1 195 ? 3.941 -1.320 -96.164 1.00 67.16 195 TYR D N 1
ATOM 6896 C CA . TYR D 1 195 ? 4.882 -2.302 -95.643 1.00 66.74 195 TYR D CA 1
ATOM 6897 C C . TYR D 1 195 ? 4.306 -2.929 -94.377 1.00 75.02 195 TYR D C 1
ATOM 6898 O O . TYR D 1 195 ? 3.310 -2.427 -93.875 1.00 75.68 195 TYR D O 1
ATOM 6907 N N . HIS D 1 196 ? 4.890 -4.028 -93.877 1.00 73.28 196 HIS D N 1
ATOM 6908 C CA . HIS D 1 196 ? 4.374 -4.740 -92.710 1.00 73.99 196 HIS D CA 1
ATOM 6909 C C . HIS D 1 196 ? 4.856 -4.239 -91.329 1.00 75.42 196 HIS D C 1
ATOM 6910 O O . HIS D 1 196 ? 4.283 -4.614 -90.298 1.00 75.66 196 HIS D O 1
ATOM 6917 N N . ALA D 1 197 ? 5.935 -3.466 -91.308 1.00 68.88 197 ALA D N 1
ATOM 6918 C CA . ALA D 1 197 ? 6.566 -3.010 -90.080 1.00 67.41 197 ALA D CA 1
ATOM 6919 C C . ALA D 1 197 ? 6.693 -1.507 -90.054 1.00 71.33 197 ALA D C 1
ATOM 6920 O O . ALA D 1 197 ? 6.679 -0.915 -91.128 1.00 71.94 197 ALA D O 1
ATOM 6922 N N . PRO D 1 198 ? 6.853 -0.838 -88.880 1.00 68.31 198 PRO D N 1
ATOM 6923 C CA . PRO D 1 198 ? 7.021 0.626 -88.901 1.00 67.89 198 PRO D CA 1
ATOM 6924 C C . PRO D 1 198 ? 8.369 1.028 -89.521 1.00 70.18 198 PRO D C 1
ATOM 6925 O O . PRO D 1 198 ? 9.204 0.166 -89.815 1.00 70.45 198 PRO D O 1
ATOM 6929 N N . TRP D 1 199 ? 8.571 2.329 -89.730 1.00 64.48 199 TRP D N 1
ATOM 6930 C CA . TRP D 1 199 ? 9.764 2.871 -90.355 1.00 63.61 199 TRP D CA 1
ATOM 6931 C C . TRP D 1 199 ? 10.270 4.003 -89.484 1.00 66.76 199 TRP D C 1
ATOM 6932 O O . TRP D 1 199 ? 9.717 5.105 -89.515 1.00 65.34 199 TRP D O 1
ATOM 6943 N N . GLU D 1 200 ? 11.277 3.694 -88.637 1.00 65.06 200 GLU D N 1
ATOM 6944 C CA . GLU D 1 200 ? 11.852 4.642 -87.668 1.00 66.33 200 GLU D CA 1
ATOM 6945 C C . GLU D 1 200 ? 12.444 5.919 -88.324 1.00 72.16 200 GLU D C 1
ATOM 6946 O O . GLU D 1 200 ? 12.280 7.014 -87.779 1.00 71.74 200 GLU D O 1
ATOM 6952 N N . LEU D 1 201 ? 13.100 5.772 -89.492 1.00 68.76 201 LEU D N 1
ATOM 6953 C CA . LEU D 1 201 ? 13.732 6.855 -90.241 1.00 68.54 201 LEU D CA 1
ATOM 6954 C C . LEU D 1 201 ? 12.682 7.850 -90.693 1.00 74.86 201 LEU D C 1
ATOM 6955 O O . LEU D 1 201 ? 12.947 9.052 -90.705 1.00 75.41 201 LEU D O 1
ATOM 6960 N N . GLY D 1 202 ? 11.513 7.327 -91.071 1.00 72.21 202 GLY D N 1
ATOM 6961 C CA . GLY D 1 202 ? 10.366 8.096 -91.539 1.00 72.28 202 GLY D CA 1
ATOM 6962 C C . GLY D 1 202 ? 9.647 8.820 -90.432 1.00 77.66 202 GLY D C 1
ATOM 6963 O O . GLY D 1 202 ? 9.082 9.883 -90.679 1.00 77.21 202 GLY D O 1
ATOM 6964 N N . THR D 1 203 ? 9.665 8.252 -89.199 1.00 75.63 203 THR D N 1
ATOM 6965 C CA . THR D 1 203 ? 9.073 8.876 -88.013 1.00 75.49 203 THR D CA 1
ATOM 6966 C C . THR D 1 203 ? 9.844 10.184 -87.799 1.00 79.76 203 THR D C 1
ATOM 6967 O O . THR D 1 203 ? 9.234 11.242 -87.680 1.00 80.20 203 THR D O 1
ATOM 6971 N N . ASN D 1 204 ? 11.181 10.104 -87.859 1.00 75.62 204 ASN D N 1
ATOM 6972 C CA . ASN D 1 204 ? 12.100 11.228 -87.703 1.00 75.30 204 ASN D CA 1
ATOM 6973 C C . ASN D 1 204 ? 12.010 12.255 -88.839 1.00 78.35 204 ASN D C 1
ATOM 6974 O O . ASN D 1 204 ? 12.139 13.452 -88.583 1.00 77.41 204 ASN D O 1
ATOM 6979 N N . ILE D 1 205 ? 11.761 11.796 -90.073 1.00 75.57 205 ILE D N 1
ATOM 6980 C CA . ILE D 1 205 ? 11.590 12.672 -91.239 1.00 76.31 205 ILE D CA 1
ATOM 6981 C C . ILE D 1 205 ? 10.341 13.557 -90.997 1.00 80.52 205 ILE D C 1
ATOM 6982 O O . ILE D 1 205 ? 10.400 14.783 -91.132 1.00 79.89 205 ILE D O 1
ATOM 6987 N N . ILE D 1 206 ? 9.248 12.898 -90.571 1.00 76.71 206 ILE D N 1
ATOM 6988 C CA . ILE D 1 206 ? 7.920 13.423 -90.259 1.00 76.01 206 ILE D CA 1
ATOM 6989 C C . ILE D 1 206 ? 7.935 14.368 -89.048 1.00 81.55 206 ILE D C 1
ATOM 6990 O O . ILE D 1 206 ? 7.104 15.282 -88.998 1.00 82.23 206 ILE D O 1
ATOM 6995 N N . ASN D 1 207 ? 8.885 14.174 -88.096 1.00 77.80 207 ASN D N 1
ATOM 6996 C CA . ASN D 1 207 ? 9.039 15.043 -86.923 1.00 77.32 207 ASN D CA 1
ATOM 6997 C C . ASN D 1 207 ? 10.086 16.126 -87.212 1.00 80.91 207 ASN D C 1
ATOM 6998 O O . ASN D 1 207 ? 10.761 16.590 -86.292 1.00 79.98 207 ASN D O 1
ATOM 7003 N N . ASP D 1 208 ? 10.231 16.490 -88.518 1.00 78.58 208 ASP D N 1
ATOM 7004 C CA . ASP D 1 208 ? 11.125 17.495 -89.109 1.00 79.29 208 ASP D CA 1
ATOM 7005 C C . ASP D 1 208 ? 12.513 17.502 -88.481 1.00 82.72 208 ASP D C 1
ATOM 7006 O O . ASP D 1 208 ? 13.027 18.561 -88.134 1.00 81.78 208 ASP D O 1
ATOM 7011 N N . GLN D 1 209 ? 13.109 16.314 -88.314 1.00 80.45 209 GLN D N 1
ATOM 7012 C CA . GLN D 1 209 ? 14.416 16.189 -87.681 1.00 81.00 209 GLN D CA 1
ATOM 7013 C C . GLN D 1 209 ? 15.575 16.323 -88.670 1.00 86.14 209 GLN D C 1
ATOM 7014 O O . GLN D 1 209 ? 16.733 16.445 -88.248 1.00 85.95 209 GLN D O 1
ATOM 7020 N N . PHE D 1 210 ? 15.264 16.344 -89.982 1.00 83.48 210 PHE D N 1
ATOM 7021 C CA . PHE D 1 210 ? 16.283 16.494 -91.029 1.00 83.36 210 PHE D CA 1
ATOM 7022 C C . PHE D 1 210 ? 15.880 17.524 -92.083 1.00 87.50 210 PHE D C 1
ATOM 7023 O O . PHE D 1 210 ? 14.743 18.028 -92.058 1.00 87.14 210 PHE D O 1
ATOM 7031 N N . ASN D 1 211 ? 16.818 17.802 -93.037 1.00 83.61 211 ASN D N 1
ATOM 7032 C CA . ASN D 1 211 ? 16.644 18.744 -94.147 1.00 83.41 211 ASN D CA 1
ATOM 7033 C C . ASN D 1 211 ? 15.963 18.097 -95.357 1.00 85.95 211 ASN D C 1
ATOM 7034 O O . ASN D 1 211 ? 16.080 18.603 -96.476 1.00 86.22 211 ASN D O 1
ATOM 7039 N N . LEU D 1 212 ? 15.237 16.987 -95.118 1.00 80.58 212 LEU D N 1
ATOM 7040 C CA . LEU D 1 212 ? 14.478 16.205 -96.102 1.00 79.30 212 LEU D CA 1
ATOM 7041 C C . LEU D 1 212 ? 13.023 16.149 -95.669 1.00 82.50 212 LEU D C 1
ATOM 7042 O O . LEU D 1 212 ? 12.730 16.160 -94.472 1.00 82.82 212 LEU D O 1
ATOM 7047 N N . LYS D 1 213 ? 12.107 16.063 -96.630 1.00 78.13 213 LYS D N 1
ATOM 7048 C CA . LYS D 1 213 ? 10.676 15.993 -96.309 1.00 77.52 213 LYS D CA 1
ATOM 7049 C C . LYS D 1 213 ? 9.933 14.965 -97.151 1.00 79.09 213 LYS D C 1
ATOM 7050 O O . LYS D 1 213 ? 10.189 14.856 -98.346 1.00 78.77 213 LYS D O 1
ATOM 7056 N N . MET D 1 214 ? 9.003 14.218 -96.536 1.00 73.91 214 MET D N 1
ATOM 7057 C CA . MET D 1 214 ? 8.158 13.299 -97.269 1.00 72.77 214 MET D CA 1
ATOM 7058 C C . MET D 1 214 ? 7.050 14.137 -97.914 1.00 80.16 214 MET D C 1
ATOM 7059 O O . MET D 1 214 ? 6.293 14.813 -97.202 1.00 79.20 214 MET D O 1
ATOM 7064 N N . ASN D 1 215 ? 6.975 14.106 -99.265 1.00 79.33 215 ASN D N 1
ATOM 7065 C CA . ASN D 1 215 ? 6.039 14.901 -100.057 1.00 79.79 215 ASN D CA 1
ATOM 7066 C C . ASN D 1 215 ? 4.617 14.764 -99.591 1.00 86.76 215 ASN D C 1
ATOM 7067 O O . ASN D 1 215 ? 4.212 13.664 -99.207 1.00 86.58 215 ASN D O 1
ATOM 7072 N N . GLU D 1 216 ? 3.866 15.897 -99.621 1.00 84.78 216 GLU D N 1
ATOM 7073 C CA . GLU D 1 216 ? 2.454 16.035 -99.238 1.00 85.24 216 GLU D CA 1
ATOM 7074 C C . GLU D 1 216 ? 1.537 15.014 -99.923 1.00 88.60 216 GLU D C 1
ATOM 7075 O O . GLU D 1 216 ? 0.527 14.612 -99.341 1.00 88.34 216 GLU D O 1
ATOM 7081 N N . LYS D 1 217 ? 1.918 14.586 -101.147 1.00 84.76 217 LYS D N 1
ATOM 7082 C CA . LYS D 1 217 ? 1.215 13.611 -101.989 1.00 83.93 217 LYS D CA 1
ATOM 7083 C C . LYS D 1 217 ? 1.806 12.188 -101.853 1.00 84.00 217 LYS D C 1
ATOM 7084 O O . LYS D 1 217 ? 1.575 11.334 -102.709 1.00 83.96 217 LYS D O 1
ATOM 7090 N N . GLN D 1 218 ? 2.552 11.937 -100.758 1.00 77.49 218 GLN D N 1
ATOM 7091 C CA . GLN D 1 218 ? 3.180 10.652 -100.441 1.00 75.77 218 GLN D CA 1
ATOM 7092 C C . GLN D 1 218 ? 2.992 10.314 -98.956 1.00 77.02 218 GLN D C 1
ATOM 7093 O O . GLN D 1 218 ? 3.222 11.167 -98.100 1.00 75.98 218 GLN D O 1
ATOM 7099 N N . GLY D 1 219 ? 2.585 9.073 -98.680 1.00 72.57 219 GLY D N 1
ATOM 7100 C CA . GLY D 1 219 ? 2.393 8.548 -97.335 1.00 72.21 219 GLY D CA 1
ATOM 7101 C C . GLY D 1 219 ? 3.120 7.240 -97.063 1.00 77.17 219 GLY D C 1
ATOM 7102 O O . GLY D 1 219 ? 3.953 6.796 -97.868 1.00 77.85 219 GLY D O 1
ATOM 7103 N N . TYR D 1 220 ? 2.825 6.622 -95.898 1.00 72.77 220 TYR D N 1
ATOM 7104 C CA . TYR D 1 220 ? 3.398 5.346 -95.473 1.00 71.73 220 TYR D CA 1
ATOM 7105 C C . TYR D 1 220 ? 2.401 4.643 -94.548 1.00 74.04 220 TYR D C 1
ATOM 7106 O O . TYR D 1 220 ? 2.011 5.202 -93.522 1.00 73.75 220 TYR D O 1
ATOM 7115 N N . ILE D 1 221 ? 1.979 3.427 -94.918 1.00 69.07 221 ILE D N 1
ATOM 7116 C CA . ILE D 1 221 ? 1.037 2.624 -94.130 1.00 68.19 221 ILE D CA 1
ATOM 7117 C C . ILE D 1 221 ? 1.679 1.287 -93.676 1.00 70.45 221 ILE D C 1
ATOM 7118 O O . ILE D 1 221 ? 2.537 0.736 -94.381 1.00 70.46 221 ILE D O 1
ATOM 7123 N N . ILE D 1 222 ? 1.266 0.778 -92.495 1.00 64.27 222 ILE D N 1
ATOM 7124 C CA . ILE D 1 222 ? 1.774 -0.462 -91.912 1.00 62.56 222 ILE D CA 1
ATOM 7125 C C . ILE D 1 222 ? 0.698 -1.543 -91.934 1.00 68.45 222 ILE D C 1
ATOM 7126 O O . ILE D 1 222 ? -0.332 -1.384 -91.271 1.00 69.46 222 ILE D O 1
ATOM 7131 N N . LEU D 1 223 ? 0.953 -2.653 -92.666 1.00 65.48 223 LEU D N 1
ATOM 7132 C CA . LEU D 1 223 ? 0.040 -3.802 -92.838 1.00 66.17 223 LEU D CA 1
ATOM 7133 C C . LEU D 1 223 ? 0.237 -4.979 -91.860 1.00 75.47 223 LEU D C 1
ATOM 7134 O O . LEU D 1 223 ? 1.304 -5.619 -91.844 1.00 75.50 223 LEU D O 1
ATOM 7139 N N . THR D 1 224 ? -0.846 -5.343 -91.135 1.00 74.33 224 THR D N 1
ATOM 7140 C CA . THR D 1 224 ? -0.784 -6.464 -90.199 1.00 74.66 224 THR D CA 1
ATOM 7141 C C . THR D 1 224 ? -1.966 -7.407 -90.406 1.00 79.83 224 THR D C 1
ATOM 7142 O O . THR D 1 224 ? -3.105 -6.960 -90.510 1.00 78.52 224 THR D O 1
ATOM 7146 N N . GLU D 1 225 ? -1.670 -8.716 -90.512 1.00 79.32 225 GLU D N 1
ATOM 7147 C CA . GLU D 1 225 ? -2.633 -9.812 -90.740 1.00 80.80 225 GLU D CA 1
ATOM 7148 C C . GLU D 1 225 ? -3.600 -10.116 -89.541 1.00 88.08 225 GLU D C 1
ATOM 7149 O O . GLU D 1 225 ? -3.383 -9.645 -88.420 1.00 87.92 225 GLU D O 1
ATOM 7155 N N . LYS D 1 226 ? -4.627 -10.991 -89.783 1.00 85.34 226 LYS D N 1
ATOM 7156 C CA . LYS D 1 226 ? -5.628 -11.420 -88.790 1.00 118.28 226 LYS D CA 1
ATOM 7157 C C . LYS D 1 226 ? -5.115 -12.534 -87.860 1.00 146.86 226 LYS D C 1
ATOM 7158 O O . LYS D 1 226 ? -5.789 -12.921 -86.900 1.00 105.56 226 LYS D O 1
ATOM 7164 N N . GLN E 1 2 ? -11.641 -59.273 -54.086 1.00 77.47 2 GLN E N 1
ATOM 7165 C CA . GLN E 1 2 ? -11.629 -60.017 -52.831 1.00 78.34 2 GLN E CA 1
ATOM 7166 C C . GLN E 1 2 ? -10.826 -59.332 -51.739 1.00 83.90 2 GLN E C 1
ATOM 7167 O O . GLN E 1 2 ? -11.330 -59.144 -50.625 1.00 83.39 2 GLN E O 1
ATOM 7173 N N . ASN E 1 3 ? -9.544 -59.048 -52.052 1.00 81.27 3 ASN E N 1
ATOM 7174 C CA . ASN E 1 3 ? -8.470 -58.519 -51.194 1.00 80.57 3 ASN E CA 1
ATOM 7175 C C . ASN E 1 3 ? -8.787 -57.267 -50.374 1.00 81.39 3 ASN E C 1
ATOM 7176 O O . ASN E 1 3 ? -8.009 -56.925 -49.470 1.00 82.00 3 ASN E O 1
ATOM 7181 N N . PHE E 1 4 ? -9.893 -56.580 -50.686 1.00 73.78 4 PHE E N 1
ATOM 7182 C CA . PHE E 1 4 ? -10.198 -55.309 -50.059 1.00 71.46 4 PHE E CA 1
ATOM 7183 C C . PHE E 1 4 ? -11.465 -55.258 -49.260 1.00 72.11 4 PHE E C 1
ATOM 7184 O O . PHE E 1 4 ? -12.434 -55.942 -49.574 1.00 71.04 4 PHE E O 1
ATOM 7192 N N . LYS E 1 5 ? -11.456 -54.401 -48.237 1.00 67.57 5 LYS E N 1
ATOM 7193 C CA . LYS E 1 5 ? -12.615 -54.071 -47.422 1.00 67.26 5 LYS E CA 1
ATOM 7194 C C . LYS E 1 5 ? -13.145 -52.747 -48.002 1.00 70.42 5 LYS E C 1
ATOM 7195 O O . LYS E 1 5 ? -12.399 -51.755 -48.094 1.00 70.89 5 LYS E O 1
ATOM 7201 N N . VAL E 1 6 ? -14.412 -52.746 -48.428 1.00 64.48 6 VAL E N 1
ATOM 7202 C CA . VAL E 1 6 ? -14.994 -51.572 -49.057 1.00 63.83 6 VAL E CA 1
ATOM 7203 C C . VAL E 1 6 ? -15.925 -50.821 -48.110 1.00 68.58 6 VAL E C 1
ATOM 7204 O O . VAL E 1 6 ? -16.836 -51.436 -47.543 1.00 69.28 6 VAL E O 1
ATOM 7208 N N . ASP E 1 7 ? -15.694 -49.494 -47.945 1.00 64.09 7 ASP E N 1
ATOM 7209 C CA . ASP E 1 7 ? -16.514 -48.595 -47.127 1.00 63.59 7 ASP E CA 1
ATOM 7210 C C . ASP E 1 7 ? -17.268 -47.629 -48.024 1.00 68.38 7 ASP E C 1
ATOM 7211 O O . ASP E 1 7 ? -16.840 -47.412 -49.145 1.00 70.29 7 ASP E O 1
ATOM 7216 N N . PHE E 1 8 ? -18.401 -47.076 -47.563 1.00 63.65 8 PHE E N 1
ATOM 7217 C CA . PHE E 1 8 ? -19.264 -46.231 -48.391 1.00 62.72 8 PHE E CA 1
ATOM 7218 C C . PHE E 1 8 ? -19.504 -44.860 -47.833 1.00 66.00 8 PHE E C 1
ATOM 7219 O O . PHE E 1 8 ? -19.658 -44.713 -46.625 1.00 68.18 8 PHE E O 1
ATOM 7227 N N . LEU E 1 9 ? -19.563 -43.853 -48.708 1.00 60.46 9 LEU E N 1
ATOM 7228 C CA . LEU E 1 9 ? -19.822 -42.474 -48.300 1.00 59.99 9 LEU E CA 1
ATOM 7229 C C . LEU E 1 9 ? -21.286 -42.314 -47.957 1.00 64.38 9 LEU E C 1
ATOM 7230 O O . LEU E 1 9 ? -21.611 -41.617 -47.005 1.00 65.06 9 LEU E O 1
ATOM 7235 N N . THR E 1 10 ? -22.170 -42.975 -48.715 1.00 61.32 10 THR E N 1
ATOM 7236 C CA . THR E 1 10 ? -23.621 -42.982 -48.478 1.00 61.31 10 THR E CA 1
ATOM 7237 C C . THR E 1 10 ? -24.185 -44.387 -48.699 1.00 65.60 10 THR E C 1
ATOM 7238 O O . THR E 1 10 ? -23.481 -45.248 -49.247 1.00 64.50 10 THR E O 1
ATOM 7242 N N . LYS E 1 11 ? -25.461 -44.604 -48.290 1.00 63.41 11 LYS E N 1
ATOM 7243 C CA . LYS E 1 11 ? -26.215 -45.857 -48.485 1.00 64.07 11 LYS E CA 1
ATOM 7244 C C . LYS E 1 11 ? -26.391 -46.094 -50.003 1.00 65.40 11 LYS E C 1
ATOM 7245 O O . LYS E 1 11 ? -26.304 -47.227 -50.477 1.00 63.36 11 LYS E O 1
ATOM 7251 N N . ASN E 1 12 ? -26.608 -44.995 -50.756 1.00 61.95 12 ASN E N 1
ATOM 7252 C CA . ASN E 1 12 ? -26.753 -44.998 -52.207 1.00 61.38 12 ASN E CA 1
ATOM 7253 C C . ASN E 1 12 ? -25.515 -45.573 -52.898 1.00 63.97 12 ASN E C 1
ATOM 7254 O O . ASN E 1 12 ? -25.664 -46.319 -53.848 1.00 63.05 12 ASN E O 1
ATOM 7259 N N . CYS E 1 13 ? -24.306 -45.274 -52.404 1.00 61.65 13 CYS E N 1
ATOM 7260 C CA . CYS E 1 13 ? -23.050 -45.816 -52.944 1.00 62.09 13 CYS E CA 1
ATOM 7261 C C . CYS E 1 13 ? -23.019 -47.342 -52.782 1.00 62.74 13 CYS E C 1
ATOM 7262 O O . CYS E 1 13 ? -22.443 -48.024 -53.627 1.00 61.74 13 CYS E O 1
ATOM 7265 N N . LYS E 1 14 ? -23.592 -47.865 -51.673 1.00 56.84 14 LYS E N 1
ATOM 7266 C CA . LYS E 1 14 ? -23.654 -49.303 -51.426 1.00 55.57 14 LYS E CA 1
ATOM 7267 C C . LYS E 1 14 ? -24.591 -49.941 -52.457 1.00 59.34 14 LYS E C 1
ATOM 7268 O O . LYS E 1 14 ? -24.261 -51.008 -52.999 1.00 59.16 14 LYS E O 1
ATOM 7274 N N . GLN E 1 15 ? -25.734 -49.258 -52.754 1.00 54.07 15 GLN E N 1
ATOM 7275 C CA . GLN E 1 15 ? -26.716 -49.703 -53.745 1.00 53.00 15 GLN E CA 1
ATOM 7276 C C . GLN E 1 15 ? -26.043 -49.774 -55.121 1.00 54.26 15 GLN E C 1
ATOM 7277 O O . GLN E 1 15 ? -26.181 -50.794 -55.808 1.00 54.94 15 GLN E O 1
ATOM 7283 N N . ILE E 1 16 ? -25.289 -48.694 -55.504 1.00 46.85 16 ILE E N 1
ATOM 7284 C CA . ILE E 1 16 ? -24.546 -48.611 -56.766 1.00 45.16 16 ILE E CA 1
ATOM 7285 C C . ILE E 1 16 ? -23.516 -49.754 -56.801 1.00 47.86 16 ILE E C 1
ATOM 7286 O O . ILE E 1 16 ? -23.491 -50.520 -57.763 1.00 47.08 16 ILE E O 1
ATOM 7291 N N . TYR E 1 17 ? -22.721 -49.882 -55.723 1.00 44.06 17 TYR E N 1
ATOM 7292 C CA . TYR E 1 17 ? -21.685 -50.892 -55.567 1.00 44.51 17 TYR E CA 1
ATOM 7293 C C . TYR E 1 17 ? -22.225 -52.271 -55.841 1.00 49.61 17 TYR E C 1
ATOM 7294 O O . TYR E 1 17 ? -21.637 -52.971 -56.668 1.00 48.44 17 TYR E O 1
ATOM 7303 N N . GLN E 1 18 ? -23.373 -52.644 -55.183 1.00 46.71 18 GLN E N 1
ATOM 7304 C CA . GLN E 1 18 ? -24.077 -53.924 -55.344 1.00 45.43 18 GLN E CA 1
ATOM 7305 C C . GLN E 1 18 ? -24.257 -54.261 -56.820 1.00 48.18 18 GLN E C 1
ATOM 7306 O O . GLN E 1 18 ? -23.903 -55.368 -57.211 1.00 48.21 18 GLN E O 1
ATOM 7312 N N . ARG E 1 19 ? -24.767 -53.289 -57.630 1.00 43.22 19 ARG E N 1
ATOM 7313 C CA . ARG E 1 19 ? -24.996 -53.414 -59.071 1.00 43.18 19 ARG E CA 1
ATOM 7314 C C . ARG E 1 19 ? -23.713 -53.733 -59.909 1.00 47.65 19 ARG E C 1
ATOM 7315 O O . ARG E 1 19 ? -23.855 -54.347 -60.963 1.00 48.42 19 ARG E O 1
ATOM 7323 N N . LYS E 1 20 ? -22.496 -53.316 -59.437 1.00 42.63 20 LYS E N 1
ATOM 7324 C CA . LYS E 1 20 ? -21.150 -53.532 -60.019 1.00 42.44 20 LYS E CA 1
ATOM 7325 C C . LYS E 1 20 ? -21.019 -53.115 -61.502 1.00 51.39 20 LYS E C 1
ATOM 7326 O O . LYS E 1 20 ? -20.252 -53.746 -62.274 1.00 51.60 20 LYS E O 1
ATOM 7332 N N . LYS E 1 21 ? -21.733 -52.036 -61.890 1.00 48.82 21 LYS E N 1
ATOM 7333 C CA . LYS E 1 21 ? -21.708 -51.615 -63.285 1.00 49.82 21 LYS E CA 1
ATOM 7334 C C . LYS E 1 21 ? -20.343 -51.082 -63.757 1.00 55.50 21 LYS E C 1
ATOM 7335 O O . LYS E 1 21 ? -19.828 -51.541 -64.790 1.00 56.62 21 LYS E O 1
ATOM 7341 N N . HIS E 1 22 ? -19.757 -50.135 -62.989 1.00 50.50 22 HIS E N 1
ATOM 7342 C CA . HIS E 1 22 ? -18.502 -49.460 -63.313 1.00 48.60 22 HIS E CA 1
ATOM 7343 C C . HIS E 1 22 ? -17.857 -48.809 -62.077 1.00 53.20 22 HIS E C 1
ATOM 7344 O O . HIS E 1 22 ? -18.555 -48.331 -61.189 1.00 54.44 22 HIS E O 1
ATOM 7351 N N . VAL E 1 23 ? -16.518 -48.781 -62.038 1.00 48.53 23 VAL E N 1
ATOM 7352 C CA . VAL E 1 23 ? -15.708 -48.145 -61.000 1.00 47.14 23 VAL E CA 1
ATOM 7353 C C . VAL E 1 23 ? -14.559 -47.367 -61.629 1.00 53.45 23 VAL E C 1
ATOM 7354 O O . VAL E 1 23 ? -13.925 -47.845 -62.573 1.00 52.24 23 VAL E O 1
ATOM 7358 N N . ILE E 1 24 ? -14.282 -46.184 -61.083 1.00 52.81 24 ILE E N 1
ATOM 7359 C CA . ILE E 1 24 ? -13.157 -45.343 -61.470 1.00 53.25 24 ILE E CA 1
ATOM 7360 C C . ILE E 1 24 ? -12.089 -45.566 -60.375 1.00 58.62 24 ILE E C 1
ATOM 7361 O O . ILE E 1 24 ? -12.350 -45.322 -59.194 1.00 60.65 24 ILE E O 1
ATOM 7366 N N . LEU E 1 25 ? -10.913 -46.073 -60.755 1.00 51.66 25 LEU E N 1
ATOM 7367 C CA . LEU E 1 25 ? -9.841 -46.238 -59.803 1.00 49.31 25 LEU E CA 1
ATOM 7368 C C . LEU E 1 25 ? -9.036 -44.931 -59.813 1.00 56.73 25 LEU E C 1
ATOM 7369 O O . LEU E 1 25 ? -8.408 -44.598 -60.823 1.00 56.82 25 LEU E O 1
ATOM 7374 N N . GLY E 1 26 ? -9.092 -44.184 -58.717 1.00 55.18 26 GLY E N 1
ATOM 7375 C CA . GLY E 1 26 ? -8.349 -42.939 -58.593 1.00 55.33 26 GLY E CA 1
ATOM 7376 C C . GLY E 1 26 ? -6.926 -43.283 -58.244 1.00 60.85 26 GLY E C 1
ATOM 7377 O O . GLY E 1 26 ? -6.723 -44.091 -57.340 1.00 60.80 26 GLY E O 1
ATOM 7378 N N . ILE E 1 27 ? -5.933 -42.744 -59.000 1.00 58.27 27 ILE E N 1
ATOM 7379 C CA . ILE E 1 27 ? -4.501 -42.989 -58.740 1.00 57.60 27 ILE E CA 1
ATOM 7380 C C . ILE E 1 27 ? -3.776 -41.645 -58.545 1.00 65.47 27 ILE E C 1
ATOM 7381 O O . ILE E 1 27 ? -3.715 -40.805 -59.448 1.00 66.85 27 ILE E O 1
ATOM 7386 N N . SER E 1 28 ? -3.240 -41.457 -57.341 1.00 62.81 28 SER E N 1
ATOM 7387 C CA . SER E 1 28 ? -2.547 -40.245 -56.918 1.00 62.42 28 SER E CA 1
ATOM 7388 C C . SER E 1 28 ? -1.063 -40.167 -57.311 1.00 70.33 28 SER E C 1
ATOM 7389 O O . SER E 1 28 ? -0.328 -41.157 -57.152 1.00 70.65 28 SER E O 1
ATOM 7392 N N . PRO E 1 29 ? -0.587 -38.975 -57.768 1.00 69.33 29 PRO E N 1
ATOM 7393 C CA . PRO E 1 29 ? 0.848 -38.833 -58.097 1.00 69.61 29 PRO E CA 1
ATOM 7394 C C . PRO E 1 29 ? 1.710 -38.566 -56.861 1.00 74.36 29 PRO E C 1
ATOM 7395 O O . PRO E 1 29 ? 1.251 -37.975 -55.876 1.00 73.12 29 PRO E O 1
ATOM 7399 N N . PHE E 1 30 ? 2.978 -39.006 -56.934 1.00 72.10 30 PHE E N 1
ATOM 7400 C CA . PHE E 1 30 ? 4.033 -38.817 -55.929 1.00 71.43 30 PHE E CA 1
ATOM 7401 C C . PHE E 1 30 ? 3.680 -39.392 -54.549 1.00 77.88 30 PHE E C 1
ATOM 7402 O O . PHE E 1 30 ? 4.379 -39.095 -53.573 1.00 78.68 30 PHE E O 1
ATOM 7410 N N . THR E 1 31 ? 2.630 -40.245 -54.473 1.00 74.67 31 THR E N 1
ATOM 7411 C CA . THR E 1 31 ? 2.229 -40.860 -53.210 1.00 74.45 31 THR E CA 1
ATOM 7412 C C . THR E 1 31 ? 2.846 -42.236 -53.048 1.00 79.36 31 THR E C 1
ATOM 7413 O O . THR E 1 31 ? 3.044 -42.972 -54.020 1.00 77.75 31 THR E O 1
ATOM 7417 N N . SER E 1 32 ? 3.163 -42.555 -51.791 1.00 77.48 32 SER E N 1
ATOM 7418 C CA . SER E 1 32 ? 3.770 -43.800 -51.339 1.00 76.81 32 SER E CA 1
ATOM 7419 C C . SER E 1 32 ? 2.880 -45.013 -51.655 1.00 77.90 32 SER E C 1
ATOM 7420 O O . SER E 1 32 ? 3.396 -46.053 -52.079 1.00 78.65 32 SER E O 1
ATOM 7423 N N . LYS E 1 33 ? 1.550 -44.864 -51.453 1.00 70.62 33 LYS E N 1
ATOM 7424 C CA . LYS E 1 33 ? 0.589 -45.946 -51.655 1.00 69.14 33 LYS E CA 1
ATOM 7425 C C . LYS E 1 33 ? 0.498 -46.428 -53.093 1.00 70.10 33 LYS E C 1
ATOM 7426 O O . LYS E 1 33 ? 0.596 -47.632 -53.329 1.00 69.15 33 LYS E O 1
ATOM 7432 N N . TYR E 1 34 ? 0.318 -45.500 -54.041 1.00 64.79 34 TYR E N 1
ATOM 7433 C CA . TYR E 1 34 ? 0.133 -45.794 -55.462 1.00 62.79 34 TYR E CA 1
ATOM 7434 C C . TYR E 1 34 ? 1.452 -46.207 -56.129 1.00 68.62 34 TYR E C 1
ATOM 7435 O O . TYR E 1 34 ? 1.990 -45.514 -57.005 1.00 69.00 34 TYR E O 1
ATOM 7444 N N . ASN E 1 35 ? 1.954 -47.380 -55.676 1.00 65.03 35 ASN E N 1
ATOM 7445 C CA . ASN E 1 35 ? 3.152 -48.070 -56.132 1.00 65.16 35 ASN E CA 1
ATOM 7446 C C . ASN E 1 35 ? 2.730 -49.223 -57.019 1.00 70.44 35 ASN E C 1
ATOM 7447 O O . ASN E 1 35 ? 1.579 -49.684 -56.929 1.00 70.44 35 ASN E O 1
ATOM 7452 N N . GLU E 1 36 ? 3.671 -49.707 -57.861 1.00 66.86 36 GLU E N 1
ATOM 7453 C CA . GLU E 1 36 ? 3.467 -50.801 -58.821 1.00 66.03 36 GLU E CA 1
ATOM 7454 C C . GLU E 1 36 ? 2.655 -51.981 -58.223 1.00 68.92 36 GLU E C 1
ATOM 7455 O O . GLU E 1 36 ? 1.766 -52.527 -58.876 1.00 68.35 36 GLU E O 1
ATOM 7461 N N . SER E 1 37 ? 2.922 -52.328 -56.973 1.00 65.44 37 SER E N 1
ATOM 7462 C CA . SER E 1 37 ? 2.223 -53.419 -56.298 1.00 64.49 37 SER E CA 1
ATOM 7463 C C . SER E 1 37 ? 0.754 -53.099 -56.103 1.00 66.13 37 SER E C 1
ATOM 7464 O O . SER E 1 37 ? -0.089 -53.884 -56.539 1.00 65.62 37 SER E O 1
ATOM 7467 N N . TYR E 1 38 ? 0.446 -51.922 -55.514 1.00 61.11 38 TYR E N 1
ATOM 7468 C CA . TYR E 1 38 ? -0.932 -51.490 -55.235 1.00 60.04 38 TYR E CA 1
ATOM 7469 C C . TYR E 1 38 ? -1.722 -51.221 -56.507 1.00 62.01 38 TYR E C 1
ATOM 7470 O O . TYR E 1 38 ? -2.823 -51.756 -56.663 1.00 60.37 38 TYR E O 1
ATOM 7479 N N . ILE E 1 39 ? -1.123 -50.454 -57.442 1.00 57.97 39 ILE E N 1
ATOM 7480 C CA . ILE E 1 39 ? -1.698 -50.134 -58.751 1.00 57.37 39 ILE E CA 1
ATOM 7481 C C . ILE E 1 39 ? -2.198 -51.414 -59.483 1.00 62.31 39 ILE E C 1
ATOM 7482 O O . ILE E 1 39 ? -3.265 -51.385 -60.095 1.00 61.49 39 ILE E O 1
ATOM 7487 N N . ARG E 1 40 ? -1.455 -52.531 -59.351 1.00 59.47 40 ARG E N 1
ATOM 7488 C CA . ARG E 1 40 ? -1.817 -53.831 -59.909 1.00 59.55 40 ARG E CA 1
ATOM 7489 C C . ARG E 1 40 ? -3.002 -54.459 -59.123 1.00 59.33 40 ARG E C 1
ATOM 7490 O O . ARG E 1 40 ? -3.926 -54.990 -59.743 1.00 55.86 40 ARG E O 1
ATOM 7498 N N . LYS E 1 41 ? -2.946 -54.395 -57.766 1.00 56.80 41 LYS E N 1
ATOM 7499 C CA . LYS E 1 41 ? -3.949 -54.938 -56.843 1.00 56.60 41 LYS E CA 1
ATOM 7500 C C . LYS E 1 41 ? -5.308 -54.399 -57.203 1.00 58.41 41 LYS E C 1
ATOM 7501 O O . LYS E 1 41 ? -6.198 -55.189 -57.507 1.00 59.76 41 LYS E O 1
ATOM 7507 N N . ILE E 1 42 ? -5.449 -53.056 -57.199 1.00 51.09 42 ILE E N 1
ATOM 7508 C CA . ILE E 1 42 ? -6.682 -52.336 -57.494 1.00 49.61 42 ILE E CA 1
ATOM 7509 C C . ILE E 1 42 ? -7.188 -52.687 -58.873 1.00 53.26 42 ILE E C 1
ATOM 7510 O O . ILE E 1 42 ? -8.382 -52.923 -59.011 1.00 54.43 42 ILE E O 1
ATOM 7515 N N . ILE E 1 43 ? -6.290 -52.788 -59.886 1.00 48.95 43 ILE E N 1
ATOM 7516 C CA . ILE E 1 43 ? -6.672 -53.154 -61.270 1.00 47.30 43 ILE E CA 1
ATOM 7517 C C . ILE E 1 43 ? -7.279 -54.562 -61.298 1.00 52.86 43 ILE E C 1
ATOM 7518 O O . ILE E 1 43 ? -8.445 -54.688 -61.685 1.00 54.72 43 ILE E O 1
ATOM 7523 N N . GLN E 1 44 ? -6.532 -55.590 -60.853 1.00 47.27 44 GLN E N 1
ATOM 7524 C CA . GLN E 1 44 ? -7.071 -56.944 -60.789 1.00 47.79 44 GLN E CA 1
ATOM 7525 C C . GLN E 1 44 ? -8.447 -56.949 -60.085 1.00 54.08 44 GLN E C 1
ATOM 7526 O O . GLN E 1 44 ? -9.387 -57.545 -60.631 1.00 53.75 44 GLN E O 1
ATOM 7532 N N . TRP E 1 45 ? -8.568 -56.224 -58.915 1.00 51.52 45 TRP E N 1
ATOM 7533 C CA . TRP E 1 45 ? -9.795 -56.061 -58.100 1.00 51.75 45 TRP E CA 1
ATOM 7534 C C . TRP E 1 45 ? -10.947 -55.467 -58.881 1.00 55.72 45 TRP E C 1
ATOM 7535 O O . TRP E 1 45 ? -12.041 -56.018 -58.865 1.00 56.14 45 TRP E O 1
ATOM 7546 N N . ALA E 1 46 ? -10.713 -54.337 -59.540 1.00 52.57 46 ALA E N 1
ATOM 7547 C CA . ALA E 1 46 ? -11.738 -53.676 -60.348 1.00 52.81 46 ALA E CA 1
ATOM 7548 C C . ALA E 1 46 ? -12.205 -54.602 -61.479 1.00 55.91 46 ALA E C 1
ATOM 7549 O O . ALA E 1 46 ? -13.405 -54.664 -61.754 1.00 53.89 46 ALA E O 1
ATOM 7551 N N . ASN E 1 47 ? -11.242 -55.335 -62.094 1.00 53.04 47 ASN E N 1
ATOM 7552 C CA . ASN E 1 47 ? -11.446 -56.273 -63.194 1.00 53.77 47 ASN E CA 1
ATOM 7553 C C . ASN E 1 47 ? -12.317 -57.473 -62.805 1.00 56.73 47 ASN E C 1
ATOM 7554 O O . ASN E 1 47 ? -13.187 -57.886 -63.572 1.00 55.75 47 ASN E O 1
ATOM 7559 N N . SER E 1 48 ? -12.057 -58.036 -61.633 1.00 53.34 48 SER E N 1
ATOM 7560 C CA . SER E 1 48 ? -12.753 -59.228 -61.126 1.00 53.02 48 SER E CA 1
ATOM 7561 C C . SER E 1 48 ? -14.174 -58.966 -60.664 1.00 55.75 48 SER E C 1
ATOM 7562 O O . SER E 1 48 ? -15.068 -59.786 -60.895 1.00 55.91 48 SER E O 1
ATOM 7565 N N . ASN E 1 49 ? -14.379 -57.823 -60.028 1.00 50.79 49 ASN E N 1
ATOM 7566 C CA . ASN E 1 49 ? -15.638 -57.473 -59.431 1.00 50.28 49 ASN E CA 1
ATOM 7567 C C . ASN E 1 49 ? -16.602 -56.688 -60.297 1.00 56.40 49 ASN E C 1
ATOM 7568 O O . ASN E 1 49 ? -17.816 -56.825 -60.076 1.00 59.66 49 ASN E O 1
ATOM 7573 N N . PHE E 1 50 ? -16.112 -55.862 -61.249 1.00 49.75 50 PHE E N 1
ATOM 7574 C CA . PHE E 1 50 ? -16.989 -54.981 -62.025 1.00 48.02 50 PHE E CA 1
ATOM 7575 C C . PHE E 1 50 ? -17.153 -55.352 -63.480 1.00 54.70 50 PHE E C 1
ATOM 7576 O O . PHE E 1 50 ? -16.281 -56.022 -64.057 1.00 53.28 50 PHE E O 1
ATOM 7584 N N . ASP E 1 51 ? -18.274 -54.863 -64.085 1.00 54.48 51 ASP E N 1
ATOM 7585 C CA . ASP E 1 51 ? -18.592 -55.063 -65.500 1.00 55.49 51 ASP E CA 1
ATOM 7586 C C . ASP E 1 51 ? -17.552 -54.359 -66.329 1.00 57.88 51 ASP E C 1
ATOM 7587 O O . ASP E 1 51 ? -17.010 -54.962 -67.245 1.00 59.50 51 ASP E O 1
ATOM 7592 N N . ASP E 1 52 ? -17.223 -53.123 -65.963 1.00 53.09 52 ASP E N 1
ATOM 7593 C CA . ASP E 1 52 ? -16.168 -52.324 -66.578 1.00 53.52 52 ASP E CA 1
ATOM 7594 C C . ASP E 1 52 ? -15.535 -51.428 -65.525 1.00 57.20 52 ASP E C 1
ATOM 7595 O O . ASP E 1 52 ? -16.079 -51.279 -64.430 1.00 57.39 52 ASP E O 1
ATOM 7600 N N . PHE E 1 53 ? -14.373 -50.849 -65.842 1.00 53.13 53 PHE E N 1
ATOM 7601 C CA . PHE E 1 53 ? -13.654 -49.911 -64.974 1.00 52.01 53 PHE E CA 1
ATOM 7602 C C . PHE E 1 53 ? -12.839 -48.947 -65.818 1.00 57.18 53 PHE E C 1
ATOM 7603 O O . PHE E 1 53 ? -12.628 -49.171 -67.009 1.00 57.32 53 PHE E O 1
ATOM 7611 N N . SER E 1 54 ? -12.387 -47.879 -65.187 1.00 54.26 54 SER E N 1
ATOM 7612 C CA . SER E 1 54 ? -11.580 -46.806 -65.752 1.00 53.45 54 SER E CA 1
ATOM 7613 C C . SER E 1 54 ? -10.570 -46.391 -64.682 1.00 53.32 54 SER E C 1
ATOM 7614 O O . SER E 1 54 ? -10.786 -46.644 -63.492 1.00 51.58 54 SER E O 1
ATOM 7617 N N . ILE E 1 55 ? -9.497 -45.723 -65.091 1.00 47.88 55 ILE E N 1
ATOM 7618 C CA . ILE E 1 55 ? -8.489 -45.210 -64.167 1.00 46.58 55 ILE E CA 1
ATOM 7619 C C . ILE E 1 55 ? -8.399 -43.699 -64.344 1.00 50.49 55 ILE E C 1
ATOM 7620 O O . ILE E 1 55 ? -8.406 -43.217 -65.467 1.00 50.07 55 ILE E O 1
ATOM 7625 N N . LEU E 1 56 ? -8.393 -42.952 -63.252 1.00 49.32 56 LEU E N 1
ATOM 7626 C CA . LEU E 1 56 ? -8.269 -41.503 -63.307 1.00 49.98 56 LEU E CA 1
ATOM 7627 C C . LEU E 1 56 ? -6.97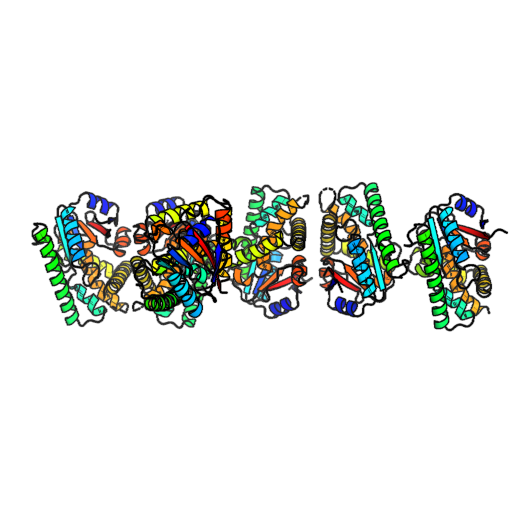1 -41.140 -62.650 1.00 56.23 56 LEU E C 1
ATOM 7628 O O . LEU E 1 56 ? -6.741 -41.465 -61.478 1.00 56.89 56 LEU E O 1
ATOM 7633 N N . LEU E 1 57 ? -6.077 -40.578 -63.465 1.00 53.15 57 LEU E N 1
ATOM 7634 C CA . LEU E 1 57 ? -4.725 -40.154 -63.120 1.00 52.52 57 LEU E CA 1
ATOM 7635 C C . LEU E 1 57 ? -4.716 -38.648 -62.950 1.00 59.69 57 LEU E C 1
ATOM 7636 O O . LEU E 1 57 ? -5.658 -37.981 -63.398 1.00 60.40 57 LEU E O 1
ATOM 7641 N N . ALA E 1 58 ? -3.694 -38.104 -62.274 1.00 57.65 58 ALA E N 1
ATOM 7642 C CA . ALA E 1 58 ? -3.626 -36.654 -62.039 1.00 58.61 58 ALA E CA 1
ATOM 7643 C C . ALA E 1 58 ? -3.586 -35.822 -63.319 1.00 64.09 58 ALA E C 1
ATOM 7644 O O . ALA E 1 58 ? -2.887 -36.176 -64.272 1.00 63.76 58 ALA E O 1
ATOM 7646 N N . GLY E 1 59 ? -4.350 -34.736 -63.311 1.00 61.93 59 GLY E N 1
ATOM 7647 C CA . GLY E 1 59 ? -4.453 -33.783 -64.407 1.00 62.60 59 GLY E CA 1
ATOM 7648 C C . GLY E 1 59 ? -3.286 -32.827 -64.432 1.00 68.82 59 GLY E C 1
ATOM 7649 O O . GLY E 1 59 ? -2.437 -32.866 -63.538 1.00 68.40 59 GLY E O 1
ATOM 7650 N N . GLU E 1 60 ? -3.228 -31.965 -65.461 1.00 67.78 60 GLU E N 1
ATOM 7651 C CA . GLU E 1 60 ? -2.140 -30.999 -65.675 1.00 68.49 60 GLU E CA 1
ATOM 7652 C C . GLU E 1 60 ? -1.854 -30.110 -64.477 1.00 72.52 60 GLU E C 1
ATOM 7653 O O . GLU E 1 60 ? -0.683 -29.881 -64.159 1.00 72.12 60 GLU E O 1
ATOM 7659 N N . GLU E 1 61 ? -2.926 -29.667 -63.784 1.00 68.80 61 GLU E N 1
ATOM 7660 C CA . GLU E 1 61 ? -2.928 -28.787 -62.617 1.00 68.29 61 GLU E CA 1
ATOM 7661 C C . GLU E 1 61 ? -2.168 -29.358 -61.420 1.00 74.97 61 GLU E C 1
ATOM 7662 O O . GLU E 1 61 ? -2.074 -28.686 -60.391 1.00 75.24 61 GLU E O 1
ATOM 7668 N N . SER E 1 62 ? -1.593 -30.574 -61.553 1.00 73.50 62 SER E N 1
ATOM 7669 C CA . SER E 1 62 ? -0.781 -31.178 -60.494 1.00 74.25 62 SER E CA 1
ATOM 7670 C C . SER E 1 62 ? 0.572 -30.482 -60.399 1.00 80.57 62 SER E C 1
ATOM 7671 O O . SER E 1 62 ? 1.197 -30.547 -59.339 1.00 80.98 62 SER E O 1
ATOM 7674 N N . LYS E 1 63 ? 0.998 -29.762 -61.483 1.00 78.22 63 LYS E N 1
ATOM 7675 C CA . LYS E 1 63 ? 2.235 -28.969 -61.512 1.00 78.63 63 LYS E CA 1
ATOM 7676 C C . LYS E 1 63 ? 2.144 -27.842 -60.449 1.00 84.63 63 LYS E C 1
ATOM 7677 O O . LYS E 1 63 ? 3.134 -27.573 -59.755 1.00 86.37 63 LYS E O 1
ATOM 7683 N N . ASN E 1 64 ? 0.931 -27.257 -60.273 1.00 78.91 64 ASN E N 1
ATOM 7684 C CA . ASN E 1 64 ? 0.642 -26.214 -59.294 1.00 77.61 64 ASN E CA 1
ATOM 7685 C C . ASN E 1 64 ? 1.076 -26.636 -57.900 1.00 83.89 64 ASN E C 1
ATOM 7686 O O . ASN E 1 64 ? 1.695 -25.848 -57.193 1.00 83.39 64 ASN E O 1
ATOM 7691 N N . LEU E 1 65 ? 0.800 -27.892 -57.530 1.00 83.71 65 LEU E N 1
ATOM 7692 C CA . LEU E 1 65 ? 1.168 -28.465 -56.237 1.00 85.33 65 LEU E CA 1
ATOM 7693 C C . LEU E 1 65 ? 2.686 -28.504 -56.056 1.00 91.81 65 LEU E C 1
ATOM 7694 O O . LEU E 1 65 ? 3.167 -28.167 -54.974 1.00 91.99 65 LEU E O 1
ATOM 7699 N N . LEU E 1 66 ? 3.435 -28.874 -57.120 1.00 89.49 66 LEU E N 1
ATOM 7700 C CA . LEU E 1 66 ? 4.901 -28.915 -57.094 1.00 90.06 66 LEU E CA 1
ATOM 7701 C C . LEU E 1 66 ? 5.487 -27.493 -57.021 1.00 96.11 66 LEU E C 1
ATOM 7702 O O . LEU E 1 66 ? 6.451 -27.268 -56.291 1.00 96.26 66 LEU E O 1
ATOM 7707 N N . GLU E 1 67 ? 4.860 -26.530 -57.728 1.00 93.13 67 GLU E N 1
ATOM 7708 C CA . GLU E 1 67 ? 5.244 -25.117 -57.725 1.00 93.00 67 GLU E CA 1
ATOM 7709 C C . GLU E 1 67 ? 5.148 -24.514 -56.317 1.00 97.17 67 GLU E C 1
ATOM 7710 O O . GLU E 1 67 ? 6.017 -23.737 -55.920 1.00 96.89 67 GLU E O 1
ATOM 7716 N N . CYS E 1 68 ? 4.128 -24.931 -55.546 1.00 94.17 68 CYS E N 1
ATOM 7717 C CA . CYS E 1 68 ? 3.919 -24.519 -54.157 1.00 94.29 68 CYS E CA 1
ATOM 7718 C C . CYS E 1 68 ? 4.937 -25.187 -53.241 1.00 97.25 68 CYS E C 1
ATOM 7719 O O . CYS E 1 68 ? 5.212 -24.671 -52.161 1.00 96.18 68 CYS E O 1
ATOM 7722 N N . LEU E 1 69 ? 5.500 -26.327 -53.669 1.00 94.42 69 LEU E N 1
ATOM 7723 C CA . LEU E 1 69 ? 6.531 -27.033 -52.909 1.00 94.85 69 LEU E CA 1
ATOM 7724 C C . LEU E 1 69 ? 7.930 -26.579 -53.387 1.00 101.36 69 LEU E C 1
ATOM 7725 O O . LEU E 1 69 ? 8.925 -27.288 -53.168 1.00 101.97 69 LEU E O 1
ATOM 7730 N N . GLY E 1 70 ? 7.975 -25.400 -54.025 1.00 98.16 70 GLY E N 1
ATOM 7731 C CA . GLY E 1 70 ? 9.189 -24.779 -54.544 1.00 98.40 70 GLY E CA 1
ATOM 7732 C C . GLY E 1 70 ? 9.839 -25.502 -55.711 1.00 104.45 70 GLY E C 1
ATOM 7733 O O . GLY E 1 70 ? 10.957 -26.017 -55.585 1.00 104.74 70 GLY E O 1
ATOM 7734 N N . TYR E 1 71 ? 9.142 -25.535 -56.858 1.00 101.70 71 TYR E N 1
ATOM 7735 C CA . TYR E 1 71 ? 9.617 -26.143 -58.103 1.00 101.76 71 TYR E CA 1
ATOM 7736 C C . TYR E 1 71 ? 9.417 -25.152 -59.232 1.00 106.35 71 TYR E C 1
ATOM 7737 O O . TYR E 1 71 ? 8.396 -24.450 -59.272 1.00 105.56 71 TYR E O 1
ATOM 7746 N N . SER E 1 72 ? 10.382 -25.114 -60.159 1.00 103.57 72 SER E N 1
ATOM 7747 C CA . SER E 1 72 ? 10.323 -24.268 -61.346 1.00 103.96 72 SER E CA 1
ATOM 7748 C C . SER E 1 72 ? 9.156 -24.759 -62.210 1.00 110.23 72 SER E C 1
ATOM 7749 O O . SER E 1 72 ? 8.907 -25.970 -62.254 1.00 109.29 72 SER E O 1
ATOM 7752 N N . SER E 1 73 ? 8.437 -23.833 -62.886 1.00 108.88 73 SER E N 1
ATOM 7753 C CA . SER E 1 73 ? 7.307 -24.204 -63.746 1.00 109.63 73 SER E CA 1
ATOM 7754 C C . SER E 1 73 ? 7.678 -25.300 -64.747 1.00 115.41 73 SER E C 1
ATOM 7755 O O . SER E 1 73 ? 6.843 -26.152 -65.031 1.00 115.19 73 SER E O 1
ATOM 7758 N N . SER E 1 74 ? 8.940 -25.306 -65.231 1.00 113.66 74 SER E N 1
ATOM 7759 C CA . SER E 1 74 ? 9.461 -26.322 -66.149 1.00 114.45 74 SER E CA 1
ATOM 7760 C C . SER E 1 74 ? 9.769 -27.629 -65.399 1.00 119.59 74 SER E C 1
ATOM 7761 O O . SER E 1 74 ? 9.423 -28.697 -65.905 1.00 119.53 74 SER E O 1
ATOM 7764 N N . LYS E 1 75 ? 10.411 -27.534 -64.189 1.00 116.08 75 LYS E N 1
ATOM 7765 C CA . LYS E 1 75 ? 10.782 -28.661 -63.302 1.00 115.34 75 LYS E CA 1
ATOM 7766 C C . LYS E 1 75 ? 9.551 -29.445 -62.857 1.00 116.81 75 LYS E C 1
ATOM 7767 O O . LYS E 1 75 ? 9.607 -30.677 -62.757 1.00 116.20 75 LYS E O 1
ATOM 7773 N N . ALA E 1 76 ? 8.445 -28.711 -62.593 1.00 111.40 76 ALA E N 1
ATOM 7774 C CA . ALA E 1 76 ? 7.151 -29.240 -62.173 1.00 110.17 76 ALA E CA 1
ATOM 7775 C C . ALA E 1 76 ? 6.496 -30.029 -63.307 1.00 111.24 76 ALA E C 1
ATOM 7776 O O . ALA E 1 76 ? 6.102 -31.175 -63.092 1.00 111.55 76 ALA E O 1
ATOM 7778 N N . ASN E 1 77 ? 6.416 -29.438 -64.519 1.00 104.62 77 ASN E N 1
ATOM 7779 C CA . ASN E 1 77 ? 5.841 -30.086 -65.700 1.00 102.87 77 ASN E CA 1
ATOM 7780 C C . ASN E 1 77 ? 6.631 -31.315 -66.135 1.00 103.75 77 ASN E C 1
ATOM 7781 O O . ASN E 1 77 ? 6.039 -32.246 -66.658 1.00 103.44 77 ASN E O 1
ATOM 7786 N N . GLN E 1 78 ? 7.943 -31.346 -65.864 1.00 98.59 78 GLN E N 1
ATOM 7787 C CA . GLN E 1 78 ? 8.805 -32.487 -66.173 1.00 97.53 78 GLN E CA 1
ATOM 7788 C C . GLN E 1 78 ? 8.524 -33.631 -65.206 1.00 99.19 78 GLN E C 1
ATOM 7789 O O . GLN E 1 78 ? 8.344 -34.753 -65.672 1.00 99.08 78 GLN E O 1
ATOM 7795 N N . LYS E 1 79 ? 8.462 -33.349 -63.869 1.00 93.59 79 LYS E N 1
ATOM 7796 C CA . LYS E 1 79 ? 8.175 -34.333 -62.804 1.00 91.86 79 LYS E CA 1
ATOM 7797 C C . LYS E 1 79 ? 6.775 -34.941 -62.944 1.00 92.16 79 LYS E C 1
ATOM 7798 O O . LYS E 1 79 ? 6.614 -36.145 -62.727 1.00 91.49 79 LYS E O 1
ATOM 7804 N N . VAL E 1 80 ? 5.779 -34.107 -63.340 1.00 86.29 80 VAL E N 1
ATOM 7805 C CA . VAL E 1 80 ? 4.384 -34.498 -63.582 1.00 84.96 80 VAL E CA 1
ATOM 7806 C C . VAL E 1 80 ? 4.319 -35.483 -64.769 1.00 86.47 80 VAL E C 1
ATOM 7807 O O . VAL E 1 80 ? 3.754 -36.572 -64.631 1.00 86.19 80 VAL E O 1
ATOM 7811 N N . ARG E 1 81 ? 4.944 -35.115 -65.905 1.00 80.68 81 ARG E N 1
ATOM 7812 C CA . ARG E 1 81 ? 4.993 -35.933 -67.113 1.00 79.09 81 ARG E CA 1
ATOM 7813 C C . ARG E 1 81 ? 5.637 -37.278 -66.835 1.00 78.92 81 ARG E C 1
ATOM 7814 O O . ARG E 1 81 ? 5.099 -38.298 -67.260 1.00 79.95 81 ARG E O 1
ATOM 7822 N N . LYS E 1 82 ? 6.774 -37.280 -66.127 1.00 71.29 82 LYS E N 1
ATOM 7823 C CA . LYS E 1 82 ? 7.547 -38.478 -65.809 1.00 70.62 82 LYS E CA 1
ATOM 7824 C C . LYS E 1 82 ? 6.727 -39.454 -64.976 1.00 74.08 82 LYS E C 1
ATOM 7825 O O . LYS E 1 82 ? 6.751 -40.660 -65.250 1.00 73.38 82 LYS E O 1
ATOM 7831 N N . GLU E 1 83 ? 5.992 -38.927 -63.975 1.00 70.38 83 GLU E N 1
ATOM 7832 C CA . GLU E 1 83 ? 5.148 -39.714 -63.082 1.00 69.89 83 GLU E CA 1
ATOM 7833 C C . GLU E 1 83 ? 3.954 -40.317 -63.848 1.00 74.22 83 GLU E C 1
ATOM 7834 O O . GLU E 1 83 ? 3.771 -41.538 -63.822 1.00 74.41 83 GLU E O 1
ATOM 7840 N N . ILE E 1 84 ? 3.177 -39.474 -64.557 1.00 69.26 84 ILE E N 1
ATOM 7841 C CA . ILE E 1 84 ? 2.001 -39.916 -65.297 1.00 68.15 84 ILE E CA 1
ATOM 7842 C C . ILE E 1 84 ? 2.366 -40.989 -66.323 1.00 69.00 84 ILE E C 1
ATOM 7843 O O . ILE E 1 84 ? 1.669 -42.004 -66.383 1.00 68.10 84 ILE E O 1
ATOM 7848 N N . LYS E 1 85 ? 3.481 -40.816 -67.050 1.00 64.23 85 LYS E N 1
ATOM 7849 C CA . LYS E 1 85 ? 3.937 -41.804 -68.038 1.00 63.94 85 LYS E CA 1
ATOM 7850 C C . LYS E 1 85 ? 4.279 -43.137 -67.375 1.00 65.54 85 LYS E C 1
ATOM 7851 O O . LYS E 1 85 ? 3.934 -44.191 -67.907 1.00 62.71 85 LYS E O 1
ATOM 7857 N N . ARG E 1 86 ? 4.898 -43.073 -66.182 1.00 63.69 86 ARG E N 1
ATOM 7858 C CA . ARG E 1 86 ? 5.264 -44.232 -65.365 1.00 64.15 86 ARG E CA 1
ATOM 7859 C C . ARG E 1 86 ? 3.972 -44.963 -64.935 1.00 68.05 86 ARG E C 1
ATOM 7860 O O . ARG E 1 86 ? 3.884 -46.194 -65.068 1.00 69.39 86 ARG E O 1
ATOM 7868 N N . GLN E 1 87 ? 2.966 -44.187 -64.462 1.00 61.29 87 GLN E N 1
ATOM 7869 C CA . GLN E 1 87 ? 1.670 -44.695 -64.015 1.00 59.54 87 GLN E CA 1
ATOM 7870 C C . GLN E 1 87 ? 0.952 -45.347 -65.180 1.00 58.59 87 GLN E C 1
ATOM 7871 O O . GLN E 1 87 ? 0.532 -46.488 -65.053 1.00 58.65 87 GLN E O 1
ATOM 7877 N N . ILE E 1 88 ? 0.893 -44.665 -66.336 1.00 52.74 88 ILE E N 1
ATOM 7878 C CA . ILE E 1 88 ? 0.290 -45.189 -67.575 1.00 52.13 88 ILE E CA 1
ATOM 7879 C C . ILE E 1 88 ? 0.904 -46.537 -67.981 1.00 56.24 88 ILE E C 1
ATOM 7880 O O . ILE E 1 88 ? 0.170 -47.494 -68.206 1.00 54.45 88 ILE E O 1
ATOM 7885 N N . ARG E 1 89 ? 2.242 -46.623 -68.019 1.00 54.84 89 ARG E N 1
ATOM 7886 C CA . ARG E 1 89 ? 2.935 -47.847 -68.408 1.00 55.17 89 ARG E CA 1
ATOM 7887 C C . ARG E 1 89 ? 2.601 -49.021 -67.494 1.00 59.29 89 ARG E C 1
ATOM 7888 O O . ARG E 1 89 ? 2.345 -50.105 -68.020 1.00 57.74 89 ARG E O 1
ATOM 7896 N N . PHE E 1 90 ? 2.520 -48.803 -66.155 1.00 57.76 90 PHE E N 1
ATOM 7897 C CA . PHE E 1 90 ? 2.143 -49.863 -65.214 1.00 59.43 90 PHE E CA 1
ATOM 7898 C C . PHE E 1 90 ? 0.712 -50.310 -65.415 1.00 62.26 90 PHE E C 1
ATOM 7899 O O . PHE E 1 90 ? 0.443 -51.516 -65.475 1.00 63.19 90 PHE E O 1
ATOM 7907 N N . CYS E 1 91 ? -0.207 -49.327 -65.533 1.00 56.40 91 CYS E N 1
ATOM 7908 C CA . CYS E 1 91 ? -1.633 -49.539 -65.755 1.00 54.71 91 CYS E CA 1
ATOM 7909 C C . CYS E 1 91 ? -1.908 -50.311 -67.050 1.00 58.46 91 CYS E C 1
ATOM 7910 O O . CYS E 1 91 ? -2.617 -51.316 -67.019 1.00 60.27 91 CYS E O 1
ATOM 7913 N N . GLU E 1 92 ? -1.311 -49.879 -68.161 1.00 51.12 92 GLU E N 1
ATOM 7914 C CA . GLU E 1 92 ? -1.487 -50.537 -69.431 1.00 50.43 92 GLU E CA 1
ATOM 7915 C C . GLU E 1 92 ? -1.040 -51.982 -69.388 1.00 57.59 92 GLU E C 1
ATOM 7916 O O . GLU E 1 92 ? -1.713 -52.831 -69.978 1.00 58.41 92 GLU E O 1
ATOM 7922 N N . ASP E 1 93 ? 0.053 -52.274 -68.655 1.00 54.98 93 ASP E N 1
ATOM 7923 C CA . ASP E 1 93 ? 0.570 -53.622 -68.531 1.00 56.11 93 ASP E CA 1
ATOM 7924 C C . ASP E 1 93 ? -0.415 -54.545 -67.831 1.00 63.21 93 ASP E C 1
ATOM 7925 O O . ASP E 1 93 ? -0.610 -55.691 -68.269 1.00 64.73 93 ASP E O 1
ATOM 7930 N N . GLU E 1 94 ? -1.060 -54.033 -66.765 1.00 58.34 94 GLU E N 1
ATOM 7931 C CA . GLU E 1 94 ? -2.022 -54.809 -66.001 1.00 57.80 94 GLU E CA 1
ATOM 7932 C C . GLU E 1 94 ? -3.308 -55.018 -66.744 1.00 61.56 94 GLU E C 1
ATOM 7933 O O . GLU E 1 94 ? -3.905 -56.091 -66.600 1.00 63.26 94 GLU E O 1
ATOM 7939 N N . ILE E 1 95 ? -3.740 -54.001 -67.552 1.00 53.94 95 ILE E N 1
ATOM 7940 C CA . ILE E 1 95 ? -4.966 -54.071 -68.334 1.00 51.31 95 ILE E CA 1
ATOM 7941 C C . ILE E 1 95 ? -4.817 -55.184 -69.371 1.00 56.49 95 ILE E C 1
ATOM 7942 O O . ILE E 1 95 ? -5.723 -56.010 -69.489 1.00 57.06 95 ILE E O 1
ATOM 7947 N N . ILE E 1 96 ? -3.628 -55.303 -70.010 1.00 53.04 96 ILE E N 1
ATOM 7948 C CA . ILE E 1 96 ? -3.363 -56.389 -70.976 1.00 52.11 96 ILE E CA 1
ATOM 7949 C C . ILE E 1 96 ? -3.467 -57.739 -70.303 1.00 52.84 96 ILE E C 1
ATOM 7950 O O . ILE E 1 96 ? -4.107 -58.636 -70.844 1.00 51.95 96 ILE E O 1
ATOM 7955 N N . LYS E 1 97 ? -2.873 -57.866 -69.102 1.00 49.55 97 LYS E N 1
ATOM 7956 C CA . LYS E 1 97 ? -2.901 -59.104 -68.328 1.00 50.11 97 LYS E CA 1
ATOM 7957 C C . LYS E 1 97 ? -4.336 -59.531 -68.057 1.00 57.57 97 LYS E C 1
ATOM 7958 O O . LYS E 1 97 ? -4.597 -60.735 -67.932 1.00 57.42 97 LYS E O 1
ATOM 7964 N N . CYS E 1 98 ? -5.276 -58.538 -68.028 1.00 55.50 98 CYS E N 1
ATOM 7965 C CA . CYS E 1 98 ? -6.694 -58.757 -67.778 1.00 56.01 98 CYS E CA 1
ATOM 7966 C C . CYS E 1 98 ? -7.481 -59.070 -69.038 1.00 64.53 98 CYS E C 1
ATOM 7967 O O . CYS E 1 98 ? -8.677 -59.350 -68.945 1.00 67.95 98 CYS E O 1
ATOM 7970 N N . ASN E 1 99 ? -6.812 -59.073 -70.205 1.00 60.23 99 ASN E N 1
ATOM 7971 C CA . ASN E 1 99 ? -7.402 -59.270 -71.534 1.00 59.30 99 ASN E CA 1
ATOM 7972 C C . ASN E 1 99 ? -8.510 -58.237 -71.780 1.00 62.09 99 ASN E C 1
ATOM 7973 O O . ASN E 1 99 ? -9.643 -58.542 -72.175 1.00 62.15 99 ASN E O 1
ATOM 7978 N N . LYS E 1 100 ? -8.167 -56.997 -71.476 1.00 57.23 100 LYS E N 1
ATOM 7979 C CA . LYS E 1 100 ? -9.022 -55.848 -71.668 1.00 55.71 100 LYS E CA 1
ATOM 7980 C C . LYS E 1 100 ? -8.245 -54.827 -72.525 1.00 58.81 100 LYS E C 1
ATOM 7981 O O . LYS E 1 100 ? -7.014 -54.812 -72.504 1.00 58.65 100 LYS E O 1
ATOM 7987 N N . THR E 1 101 ? -8.958 -54.044 -73.343 1.00 53.64 101 THR E N 1
ATOM 7988 C CA . THR E 1 101 ? -8.349 -53.030 -74.192 1.00 52.20 101 THR E CA 1
ATOM 7989 C C . THR E 1 101 ? -8.028 -51.812 -73.343 1.00 55.94 101 THR E C 1
ATOM 7990 O O . THR E 1 101 ? -8.757 -51.513 -72.397 1.00 55.85 101 THR E O 1
ATOM 7994 N N . ILE E 1 102 ? -6.942 -51.118 -73.672 1.00 52.39 102 ILE E N 1
ATOM 7995 C CA . ILE E 1 102 ? -6.504 -49.923 -72.954 1.00 52.03 102 ILE E CA 1
ATOM 7996 C C . ILE E 1 102 ? -7.260 -48.684 -73.449 1.00 55.03 102 ILE E C 1
ATOM 7997 O O . ILE E 1 102 ? -7.441 -47.725 -72.686 1.00 53.60 102 ILE E O 1
ATOM 8002 N N . THR E 1 103 ? -7.687 -48.701 -74.728 1.00 52.17 103 THR E N 1
ATOM 8003 C CA . THR E 1 103 ? -8.352 -47.575 -75.373 1.00 52.42 103 THR E CA 1
ATOM 8004 C C . THR E 1 103 ? -9.582 -47.144 -74.603 1.00 56.34 103 THR E C 1
ATOM 8005 O O . THR E 1 103 ? -10.487 -47.936 -74.387 1.00 57.83 103 THR E O 1
ATOM 8009 N N . ASN E 1 104 ? -9.534 -45.889 -74.141 1.00 52.05 104 ASN E N 1
ATOM 8010 C CA . ASN E 1 104 ? -10.490 -45.090 -73.367 1.00 52.43 104 ASN E CA 1
ATOM 8011 C C . ASN E 1 104 ? -10.657 -45.543 -71.919 1.00 56.35 104 ASN E C 1
ATOM 8012 O O . ASN E 1 104 ? -11.557 -45.058 -71.222 1.00 55.17 104 ASN E O 1
ATOM 8017 N N . ARG E 1 105 ? -9.728 -46.389 -71.438 1.00 52.55 105 ARG E N 1
ATOM 8018 C CA . ARG E 1 105 ? -9.728 -46.914 -70.074 1.00 51.02 105 ARG E CA 1
ATOM 8019 C C . ARG E 1 105 ? -9.034 -45.959 -69.120 1.00 51.92 105 ARG E C 1
ATOM 8020 O O . ARG E 1 105 ? -9.539 -45.752 -68.029 1.00 52.64 105 ARG E O 1
ATOM 8028 N N . ILE E 1 106 ? -7.884 -45.388 -69.504 1.00 47.63 106 ILE E N 1
ATOM 8029 C CA . ILE E 1 106 ? -7.095 -44.483 -68.627 1.00 47.64 106 ILE E CA 1
ATOM 8030 C C . ILE E 1 106 ? -7.309 -43.027 -68.985 1.00 52.25 106 ILE E C 1
ATOM 8031 O O . ILE E 1 106 ? -7.253 -42.683 -70.165 1.00 54.18 106 ILE E O 1
ATOM 8036 N N . HIS E 1 107 ? -7.576 -42.182 -67.986 1.00 48.74 107 HIS E N 1
ATOM 8037 C CA . HIS E 1 107 ? -7.825 -40.751 -68.183 1.00 50.16 107 HIS E CA 1
ATOM 8038 C C . HIS E 1 107 ? -7.071 -39.897 -67.184 1.00 55.64 107 HIS E C 1
ATOM 8039 O O . HIS E 1 107 ? -6.656 -40.398 -66.150 1.00 55.60 107 HIS E O 1
ATOM 8046 N N . ARG E 1 108 ? -6.911 -38.608 -67.489 1.00 54.28 108 ARG E N 1
ATOM 8047 C CA . ARG E 1 108 ? -6.350 -37.599 -66.587 1.00 56.52 108 ARG E CA 1
ATOM 8048 C C . ARG E 1 108 ? -7.490 -36.580 -66.354 1.00 66.65 108 ARG E C 1
ATOM 8049 O O . ARG E 1 108 ? -8.272 -36.344 -67.275 1.00 66.20 108 ARG E O 1
ATOM 8057 N N . PHE E 1 109 ? -7.602 -35.964 -65.165 1.00 67.79 109 PHE E N 1
ATOM 8058 C CA . PHE E 1 109 ? -8.730 -35.045 -64.941 1.00 69.54 109 PHE E CA 1
ATOM 8059 C C . PHE E 1 109 ? -8.658 -33.720 -65.778 1.00 73.17 109 PHE E C 1
ATOM 8060 O O . PHE E 1 109 ? -9.611 -32.925 -65.769 1.00 74.25 109 PHE E O 1
ATOM 8068 N N . SER E 1 110 ? -7.560 -33.531 -66.531 1.00 67.56 110 SER E N 1
ATOM 8069 C CA . SER E 1 110 ? -7.335 -32.413 -67.456 1.00 66.12 110 SER E CA 1
ATOM 8070 C C . SER E 1 110 ? -7.745 -32.782 -68.889 1.00 67.34 110 SER E C 1
ATOM 8071 O O . SER E 1 110 ? -7.990 -31.873 -69.677 1.00 68.31 110 SER E O 1
ATOM 8074 N N . ASP E 1 111 ? -7.850 -34.100 -69.227 1.00 59.91 111 ASP E N 1
ATOM 8075 C CA . ASP E 1 111 ? -8.237 -34.626 -70.558 1.00 57.45 111 ASP E CA 1
ATOM 8076 C C . ASP E 1 111 ? -9.564 -34.099 -71.116 1.00 59.77 111 ASP E C 1
ATOM 8077 O O . ASP E 1 111 ? -9.775 -34.141 -72.324 1.00 59.73 111 ASP E O 1
ATOM 8082 N N . PHE E 1 112 ? -10.458 -33.631 -70.254 1.00 55.48 112 PHE E N 1
ATOM 8083 C CA . PHE E 1 112 ? -11.777 -33.211 -70.680 1.00 54.88 112 PHE E CA 1
ATOM 8084 C C . PHE E 1 112 ? -11.985 -31.705 -70.615 1.00 58.34 112 PHE E C 1
ATOM 8085 O O . PHE E 1 112 ? -13.133 -31.242 -70.627 1.00 58.28 112 PHE E O 1
ATOM 8093 N N . LYS E 1 113 ? -10.870 -30.936 -70.648 1.00 53.95 113 LYS E N 1
ATOM 8094 C CA . LYS E 1 113 ? -10.840 -29.469 -70.678 1.00 53.43 113 LYS E CA 1
ATOM 8095 C C . LYS E 1 113 ? -11.807 -28.881 -71.734 1.00 58.90 113 LYS E C 1
ATOM 8096 O O . LYS E 1 113 ? -12.513 -27.914 -71.459 1.00 57.67 113 LYS E O 1
ATOM 8102 N N . ASN E 1 114 ? -11.881 -29.516 -72.915 1.00 57.02 114 ASN E N 1
ATOM 8103 C CA . ASN E 1 114 ? -12.741 -29.072 -73.999 1.00 56.91 114 ASN E CA 1
ATOM 8104 C C . ASN E 1 114 ? -14.039 -29.907 -74.150 1.00 62.73 114 ASN E C 1
ATOM 8105 O O . ASN E 1 114 ? -14.687 -29.844 -75.199 1.00 62.97 114 ASN E O 1
ATOM 8110 N N . ASN E 1 115 ? -14.449 -30.636 -73.077 1.00 59.25 115 ASN E N 1
ATOM 8111 C CA . ASN E 1 115 ? -15.694 -31.414 -73.038 1.00 58.43 115 ASN E CA 1
ATOM 8112 C C . ASN E 1 115 ? -16.819 -30.537 -72.455 1.00 62.49 115 ASN E C 1
ATOM 8113 O O . ASN E 1 115 ? -16.692 -30.015 -71.344 1.00 61.22 115 ASN E O 1
ATOM 8118 N N . ILE E 1 116 ? -17.910 -30.376 -73.211 1.00 59.71 116 ILE E N 1
ATOM 8119 C CA . ILE E 1 116 ? -19.044 -29.543 -72.803 1.00 59.99 116 ILE E CA 1
ATOM 8120 C C . ILE E 1 116 ? -19.568 -29.905 -71.389 1.00 67.42 116 ILE E C 1
ATOM 8121 O O . ILE E 1 116 ? -19.852 -28.982 -70.610 1.00 67.59 116 ILE E O 1
ATOM 8126 N N . TYR E 1 117 ? -19.647 -31.229 -71.047 1.00 64.79 117 TYR E N 1
ATOM 8127 C CA . TYR E 1 117 ? -20.127 -31.684 -69.735 1.00 65.45 117 TYR E CA 1
ATOM 8128 C C . TYR E 1 117 ? -19.170 -31.373 -68.605 1.00 69.80 117 TYR E C 1
ATOM 8129 O O . TYR E 1 117 ? -19.613 -31.024 -67.520 1.00 68.84 117 TYR E O 1
ATOM 8138 N N . TYR E 1 118 ? -17.865 -31.472 -68.856 1.00 68.05 118 TYR E N 1
ATOM 8139 C CA . TYR E 1 118 ? -16.861 -31.141 -67.851 1.00 68.33 118 TYR E CA 1
ATOM 8140 C C . TYR E 1 118 ? -16.843 -29.616 -67.674 1.00 71.38 118 TYR E C 1
ATOM 8141 O O . TYR E 1 118 ? -16.827 -29.150 -66.538 1.00 71.06 118 TYR E O 1
ATOM 8150 N N . ILE E 1 119 ? -16.905 -28.856 -68.797 1.00 67.11 119 ILE E N 1
ATOM 8151 C CA . ILE E 1 119 ? -16.965 -27.384 -68.833 1.00 66.78 119 ILE E CA 1
ATOM 8152 C C . ILE E 1 119 ? -18.121 -26.846 -67.941 1.00 71.49 119 ILE E C 1
ATOM 8153 O O . ILE E 1 119 ? -17.910 -25.949 -67.123 1.00 69.80 119 ILE E O 1
ATOM 8158 N N . ASP E 1 120 ? -19.316 -27.444 -68.076 1.00 69.93 120 ASP E N 1
ATOM 8159 C CA . ASP E 1 120 ? -20.508 -27.098 -67.312 1.00 70.83 120 ASP E CA 1
ATOM 8160 C C . ASP E 1 120 ? -20.307 -27.349 -65.809 1.00 74.00 120 ASP E C 1
ATOM 8161 O O . ASP E 1 120 ? -20.464 -26.411 -65.028 1.00 74.26 120 ASP E O 1
ATOM 8166 N N . ILE E 1 121 ? -19.932 -28.593 -65.417 1.00 68.94 121 ILE E N 1
ATOM 8167 C CA . ILE E 1 121 ? -19.689 -28.994 -64.020 1.00 67.56 121 ILE E CA 1
ATOM 8168 C C . ILE E 1 121 ? -18.581 -28.125 -63.387 1.00 73.12 121 ILE E C 1
ATOM 8169 O O . ILE E 1 121 ? -18.809 -27.550 -62.316 1.00 72.80 121 ILE E O 1
ATOM 8174 N N . TYR E 1 122 ? -17.416 -27.979 -64.071 1.00 69.93 122 TYR E N 1
ATOM 8175 C CA . TYR E 1 122 ? -16.311 -27.140 -63.599 1.00 69.44 122 TYR E CA 1
ATOM 8176 C C . TYR E 1 122 ? -16.746 -25.713 -63.311 1.00 73.70 122 TYR E C 1
ATOM 8177 O O . TYR E 1 122 ? -16.362 -25.189 -62.274 1.00 71.97 122 TYR E O 1
ATOM 8186 N N . LYS E 1 123 ? -17.551 -25.090 -64.218 1.00 73.19 123 LYS E N 1
ATOM 8187 C CA . LYS E 1 123 ? -18.097 -23.733 -64.044 1.00 73.92 123 LYS E CA 1
ATOM 8188 C C . LYS E 1 123 ? -18.966 -23.683 -62.767 1.00 80.97 123 LYS E C 1
ATOM 8189 O O . LYS E 1 123 ? -18.666 -22.887 -61.875 1.00 82.54 123 LYS E O 1
ATOM 8195 N N . THR E 1 124 ? -19.962 -24.613 -62.643 1.00 77.13 124 THR E N 1
ATOM 8196 C CA . THR E 1 124 ? -20.866 -24.730 -61.488 1.00 77.07 124 THR E CA 1
ATOM 8197 C C . THR E 1 124 ? -20.117 -24.974 -60.178 1.00 82.17 124 THR E C 1
ATOM 8198 O O . THR E 1 124 ? -20.666 -24.691 -59.120 1.00 83.63 124 THR E O 1
ATOM 8202 N N . ILE E 1 125 ? -18.890 -25.506 -60.243 1.00 77.81 125 ILE E N 1
ATOM 8203 C CA . ILE E 1 125 ? -18.029 -25.724 -59.081 1.00 77.69 125 ILE E CA 1
ATOM 8204 C C . ILE E 1 125 ? -17.327 -24.387 -58.769 1.00 84.83 125 ILE E C 1
ATOM 8205 O O . ILE E 1 125 ? -17.403 -23.911 -57.629 1.00 86.00 125 ILE E O 1
ATOM 8210 N N . VAL E 1 126 ? -16.655 -23.777 -59.782 1.00 81.32 126 VAL E N 1
ATOM 8211 C CA . VAL E 1 126 ? -15.912 -22.518 -59.637 1.00 80.99 126 VAL E CA 1
ATOM 8212 C C . VAL E 1 126 ? -16.835 -21.383 -59.151 1.00 87.12 126 VAL E C 1
ATOM 8213 O O . VAL E 1 126 ? -16.418 -20.579 -58.310 1.00 87.65 126 VAL E O 1
ATOM 8217 N N . ASP E 1 127 ? -18.097 -21.367 -59.615 1.00 83.92 127 ASP E N 1
ATOM 8218 C CA . ASP E 1 127 ? -19.070 -20.369 -59.186 1.00 84.29 127 ASP E CA 1
ATOM 8219 C C . ASP E 1 127 ? -19.232 -20.390 -57.660 1.00 87.78 127 ASP E C 1
ATOM 8220 O O . ASP E 1 127 ? -19.094 -19.351 -57.022 1.00 87.01 127 ASP E O 1
ATOM 8225 N N . GLN E 1 128 ? -19.401 -21.573 -57.066 1.00 85.39 128 GLN E N 1
ATOM 8226 C CA . GLN E 1 128 ? -19.523 -21.664 -55.608 1.00 85.93 128 GLN E CA 1
ATOM 8227 C C . GLN E 1 128 ? -18.202 -21.396 -54.911 1.00 92.54 128 GLN E C 1
ATOM 8228 O O . GLN E 1 128 ? -18.206 -20.864 -53.800 1.00 92.71 128 GLN E O 1
ATOM 8234 N N . PHE E 1 129 ? -17.073 -21.698 -55.572 1.00 89.90 129 PHE E N 1
ATOM 8235 C CA . PHE E 1 129 ? -15.769 -21.398 -54.998 1.00 90.09 129 PHE E CA 1
ATOM 8236 C C . PHE E 1 129 ? -15.619 -19.891 -54.783 1.00 94.46 129 PHE E C 1
ATOM 8237 O O . PHE E 1 129 ? -15.038 -19.477 -53.784 1.00 94.73 129 PHE E O 1
ATOM 8245 N N . ASN E 1 130 ? -16.179 -19.082 -55.691 1.00 90.81 130 ASN E N 1
ATOM 8246 C CA . ASN E 1 130 ? -16.116 -17.620 -55.616 1.00 90.42 130 ASN E CA 1
ATOM 8247 C C . ASN E 1 130 ? -17.247 -17.017 -54.743 1.00 93.56 130 ASN E C 1
ATOM 8248 O O . ASN E 1 130 ? -16.978 -16.112 -53.946 1.00 93.01 130 ASN E O 1
ATOM 8253 N N . THR E 1 131 ? -18.496 -17.541 -54.880 1.00 89.34 131 THR E N 1
ATOM 8254 C CA . THR E 1 131 ? -19.679 -17.114 -54.123 1.00 88.92 131 THR E CA 1
ATOM 8255 C C . THR E 1 131 ? -19.577 -17.615 -52.657 1.00 92.64 131 THR E C 1
ATOM 8256 O O . THR E 1 131 ? -19.306 -16.806 -51.767 1.00 92.13 131 THR E O 1
ATOM 8260 N N . ASP E 1 132 ? -19.786 -18.943 -52.419 1.00 89.44 132 ASP E N 1
ATOM 8261 C CA . ASP E 1 132 ? -19.747 -19.591 -51.094 1.00 89.44 132 ASP E CA 1
ATOM 8262 C C . ASP E 1 132 ? -18.351 -19.542 -50.481 1.00 95.13 132 ASP E C 1
ATOM 8263 O O . ASP E 1 132 ? -17.396 -20.124 -51.011 1.00 95.54 132 ASP E O 1
ATOM 8268 N N . SER E 1 133 ? -18.251 -18.828 -49.355 1.00 91.95 133 SER E N 1
ATOM 8269 C CA . SER E 1 133 ? -17.023 -18.613 -48.595 1.00 91.78 133 SER E CA 1
ATOM 8270 C C . SER E 1 133 ? -16.576 -19.879 -47.872 1.00 94.46 133 SER E C 1
ATOM 8271 O O . SER E 1 133 ? -15.370 -20.105 -47.750 1.00 94.35 133 SER E O 1
ATOM 8274 N N . ASN E 1 134 ? -17.534 -20.705 -47.394 1.00 89.48 134 ASN E N 1
ATOM 8275 C CA . ASN E 1 134 ? -17.193 -21.918 -46.655 1.00 88.52 134 ASN E CA 1
ATOM 8276 C C . ASN E 1 134 ? -16.818 -23.082 -47.545 1.00 89.20 134 ASN E C 1
ATOM 8277 O O . ASN E 1 134 ? -16.097 -23.971 -47.092 1.00 88.67 134 ASN E O 1
ATOM 8282 N N . PHE E 1 135 ? -17.247 -23.059 -48.813 1.00 83.97 135 PHE E N 1
ATOM 8283 C CA . PHE E 1 135 ? -16.811 -24.031 -49.801 1.00 83.22 135 PHE E CA 1
ATOM 8284 C C . PHE E 1 135 ? -15.367 -23.698 -50.172 1.00 86.45 135 PHE E C 1
ATOM 8285 O O . PHE E 1 135 ? -14.533 -24.604 -50.179 1.00 84.61 135 PHE E O 1
ATOM 8293 N N . LYS E 1 136 ? -15.059 -22.388 -50.409 1.00 84.03 136 LYS E N 1
ATOM 8294 C CA . LYS E 1 136 ? -13.706 -21.910 -50.724 1.00 83.85 136 LYS E CA 1
ATOM 8295 C C . LYS E 1 136 ? -12.728 -22.426 -49.681 1.00 89.57 136 LYS E C 1
ATOM 8296 O O . LYS E 1 136 ? -11.730 -23.036 -50.054 1.00 90.28 136 LYS E O 1
ATOM 8302 N N . ASN E 1 137 ? -13.069 -22.263 -48.382 1.00 86.12 137 ASN E N 1
ATOM 8303 C CA . ASN E 1 137 ? -12.268 -22.734 -47.253 1.00 85.83 137 ASN E CA 1
ATOM 8304 C C . ASN E 1 137 ? -12.087 -24.254 -47.285 1.00 88.58 137 ASN E C 1
ATOM 8305 O O . ASN E 1 137 ? -10.948 -24.718 -47.190 1.00 87.93 137 ASN E O 1
ATOM 8310 N N . SER E 1 138 ? -13.192 -25.019 -47.494 1.00 84.57 138 SER E N 1
ATOM 8311 C CA . SER E 1 138 ? -13.168 -26.482 -47.577 1.00 84.40 138 SER E CA 1
ATOM 8312 C C . SER E 1 138 ? -12.219 -26.956 -48.676 1.00 87.87 138 SER E C 1
ATOM 8313 O O . SER E 1 138 ? -11.467 -27.912 -48.470 1.00 86.74 138 SER E O 1
ATOM 8316 N N . CYS E 1 139 ? -12.193 -26.220 -49.804 1.00 84.54 139 CYS E N 1
ATOM 8317 C CA . CYS E 1 139 ? -11.322 -26.484 -50.953 1.00 83.82 139 CYS E CA 1
ATOM 8318 C C . CYS E 1 139 ? -9.858 -26.257 -50.599 1.00 88.52 139 CYS E C 1
ATOM 8319 O O . CYS E 1 139 ? -9.019 -27.097 -50.932 1.00 88.43 139 CYS E O 1
ATOM 8322 N N . LEU E 1 140 ? -9.566 -25.136 -49.896 1.00 85.18 140 LEU E N 1
ATOM 8323 C CA . LEU E 1 140 ? -8.224 -24.755 -49.458 1.00 85.03 140 LEU E CA 1
ATOM 8324 C C . LEU E 1 140 ? -7.668 -25.747 -48.423 1.00 87.40 140 LEU E C 1
ATOM 8325 O O . LEU E 1 140 ? -6.465 -26.017 -48.439 1.00 87.21 140 LEU E O 1
ATOM 8330 N N . LYS E 1 141 ? -8.549 -26.335 -47.578 1.00 82.22 141 LYS E N 1
ATOM 8331 C CA . LYS E 1 141 ? -8.180 -27.366 -46.611 1.00 81.97 141 LYS E CA 1
ATOM 8332 C C . LYS E 1 141 ? -7.659 -28.581 -47.366 1.00 85.53 141 LYS E C 1
ATOM 8333 O O . LYS E 1 141 ? -6.630 -29.130 -46.975 1.00 84.10 141 LYS E O 1
ATOM 8339 N N . MET E 1 142 ? -8.371 -28.989 -48.456 1.00 82.61 142 MET E N 1
ATOM 8340 C CA . MET E 1 142 ? -8.000 -30.132 -49.286 1.00 82.88 142 MET E CA 1
ATOM 8341 C C . MET E 1 142 ? -6.684 -29.842 -49.985 1.00 84.11 142 MET E C 1
ATOM 8342 O O . MET E 1 142 ? -5.832 -30.727 -50.048 1.00 84.16 142 MET E O 1
ATOM 8347 N N . SER E 1 143 ? -6.494 -28.592 -50.445 1.00 78.89 143 SER E N 1
ATOM 8348 C CA . SER E 1 143 ? -5.271 -28.114 -51.100 1.00 78.30 143 SER E CA 1
ATOM 8349 C C . SER E 1 143 ? -4.084 -28.163 -50.138 1.00 81.46 143 SER E C 1
ATOM 8350 O O . SER E 1 143 ? -2.966 -28.466 -50.556 1.00 79.88 143 SER E O 1
ATOM 8353 N N . LEU E 1 144 ? -4.339 -27.869 -48.844 1.00 78.82 144 LEU E N 1
ATOM 8354 C CA . LEU E 1 144 ? -3.343 -27.912 -47.766 1.00 78.74 144 LEU E CA 1
ATOM 8355 C C . LEU E 1 144 ? -2.950 -29.374 -47.483 1.00 83.08 144 LEU E C 1
ATOM 8356 O O . LEU E 1 144 ? -1.759 -29.664 -47.381 1.00 82.50 144 LEU E O 1
ATOM 8361 N N . GLN E 1 145 ? -3.957 -30.283 -47.414 1.00 80.34 145 GLN E N 1
ATOM 8362 C CA . GLN E 1 145 ? -3.815 -31.727 -47.200 1.00 81.20 145 GLN E CA 1
ATOM 8363 C C . GLN E 1 145 ? -3.064 -32.395 -48.369 1.00 89.33 145 GLN E C 1
ATOM 8364 O O . GLN E 1 145 ? -2.337 -33.367 -48.136 1.00 90.67 145 GLN E O 1
ATOM 8370 N N . ALA E 1 146 ? -3.263 -31.889 -49.621 1.00 86.12 146 ALA E N 1
ATOM 8371 C CA . ALA E 1 146 ? -2.629 -32.368 -50.851 1.00 86.11 146 ALA E CA 1
ATOM 8372 C C . ALA E 1 146 ? -1.145 -31.996 -50.862 1.00 92.12 146 ALA E C 1
ATOM 8373 O O . ALA E 1 146 ? -0.316 -32.808 -51.281 1.00 91.60 146 ALA E O 1
ATOM 8375 N N . LEU E 1 147 ? -0.808 -30.782 -50.365 1.00 90.40 147 LEU E N 1
ATOM 8376 C CA . LEU E 1 147 ? 0.568 -30.303 -50.258 1.00 90.90 147 LEU E CA 1
ATOM 8377 C C . LEU E 1 147 ? 1.370 -31.160 -49.275 1.00 99.54 147 LEU E C 1
ATOM 8378 O O . LEU E 1 147 ? 2.564 -31.367 -49.498 1.00 99.95 147 LEU E O 1
ATOM 8383 N N . GLN E 1 148 ? 0.688 -31.773 -48.267 1.00 98.35 148 GLN E N 1
ATOM 8384 C CA . GLN E 1 148 ? 1.290 -32.743 -47.333 1.00 98.65 148 GLN E CA 1
ATOM 8385 C C . GLN E 1 148 ? 1.756 -33.979 -48.164 1.00 102.55 148 GLN E C 1
ATOM 8386 O O . GLN E 1 148 ? 2.961 -34.249 -48.245 1.00 102.17 148 GLN E O 1
ATOM 8392 N N . SER E 1 149 ? 0.802 -34.634 -48.871 1.00 98.60 149 SER E N 1
ATOM 8393 C CA . SER E 1 149 ? 1.029 -35.782 -49.759 1.00 113.57 149 SER E CA 1
ATOM 8394 C C . SER E 1 149 ? 1.658 -35.368 -51.121 1.00 124.31 149 SER E C 1
ATOM 8395 O O . SER E 1 149 ? 2.450 -34.421 -51.230 1.00 73.72 149 SER E O 1
ATOM 8398 N N . ASP E 1 162 ? -0.937 -18.568 -47.945 1.00 97.28 162 ASP E N 1
ATOM 8399 C CA . ASP E 1 162 ? -2.403 -18.548 -47.922 1.00 97.91 162 ASP E CA 1
ATOM 8400 C C . ASP E 1 162 ? -3.054 -18.188 -49.281 1.00 101.83 162 ASP E C 1
ATOM 8401 O O . ASP E 1 162 ? -4.104 -18.756 -49.604 1.00 101.45 162 ASP E O 1
ATOM 8406 N N . GLU E 1 163 ? -2.474 -17.228 -50.047 1.00 98.03 163 GLU E N 1
ATOM 8407 C CA . GLU E 1 163 ? -2.987 -16.858 -51.383 1.00 97.48 163 GLU E CA 1
ATOM 8408 C C . GLU E 1 163 ? -2.336 -17.793 -52.408 1.00 98.91 163 GLU E C 1
ATOM 8409 O O . GLU E 1 163 ? -2.717 -17.820 -53.580 1.00 97.99 163 GLU E O 1
ATOM 8415 N N . THR E 1 164 ? -1.341 -18.560 -51.934 1.00 94.05 164 THR E N 1
ATOM 8416 C CA . THR E 1 164 ? -0.600 -19.590 -52.663 1.00 93.04 164 THR E CA 1
ATOM 8417 C C . THR E 1 164 ? -1.340 -20.947 -52.511 1.00 93.40 164 THR E C 1
ATOM 8418 O O . THR E 1 164 ? -1.071 -21.896 -53.256 1.00 92.12 164 THR E O 1
ATOM 8422 N N . LEU E 1 165 ? -2.288 -21.009 -51.544 1.00 87.44 165 LEU E N 1
ATOM 8423 C CA . LEU E 1 165 ? -3.161 -22.154 -51.292 1.00 85.69 165 LEU E CA 1
ATOM 8424 C C . LEU E 1 165 ? -4.286 -22.111 -52.322 1.00 89.35 165 LEU E C 1
ATOM 8425 O O . LEU E 1 165 ? -4.773 -23.160 -52.748 1.00 88.93 165 LEU E O 1
ATOM 8430 N N . GLU E 1 166 ? -4.661 -20.880 -52.749 1.00 85.44 166 GLU E N 1
ATOM 8431 C CA . GLU E 1 166 ? -5.639 -20.593 -53.795 1.00 85.14 166 GLU E CA 1
ATOM 8432 C C . GLU E 1 166 ? -5.093 -21.111 -55.129 1.00 87.57 166 GLU E C 1
ATOM 8433 O O . GLU E 1 166 ? -5.886 -21.421 -56.019 1.00 88.06 166 GLU E O 1
ATOM 8439 N N . TYR E 1 167 ? -3.747 -21.182 -55.269 1.00 81.97 167 TYR E N 1
ATOM 8440 C CA . TYR E 1 167 ? -3.067 -21.696 -56.456 1.00 80.77 167 TYR E CA 1
ATOM 8441 C C . TYR E 1 167 ? -3.192 -23.221 -56.463 1.00 83.95 167 TYR E C 1
ATOM 8442 O O . TYR E 1 167 ? -3.602 -23.786 -57.473 1.00 83.25 167 TYR E O 1
ATOM 8451 N N . ALA E 1 168 ? -2.893 -23.879 -55.320 1.00 79.90 168 ALA E N 1
ATOM 8452 C CA . ALA E 1 168 ? -3.000 -25.332 -55.157 1.00 79.15 168 ALA E CA 1
ATOM 8453 C C . ALA E 1 168 ? -4.454 -25.839 -55.287 1.00 83.41 168 ALA E C 1
ATOM 8454 O O . ALA E 1 168 ? -4.657 -27.001 -55.645 1.00 83.66 168 ALA E O 1
ATOM 8456 N N . ALA E 1 169 ? -5.459 -24.956 -55.043 1.00 79.22 169 ALA E N 1
ATOM 8457 C CA . ALA E 1 169 ? -6.891 -25.260 -55.142 1.00 78.48 169 ALA E CA 1
ATOM 8458 C C . ALA E 1 169 ? -7.330 -25.536 -56.571 1.00 83.74 169 ALA E C 1
ATOM 8459 O O . ALA E 1 169 ? -8.331 -26.227 -56.765 1.00 84.27 169 ALA E O 1
ATOM 8461 N N . GLN E 1 170 ? -6.580 -25.015 -57.571 1.00 80.81 170 GLN E N 1
ATOM 8462 C CA . GLN E 1 170 ? -6.847 -25.199 -59.017 1.00 80.55 170 GLN E CA 1
ATOM 8463 C C . GLN E 1 170 ? -6.941 -26.683 -59.378 1.00 82.18 170 GLN E C 1
ATOM 8464 O O . GLN E 1 170 ? -7.764 -27.048 -60.215 1.00 81.49 170 GLN E O 1
ATOM 8470 N N . TYR E 1 171 ? -6.105 -27.520 -58.711 1.00 77.58 171 TYR E N 1
ATOM 8471 C CA . TYR E 1 171 ? -6.021 -28.982 -58.798 1.00 77.10 171 TYR E CA 1
ATOM 8472 C C . TYR E 1 171 ? -7.322 -29.582 -58.263 1.00 77.71 171 TYR E C 1
ATOM 8473 O O . TYR E 1 171 ? -7.991 -30.325 -58.981 1.00 76.58 171 TYR E O 1
ATOM 8482 N N . VAL E 1 172 ? -7.672 -29.250 -57.002 1.00 72.56 172 VAL E N 1
ATOM 8483 C CA . VAL E 1 172 ? -8.887 -29.702 -56.313 1.00 71.73 172 VAL E CA 1
ATOM 8484 C C . VAL E 1 172 ? -10.112 -29.440 -57.202 1.00 75.89 172 VAL E C 1
ATOM 8485 O O . VAL E 1 172 ? -10.870 -30.372 -57.498 1.00 76.02 172 VAL E O 1
ATOM 8489 N N . LEU E 1 173 ? -10.264 -28.178 -57.649 1.00 71.30 173 LEU E N 1
ATOM 8490 C CA . LEU E 1 173 ? -11.361 -27.722 -58.491 1.00 71.16 173 LEU E CA 1
ATOM 8491 C C . LEU E 1 173 ? -11.481 -28.515 -59.789 1.00 74.28 173 LEU E C 1
ATOM 8492 O O . LEU E 1 173 ? -12.596 -28.871 -60.180 1.00 74.33 173 LEU E O 1
ATOM 8497 N N . ALA E 1 174 ? -10.329 -28.801 -60.439 1.00 68.78 174 ALA E N 1
ATOM 8498 C CA . ALA E 1 174 ? -10.236 -29.548 -61.691 1.00 67.15 174 ALA E CA 1
ATOM 8499 C C . ALA E 1 174 ? -10.578 -31.047 -61.561 1.00 70.46 174 ALA E C 1
ATOM 8500 O O . ALA E 1 174 ? -11.140 -31.608 -62.499 1.00 70.39 174 ALA E O 1
ATOM 8502 N N . GLU E 1 175 ? -10.235 -31.703 -60.429 1.00 65.85 175 GLU E N 1
ATOM 8503 C CA . GLU E 1 175 ? -10.538 -33.127 -60.240 1.00 64.70 175 GLU E CA 1
ATOM 8504 C C . GLU E 1 175 ? -11.964 -33.368 -59.771 1.00 68.70 175 GLU E C 1
ATOM 8505 O O . GLU E 1 175 ? -12.543 -34.419 -60.084 1.00 69.07 175 GLU E O 1
ATOM 8511 N N . LEU E 1 176 ? -12.537 -32.380 -59.045 1.00 64.25 176 LEU E N 1
ATOM 8512 C CA . LEU E 1 176 ? -13.880 -32.413 -58.466 1.00 63.36 176 LEU E CA 1
ATOM 8513 C C . LEU E 1 176 ? -15.007 -32.838 -59.424 1.00 66.32 176 LEU E C 1
ATOM 8514 O O . LEU E 1 176 ? -15.837 -33.630 -58.971 1.00 65.38 176 LEU E O 1
ATOM 8519 N N . PRO E 1 177 ? -15.069 -32.425 -60.727 1.00 62.51 177 PRO E N 1
ATOM 8520 C CA . PRO E 1 177 ? -16.167 -32.906 -61.590 1.00 62.23 177 PRO E CA 1
ATOM 8521 C C . PRO E 1 177 ? -16.334 -34.423 -61.638 1.00 64.01 177 PRO E C 1
ATOM 8522 O O . PRO E 1 177 ? -17.470 -34.899 -61.626 1.00 62.27 177 PRO E O 1
ATOM 8526 N N . PHE E 1 178 ? -15.208 -35.176 -61.599 1.00 60.15 178 PHE E N 1
ATOM 8527 C CA . PHE E 1 178 ? -15.182 -36.650 -61.608 1.00 59.32 178 PHE E CA 1
ATOM 8528 C C . PHE E 1 178 ? -15.659 -37.287 -60.287 1.00 64.22 178 PHE E C 1
ATOM 8529 O O . PHE E 1 178 ? -15.960 -38.475 -60.246 1.00 63.68 178 PHE E O 1
ATOM 8537 N N . PHE E 1 179 ? -15.740 -36.492 -59.220 1.00 61.36 179 PHE E N 1
ATOM 8538 C CA . PHE E 1 179 ? -16.206 -36.944 -57.917 1.00 61.13 179 PHE E CA 1
ATOM 8539 C C . PHE E 1 179 ? -17.705 -36.669 -57.746 1.00 66.54 179 PHE E C 1
ATOM 8540 O O . PHE E 1 179 ? -18.373 -37.402 -57.004 1.00 68.21 179 PHE E O 1
ATOM 8548 N N . LEU E 1 180 ? -18.225 -35.612 -58.412 1.00 60.79 180 LEU E N 1
ATOM 8549 C CA . LEU E 1 180 ? -19.627 -35.210 -58.323 1.00 60.41 180 LEU E CA 1
ATOM 8550 C C . LEU E 1 180 ? -20.524 -35.838 -59.395 1.00 64.99 180 LEU E C 1
ATOM 8551 O O . LEU E 1 180 ? -21.629 -36.259 -59.058 1.00 65.54 180 LEU E O 1
ATOM 8556 N N . ASN E 1 181 ? -20.080 -35.869 -60.683 1.00 60.60 181 ASN E N 1
ATOM 8557 C CA . ASN E 1 181 ? -20.807 -36.507 -61.799 1.00 59.34 181 ASN E CA 1
ATOM 8558 C C . ASN E 1 181 ? -19.905 -36.822 -63.001 1.00 61.65 181 ASN E C 1
ATOM 8559 O O . ASN E 1 181 ? -19.906 -36.097 -63.990 1.00 61.85 181 ASN E O 1
ATOM 8564 N N . ALA E 1 182 ? -19.149 -37.917 -62.908 1.00 57.05 182 ALA E N 1
ATOM 8565 C CA . ALA E 1 182 ? -18.240 -38.379 -63.952 1.00 56.01 182 ALA E CA 1
ATOM 8566 C C . ALA E 1 182 ? -18.987 -38.966 -65.162 1.00 58.34 182 ALA E C 1
ATOM 8567 O O . ALA E 1 182 ? -18.502 -38.852 -66.285 1.00 57.65 182 ALA E O 1
ATOM 8569 N N . ASN E 1 183 ? -20.172 -39.563 -64.924 1.00 52.93 183 ASN E N 1
ATOM 8570 C CA . ASN E 1 183 ? -21.029 -40.220 -65.907 1.00 51.87 183 ASN E CA 1
ATOM 8571 C C . ASN E 1 183 ? -21.164 -39.514 -67.289 1.00 56.97 183 ASN E C 1
ATOM 8572 O O . ASN E 1 183 ? -20.923 -40.189 -68.287 1.00 57.68 183 ASN E O 1
ATOM 8577 N N . PRO E 1 184 ? -21.551 -38.225 -67.433 1.00 52.73 184 PRO E N 1
ATOM 8578 C CA . PRO E 1 184 ? -21.676 -37.676 -68.787 1.00 53.46 184 PRO E CA 1
ATOM 8579 C C . PRO E 1 184 ? -20.336 -37.335 -69.466 1.00 61.99 184 PRO E C 1
ATOM 8580 O O . PRO E 1 184 ? -20.292 -37.132 -70.691 1.00 64.65 184 PRO E O 1
ATOM 8584 N N . ILE E 1 185 ? -19.248 -37.258 -68.671 1.00 56.28 185 ILE E N 1
ATOM 8585 C CA . ILE E 1 185 ? -17.903 -36.932 -69.147 1.00 54.10 185 ILE E CA 1
ATOM 8586 C C . ILE E 1 185 ? -17.257 -38.191 -69.756 1.00 56.41 185 ILE E C 1
ATOM 8587 O O . ILE E 1 185 ? -16.951 -38.205 -70.941 1.00 56.28 185 ILE E O 1
ATOM 8592 N N . ILE E 1 186 ? -17.092 -39.244 -68.955 1.00 52.57 186 ILE E N 1
ATOM 8593 C CA . ILE E 1 186 ? -16.492 -40.522 -69.352 1.00 52.43 186 ILE E CA 1
ATOM 8594 C C . ILE E 1 186 ? -17.510 -41.449 -70.031 1.00 59.08 186 ILE E C 1
ATOM 8595 O O . ILE E 1 186 ? -17.147 -42.551 -70.467 1.00 60.93 186 ILE E O 1
ATOM 8600 N N . ASN E 1 187 ? -18.780 -41.002 -70.111 1.00 53.90 187 ASN E N 1
ATOM 8601 C CA . ASN E 1 187 ? -19.898 -41.694 -70.751 1.00 53.14 187 ASN E CA 1
ATOM 8602 C C . ASN E 1 187 ? -20.239 -43.039 -70.115 1.00 56.11 187 ASN E C 1
ATOM 8603 O O . ASN E 1 187 ? -20.123 -44.090 -70.755 1.00 55.77 187 ASN E O 1
ATOM 8608 N N . THR E 1 188 ? -20.693 -42.987 -68.850 1.00 52.89 188 THR E N 1
ATOM 8609 C CA . THR E 1 188 ? -21.153 -44.149 -68.083 1.00 52.99 188 THR E CA 1
ATOM 8610 C C . THR E 1 188 ? -22.607 -43.928 -67.639 1.00 56.42 188 THR E C 1
ATOM 8611 O O . THR E 1 188 ? -23.061 -42.781 -67.559 1.00 55.47 188 THR E O 1
ATOM 8615 N N . GLN E 1 189 ? -23.325 -45.038 -67.344 1.00 52.05 189 GLN E N 1
ATOM 8616 C CA . GLN E 1 189 ? -24.691 -45.007 -66.862 1.00 51.09 189 GLN E CA 1
ATOM 8617 C C . GLN E 1 189 ? -24.632 -44.596 -65.392 1.00 53.87 189 GLN E C 1
ATOM 8618 O O . GLN E 1 189 ? -25.254 -43.610 -65.005 1.00 54.25 189 GLN E O 1
ATOM 8624 N N . GLU E 1 190 ? -23.806 -45.298 -64.606 1.00 49.71 190 GLU E N 1
ATOM 8625 C CA . GLU E 1 190 ? -23.546 -45.058 -63.178 1.00 49.12 190 GLU E CA 1
ATOM 8626 C C . GLU E 1 190 ? -22.110 -45.492 -62.870 1.00 56.81 190 GLU E C 1
ATOM 8627 O O . GLU E 1 190 ? -21.581 -46.402 -63.527 1.00 57.84 190 GLU E O 1
ATOM 8633 N N . THR E 1 191 ? -21.470 -44.836 -61.900 1.00 53.81 191 THR E N 1
ATOM 8634 C CA . THR E 1 191 ? -20.080 -45.123 -61.546 1.00 53.47 191 THR E CA 1
ATOM 8635 C C . THR E 1 191 ? -19.774 -44.803 -60.097 1.00 58.92 191 THR E C 1
ATOM 8636 O O . THR E 1 191 ? -20.431 -43.952 -59.481 1.00 58.72 191 THR E O 1
ATOM 8640 N N . LEU E 1 192 ? -18.750 -45.476 -59.559 1.00 56.37 192 LEU E N 1
ATOM 8641 C CA . LEU E 1 192 ? -18.263 -45.229 -58.204 1.00 56.19 192 LEU E CA 1
ATOM 8642 C C . LEU E 1 192 ? -16.831 -44.800 -58.355 1.00 60.06 192 LEU E C 1
ATOM 8643 O O . LEU E 1 192 ? -16.109 -45.409 -59.157 1.00 60.03 192 LEU E O 1
ATOM 8648 N N . MET E 1 193 ? -16.411 -43.795 -57.557 1.00 54.58 193 MET E N 1
ATOM 8649 C CA . MET E 1 193 ? -15.031 -43.353 -57.465 1.00 53.44 193 MET E CA 1
ATOM 8650 C C . MET E 1 193 ? -14.402 -44.149 -56.297 1.00 55.01 193 MET E C 1
ATOM 8651 O O . MET E 1 193 ? -14.916 -44.136 -55.168 1.00 53.06 193 MET E O 1
ATOM 8656 N N . ALA E 1 194 ? -13.323 -44.881 -56.586 1.00 51.85 194 ALA E N 1
ATOM 8657 C CA . ALA E 1 194 ? -12.665 -45.696 -55.574 1.00 51.59 194 ALA E CA 1
ATOM 8658 C C . ALA E 1 194 ? -11.308 -45.136 -55.180 1.00 57.32 194 ALA E C 1
ATOM 8659 O O . ALA E 1 194 ? -10.429 -44.960 -56.028 1.00 57.42 194 ALA E O 1
ATOM 8661 N N . TYR E 1 195 ? -11.144 -44.855 -53.887 1.00 55.55 195 TYR E N 1
ATOM 8662 C CA . TYR E 1 195 ? -9.898 -44.335 -53.326 1.00 56.62 195 TYR E CA 1
ATOM 8663 C C . TYR E 1 195 ? -9.550 -45.061 -52.002 1.00 63.27 195 TYR E C 1
ATOM 8664 O O . TYR E 1 195 ? -10.370 -45.829 -51.508 1.00 64.31 195 TYR E O 1
ATOM 8673 N N . HIS E 1 196 ? -8.343 -44.860 -51.458 1.00 60.11 196 HIS E N 1
ATOM 8674 C CA . HIS E 1 196 ? -7.879 -45.557 -50.252 1.00 60.52 196 HIS E CA 1
ATOM 8675 C C . HIS E 1 196 ? -8.186 -44.878 -48.928 1.00 64.13 196 HIS E C 1
ATOM 8676 O O . HIS E 1 196 ? -8.057 -45.504 -47.866 1.00 63.52 196 HIS E O 1
ATOM 8683 N N . ALA E 1 197 ? -8.529 -43.596 -48.982 1.00 60.74 197 ALA E N 1
ATOM 8684 C CA . ALA E 1 197 ? -8.767 -42.782 -47.800 1.00 60.48 197 ALA E CA 1
ATOM 8685 C C . ALA E 1 197 ? -10.132 -42.103 -47.854 1.00 65.30 197 ALA E C 1
ATOM 8686 O O . ALA E 1 197 ? -10.673 -41.973 -48.947 1.00 63.78 197 ALA E O 1
ATOM 8688 N N . PRO E 1 198 ? -10.699 -41.608 -46.720 1.00 65.33 198 PRO E N 1
ATOM 8689 C CA . PRO E 1 198 ? -11.988 -40.883 -46.802 1.00 65.88 198 PRO E CA 1
ATOM 8690 C C . PRO E 1 198 ? -11.814 -39.539 -47.510 1.00 69.64 198 PRO E C 1
ATOM 8691 O O . PRO E 1 198 ? -10.675 -39.117 -47.757 1.00 69.68 198 PRO E O 1
ATOM 8695 N N . TRP E 1 199 ? -12.928 -38.864 -47.831 1.00 64.65 199 TRP E N 1
ATOM 8696 C CA . TRP E 1 199 ? -12.903 -37.595 -48.561 1.00 63.44 199 TRP E CA 1
ATOM 8697 C C . TRP E 1 199 ? -13.740 -36.601 -47.796 1.00 68.44 199 TRP E C 1
ATOM 8698 O O . TRP E 1 199 ? -14.979 -36.681 -47.834 1.00 67.65 199 TRP E O 1
ATOM 8709 N N . GLU E 1 200 ? -13.046 -35.718 -47.024 1.00 65.46 200 GLU E N 1
ATOM 8710 C CA . GLU E 1 200 ? -13.652 -34.734 -46.121 1.00 65.47 200 GLU E CA 1
ATOM 8711 C C . GLU E 1 200 ? -14.603 -33.780 -46.833 1.00 68.81 200 GLU E C 1
ATOM 8712 O O . GLU E 1 200 ? -15.663 -33.476 -46.281 1.00 69.21 200 GLU E O 1
ATOM 8718 N N . LEU E 1 201 ? -14.229 -33.306 -48.037 1.00 64.05 201 LEU E N 1
ATOM 8719 C CA . LEU E 1 201 ? -15.065 -32.383 -48.801 1.00 63.96 201 LEU E CA 1
ATOM 8720 C C . LEU E 1 201 ? -16.397 -33.070 -49.145 1.00 67.86 201 LEU E C 1
ATOM 8721 O O . LEU E 1 201 ? -17.464 -32.463 -49.009 1.00 66.66 201 LEU E O 1
ATOM 8726 N N . GLY E 1 202 ? -16.302 -34.344 -49.515 1.00 65.05 202 GLY E N 1
ATOM 8727 C CA . GLY E 1 202 ? -17.418 -35.178 -49.925 1.00 65.31 202 GLY E CA 1
ATOM 8728 C C . GLY E 1 202 ? -18.345 -35.529 -48.800 1.00 71.00 202 GLY E C 1
ATOM 8729 O O . GLY E 1 202 ? -19.514 -35.826 -49.039 1.00 72.35 202 GLY E O 1
ATOM 8730 N N . THR E 1 203 ? -17.833 -35.515 -47.578 1.00 67.14 203 THR E N 1
ATOM 8731 C CA . THR E 1 203 ? -18.644 -35.746 -46.394 1.00 67.02 203 THR E CA 1
ATOM 8732 C C . THR E 1 203 ? -19.556 -34.514 -46.254 1.00 73.99 203 THR E C 1
ATOM 8733 O O . THR E 1 203 ? -20.768 -34.661 -46.121 1.00 74.67 203 THR E O 1
ATOM 8737 N N . ASN E 1 204 ? -18.963 -33.312 -46.388 1.00 71.21 204 ASN E N 1
ATOM 8738 C CA . ASN E 1 204 ? -19.635 -32.023 -46.308 1.00 70.96 204 ASN E CA 1
ATOM 8739 C C . ASN E 1 204 ? -20.617 -31.782 -47.453 1.00 74.47 204 ASN E C 1
ATOM 8740 O O . ASN E 1 204 ? -21.668 -31.183 -47.224 1.00 73.86 204 ASN E O 1
ATOM 8745 N N . ILE E 1 205 ? -20.297 -32.276 -48.664 1.00 70.96 205 ILE E N 1
ATOM 8746 C CA . ILE E 1 205 ? -21.167 -32.170 -49.841 1.00 70.78 205 ILE E CA 1
ATOM 8747 C C . ILE E 1 205 ? -22.457 -32.955 -49.539 1.00 74.13 205 ILE E C 1
ATOM 8748 O O . ILE E 1 205 ? -23.558 -32.433 -49.708 1.00 74.30 205 ILE E O 1
ATOM 8753 N N . ILE E 1 206 ? -22.280 -34.185 -49.030 1.00 69.54 206 ILE E N 1
ATOM 8754 C CA . ILE E 1 206 ? -23.288 -35.180 -48.668 1.00 69.13 206 ILE E CA 1
ATOM 8755 C C . ILE E 1 206 ? -24.164 -34.712 -47.479 1.00 76.33 206 ILE E C 1
ATOM 8756 O O . ILE E 1 206 ? -25.332 -35.103 -47.388 1.00 75.39 206 ILE E O 1
ATOM 8761 N N . ASN E 1 207 ? -23.612 -33.854 -46.596 1.00 75.80 207 ASN E N 1
ATOM 8762 C CA . ASN E 1 207 ? -24.343 -33.298 -45.448 1.00 76.44 207 ASN E CA 1
ATOM 8763 C C . ASN E 1 207 ? -24.919 -31.919 -45.809 1.00 82.62 207 ASN E C 1
ATOM 8764 O O . ASN E 1 207 ? -25.086 -31.057 -44.940 1.00 81.72 207 ASN E O 1
ATOM 8769 N N . ASP E 1 208 ? -25.209 -31.727 -47.120 1.00 81.75 208 ASP E N 1
ATOM 8770 C CA . ASP E 1 208 ? -25.782 -30.534 -47.772 1.00 81.76 208 ASP E CA 1
ATOM 8771 C C . ASP E 1 208 ? -25.233 -29.212 -47.210 1.00 83.55 208 ASP E C 1
ATOM 8772 O O . ASP E 1 208 ? -25.996 -28.293 -46.899 1.00 83.29 208 ASP E O 1
ATOM 8777 N N . GLN E 1 209 ? -23.907 -29.132 -47.065 1.00 78.17 209 GLN E N 1
ATOM 8778 C CA . GLN E 1 209 ? -23.273 -27.940 -46.526 1.00 77.40 209 GLN E CA 1
ATOM 8779 C C . GLN E 1 209 ? -22.947 -26.906 -47.606 1.00 81.47 209 GLN E C 1
ATOM 8780 O O . GLN E 1 209 ? -22.603 -25.765 -47.282 1.00 80.51 209 GLN E O 1
ATOM 8786 N N . PHE E 1 210 ? -23.090 -27.291 -48.891 1.00 78.61 210 PHE E N 1
ATOM 8787 C CA . PHE E 1 210 ? -22.846 -26.396 -50.026 1.00 78.19 210 PHE E CA 1
ATOM 8788 C C . PHE E 1 210 ? -23.947 -26.476 -51.081 1.00 84.31 210 PHE E C 1
ATOM 8789 O O . PHE E 1 210 ? -24.836 -27.336 -51.001 1.00 83.51 210 PHE E O 1
ATOM 8797 N N . ASN E 1 211 ? -23.853 -25.588 -52.101 1.00 83.47 211 ASN E N 1
ATOM 8798 C CA . ASN E 1 211 ? -24.783 -25.493 -53.239 1.00 84.29 211 ASN E CA 1
ATOM 8799 C C . ASN E 1 211 ? -24.418 -26.462 -54.368 1.00 86.69 211 ASN E C 1
ATOM 8800 O O . ASN E 1 211 ? -24.829 -26.255 -55.517 1.00 87.45 211 ASN E O 1
ATOM 8805 N N . LEU E 1 212 ? -23.663 -27.533 -54.023 1.00 80.17 212 LEU E N 1
ATOM 8806 C CA . LEU E 1 212 ? -23.227 -28.599 -54.922 1.00 78.30 212 LEU E CA 1
ATOM 8807 C C . LEU E 1 212 ? -23.769 -29.917 -54.417 1.00 80.66 212 LEU E C 1
ATOM 8808 O O . LEU E 1 212 ? -23.938 -30.087 -53.202 1.00 80.40 212 LEU E O 1
ATOM 8813 N N . LYS E 1 213 ? -24.038 -30.859 -55.338 1.00 75.71 213 LYS E N 1
ATOM 8814 C CA . LYS E 1 213 ? -24.533 -32.186 -54.959 1.00 74.99 213 LYS E CA 1
ATOM 8815 C C . LYS E 1 213 ? -23.869 -33.287 -55.761 1.00 75.67 213 LYS E C 1
ATOM 8816 O O . LYS E 1 213 ? -23.644 -33.127 -56.958 1.00 77.77 213 LYS E O 1
ATOM 8822 N N . MET E 1 214 ? -23.570 -34.406 -55.120 1.00 67.78 214 MET E N 1
ATOM 8823 C CA . MET E 1 214 ? -23.016 -35.538 -55.837 1.00 66.46 214 MET E CA 1
ATOM 8824 C C . MET E 1 214 ? -24.186 -36.275 -56.514 1.00 68.03 214 MET E C 1
ATOM 8825 O O . MET E 1 214 ? -25.114 -36.699 -55.823 1.00 68.65 214 MET E O 1
ATOM 8830 N N . ASN E 1 215 ? -24.143 -36.415 -57.851 1.00 61.69 215 ASN E N 1
ATOM 8831 C CA . ASN E 1 215 ? -25.196 -37.056 -58.641 1.00 60.60 215 ASN E CA 1
ATOM 8832 C C . ASN E 1 215 ? -25.619 -38.412 -58.119 1.00 63.00 215 ASN E C 1
ATOM 8833 O O . ASN E 1 215 ? -24.777 -39.175 -57.662 1.00 63.16 215 ASN E O 1
ATOM 8838 N N . GLU E 1 216 ? -26.929 -38.701 -58.205 1.00 58.34 216 GLU E N 1
ATOM 8839 C CA . GLU E 1 216 ? -27.597 -39.936 -57.774 1.00 57.73 216 GLU E CA 1
ATOM 8840 C C . GLU E 1 216 ? -26.989 -41.197 -58.375 1.00 57.41 216 GLU E C 1
ATOM 8841 O O . GLU E 1 216 ? -27.056 -42.267 -57.763 1.00 56.08 216 GLU E O 1
ATOM 8847 N N . LYS E 1 217 ? -26.397 -41.063 -59.578 1.00 52.31 217 LYS E N 1
ATOM 8848 C CA . LYS E 1 217 ? -25.753 -42.137 -60.339 1.00 51.08 217 LYS E CA 1
ATOM 8849 C C . LYS E 1 217 ? -24.215 -42.135 -60.137 1.00 53.29 217 LYS E C 1
ATOM 8850 O O . LYS E 1 217 ? -23.482 -42.753 -60.921 1.00 53.92 217 LYS E O 1
ATOM 8856 N N . GLN E 1 218 ? -23.742 -41.477 -59.054 1.00 46.80 218 GLN E N 1
ATOM 8857 C CA . GLN E 1 218 ? -22.331 -41.372 -58.689 1.00 45.77 218 GLN E CA 1
ATOM 8858 C C . GLN E 1 218 ? -22.163 -41.623 -57.199 1.00 52.04 218 GLN E C 1
ATOM 8859 O O . GLN E 1 218 ? -22.917 -41.087 -56.373 1.00 51.66 218 GLN E O 1
ATOM 8865 N N . GLY E 1 219 ? -21.178 -42.455 -56.869 1.00 50.85 219 GLY E N 1
ATOM 8866 C CA . GLY E 1 219 ? -20.821 -42.750 -55.483 1.00 50.91 219 GLY E CA 1
ATOM 8867 C C . GLY E 1 219 ? -19.351 -42.532 -55.168 1.00 54.15 219 GLY E C 1
ATOM 8868 O O . GLY E 1 219 ? -18.584 -42.055 -56.016 1.00 54.81 219 GLY E O 1
ATOM 8869 N N . TYR E 1 220 ? -18.954 -42.871 -53.937 1.00 49.49 220 TYR E N 1
ATOM 8870 C CA . TYR E 1 220 ? -17.561 -42.796 -53.495 1.00 50.32 220 TYR E CA 1
ATOM 8871 C C . TYR E 1 220 ? -17.331 -43.934 -52.512 1.00 53.70 220 TYR E C 1
ATOM 8872 O O . TYR E 1 220 ? -18.047 -44.032 -51.506 1.00 51.52 220 TYR E O 1
ATOM 8881 N N . ILE E 1 221 ? -16.350 -44.814 -52.824 1.00 50.90 221 ILE E N 1
ATOM 8882 C CA . ILE E 1 221 ? -16.001 -45.947 -51.965 1.00 49.94 221 ILE E CA 1
ATOM 8883 C C . ILE E 1 221 ? -14.526 -45.851 -51.453 1.00 57.85 221 ILE E C 1
ATOM 8884 O O . ILE E 1 221 ? -13.646 -45.314 -52.147 1.00 57.60 221 ILE E O 1
ATOM 8889 N N . ILE E 1 222 ? -14.288 -46.355 -50.221 1.00 55.37 222 ILE E N 1
ATOM 8890 C CA . ILE E 1 222 ? -12.969 -46.387 -49.593 1.00 54.86 222 ILE E CA 1
ATOM 8891 C C . ILE E 1 222 ? -12.467 -47.830 -49.538 1.00 61.86 222 ILE E C 1
ATOM 8892 O O . ILE E 1 222 ? -13.090 -48.692 -48.902 1.00 61.54 222 ILE E O 1
ATOM 8897 N N . LEU E 1 223 ? -11.324 -48.076 -50.198 1.00 61.06 223 LEU E N 1
ATOM 8898 C CA . LEU E 1 223 ? -10.672 -49.392 -50.265 1.00 61.37 223 LEU E CA 1
ATOM 8899 C C . LEU E 1 223 ? -9.563 -49.572 -49.233 1.00 67.03 223 LEU E C 1
ATOM 8900 O O . LEU E 1 223 ? -8.528 -48.901 -49.322 1.00 66.24 223 LEU E O 1
ATOM 8905 N N . THR E 1 224 ? -9.728 -50.556 -48.340 1.00 65.86 224 THR E N 1
ATOM 8906 C CA . THR E 1 224 ? -8.706 -50.881 -47.344 1.00 67.52 224 THR E CA 1
ATOM 8907 C C . THR E 1 224 ? -8.284 -52.332 -47.531 1.00 73.18 224 THR E C 1
ATOM 8908 O O . THR E 1 224 ? -9.131 -53.224 -47.498 1.00 73.31 224 THR E O 1
ATOM 8912 N N . GLU E 1 225 ? -6.992 -52.556 -47.860 1.00 70.29 225 GLU E N 1
ATOM 8913 C CA . GLU E 1 225 ? -6.481 -53.900 -48.180 1.00 70.05 225 GLU E CA 1
ATOM 8914 C C . GLU E 1 225 ? -6.377 -54.792 -46.959 1.00 72.79 225 GLU E C 1
ATOM 8915 O O . GLU E 1 225 ? -5.610 -54.497 -46.042 1.00 72.88 225 GLU E O 1
ATOM 8921 N N . LYS E 1 226 ? -7.177 -55.870 -46.949 1.00 68.05 226 LYS E N 1
ATOM 8922 C CA . LYS E 1 226 ? -7.274 -56.861 -45.869 1.00 89.48 226 LYS E CA 1
ATOM 8923 C C . LYS E 1 226 ? -5.932 -57.561 -45.547 1.00 120.76 226 LYS E C 1
ATOM 8924 O O . LYS E 1 226 ? -5.257 -58.102 -46.430 1.00 78.64 226 LYS E O 1
ATOM 8930 N N . GLN F 1 2 ? 9.860 26.591 -75.641 1.00 77.87 2 GLN F N 1
ATOM 8931 C CA . GLN F 1 2 ? 11.029 26.326 -74.804 1.00 76.99 2 GLN F CA 1
ATOM 8932 C C . GLN F 1 2 ? 12.287 26.023 -75.663 1.00 79.44 2 GLN F C 1
ATOM 8933 O O . GLN F 1 2 ? 12.393 26.534 -76.792 1.00 78.41 2 GLN F O 1
ATOM 8939 N N . ASN F 1 3 ? 13.242 25.218 -75.101 1.00 74.09 3 ASN F N 1
ATOM 8940 C CA . ASN F 1 3 ? 14.522 24.832 -75.705 1.00 72.28 3 ASN F CA 1
ATOM 8941 C C . ASN F 1 3 ? 14.404 23.560 -76.513 1.00 73.92 3 ASN F C 1
ATOM 8942 O O . ASN F 1 3 ? 15.339 23.261 -77.268 1.00 73.25 3 ASN F O 1
ATOM 8947 N N . PHE F 1 4 ? 13.285 22.781 -76.324 1.00 68.06 4 PHE F N 1
ATOM 8948 C CA . PHE F 1 4 ? 13.049 21.493 -76.993 1.00 65.58 4 PHE F CA 1
ATOM 8949 C C . PHE F 1 4 ? 11.755 21.430 -77.780 1.00 71.43 4 PHE F C 1
ATOM 8950 O O . PHE F 1 4 ? 10.755 22.036 -77.395 1.00 72.32 4 PHE F O 1
ATOM 8958 N N . LYS F 1 5 ? 11.777 20.642 -78.863 1.00 67.55 5 LYS F N 1
ATOM 8959 C CA . LYS F 1 5 ? 10.635 20.308 -79.697 1.00 66.94 5 LYS F CA 1
ATOM 8960 C C . LYS F 1 5 ? 10.166 18.936 -79.184 1.00 71.39 5 LYS F C 1
ATOM 8961 O O . LYS F 1 5 ? 10.949 17.980 -79.117 1.00 71.66 5 LYS F O 1
ATOM 8967 N N . VAL F 1 6 ? 8.902 18.855 -78.779 1.00 67.75 6 VAL F N 1
ATOM 8968 C CA . VAL F 1 6 ? 8.350 17.634 -78.185 1.00 67.07 6 VAL F CA 1
ATOM 8969 C C . VAL F 1 6 ? 7.446 16.899 -79.152 1.00 68.41 6 VAL F C 1
ATOM 8970 O O . VAL F 1 6 ? 6.531 17.511 -79.712 1.00 70.42 6 VAL F O 1
ATOM 8974 N N . ASP F 1 7 ? 7.665 15.573 -79.294 1.00 60.46 7 ASP F N 1
ATOM 8975 C CA . ASP F 1 7 ? 6.857 14.687 -80.138 1.00 58.72 7 ASP F CA 1
ATOM 8976 C C . ASP F 1 7 ? 6.188 13.595 -79.334 1.00 61.00 7 ASP F C 1
ATOM 8977 O O . ASP F 1 7 ? 6.648 13.239 -78.254 1.00 61.37 7 ASP F O 1
ATOM 8982 N N . PHE F 1 8 ? 5.069 13.099 -79.830 1.00 56.30 8 PHE F N 1
ATOM 8983 C CA . PHE F 1 8 ? 4.236 12.178 -79.067 1.00 55.46 8 PHE F CA 1
ATOM 8984 C C . PHE F 1 8 ? 4.021 10.857 -79.724 1.00 58.90 8 PHE F C 1
ATOM 8985 O O . PHE F 1 8 ? 3.888 10.784 -80.938 1.00 59.72 8 PHE F O 1
ATOM 8993 N N . LEU F 1 9 ? 3.960 9.805 -78.922 1.00 55.10 9 LEU F N 1
ATOM 8994 C CA . LEU F 1 9 ? 3.727 8.450 -79.420 1.00 54.15 9 LEU F CA 1
ATOM 8995 C C . LEU F 1 9 ? 2.259 8.293 -79.747 1.00 63.77 9 LEU F C 1
ATOM 8996 O O . LEU F 1 9 ? 1.937 7.638 -80.726 1.00 65.47 9 LEU F O 1
ATOM 9001 N N . THR F 1 10 ? 1.367 8.880 -78.929 1.00 62.74 10 THR F N 1
ATOM 9002 C CA . THR F 1 10 ? -0.089 8.841 -79.135 1.00 63.63 10 THR F CA 1
ATOM 9003 C C . THR F 1 10 ? -0.689 10.204 -78.811 1.00 69.61 10 THR F C 1
ATOM 9004 O O . THR F 1 10 ? 0.003 11.049 -78.232 1.00 69.04 10 THR F O 1
ATOM 9008 N N . LYS F 1 11 ? -1.986 10.401 -79.167 1.00 68.13 11 LYS F N 1
ATOM 9009 C CA . LYS F 1 11 ? -2.772 11.611 -78.869 1.00 68.76 11 LYS F CA 1
ATOM 9010 C C . LYS F 1 11 ? -2.896 11.728 -77.331 1.00 71.36 11 LYS F C 1
ATOM 9011 O O . LYS F 1 11 ? -2.807 12.830 -76.779 1.00 70.64 11 LYS F O 1
ATOM 9017 N N . ASN F 1 12 ? -3.071 10.564 -76.650 1.00 65.87 12 ASN F N 1
ATOM 9018 C CA . ASN F 1 12 ? -3.200 10.466 -75.205 1.00 64.40 12 ASN F CA 1
ATOM 9019 C C . ASN F 1 12 ? -1.951 11.005 -74.493 1.00 67.35 12 ASN F C 1
ATOM 9020 O O . ASN F 1 12 ? -2.076 11.671 -73.473 1.00 67.28 12 ASN F O 1
ATOM 9025 N N . CYS F 1 13 ? -0.762 10.756 -75.042 1.00 63.04 13 CYS F N 1
ATOM 9026 C CA . CYS F 1 13 ? 0.476 11.255 -74.449 1.00 62.85 13 CYS F CA 1
ATOM 9027 C C . CYS F 1 13 ? 0.534 12.797 -74.516 1.00 66.16 13 CYS F C 1
ATOM 9028 O O . CYS F 1 13 ? 1.074 13.416 -73.588 1.00 65.75 13 CYS F O 1
ATOM 9031 N N . LYS F 1 14 ? -0.062 13.411 -75.592 1.00 61.34 14 LYS F N 1
ATOM 9032 C CA . LYS F 1 14 ? -0.172 14.873 -75.754 1.00 60.66 14 LYS F CA 1
ATOM 9033 C C . LYS F 1 14 ? -1.104 15.418 -74.666 1.00 63.97 14 LYS F C 1
ATOM 9034 O O . LYS F 1 14 ? -0.803 16.458 -74.068 1.00 63.38 14 LYS F O 1
ATOM 9040 N N . GLN F 1 15 ? -2.212 14.686 -74.386 1.00 59.74 15 GLN F N 1
ATOM 9041 C CA . GLN F 1 15 ? -3.178 15.037 -73.341 1.00 59.08 15 GLN F CA 1
ATOM 9042 C C . GLN F 1 15 ? -2.475 15.026 -71.984 1.00 60.12 15 GLN F C 1
ATOM 9043 O O . GLN F 1 15 ? -2.623 15.989 -71.225 1.00 61.01 15 GLN F O 1
ATOM 9049 N N . ILE F 1 16 ? -1.670 13.966 -71.710 1.00 53.43 16 ILE F N 1
ATOM 9050 C CA . ILE F 1 16 ? -0.910 13.809 -70.461 1.00 52.21 16 ILE F CA 1
ATOM 9051 C C . ILE F 1 16 ? 0.110 14.921 -70.330 1.00 54.77 16 ILE F C 1
ATOM 9052 O O . ILE F 1 16 ? 0.233 15.498 -69.250 1.00 54.34 16 ILE F O 1
ATOM 9057 N N . TYR F 1 17 ? 0.819 15.224 -71.438 1.00 51.93 17 TYR F N 1
ATOM 9058 C CA . TYR F 1 17 ? 1.828 16.285 -71.544 1.00 52.43 17 TYR F CA 1
ATOM 9059 C C . TYR F 1 17 ? 1.243 17.627 -71.161 1.00 54.24 17 TYR F C 1
ATOM 9060 O O . TYR F 1 17 ? 1.820 18.298 -70.308 1.00 51.79 17 TYR F O 1
ATOM 9069 N N . GLN F 1 18 ? 0.071 17.982 -71.763 1.00 51.43 18 GLN F N 1
ATOM 9070 C CA . GLN F 1 18 ? -0.687 19.212 -71.530 1.00 50.73 18 GLN F CA 1
ATOM 9071 C C . GLN F 1 18 ? -0.857 19.473 -70.044 1.00 54.72 18 GLN F C 1
ATOM 9072 O O . GLN F 1 18 ? -0.589 20.597 -69.618 1.00 54.37 18 GLN F O 1
ATOM 9078 N N . ARG F 1 19 ? -1.262 18.426 -69.266 1.00 50.88 19 ARG F N 1
ATOM 9079 C CA . ARG F 1 19 ? -1.487 18.470 -67.818 1.00 51.28 19 ARG F CA 1
ATOM 9080 C C . ARG F 1 19 ? -0.228 18.799 -66.988 1.00 56.37 19 ARG F C 1
ATOM 9081 O O . ARG F 1 19 ? -0.371 19.357 -65.894 1.00 57.97 19 ARG F O 1
ATOM 9089 N N . LYS F 1 20 ? 0.989 18.466 -67.504 1.00 52.27 20 LYS F N 1
ATOM 9090 C CA . LYS F 1 20 ? 2.337 18.735 -66.914 1.00 51.45 20 LYS F CA 1
ATOM 9091 C C . LYS F 1 20 ? 2.524 18.238 -65.439 1.00 55.38 20 LYS F C 1
ATOM 9092 O O . LYS F 1 20 ? 3.299 18.830 -64.669 1.00 51.46 20 LYS F O 1
ATOM 9098 N N . LYS F 1 21 ? 1.841 17.133 -65.071 1.00 54.37 21 LYS F N 1
ATOM 9099 C CA . LYS F 1 21 ? 1.922 16.601 -63.713 1.00 55.03 21 LYS F CA 1
ATOM 9100 C C . LYS F 1 21 ? 3.302 16.053 -63.361 1.00 60.46 21 LYS F C 1
ATOM 9101 O O . LYS F 1 21 ? 3.873 16.472 -62.356 1.00 62.32 21 LYS F O 1
ATOM 9107 N N . HIS F 1 22 ? 3.854 15.149 -64.196 1.00 55.75 22 HIS F N 1
ATOM 9108 C CA . HIS F 1 22 ? 5.142 14.495 -63.979 1.00 54.48 22 HIS F CA 1
ATOM 9109 C C . HIS F 1 22 ? 5.767 13.950 -65.287 1.00 58.85 22 HIS F C 1
ATOM 9110 O O . HIS F 1 22 ? 5.047 13.506 -66.183 1.00 58.83 22 HIS F O 1
ATOM 9117 N N . VAL F 1 23 ? 7.116 13.942 -65.361 1.00 53.72 23 VAL F N 1
ATOM 9118 C CA . VAL F 1 23 ? 7.927 13.392 -66.457 1.00 51.04 23 VAL F CA 1
ATOM 9119 C C . VAL F 1 23 ? 9.106 12.575 -65.899 1.00 54.01 23 VAL F C 1
ATOM 9120 O O . VAL F 1 23 ? 9.734 12.975 -64.922 1.00 53.50 23 VAL F O 1
ATOM 9124 N N . ILE F 1 24 ? 9.399 11.439 -66.520 1.00 50.75 24 ILE F N 1
ATOM 9125 C CA . ILE F 1 24 ? 10.548 10.596 -66.191 1.00 50.02 24 ILE F CA 1
ATOM 9126 C C . ILE F 1 24 ? 11.585 10.901 -67.280 1.00 55.63 24 ILE F C 1
ATOM 9127 O O . ILE F 1 24 ? 11.299 10.728 -68.472 1.00 55.81 24 ILE F O 1
ATOM 9132 N N . LEU F 1 25 ? 12.770 11.395 -66.883 1.00 50.54 25 LEU F N 1
ATOM 9133 C CA . LEU F 1 25 ? 13.821 11.653 -67.855 1.00 48.09 25 LEU F CA 1
ATOM 9134 C C . LEU F 1 25 ? 14.655 10.375 -67.948 1.00 52.64 25 LEU F C 1
ATOM 9135 O O . LEU F 1 25 ? 15.311 10.005 -66.986 1.00 50.44 25 LEU F O 1
ATOM 9140 N N . GLY F 1 26 ? 14.586 9.689 -69.083 1.00 52.65 26 GLY F N 1
ATOM 9141 C CA . GLY F 1 26 ? 15.398 8.504 -69.327 1.00 53.74 26 GLY F CA 1
ATOM 9142 C C . GLY F 1 26 ? 16.813 8.937 -69.690 1.00 59.89 26 GLY F C 1
ATOM 9143 O O . GLY F 1 26 ? 16.980 9.826 -70.540 1.00 58.76 26 GLY F O 1
ATOM 9144 N N . ILE F 1 27 ? 17.841 8.383 -68.988 1.00 57.60 27 ILE F N 1
ATOM 9145 C CA . ILE F 1 27 ? 19.254 8.709 -69.247 1.00 57.91 27 ILE F CA 1
ATOM 9146 C C . ILE F 1 27 ? 20.033 7.419 -69.542 1.00 63.95 27 ILE F C 1
ATOM 9147 O O . ILE F 1 27 ? 20.165 6.525 -68.690 1.00 62.08 27 ILE F O 1
ATOM 9152 N N . SER F 1 28 ? 20.548 7.356 -70.786 1.00 62.66 28 SER F N 1
ATOM 9153 C CA . SER F 1 28 ? 21.264 6.219 -71.331 1.00 62.75 28 SER F CA 1
ATOM 9154 C C . SER F 1 28 ? 22.755 6.150 -70.975 1.00 68.73 28 SER F C 1
ATOM 9155 O O . SER F 1 28 ? 23.456 7.166 -71.083 1.00 68.54 28 SER F O 1
ATOM 9158 N N . PRO F 1 29 ? 23.265 4.937 -70.604 1.00 67.10 29 PRO F N 1
ATOM 9159 C CA . PRO F 1 29 ? 24.703 4.801 -70.311 1.00 67.46 29 PRO F CA 1
ATOM 9160 C C . PRO F 1 29 ? 25.541 4.635 -71.576 1.00 72.64 29 PRO F C 1
ATOM 9161 O O . PRO F 1 29 ? 25.069 4.086 -72.585 1.00 73.16 29 PRO F O 1
ATOM 9165 N N . PHE F 1 30 ? 26.802 5.103 -71.504 1.00 68.52 30 PHE F N 1
ATOM 9166 C CA . PHE F 1 30 ? 27.829 4.987 -72.546 1.00 67.74 30 PHE F CA 1
ATOM 9167 C C . PHE F 1 30 ? 27.437 5.622 -73.893 1.00 73.34 30 PHE F C 1
ATOM 9168 O O . PHE F 1 30 ? 28.083 5.352 -74.911 1.00 73.38 30 PHE F O 1
ATOM 9176 N N . THR F 1 31 ? 26.396 6.479 -73.890 1.00 70.38 31 THR F N 1
ATOM 9177 C CA . THR F 1 31 ? 25.952 7.177 -75.093 1.00 69.97 31 THR F CA 1
ATOM 9178 C C . THR F 1 31 ? 26.528 8.581 -75.131 1.00 75.05 31 THR F C 1
ATOM 9179 O O . THR F 1 31 ? 26.691 9.242 -74.099 1.00 74.65 31 THR F O 1
ATOM 9183 N N . SER F 1 32 ? 26.824 9.025 -76.347 1.00 72.54 32 SER F N 1
ATOM 9184 C CA . SER F 1 32 ? 27.395 10.329 -76.638 1.00 72.36 32 SER F CA 1
ATOM 9185 C C . SER F 1 32 ? 26.433 11.465 -76.305 1.00 72.46 32 SER F C 1
ATOM 9186 O O . SER F 1 32 ? 26.890 12.502 -75.829 1.00 71.71 32 SER F O 1
ATOM 9189 N N . LYS F 1 33 ? 25.111 11.278 -76.526 1.00 66.37 33 LYS F N 1
ATOM 9190 C CA . LYS F 1 33 ? 24.106 12.317 -76.255 1.00 64.90 33 LYS F CA 1
ATOM 9191 C C . LYS F 1 33 ? 24.003 12.689 -74.793 1.00 69.93 33 LYS F C 1
ATOM 9192 O O . LYS F 1 33 ? 24.040 13.877 -74.481 1.00 70.64 33 LYS F O 1
ATOM 9198 N N . TYR F 1 34 ? 23.879 11.685 -73.899 1.00 65.86 34 TYR F N 1
ATOM 9199 C CA . TYR F 1 34 ? 23.710 11.885 -72.464 1.00 64.97 34 TYR F CA 1
ATOM 9200 C C . TYR F 1 34 ? 25.019 12.281 -71.794 1.00 69.86 34 TYR F C 1
ATOM 9201 O O . TYR F 1 34 ? 25.604 11.535 -70.989 1.00 71.42 34 TYR F O 1
ATOM 9210 N N . ASN F 1 35 ? 25.461 13.495 -72.159 1.00 64.64 35 ASN F N 1
ATOM 9211 C CA . ASN F 1 35 ? 26.642 14.172 -71.671 1.00 64.19 35 ASN F CA 1
ATOM 9212 C C . ASN F 1 35 ? 26.200 15.255 -70.720 1.00 69.92 35 ASN F C 1
ATOM 9213 O O . ASN F 1 35 ? 25.048 15.706 -70.772 1.00 70.17 35 ASN F O 1
ATOM 9218 N N . GLU F 1 36 ? 27.126 15.678 -69.859 1.00 67.22 36 GLU F N 1
ATOM 9219 C CA . GLU F 1 36 ? 26.942 16.700 -68.839 1.00 67.20 36 GLU F CA 1
ATOM 9220 C C . GLU F 1 36 ? 26.136 17.897 -69.359 1.00 71.40 36 GLU F C 1
ATOM 9221 O O . GLU F 1 36 ? 25.240 18.359 -68.660 1.00 72.84 36 GLU F O 1
ATOM 9227 N N . SER F 1 37 ? 26.415 18.362 -70.586 1.00 65.75 37 SER F N 1
ATOM 9228 C CA . SER F 1 37 ? 25.702 19.497 -71.170 1.00 64.41 37 SER F CA 1
ATOM 9229 C C . SER F 1 37 ? 24.243 19.175 -71.420 1.00 64.27 37 SER F C 1
ATOM 9230 O O . SER F 1 37 ? 23.384 19.926 -70.959 1.00 63.91 37 SER F O 1
ATOM 9233 N N . TYR F 1 38 ? 23.961 18.035 -72.090 1.00 58.41 38 TYR F N 1
ATOM 9234 C CA . TYR F 1 38 ? 22.597 17.585 -72.398 1.00 57.05 38 TYR F CA 1
ATOM 9235 C C . TYR F 1 38 ? 21.800 17.330 -71.153 1.00 59.30 38 TYR F C 1
ATOM 9236 O O . TYR F 1 38 ? 20.690 17.849 -71.020 1.00 58.45 38 TYR F O 1
ATOM 9245 N N . ILE F 1 39 ? 22.355 16.509 -70.256 1.00 55.22 39 ILE F N 1
ATOM 9246 C CA . ILE F 1 39 ? 21.696 16.125 -69.026 1.00 55.34 39 ILE F CA 1
ATOM 9247 C C . ILE F 1 39 ? 21.170 17.355 -68.244 1.00 64.40 39 ILE F C 1
ATOM 9248 O O . ILE F 1 39 ? 20.023 17.320 -67.774 1.00 66.15 39 ILE F O 1
ATOM 9253 N N . ARG F 1 40 ? 21.956 18.456 -68.191 1.00 61.39 40 ARG F N 1
ATOM 9254 C CA . ARG F 1 40 ? 21.570 19.714 -67.531 1.00 61.28 40 ARG F CA 1
ATOM 9255 C C . ARG F 1 40 ? 20.370 20.386 -68.246 1.00 65.46 40 ARG F C 1
ATOM 9256 O O . ARG F 1 40 ? 19.381 20.728 -67.588 1.00 64.23 40 ARG F O 1
ATOM 9264 N N . LYS F 1 41 ? 20.435 20.465 -69.602 1.00 62.72 41 LYS F N 1
ATOM 9265 C CA . LYS F 1 41 ? 19.420 21.004 -70.521 1.00 62.27 41 LYS F CA 1
ATOM 9266 C C . LYS F 1 41 ? 18.076 20.299 -70.342 1.00 63.82 41 LYS F C 1
ATOM 9267 O O . LYS F 1 41 ? 17.043 20.984 -70.345 1.00 64.28 41 LYS F O 1
ATOM 9273 N N . ILE F 1 42 ? 18.087 18.956 -70.144 1.00 57.12 42 ILE F N 1
ATOM 9274 C CA . ILE F 1 42 ? 16.850 18.193 -69.939 1.00 55.91 42 ILE F CA 1
ATOM 9275 C C . ILE F 1 42 ? 16.349 18.337 -68.483 1.00 59.59 42 ILE F C 1
ATOM 9276 O O . ILE F 1 42 ? 15.154 18.527 -68.304 1.00 59.90 42 ILE F O 1
ATOM 9281 N N . ILE F 1 43 ? 17.231 18.316 -67.462 1.00 55.12 43 ILE F N 1
ATOM 9282 C CA . ILE F 1 43 ? 16.796 18.525 -66.070 1.00 54.53 43 ILE F CA 1
ATOM 9283 C C . ILE F 1 43 ? 16.134 19.914 -65.926 1.00 58.72 43 ILE F C 1
ATOM 9284 O O . ILE F 1 43 ? 14.997 19.984 -65.462 1.00 60.02 43 ILE F O 1
ATOM 9289 N N . GLN F 1 44 ? 16.820 20.999 -66.364 1.00 52.30 44 GLN F N 1
ATOM 9290 C CA . GLN F 1 44 ? 16.301 22.360 -66.294 1.00 51.42 44 GLN F CA 1
ATOM 9291 C C . GLN F 1 44 ? 14.956 22.477 -66.987 1.00 57.31 44 GLN F C 1
ATOM 9292 O O . GLN F 1 44 ? 14.080 23.182 -66.484 1.00 56.78 44 GLN F O 1
ATOM 9298 N N . TRP F 1 45 ? 14.778 21.719 -68.114 1.00 55.04 45 TRP F N 1
ATOM 9299 C CA . TRP F 1 45 ? 13.555 21.631 -68.927 1.00 53.65 45 TRP F CA 1
ATOM 9300 C C . TRP F 1 45 ? 12.436 20.958 -68.153 1.00 58.44 45 TRP F C 1
ATOM 9301 O O . TRP F 1 45 ? 11.329 21.488 -68.094 1.00 59.81 45 TRP F O 1
ATOM 9312 N N . ALA F 1 46 ? 12.709 19.786 -67.578 1.00 54.71 46 ALA F N 1
ATOM 9313 C CA . ALA F 1 46 ? 11.731 19.050 -66.779 1.00 54.53 46 ALA F CA 1
ATOM 9314 C C . ALA F 1 46 ? 11.264 19.939 -65.609 1.00 59.03 46 ALA F C 1
ATOM 9315 O O . ALA F 1 46 ? 10.067 20.132 -65.425 1.00 57.76 46 ALA F O 1
ATOM 9317 N N . ASN F 1 47 ? 12.224 20.559 -64.904 1.00 57.58 47 ASN F N 1
ATOM 9318 C CA . ASN F 1 47 ? 12.014 21.430 -63.751 1.00 58.03 47 ASN F CA 1
ATOM 9319 C C . ASN F 1 47 ? 11.130 22.627 -64.037 1.00 63.77 47 ASN F C 1
ATOM 9320 O O . ASN F 1 47 ? 10.235 22.926 -63.243 1.00 63.56 47 ASN F O 1
ATOM 9325 N N . SER F 1 48 ? 11.386 23.309 -65.164 1.00 61.77 48 SER F N 1
ATOM 9326 C CA . SER F 1 48 ? 10.677 24.513 -65.590 1.00 62.20 48 SER F CA 1
ATOM 9327 C C . SER F 1 48 ? 9.268 24.271 -66.056 1.00 67.38 48 SER F C 1
ATOM 9328 O O . SER F 1 48 ? 8.395 25.105 -65.784 1.00 68.77 48 SER F O 1
ATOM 9331 N N . ASN F 1 49 ? 9.039 23.154 -66.772 1.00 61.64 49 ASN F N 1
ATOM 9332 C CA . ASN F 1 49 ? 7.752 22.851 -67.374 1.00 60.06 49 ASN F CA 1
ATOM 9333 C C . ASN F 1 49 ? 6.790 22.003 -66.548 1.00 62.06 49 ASN F C 1
ATOM 9334 O O . ASN F 1 49 ? 5.577 22.162 -66.715 1.00 62.66 49 ASN F O 1
ATOM 9339 N N . PHE F 1 50 ? 7.304 21.117 -65.678 1.00 56.11 50 PHE F N 1
ATOM 9340 C CA . PHE F 1 50 ? 6.477 20.167 -64.937 1.00 55.18 50 PHE F CA 1
ATOM 9341 C C . PHE F 1 50 ? 6.355 20.426 -63.452 1.00 62.94 50 PHE F C 1
ATOM 9342 O O . PHE F 1 50 ? 7.222 21.089 -62.855 1.00 63.10 50 PHE F O 1
ATOM 9350 N N . ASP F 1 51 ? 5.280 19.848 -62.843 1.00 61.47 51 ASP F N 1
ATOM 9351 C CA . ASP F 1 51 ? 5.011 19.947 -61.405 1.00 62.09 51 ASP F CA 1
ATOM 9352 C C . ASP F 1 51 ? 6.104 19.200 -60.665 1.00 65.37 51 ASP F C 1
ATOM 9353 O O . ASP F 1 51 ? 6.698 19.748 -59.736 1.00 66.71 51 ASP F O 1
ATOM 9358 N N . ASP F 1 52 ? 6.417 17.987 -61.124 1.00 58.91 52 ASP F N 1
ATOM 9359 C CA . ASP F 1 52 ? 7.507 17.184 -60.592 1.00 58.26 52 ASP F CA 1
ATOM 9360 C C . ASP F 1 52 ? 8.130 16.374 -61.734 1.00 60.46 52 ASP F C 1
ATOM 9361 O O . ASP F 1 52 ? 7.570 16.300 -62.831 1.00 61.16 52 ASP F O 1
ATOM 9366 N N . PHE F 1 53 ? 9.301 15.781 -61.477 1.00 53.29 53 PHE F N 1
ATOM 9367 C CA . PHE F 1 53 ? 10.023 14.925 -62.410 1.00 50.50 53 PHE F CA 1
ATOM 9368 C C . PHE F 1 53 ? 10.871 13.912 -61.642 1.00 55.13 53 PHE F C 1
ATOM 9369 O O . PHE F 1 53 ? 11.084 14.049 -60.429 1.00 56.94 53 PHE F O 1
ATOM 9377 N N . SER F 1 54 ? 11.344 12.901 -62.355 1.00 49.92 54 SER F N 1
ATOM 9378 C CA . SER F 1 54 ? 12.181 11.819 -61.861 1.00 49.55 54 SER F CA 1
ATOM 9379 C C . SER F 1 54 ? 13.175 11.492 -62.971 1.00 53.02 54 SER F C 1
ATOM 9380 O O . SER F 1 54 ? 12.928 11.824 -64.144 1.00 53.11 54 SER F O 1
ATOM 9383 N N . ILE F 1 55 ? 14.276 10.807 -62.621 1.00 46.61 55 ILE F N 1
ATOM 9384 C CA . ILE F 1 55 ? 15.283 10.386 -63.591 1.00 44.69 55 ILE F CA 1
ATOM 9385 C C . ILE F 1 55 ? 15.425 8.869 -63.526 1.00 51.24 55 ILE F C 1
ATOM 9386 O O . ILE F 1 55 ? 15.452 8.297 -62.451 1.00 52.82 55 ILE F O 1
ATOM 9391 N N . LEU F 1 56 ? 15.446 8.211 -64.663 1.00 49.18 56 LEU F N 1
ATOM 9392 C CA . LEU F 1 56 ? 15.617 6.770 -64.708 1.00 49.09 56 LEU F CA 1
ATOM 9393 C C . LEU F 1 56 ? 16.928 6.515 -65.416 1.00 51.89 56 LEU F C 1
ATOM 9394 O O . LEU F 1 56 ? 17.143 6.971 -66.542 1.00 51.26 56 LEU F O 1
ATOM 9399 N N . LEU F 1 57 ? 17.844 5.896 -64.676 1.00 47.92 57 LEU F N 1
ATOM 9400 C CA . LEU F 1 57 ? 19.199 5.529 -65.077 1.00 46.71 57 LEU F CA 1
ATOM 9401 C C . LEU F 1 57 ? 19.226 4.030 -65.353 1.00 50.60 57 LEU F C 1
ATOM 9402 O O . LEU F 1 57 ? 18.302 3.318 -64.943 1.00 49.82 57 LEU F O 1
ATOM 9407 N N . ALA F 1 58 ? 20.230 3.556 -66.105 1.00 48.76 58 ALA F N 1
ATOM 9408 C CA . ALA F 1 58 ? 20.342 2.138 -66.467 1.00 49.10 58 ALA F CA 1
ATOM 9409 C C . ALA F 1 58 ? 20.422 1.192 -65.240 1.00 58.38 58 ALA F C 1
ATOM 9410 O O . ALA F 1 58 ? 21.096 1.505 -64.258 1.00 58.75 58 ALA F O 1
ATOM 9412 N N . GLY F 1 59 ? 19.745 0.048 -65.314 1.00 57.87 59 GLY F N 1
ATOM 9413 C CA . GLY F 1 59 ? 19.760 -0.963 -64.258 1.00 58.67 59 GLY F CA 1
ATOM 9414 C C . GLY F 1 59 ? 21.009 -1.831 -64.281 1.00 64.27 59 GLY F C 1
ATOM 9415 O O . GLY F 1 59 ? 21.905 -1.640 -65.113 1.00 62.74 59 GLY F O 1
ATOM 9416 N N . GLU F 1 60 ? 21.082 -2.794 -63.354 1.00 62.88 60 GLU F N 1
ATOM 9417 C CA . GLU F 1 60 ? 22.222 -3.711 -63.243 1.00 63.90 60 GLU F CA 1
ATOM 9418 C C . GLU F 1 60 ? 22.450 -4.526 -64.519 1.00 70.85 60 GLU F C 1
ATOM 9419 O O . GLU F 1 60 ? 23.603 -4.746 -64.897 1.00 71.97 60 GLU F O 1
ATOM 9425 N N . GLU F 1 61 ? 21.345 -4.926 -65.197 1.00 66.92 61 GLU F N 1
ATOM 9426 C CA . GLU F 1 61 ? 21.314 -5.728 -66.421 1.00 66.02 61 GLU F CA 1
ATOM 9427 C C . GLU F 1 61 ? 22.009 -5.055 -67.613 1.00 70.21 61 GLU F C 1
ATOM 9428 O O . GLU F 1 61 ? 21.999 -5.606 -68.710 1.00 69.50 61 GLU F O 1
ATOM 9434 N N . SER F 1 62 ? 22.655 -3.894 -67.387 1.00 67.73 62 SER F N 1
ATOM 9435 C CA . SER F 1 62 ? 23.402 -3.153 -68.410 1.00 68.12 62 SER F CA 1
ATOM 9436 C C . SER F 1 62 ? 24.787 -3.760 -68.593 1.00 69.36 62 SER F C 1
ATOM 9437 O O . SER F 1 62 ? 25.496 -3.416 -69.554 1.00 68.00 62 SER F O 1
ATOM 9440 N N . LYS F 1 63 ? 25.189 -4.628 -67.636 1.00 64.82 63 LYS F N 1
ATOM 9441 C CA . LYS F 1 63 ? 26.457 -5.362 -67.706 1.00 64.33 63 LYS F CA 1
ATOM 9442 C C . LYS F 1 63 ? 26.381 -6.365 -68.883 1.00 64.66 63 LYS F C 1
ATOM 9443 O O . LYS F 1 63 ? 27.352 -6.511 -69.618 1.00 63.61 63 LYS F O 1
ATOM 9449 N N . ASN F 1 64 ? 25.185 -6.970 -69.097 1.00 58.95 64 ASN F N 1
ATOM 9450 C CA . ASN F 1 64 ? 24.895 -7.913 -70.158 1.00 58.10 64 ASN F CA 1
ATOM 9451 C C . ASN F 1 64 ? 25.284 -7.331 -71.503 1.00 66.26 64 ASN F C 1
ATOM 9452 O O . ASN F 1 64 ? 25.911 -8.018 -72.303 1.00 66.64 64 ASN F O 1
ATOM 9457 N N . LEU F 1 65 ? 24.966 -6.052 -71.729 1.00 66.43 65 LEU F N 1
ATOM 9458 C CA . LEU F 1 65 ? 25.293 -5.328 -72.967 1.00 68.02 65 LEU F CA 1
ATOM 9459 C C . LEU F 1 65 ? 26.805 -5.226 -73.172 1.00 75.04 65 LEU F C 1
ATOM 9460 O O . LEU F 1 65 ? 27.270 -5.414 -74.294 1.00 76.79 65 LEU F O 1
ATOM 9465 N N . LEU F 1 66 ? 27.567 -4.963 -72.091 1.00 71.60 66 LEU F N 1
ATOM 9466 C CA . LEU F 1 66 ? 29.025 -4.866 -72.139 1.00 71.39 66 LEU F CA 1
ATOM 9467 C C . LEU F 1 66 ? 29.645 -6.256 -72.372 1.00 76.33 66 LEU F C 1
ATOM 9468 O O . LEU F 1 66 ? 30.601 -6.374 -73.139 1.00 76.14 66 LEU F O 1
ATOM 9473 N N . GLU F 1 67 ? 29.059 -7.308 -71.761 1.00 72.75 67 GLU F N 1
ATOM 9474 C CA . GLU F 1 67 ? 29.484 -8.701 -71.919 1.00 72.57 67 GLU F CA 1
ATOM 9475 C C . GLU F 1 67 ? 29.386 -9.152 -73.392 1.00 81.55 67 GLU F C 1
ATOM 9476 O O . GLU F 1 67 ? 30.280 -9.844 -73.895 1.00 81.79 67 GLU F O 1
ATOM 9482 N N . CYS F 1 68 ? 28.334 -8.691 -74.093 1.00 80.78 68 CYS F N 1
ATOM 9483 C CA . CYS F 1 68 ? 28.107 -8.947 -75.515 1.00 81.78 68 CYS F CA 1
ATOM 9484 C C . CYS F 1 68 ? 29.089 -8.129 -76.377 1.00 84.95 68 CYS F C 1
ATOM 9485 O O . CYS F 1 68 ? 29.348 -8.489 -77.525 1.00 84.97 68 CYS F O 1
ATOM 9488 N N . LEU F 1 69 ? 29.635 -7.035 -75.825 1.00 79.85 69 LEU F N 1
ATOM 9489 C CA . LEU F 1 69 ? 30.624 -6.218 -76.522 1.00 79.11 69 LEU F CA 1
ATOM 9490 C C . LEU F 1 69 ? 32.045 -6.686 -76.115 1.00 83.67 69 LEU F C 1
ATOM 9491 O O . LEU F 1 69 ? 33.023 -5.944 -76.288 1.00 83.47 69 LEU F O 1
ATOM 9496 N N . GLY F 1 70 ? 32.130 -7.919 -75.593 1.00 79.65 70 GLY F N 1
ATOM 9497 C CA . GLY F 1 70 ? 33.371 -8.552 -75.168 1.00 79.68 70 GLY F CA 1
ATOM 9498 C C . GLY F 1 70 ? 34.025 -7.947 -73.941 1.00 84.75 70 GLY F C 1
ATOM 9499 O O . GLY F 1 70 ? 35.134 -7.409 -74.031 1.00 84.28 70 GLY F O 1
ATOM 9500 N N . TYR F 1 71 ? 33.349 -8.058 -72.779 1.00 81.98 71 TYR F N 1
ATOM 9501 C CA . TYR F 1 71 ? 33.822 -7.573 -71.478 1.00 81.90 71 TYR F CA 1
ATOM 9502 C C . TYR F 1 71 ? 33.672 -8.669 -70.448 1.00 88.98 71 TYR F C 1
ATOM 9503 O O . TYR F 1 71 ? 32.680 -9.405 -70.466 1.00 88.35 71 TYR F O 1
ATOM 9512 N N . SER F 1 72 ? 34.640 -8.749 -69.522 1.00 88.81 72 SER F N 1
ATOM 9513 C CA . SER F 1 72 ? 34.623 -9.694 -68.407 1.00 90.23 72 SER F CA 1
ATOM 9514 C C . SER F 1 72 ? 33.442 -9.324 -67.501 1.00 98.19 72 SER F C 1
ATOM 9515 O O . SER F 1 72 ? 33.148 -8.135 -67.345 1.00 98.59 72 SER F O 1
ATOM 9518 N N . SER F 1 73 ? 32.761 -10.329 -66.912 1.00 96.56 73 SER F N 1
ATOM 9519 C CA . SER F 1 73 ? 31.629 -10.094 -66.012 1.00 96.97 73 SER F CA 1
ATOM 9520 C C . SER F 1 73 ? 31.964 -9.069 -64.921 1.00 102.16 73 SER F C 1
ATOM 9521 O O . SER F 1 73 ? 31.105 -8.263 -64.576 1.00 101.74 73 SER F O 1
ATOM 9524 N N . SER F 1 74 ? 33.227 -9.067 -64.430 1.00 99.81 74 SER F N 1
ATOM 9525 C CA . SER F 1 74 ? 33.708 -8.118 -63.427 1.00 100.29 74 SER F CA 1
ATOM 9526 C C . SER F 1 74 ? 33.964 -6.748 -64.053 1.00 104.23 74 SER F C 1
ATOM 9527 O O . SER F 1 74 ? 33.574 -5.746 -63.446 1.00 104.88 74 SER F O 1
ATOM 9530 N N . LYS F 1 75 ? 34.620 -6.710 -65.261 1.00 99.36 75 LYS F N 1
ATOM 9531 C CA . LYS F 1 75 ? 34.951 -5.498 -66.041 1.00 98.66 75 LYS F CA 1
ATOM 9532 C C . LYS F 1 75 ? 33.690 -4.710 -66.409 1.00 101.52 75 LYS F C 1
ATOM 9533 O O . LYS F 1 75 ? 33.713 -3.478 -66.391 1.00 100.97 75 LYS F O 1
ATOM 9539 N N . ALA F 1 76 ? 32.592 -5.438 -66.731 1.00 96.56 76 ALA F N 1
ATOM 9540 C CA . ALA F 1 76 ? 31.269 -4.928 -67.082 1.00 95.22 76 ALA F CA 1
ATOM 9541 C C . ALA F 1 76 ? 30.579 -4.283 -65.874 1.00 96.31 76 ALA F C 1
ATOM 9542 O O . ALA F 1 76 ? 30.092 -3.163 -65.989 1.00 96.03 76 ALA F O 1
ATOM 9544 N N . ASN F 1 77 ? 30.552 -4.973 -64.717 1.00 90.98 77 ASN F N 1
ATOM 9545 C CA . ASN F 1 77 ? 29.954 -4.452 -63.486 1.00 89.97 77 ASN F CA 1
ATOM 9546 C C . ASN F 1 77 ? 30.707 -3.231 -62.957 1.00 93.88 77 ASN F C 1
ATOM 9547 O O . ASN F 1 77 ? 30.087 -2.353 -62.366 1.00 93.92 77 ASN F O 1
ATOM 9552 N N . GLN F 1 78 ? 32.026 -3.151 -63.215 1.00 90.27 78 GLN F N 1
ATOM 9553 C CA . GLN F 1 78 ? 32.862 -2.014 -62.843 1.00 90.03 78 GLN F CA 1
ATOM 9554 C C . GLN F 1 78 ? 32.557 -0.804 -63.729 1.00 92.54 78 GLN F C 1
ATOM 9555 O O . GLN F 1 78 ? 32.366 0.285 -63.185 1.00 93.81 78 GLN F O 1
ATOM 9561 N N . LYS F 1 79 ? 32.496 -0.987 -65.080 1.00 85.60 79 LYS F N 1
ATOM 9562 C CA . LYS F 1 79 ? 32.194 0.089 -66.050 1.00 83.74 79 LYS F CA 1
ATOM 9563 C C . LYS F 1 79 ? 30.787 0.670 -65.851 1.00 86.60 79 LYS F C 1
ATOM 9564 O O . LYS F 1 79 ? 30.609 1.885 -65.968 1.00 86.30 79 LYS F O 1
ATOM 9570 N N . VAL F 1 80 ? 29.806 -0.204 -65.514 1.00 81.95 80 VAL F N 1
ATOM 9571 C CA . VAL F 1 80 ? 28.408 0.141 -65.235 1.00 80.89 80 VAL F CA 1
ATOM 9572 C C . VAL F 1 80 ? 28.352 1.028 -63.982 1.00 81.08 80 VAL F C 1
ATOM 9573 O O . VAL F 1 80 ? 27.792 2.118 -64.037 1.00 80.97 80 VAL F O 1
ATOM 9577 N N . ARG F 1 81 ? 28.978 0.582 -62.884 1.00 74.87 81 ARG F N 1
ATOM 9578 C CA . ARG F 1 81 ? 29.027 1.311 -61.617 1.00 73.65 81 ARG F CA 1
ATOM 9579 C C . ARG F 1 81 ? 29.638 2.682 -61.790 1.00 74.39 81 ARG F C 1
ATOM 9580 O O . ARG F 1 81 ? 29.083 3.659 -61.282 1.00 74.98 81 ARG F O 1
ATOM 9588 N N . LYS F 1 82 ? 30.777 2.748 -62.502 1.00 67.17 82 LYS F N 1
ATOM 9589 C CA . LYS F 1 82 ? 31.534 3.973 -62.735 1.00 65.72 82 LYS F CA 1
ATOM 9590 C C . LYS F 1 82 ? 30.707 5.013 -63.494 1.00 68.45 82 LYS F C 1
ATOM 9591 O O . LYS F 1 82 ? 30.710 6.197 -63.123 1.00 68.48 82 LYS F O 1
ATOM 9597 N N . GLU F 1 83 ? 29.972 4.559 -64.539 1.00 62.85 83 GLU F N 1
ATOM 9598 C CA . GLU F 1 83 ? 29.113 5.404 -65.363 1.00 61.27 83 GLU F CA 1
ATOM 9599 C C . GLU F 1 83 ? 27.911 5.892 -64.544 1.00 65.99 83 GLU F C 1
ATOM 9600 O O . GLU F 1 83 ? 27.673 7.108 -64.467 1.00 67.91 83 GLU F O 1
ATOM 9606 N N . ILE F 1 84 ? 27.185 4.946 -63.897 1.00 59.32 84 ILE F N 1
ATOM 9607 C CA . ILE F 1 84 ? 26.019 5.274 -63.085 1.00 57.56 84 ILE F CA 1
ATOM 9608 C C . ILE F 1 84 ? 26.381 6.333 -62.046 1.00 59.45 84 ILE F C 1
ATOM 9609 O O . ILE F 1 84 ? 25.752 7.381 -62.058 1.00 58.96 84 ILE F O 1
ATOM 9614 N N . LYS F 1 85 ? 27.450 6.126 -61.264 1.00 56.12 85 LYS F N 1
ATOM 9615 C CA . LYS F 1 85 ? 27.906 7.075 -60.243 1.00 57.24 85 LYS F CA 1
ATOM 9616 C C . LYS F 1 85 ? 28.197 8.462 -60.823 1.00 61.98 85 LYS F C 1
ATOM 9617 O O . LYS F 1 85 ? 27.822 9.467 -60.212 1.00 62.62 85 LYS F O 1
ATOM 9623 N N . ARG F 1 86 ? 28.811 8.511 -62.020 1.00 57.75 86 ARG F N 1
ATOM 9624 C CA . ARG F 1 86 ? 29.120 9.740 -62.759 1.00 57.24 86 ARG F CA 1
ATOM 9625 C C . ARG F 1 86 ? 27.794 10.471 -63.102 1.00 60.55 86 ARG F C 1
ATOM 9626 O O . ARG F 1 86 ? 27.670 11.688 -62.878 1.00 60.64 86 ARG F O 1
ATOM 9634 N N . GLN F 1 87 ? 26.804 9.699 -63.615 1.00 54.53 87 GLN F N 1
ATOM 9635 C CA . GLN F 1 87 ? 25.493 10.194 -63.998 1.00 52.63 87 GLN F CA 1
ATOM 9636 C C . GLN F 1 87 ? 24.785 10.746 -62.768 1.00 54.85 87 GLN F C 1
ATOM 9637 O O . GLN F 1 87 ? 24.304 11.879 -62.808 1.00 54.45 87 GLN F O 1
ATOM 9643 N N . ILE F 1 88 ? 24.777 9.977 -61.659 1.00 50.72 88 ILE F N 1
ATOM 9644 C CA . ILE F 1 88 ? 24.172 10.365 -60.376 1.00 50.29 88 ILE F CA 1
ATOM 9645 C C . ILE F 1 88 ? 24.748 11.695 -59.881 1.00 54.95 88 ILE F C 1
ATOM 9646 O O . ILE F 1 88 ? 23.983 12.609 -59.572 1.00 54.01 88 ILE F O 1
ATOM 9651 N N . ARG F 1 89 ? 26.083 11.828 -59.880 1.00 52.68 89 ARG F N 1
ATOM 9652 C CA . ARG F 1 89 ? 26.752 13.051 -59.429 1.00 52.86 89 ARG F CA 1
ATOM 9653 C C . ARG F 1 89 ? 26.342 14.278 -60.248 1.00 58.88 89 ARG F C 1
ATOM 9654 O O . ARG F 1 89 ? 26.043 15.294 -59.634 1.00 58.09 89 ARG F O 1
ATOM 9662 N N . PHE F 1 90 ? 26.236 14.172 -61.600 1.00 58.24 90 PHE F N 1
ATOM 9663 C CA . PHE F 1 90 ? 25.783 15.294 -62.452 1.00 59.70 90 PHE F CA 1
ATOM 9664 C C . PHE F 1 90 ? 24.326 15.662 -62.167 1.00 60.49 90 PHE F C 1
ATOM 9665 O O . PHE F 1 90 ? 24.001 16.846 -62.021 1.00 57.73 90 PHE F O 1
ATOM 9673 N N . CYS F 1 91 ? 23.453 14.626 -62.092 1.00 55.49 91 CYS F N 1
ATOM 9674 C CA . CYS F 1 91 ? 22.034 14.765 -61.820 1.00 53.52 91 CYS F CA 1
ATOM 9675 C C . CYS F 1 91 ? 21.761 15.419 -60.491 1.00 54.84 91 CYS F C 1
ATOM 9676 O O . CYS F 1 91 ? 20.996 16.382 -60.442 1.00 54.34 91 CYS F O 1
ATOM 9679 N N . GLU F 1 92 ? 22.422 14.943 -59.428 1.00 50.38 92 GLU F N 1
ATOM 9680 C CA . GLU F 1 92 ? 22.258 15.494 -58.090 1.00 50.53 92 GLU F CA 1
ATOM 9681 C C . GLU F 1 92 ? 22.622 16.954 -58.042 1.00 58.78 92 GLU F C 1
ATOM 9682 O O . GLU F 1 92 ? 21.920 17.736 -57.403 1.00 59.76 92 GLU F O 1
ATOM 9688 N N . ASP F 1 93 ? 23.685 17.339 -58.761 1.00 57.21 93 ASP F N 1
ATOM 9689 C CA . ASP F 1 93 ? 24.144 18.716 -58.820 1.00 58.08 93 ASP F CA 1
ATOM 9690 C C . ASP F 1 93 ? 23.118 19.652 -59.453 1.00 64.52 93 ASP F C 1
ATOM 9691 O O . ASP F 1 93 ? 22.892 20.753 -58.942 1.00 64.83 93 ASP F O 1
ATOM 9696 N N . GLU F 1 94 ? 22.461 19.192 -60.536 1.00 60.88 94 GLU F N 1
ATOM 9697 C CA . GLU F 1 94 ? 21.456 19.977 -61.227 1.00 60.04 94 GLU F CA 1
ATOM 9698 C C . GLU F 1 94 ? 20.183 20.095 -60.464 1.00 61.81 94 GLU F C 1
ATOM 9699 O O . GLU F 1 94 ? 19.559 21.159 -60.511 1.00 62.14 94 GLU F O 1
ATOM 9705 N N . ILE F 1 95 ? 19.791 19.012 -59.753 1.00 55.07 95 ILE F N 1
ATOM 9706 C CA . ILE F 1 95 ? 18.588 18.999 -58.921 1.00 52.68 95 ILE F CA 1
ATOM 9707 C C . ILE F 1 95 ? 18.746 20.044 -57.799 1.00 52.93 95 ILE F C 1
ATOM 9708 O O . ILE F 1 95 ? 17.821 20.829 -57.589 1.00 52.38 95 ILE F O 1
ATOM 9713 N N . ILE F 1 96 ? 19.950 20.153 -57.191 1.00 47.72 96 ILE F N 1
ATOM 9714 C CA . ILE F 1 96 ? 20.206 21.176 -56.155 1.00 47.79 96 ILE F CA 1
ATOM 9715 C C . ILE F 1 96 ? 20.064 22.593 -56.725 1.00 51.23 96 ILE F C 1
ATOM 9716 O O . ILE F 1 96 ? 19.420 23.450 -56.112 1.00 50.02 96 ILE F O 1
ATOM 9721 N N . LYS F 1 97 ? 20.633 22.815 -57.915 1.00 48.66 97 LYS F N 1
ATOM 9722 C CA . LYS F 1 97 ? 20.537 24.101 -58.607 1.00 49.30 97 LYS F CA 1
ATOM 9723 C C . LYS F 1 97 ? 19.066 24.480 -58.854 1.00 54.69 97 LYS F C 1
ATOM 9724 O O . LYS F 1 97 ? 18.742 25.654 -58.983 1.00 51.66 97 LYS F O 1
ATOM 9730 N N . CYS F 1 98 ? 18.172 23.470 -58.891 1.00 55.81 98 CYS F N 1
ATOM 9731 C CA . CYS F 1 98 ? 16.741 23.649 -59.096 1.00 57.07 98 CYS F CA 1
ATOM 9732 C C . CYS F 1 98 ? 15.986 23.861 -57.801 1.00 63.60 98 CYS F C 1
ATOM 9733 O O . CYS F 1 98 ? 14.774 24.080 -57.839 1.00 65.48 98 CYS F O 1
ATOM 9736 N N . ASN F 1 99 ? 16.693 23.834 -56.664 1.00 60.63 99 ASN F N 1
ATOM 9737 C CA . ASN F 1 99 ? 16.132 23.947 -55.309 1.00 60.42 99 ASN F CA 1
ATOM 9738 C C . ASN F 1 99 ? 15.081 22.842 -55.062 1.00 64.19 99 ASN F C 1
ATOM 9739 O O . ASN F 1 99 ? 13.972 23.087 -54.576 1.00 64.92 99 ASN F O 1
ATOM 9744 N N . LYS F 1 100 ? 15.440 21.627 -55.473 1.00 57.44 100 LYS F N 1
ATOM 9745 C CA . LYS F 1 100 ? 14.625 20.445 -55.316 1.00 54.69 100 LYS F CA 1
ATOM 9746 C C . LYS F 1 100 ? 15.452 19.392 -54.554 1.00 56.55 100 LYS F C 1
ATOM 9747 O O . LYS F 1 100 ? 16.688 19.434 -54.577 1.00 55.54 100 LYS F O 1
ATOM 9753 N N . THR F 1 101 ? 14.779 18.515 -53.802 1.00 51.33 101 THR F N 1
ATOM 9754 C CA . THR F 1 101 ? 15.465 17.461 -53.055 1.00 50.07 101 THR F CA 1
ATOM 9755 C C . THR F 1 101 ? 15.805 16.309 -53.996 1.00 54.62 101 THR F C 1
ATOM 9756 O O . THR F 1 101 ? 15.074 16.062 -54.961 1.00 55.61 101 THR F O 1
ATOM 9760 N N . ILE F 1 102 ? 16.914 15.619 -53.723 1.00 49.49 102 ILE F N 1
ATOM 9761 C CA . ILE F 1 102 ? 17.370 14.497 -54.522 1.00 49.13 102 ILE F CA 1
ATOM 9762 C C . ILE F 1 102 ? 16.653 13.230 -54.127 1.00 53.07 102 ILE F C 1
ATOM 9763 O O . ILE F 1 102 ? 16.441 12.356 -54.967 1.00 53.24 102 ILE F O 1
ATOM 9768 N N . THR F 1 103 ? 16.282 13.123 -52.847 1.00 50.79 103 THR F N 1
ATOM 9769 C CA . THR F 1 103 ? 15.652 11.936 -52.256 1.00 49.95 103 THR F CA 1
ATOM 9770 C C . THR F 1 103 ? 14.395 11.541 -53.018 1.00 52.95 103 THR F C 1
ATOM 9771 O O . THR F 1 103 ? 13.452 12.322 -53.129 1.00 54.01 103 THR F O 1
ATOM 9775 N N . ASN F 1 104 ? 14.477 10.335 -53.592 1.00 47.98 104 ASN F N 1
ATOM 9776 C CA . ASN F 1 104 ? 13.514 9.579 -54.383 1.00 48.60 104 ASN F CA 1
ATOM 9777 C C . ASN F 1 104 ? 13.277 10.155 -55.773 1.00 55.17 104 ASN F C 1
ATOM 9778 O O . ASN F 1 104 ? 12.382 9.680 -56.479 1.00 57.13 104 ASN F O 1
ATOM 9783 N N . ARG F 1 105 ? 14.171 11.048 -56.219 1.00 51.17 105 ARG F N 1
ATOM 9784 C CA . ARG F 1 105 ? 14.124 11.652 -57.544 1.00 51.72 105 ARG F CA 1
ATOM 9785 C C . ARG F 1 105 ? 14.834 10.779 -58.603 1.00 55.22 105 ARG F C 1
ATOM 9786 O O . ARG F 1 105 ? 14.318 10.649 -59.705 1.00 56.42 105 ARG F O 1
ATOM 9794 N N . ILE F 1 106 ? 16.017 10.221 -58.291 1.00 50.31 106 ILE F N 1
ATOM 9795 C CA . ILE F 1 106 ? 16.806 9.405 -59.240 1.00 49.46 106 ILE F CA 1
ATOM 9796 C C . ILE F 1 106 ? 16.639 7.916 -58.956 1.00 58.04 106 ILE F C 1
ATOM 9797 O O . ILE F 1 106 ? 16.747 7.492 -57.800 1.00 61.71 106 ILE F O 1
ATOM 9802 N N . HIS F 1 107 ? 16.396 7.117 -60.000 1.00 54.73 107 HIS F N 1
ATOM 9803 C CA . HIS F 1 107 ? 16.198 5.666 -59.890 1.00 55.36 107 HIS F CA 1
ATOM 9804 C C . HIS F 1 107 ? 16.949 4.924 -60.985 1.00 60.13 107 HIS F C 1
ATOM 9805 O O . HIS F 1 107 ? 17.309 5.521 -61.993 1.00 60.69 107 HIS F O 1
ATOM 9812 N N . ARG F 1 108 ? 17.153 3.617 -60.796 1.00 56.55 108 ARG F N 1
ATOM 9813 C CA . ARG F 1 108 ? 17.716 2.699 -61.786 1.00 57.22 108 ARG F CA 1
ATOM 9814 C C . ARG F 1 108 ? 16.619 1.680 -62.033 1.00 67.04 108 ARG F C 1
ATOM 9815 O O . ARG F 1 108 ? 15.915 1.328 -61.080 1.00 66.40 108 ARG F O 1
ATOM 9823 N N . PHE F 1 109 ? 16.460 1.160 -63.262 1.00 68.38 109 PHE F N 1
ATOM 9824 C CA . PHE F 1 109 ? 15.366 0.195 -63.431 1.00 69.90 109 PHE F CA 1
ATOM 9825 C C . PHE F 1 109 ? 15.486 -1.061 -62.499 1.00 74.06 109 PHE F C 1
ATOM 9826 O O . PHE F 1 109 ? 14.467 -1.559 -62.022 1.00 74.04 109 PHE F O 1
ATOM 9834 N N . SER F 1 110 ? 16.711 -1.448 -62.122 1.00 70.02 110 SER F N 1
ATOM 9835 C CA . SER F 1 110 ? 16.979 -2.575 -61.229 1.00 69.01 110 SER F CA 1
ATOM 9836 C C . SER F 1 110 ? 16.588 -2.304 -59.761 1.00 72.03 110 SER F C 1
ATOM 9837 O O . SER F 1 110 ? 16.397 -3.265 -59.012 1.00 72.69 110 SER F O 1
ATOM 9840 N N . ASP F 1 111 ? 16.450 -1.016 -59.346 1.00 65.79 111 ASP F N 1
ATOM 9841 C CA . ASP F 1 111 ? 16.085 -0.610 -57.961 1.00 63.50 111 ASP F CA 1
ATOM 9842 C C . ASP F 1 111 ? 14.793 -1.219 -57.405 1.00 64.39 111 ASP F C 1
ATOM 9843 O O . ASP F 1 111 ? 14.622 -1.281 -56.189 1.00 63.91 111 ASP F O 1
ATOM 9848 N N . PHE F 1 112 ? 13.876 -1.638 -58.281 1.00 59.48 112 PHE F N 1
ATOM 9849 C CA . PHE F 1 112 ? 12.580 -2.129 -57.849 1.00 57.39 112 PHE F CA 1
ATOM 9850 C C . PHE F 1 112 ? 12.406 -3.649 -58.003 1.00 59.98 112 PHE F C 1
ATOM 9851 O O . PHE F 1 112 ? 11.274 -4.138 -57.977 1.00 59.11 112 PHE F O 1
ATOM 9859 N N . LYS F 1 113 ? 13.536 -4.392 -58.051 1.00 54.89 113 LYS F N 1
ATOM 9860 C CA . LYS F 1 113 ? 13.618 -5.847 -58.108 1.00 53.83 113 LYS F CA 1
ATOM 9861 C C . LYS F 1 113 ? 12.698 -6.512 -57.079 1.00 59.28 113 LYS F C 1
ATOM 9862 O O . LYS F 1 113 ? 12.007 -7.483 -57.418 1.00 58.74 113 LYS F O 1
ATOM 9868 N N . ASN F 1 114 ? 12.637 -5.962 -55.844 1.00 57.03 114 ASN F N 1
ATOM 9869 C CA . ASN F 1 114 ? 11.779 -6.543 -54.801 1.00 57.59 114 ASN F CA 1
ATOM 9870 C C . ASN F 1 114 ? 10.452 -5.757 -54.560 1.00 61.52 114 ASN F C 1
ATOM 9871 O O . ASN F 1 114 ? 9.800 -5.947 -53.527 1.00 60.24 114 ASN F O 1
ATOM 9876 N N . ASN F 1 115 ? 10.029 -4.941 -55.558 1.00 58.19 115 ASN F N 1
ATOM 9877 C CA . ASN F 1 115 ? 8.776 -4.192 -55.515 1.00 57.95 115 ASN F CA 1
ATOM 9878 C C . ASN F 1 115 ? 7.664 -5.061 -56.127 1.00 63.12 115 ASN F C 1
ATOM 9879 O O . ASN F 1 115 ? 7.774 -5.512 -57.268 1.00 64.31 115 ASN F O 1
ATOM 9884 N N . ILE F 1 116 ? 6.600 -5.289 -55.374 1.00 58.69 116 ILE F N 1
ATOM 9885 C CA . ILE F 1 116 ? 5.479 -6.120 -55.798 1.00 58.41 116 ILE F CA 1
ATOM 9886 C C . ILE F 1 116 ? 4.915 -5.672 -57.156 1.00 64.42 116 ILE F C 1
ATOM 9887 O O . ILE F 1 116 ? 4.661 -6.537 -57.996 1.00 64.69 116 ILE F O 1
ATOM 9892 N N . TYR F 1 117 ? 4.777 -4.338 -57.391 1.00 61.58 117 TYR F N 1
ATOM 9893 C CA . TYR F 1 117 ? 4.257 -3.801 -58.662 1.00 62.31 117 TYR F CA 1
ATOM 9894 C C . TYR F 1 117 ? 5.197 -3.994 -59.846 1.00 65.66 117 TYR F C 1
ATOM 9895 O O . TYR F 1 117 ? 4.731 -4.276 -60.940 1.00 65.67 117 TYR F O 1
ATOM 9904 N N . TYR F 1 118 ? 6.507 -3.877 -59.630 1.00 61.84 118 TYR F N 1
ATOM 9905 C CA . TYR F 1 118 ? 7.490 -4.122 -60.683 1.00 61.51 118 TYR F CA 1
ATOM 9906 C C . TYR F 1 118 ? 7.547 -5.639 -60.975 1.00 64.93 118 TYR F C 1
ATOM 9907 O O . TYR F 1 118 ? 7.549 -6.029 -62.138 1.00 61.82 118 TYR F O 1
ATOM 9916 N N . ILE F 1 119 ? 7.530 -6.475 -59.911 1.00 63.85 119 ILE F N 1
ATOM 9917 C CA . ILE F 1 119 ? 7.513 -7.946 -59.972 1.00 64.32 119 ILE F CA 1
ATOM 9918 C C . ILE F 1 119 ? 6.355 -8.449 -60.855 1.00 69.37 119 ILE F C 1
ATOM 9919 O O . ILE F 1 119 ? 6.572 -9.298 -61.722 1.00 69.37 119 ILE F O 1
ATOM 9924 N N . ASP F 1 120 ? 5.149 -7.887 -60.654 1.00 67.06 120 ASP F N 1
ATOM 9925 C CA . ASP F 1 120 ? 3.936 -8.213 -61.403 1.00 67.40 120 ASP F CA 1
ATOM 9926 C C . ASP F 1 120 ? 4.082 -7.862 -62.886 1.00 69.39 120 ASP F C 1
ATOM 9927 O O . ASP F 1 120 ? 3.930 -8.747 -63.732 1.00 69.71 120 ASP F O 1
ATOM 9932 N N . ILE F 1 121 ? 4.421 -6.591 -63.194 1.00 63.83 121 ILE F N 1
ATOM 9933 C CA . ILE F 1 121 ? 4.609 -6.089 -64.567 1.00 62.42 121 ILE F CA 1
ATOM 9934 C C . ILE F 1 121 ? 5.725 -6.876 -65.290 1.00 68.37 121 ILE F C 1
ATOM 9935 O O . ILE F 1 121 ? 5.483 -7.386 -66.383 1.00 67.72 121 ILE F O 1
ATOM 9940 N N . TYR F 1 122 ? 6.908 -7.032 -64.655 1.00 66.26 122 TYR F N 1
ATOM 9941 C CA . TYR F 1 122 ? 8.019 -7.801 -65.217 1.00 66.16 122 TYR F CA 1
ATOM 9942 C C . TYR F 1 122 ? 7.606 -9.219 -65.583 1.00 72.29 122 TYR F C 1
ATOM 9943 O O . TYR F 1 122 ? 7.969 -9.660 -66.671 1.00 72.10 122 TYR F O 1
ATOM 9952 N N . LYS F 1 123 ? 6.848 -9.924 -64.691 1.00 70.05 123 LYS F N 1
ATOM 9953 C CA . LYS F 1 123 ? 6.341 -11.288 -64.925 1.00 70.16 123 LYS F CA 1
ATOM 9954 C C . LYS F 1 123 ? 5.471 -11.318 -66.183 1.00 73.85 123 LYS F C 1
ATOM 9955 O O . LYS F 1 123 ? 5.809 -12.048 -67.113 1.00 73.47 123 LYS F O 1
ATOM 9961 N N . THR F 1 124 ? 4.395 -10.495 -66.230 1.00 69.79 124 THR F N 1
ATOM 9962 C CA . THR F 1 124 ? 3.481 -10.407 -67.370 1.00 69.77 124 THR F CA 1
ATOM 9963 C C . THR F 1 124 ? 4.232 -10.086 -68.683 1.00 76.80 124 THR F C 1
ATOM 9964 O O . THR F 1 124 ? 3.848 -10.606 -69.732 1.00 76.64 124 THR F O 1
ATOM 9968 N N . ILE F 1 125 ? 5.342 -9.293 -68.603 1.00 75.56 125 ILE F N 1
ATOM 9969 C CA . ILE F 1 125 ? 6.215 -8.964 -69.739 1.00 76.31 125 ILE F CA 1
ATOM 9970 C C . ILE F 1 125 ? 6.984 -10.240 -70.142 1.00 84.30 125 ILE F C 1
ATOM 9971 O O . ILE F 1 125 ? 6.908 -10.660 -71.300 1.00 85.53 125 ILE F O 1
ATOM 9976 N N . VAL F 1 126 ? 7.711 -10.844 -69.171 1.00 81.18 126 VAL F N 1
ATOM 9977 C CA . VAL F 1 126 ? 8.548 -12.035 -69.316 1.00 81.11 126 VAL F CA 1
ATOM 9978 C C . VAL F 1 126 ? 7.719 -13.259 -69.809 1.00 87.43 126 VAL F C 1
ATOM 9979 O O . VAL F 1 126 ? 8.278 -14.099 -70.518 1.00 88.35 126 VAL F O 1
ATOM 9983 N 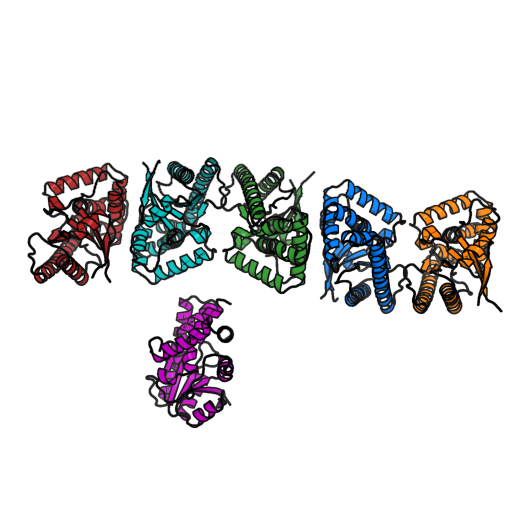N . ASP F 1 127 ? 6.397 -13.319 -69.500 1.00 83.74 127 ASP F N 1
ATOM 9984 C CA . ASP F 1 127 ? 5.498 -14.370 -69.976 1.00 83.64 127 ASP F CA 1
ATOM 9985 C C . ASP F 1 127 ? 5.297 -14.208 -71.495 1.00 87.48 127 ASP F C 1
ATOM 9986 O O . ASP F 1 127 ? 5.530 -15.160 -72.245 1.00 87.55 127 ASP F O 1
ATOM 9991 N N . GLN F 1 128 ? 4.963 -12.979 -71.947 1.00 82.82 128 GLN F N 1
ATOM 9992 C CA . GLN F 1 128 ? 4.792 -12.640 -73.365 1.00 82.07 128 GLN F CA 1
ATOM 9993 C C . GLN F 1 128 ? 6.069 -12.878 -74.194 1.00 85.01 128 GLN F C 1
ATOM 9994 O O . GLN F 1 128 ? 5.998 -13.437 -75.281 1.00 84.46 128 GLN F O 1
ATOM 10000 N N . PHE F 1 129 ? 7.226 -12.473 -73.680 1.00 80.58 129 PHE F N 1
ATOM 10001 C CA . PHE F 1 129 ? 8.499 -12.664 -74.362 1.00 79.94 129 PHE F CA 1
ATOM 10002 C C . PHE F 1 129 ? 8.741 -14.164 -74.677 1.00 85.85 129 PHE F C 1
ATOM 10003 O O . PHE F 1 129 ? 9.202 -14.491 -75.787 1.00 85.00 129 PHE F O 1
ATOM 10011 N N . ASN F 1 130 ? 8.389 -15.063 -73.704 1.00 82.91 130 ASN F N 1
ATOM 10012 C CA . ASN F 1 130 ? 8.560 -16.507 -73.845 1.00 82.64 130 ASN F CA 1
ATOM 10013 C C . ASN F 1 130 ? 7.463 -17.156 -74.700 1.00 87.60 130 ASN F C 1
ATOM 10014 O O . ASN F 1 130 ? 7.774 -18.024 -75.519 1.00 87.14 130 ASN F O 1
ATOM 10019 N N . THR F 1 131 ? 6.196 -16.719 -74.537 1.00 84.97 131 THR F N 1
ATOM 10020 C CA . THR F 1 131 ? 5.061 -17.247 -75.302 1.00 84.89 131 THR F CA 1
ATOM 10021 C C . THR F 1 131 ? 5.044 -16.650 -76.739 1.00 90.07 131 THR F C 1
ATOM 10022 O O . THR F 1 131 ? 5.378 -17.372 -77.682 1.00 90.12 131 THR F O 1
ATOM 10026 N N . ASP F 1 132 ? 4.696 -15.343 -76.899 1.00 87.44 132 ASP F N 1
ATOM 10027 C CA . ASP F 1 132 ? 4.623 -14.558 -78.165 1.00 87.34 132 ASP F CA 1
ATOM 10028 C C . ASP F 1 132 ? 6.036 -14.380 -78.786 1.00 92.34 132 ASP F C 1
ATOM 10029 O O . ASP F 1 132 ? 6.919 -13.768 -78.170 1.00 92.59 132 ASP F O 1
ATOM 10034 N N . SER F 1 133 ? 6.258 -14.928 -79.985 1.00 89.26 133 SER F N 1
ATOM 10035 C CA . SER F 1 133 ? 7.569 -14.777 -80.610 1.00 89.54 133 SER F CA 1
ATOM 10036 C C . SER F 1 133 ? 7.690 -13.492 -81.463 1.00 92.70 133 SER F C 1
ATOM 10037 O O . SER F 1 133 ? 8.823 -13.076 -81.755 1.00 92.00 133 SER F O 1
ATOM 10040 N N . ASN F 1 134 ? 6.536 -12.844 -81.829 1.00 88.68 134 ASN F N 1
ATOM 10041 C CA . ASN F 1 134 ? 6.552 -11.559 -82.554 1.00 88.58 134 ASN F CA 1
ATOM 10042 C C . ASN F 1 134 ? 7.194 -10.510 -81.618 1.00 92.08 134 ASN F C 1
ATOM 10043 O O . ASN F 1 134 ? 8.106 -9.778 -82.033 1.00 93.04 134 ASN F O 1
ATOM 10048 N N . PHE F 1 135 ? 6.749 -10.499 -80.337 1.00 85.74 135 PHE F N 1
ATOM 10049 C CA . PHE F 1 135 ? 7.293 -9.649 -79.293 1.00 83.74 135 PHE F CA 1
ATOM 10050 C C . PHE F 1 135 ? 8.776 -9.997 -79.075 1.00 82.72 135 PHE F C 1
ATOM 10051 O O . PHE F 1 135 ? 9.606 -9.095 -79.165 1.00 81.43 135 PHE F O 1
ATOM 10059 N N . LYS F 1 136 ? 9.119 -11.298 -78.904 1.00 76.58 136 LYS F N 1
ATOM 10060 C CA . LYS F 1 136 ? 10.511 -11.733 -78.745 1.00 75.75 136 LYS F CA 1
ATOM 10061 C C . LYS F 1 136 ? 11.417 -11.162 -79.854 1.00 79.72 136 LYS F C 1
ATOM 10062 O O . LYS F 1 136 ? 12.489 -10.649 -79.541 1.00 78.10 136 LYS F O 1
ATOM 10068 N N . ASN F 1 137 ? 10.943 -11.178 -81.124 1.00 77.85 137 ASN F N 1
ATOM 10069 C CA . ASN F 1 137 ? 11.665 -10.608 -82.275 1.00 78.38 137 ASN F CA 1
ATOM 10070 C C . ASN F 1 137 ? 11.849 -9.100 -82.077 1.00 81.92 137 ASN F C 1
ATOM 10071 O O . ASN F 1 137 ? 12.984 -8.611 -82.164 1.00 81.63 137 ASN F O 1
ATOM 10076 N N . SER F 1 138 ? 10.729 -8.373 -81.784 1.00 77.60 138 SER F N 1
ATOM 10077 C CA . SER F 1 138 ? 10.699 -6.926 -81.524 1.00 76.48 138 SER F CA 1
ATOM 10078 C C . SER F 1 138 ?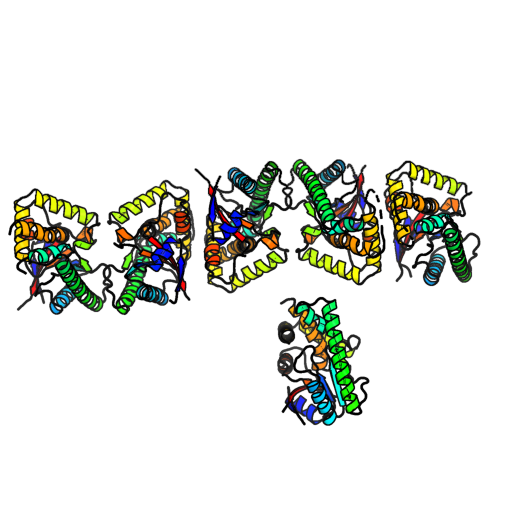 11.713 -6.570 -80.422 1.00 80.12 138 SER F C 1
ATOM 10079 O O . SER F 1 138 ? 12.388 -5.542 -80.522 1.00 80.06 138 SER F O 1
ATOM 10082 N N . CYS F 1 139 ? 11.881 -7.483 -79.432 1.00 75.14 139 CYS F N 1
ATOM 10083 C CA . CYS F 1 139 ? 12.806 -7.350 -78.315 1.00 74.08 139 CYS F CA 1
ATOM 10084 C C . CYS F 1 139 ? 14.258 -7.468 -78.735 1.00 77.81 139 CYS F C 1
ATOM 10085 O O . CYS F 1 139 ? 15.054 -6.598 -78.378 1.00 77.70 139 CYS F O 1
ATOM 10088 N N . LEU F 1 140 ? 14.605 -8.514 -79.506 1.00 74.25 140 LEU F N 1
ATOM 10089 C CA . LEU F 1 140 ? 15.971 -8.721 -80.012 1.00 74.24 140 LEU F CA 1
ATOM 10090 C C . LEU F 1 140 ? 16.401 -7.549 -80.922 1.00 77.02 140 LEU F C 1
ATOM 10091 O O . LEU F 1 140 ? 17.583 -7.202 -80.915 1.00 76.81 140 LEU F O 1
ATOM 10096 N N . LYS F 1 141 ? 15.443 -6.935 -81.682 1.00 72.63 141 LYS F N 1
ATOM 10097 C CA . LYS F 1 141 ? 15.694 -5.774 -82.546 1.00 72.96 141 LYS F CA 1
ATOM 10098 C C . LYS F 1 141 ? 16.197 -4.601 -81.686 1.00 82.57 141 LYS F C 1
ATOM 10099 O O . LYS F 1 141 ? 17.193 -3.957 -82.040 1.00 81.56 141 LYS F O 1
ATOM 10105 N N . MET F 1 142 ? 15.504 -4.343 -80.536 1.00 83.82 142 MET F N 1
ATOM 10106 C CA . MET F 1 142 ? 15.848 -3.280 -79.572 1.00 85.24 142 MET F CA 1
ATOM 10107 C C . MET F 1 142 ? 17.210 -3.593 -78.927 1.00 87.57 142 MET F C 1
ATOM 10108 O O . MET F 1 142 ? 18.042 -2.688 -78.793 1.00 86.64 142 MET F O 1
ATOM 10113 N N . SER F 1 143 ? 17.452 -4.887 -78.586 1.00 83.34 143 SER F N 1
ATOM 10114 C CA . SER F 1 143 ? 18.714 -5.378 -78.022 1.00 83.19 143 SER F CA 1
ATOM 10115 C C . SER F 1 143 ? 19.857 -5.076 -78.996 1.00 88.10 143 SER F C 1
ATOM 10116 O O . SER F 1 143 ? 20.914 -4.585 -78.579 1.00 87.69 143 SER F O 1
ATOM 10119 N N . LEU F 1 144 ? 19.620 -5.335 -80.300 1.00 84.89 144 LEU F N 1
ATOM 10120 C CA . LEU F 1 144 ? 20.579 -5.090 -81.369 1.00 85.03 144 LEU F CA 1
ATOM 10121 C C . LEU F 1 144 ? 20.908 -3.600 -81.474 1.00 90.77 144 LEU F C 1
ATOM 10122 O O . LEU F 1 144 ? 22.082 -3.252 -81.606 1.00 90.76 144 LEU F O 1
ATOM 10127 N N . GLN F 1 145 ? 19.890 -2.725 -81.363 1.00 88.05 145 GLN F N 1
ATOM 10128 C CA . GLN F 1 145 ? 20.103 -1.277 -81.425 1.00 87.93 145 GLN F CA 1
ATOM 10129 C C . GLN F 1 145 ? 20.846 -0.751 -80.208 1.00 90.74 145 GLN F C 1
ATOM 10130 O O . GLN F 1 145 ? 21.649 0.178 -80.323 1.00 89.96 145 GLN F O 1
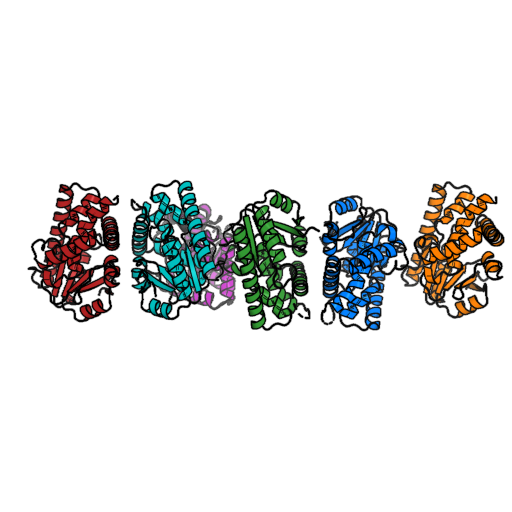ATOM 10136 N N . ALA F 1 146 ? 20.587 -1.367 -79.046 1.00 86.94 146 ALA F N 1
ATOM 10137 C CA . ALA F 1 146 ? 21.237 -1.027 -77.777 1.00 86.49 146 ALA F CA 1
ATOM 10138 C C . ALA F 1 146 ? 22.743 -1.321 -77.850 1.00 87.61 146 ALA F C 1
ATOM 10139 O O . ALA F 1 146 ? 23.551 -0.517 -77.382 1.00 86.06 146 ALA F O 1
ATOM 10141 N N . LEU F 1 147 ? 23.106 -2.452 -78.485 1.00 83.50 147 LEU F N 1
ATOM 10142 C CA . LEU F 1 147 ? 24.491 -2.862 -78.674 1.00 82.96 147 LEU F CA 1
ATOM 10143 C C . LEU F 1 147 ? 25.209 -1.914 -79.621 1.00 88.90 147 LEU F C 1
ATOM 10144 O O . LEU F 1 147 ? 26.409 -1.719 -79.463 1.00 88.60 147 LEU F O 1
ATOM 10149 N N . GLN F 1 148 ? 24.452 -1.263 -80.543 1.00 87.47 148 GLN F N 1
ATOM 10150 C CA . GLN F 1 148 ? 24.936 -0.289 -81.533 1.00 88.62 148 GLN F CA 1
ATOM 10151 C C . GLN F 1 148 ? 25.694 0.874 -80.890 1.00 95.48 148 GLN F C 1
ATOM 10152 O O . GLN F 1 148 ? 26.755 1.251 -81.402 1.00 95.61 148 GLN F O 1
ATOM 10158 N N . SER F 1 149 ? 25.164 1.419 -79.766 1.00 93.62 149 SER F N 1
ATOM 10159 C CA . SER F 1 149 ? 25.738 2.554 -79.028 1.00 94.27 149 SER F CA 1
ATOM 10160 C C . SER F 1 149 ? 27.052 2.196 -78.255 1.00 101.42 149 SER F C 1
ATOM 10161 O O . SER F 1 149 ? 27.097 2.291 -77.019 1.00 100.71 149 SER F O 1
ATOM 10164 N N . LYS F 1 150 ? 28.126 1.811 -79.025 1.00 100.51 150 LYS F N 1
ATOM 10165 C CA . LYS F 1 150 ? 29.467 1.390 -78.559 1.00 101.05 150 LYS F CA 1
ATOM 10166 C C . LYS F 1 150 ? 30.607 2.368 -78.910 1.00 105.99 150 LYS F C 1
ATOM 10167 O O . LYS F 1 150 ? 31.412 2.689 -78.022 1.00 105.97 150 LYS F O 1
ATOM 10173 N N . GLY F 1 151 ? 30.697 2.746 -80.197 1.00 102.21 151 GLY F N 1
ATOM 10174 C CA . GLY F 1 151 ? 31.722 3.631 -80.751 1.00 124.31 151 GLY F CA 1
ATOM 10175 C C . GLY F 1 151 ? 31.997 4.904 -79.971 1.00 123.05 151 GLY F C 1
ATOM 10176 O O . GLY F 1 151 ? 32.849 4.926 -79.076 1.00 67.24 151 GLY F O 1
ATOM 10177 N N . ILE F 1 160 ? 28.075 -10.342 -83.311 1.00 106.55 160 ILE F N 1
ATOM 10178 C CA . ILE F 1 160 ? 26.656 -10.439 -82.942 1.00 106.39 160 ILE F CA 1
ATOM 10179 C C . ILE F 1 160 ? 25.964 -11.625 -83.653 1.00 108.67 160 ILE F C 1
ATOM 10180 O O . ILE F 1 160 ? 26.098 -11.786 -84.872 1.00 107.63 160 ILE F O 1
ATOM 10185 N N . THR F 1 161 ? 25.234 -12.453 -82.867 1.00 104.32 161 THR F N 1
ATOM 10186 C CA . THR F 1 161 ? 24.520 -13.646 -83.331 1.00 103.63 161 THR F CA 1
ATOM 10187 C C . THR F 1 161 ? 23.011 -13.495 -83.049 1.00 107.31 161 THR F C 1
ATOM 10188 O O . THR F 1 161 ? 22.446 -12.449 -83.375 1.00 107.00 161 THR F O 1
ATOM 10192 N N . ASP F 1 162 ? 22.364 -14.538 -82.458 1.00 103.28 162 ASP F N 1
ATOM 10193 C CA . ASP F 1 162 ? 20.943 -14.566 -82.074 1.00 102.32 162 ASP F CA 1
ATOM 10194 C C . ASP F 1 162 ? 20.770 -14.877 -80.572 1.00 103.37 162 ASP F C 1
ATOM 10195 O O . ASP F 1 162 ? 19.768 -14.459 -79.987 1.00 102.68 162 ASP F O 1
ATOM 10200 N N . GLU F 1 163 ? 21.747 -15.596 -79.952 1.00 98.48 163 GLU F N 1
ATOM 10201 C CA . GLU F 1 163 ? 21.766 -15.885 -78.506 1.00 97.75 163 GLU F CA 1
ATOM 10202 C C . GLU F 1 163 ? 22.371 -14.656 -77.809 1.00 99.71 163 GLU F C 1
ATOM 10203 O O . GLU F 1 163 ? 22.045 -14.399 -76.642 1.00 98.98 163 GLU F O 1
ATOM 10209 N N . THR F 1 164 ? 23.246 -13.892 -78.547 1.00 94.18 164 THR F N 1
ATOM 10210 C CA . THR F 1 164 ? 23.864 -12.634 -78.101 1.00 93.24 164 THR F CA 1
ATOM 10211 C C . THR F 1 164 ? 22.725 -11.669 -77.740 1.00 94.06 164 THR F C 1
ATOM 10212 O O . THR F 1 164 ? 22.776 -11.038 -76.681 1.00 94.51 164 THR F O 1
ATOM 10216 N N . LEU F 1 165 ? 21.698 -11.573 -78.622 1.00 86.38 165 LEU F N 1
ATOM 10217 C CA . LEU F 1 165 ? 20.543 -10.700 -78.446 1.00 83.66 165 LEU F CA 1
ATOM 10218 C C . LEU F 1 165 ? 19.564 -11.222 -77.388 1.00 85.65 165 LEU F C 1
ATOM 10219 O O . LEU F 1 165 ? 18.896 -10.403 -76.775 1.00 84.81 165 LEU F O 1
ATOM 10224 N N . GLU F 1 166 ? 19.505 -12.552 -77.126 1.00 82.21 166 GLU F N 1
ATOM 10225 C CA . GLU F 1 166 ? 18.631 -13.098 -76.067 1.00 82.47 166 GLU F CA 1
ATOM 10226 C C . GLU F 1 166 ? 19.189 -12.718 -74.686 1.00 86.97 166 GLU F C 1
ATOM 10227 O O . GLU F 1 166 ? 18.427 -12.541 -73.729 1.00 86.18 166 GLU F O 1
ATOM 10233 N N . TYR F 1 167 ? 20.535 -12.590 -74.596 1.00 84.13 167 TYR F N 1
ATOM 10234 C CA . TYR F 1 167 ? 21.248 -12.181 -73.378 1.00 83.15 167 TYR F CA 1
ATOM 10235 C C . TYR F 1 167 ? 21.074 -10.676 -73.195 1.00 85.84 167 TYR F C 1
ATOM 10236 O O . TYR F 1 167 ? 20.665 -10.242 -72.120 1.00 86.07 167 TYR F O 1
ATOM 10245 N N . ALA F 1 168 ? 21.323 -9.892 -74.264 1.00 80.48 168 ALA F N 1
ATOM 10246 C CA . ALA F 1 168 ? 21.162 -8.433 -74.272 1.00 80.06 168 ALA F CA 1
ATOM 10247 C C . ALA F 1 168 ? 19.685 -7.988 -74.060 1.00 82.76 168 ALA F C 1
ATOM 10248 O O . ALA F 1 168 ? 19.457 -6.865 -73.598 1.00 82.04 168 ALA F O 1
ATOM 10250 N N . ALA F 1 169 ? 18.698 -8.883 -74.356 1.00 77.95 169 ALA F N 1
ATOM 10251 C CA . ALA F 1 169 ? 17.264 -8.633 -74.180 1.00 76.88 169 ALA F CA 1
ATOM 10252 C C . ALA F 1 169 ? 16.862 -8.531 -72.715 1.00 81.05 169 ALA F C 1
ATOM 10253 O O . ALA F 1 169 ? 15.840 -7.908 -72.415 1.00 80.06 169 ALA F O 1
ATOM 10255 N N . GLN F 1 170 ? 17.673 -9.119 -71.799 1.00 78.65 170 GLN F N 1
ATOM 10256 C CA . GLN F 1 170 ? 17.446 -9.087 -70.344 1.00 79.10 170 GLN F CA 1
ATOM 10257 C C . GLN F 1 170 ? 17.317 -7.637 -69.829 1.00 82.51 170 GLN F C 1
ATOM 10258 O O . GLN F 1 170 ? 16.509 -7.368 -68.933 1.00 81.96 170 GLN F O 1
ATOM 10264 N N . TYR F 1 171 ? 18.105 -6.721 -70.431 1.00 79.18 171 TYR F N 1
ATOM 10265 C CA . TYR F 1 171 ? 18.149 -5.273 -70.199 1.00 79.44 171 TYR F CA 1
ATOM 10266 C C . TYR F 1 171 ? 16.816 -4.672 -70.638 1.00 84.35 171 TYR F C 1
ATOM 10267 O O . TYR F 1 171 ? 16.154 -4.018 -69.829 1.00 84.87 171 TYR F O 1
ATOM 10276 N N . VAL F 1 172 ? 16.426 -4.907 -71.922 1.00 79.84 172 VAL F N 1
ATOM 10277 C CA . VAL F 1 172 ? 15.174 -4.437 -72.530 1.00 79.06 172 VAL F CA 1
ATOM 10278 C C . VAL F 1 172 ? 14.000 -4.815 -71.631 1.00 80.42 172 VAL F C 1
ATOM 10279 O O . VAL F 1 172 ? 13.228 -3.932 -71.245 1.00 80.63 172 VAL F O 1
ATOM 10283 N N . LEU F 1 173 ? 13.905 -6.117 -71.270 1.00 73.75 173 LEU F N 1
ATOM 10284 C CA . LEU F 1 173 ? 12.844 -6.677 -70.438 1.00 72.35 173 LEU F CA 1
ATOM 10285 C C . LEU F 1 173 ? 12.729 -5.986 -69.095 1.00 76.44 173 LEU F C 1
ATOM 10286 O O . LEU F 1 173 ? 11.615 -5.702 -68.644 1.00 75.93 173 LEU F O 1
ATOM 10291 N N . ALA F 1 174 ? 13.890 -5.702 -68.469 1.00 73.20 174 ALA F N 1
ATOM 10292 C CA . ALA F 1 174 ? 13.998 -5.064 -67.156 1.00 72.24 174 ALA F CA 1
ATOM 10293 C C . ALA F 1 174 ? 13.599 -3.591 -67.157 1.00 73.29 174 ALA F C 1
ATOM 10294 O O . ALA F 1 174 ? 13.030 -3.142 -66.169 1.00 73.92 174 ALA F O 1
ATOM 10296 N N . GLU F 1 175 ? 13.894 -2.834 -68.237 1.00 66.71 175 GLU F N 1
ATOM 10297 C CA . GLU F 1 175 ? 13.530 -1.410 -68.306 1.00 64.86 175 GLU F CA 1
ATOM 10298 C C . GLU F 1 175 ? 12.082 -1.182 -68.735 1.00 67.52 175 GLU F C 1
ATOM 10299 O O . GLU F 1 175 ? 11.477 -0.191 -68.326 1.00 65.46 175 GLU F O 1
ATOM 10305 N N . LEU F 1 176 ? 11.527 -2.127 -69.530 1.00 64.96 176 LEU F N 1
ATOM 10306 C CA . LEU F 1 176 ? 10.177 -2.104 -70.085 1.00 64.52 176 LEU F CA 1
ATOM 10307 C C . LEU F 1 176 ? 9.055 -1.795 -69.076 1.00 64.50 176 LEU F C 1
ATOM 10308 O O . LEU F 1 176 ? 8.194 -0.997 -69.441 1.00 63.01 176 LEU F O 1
ATOM 10313 N N . PRO F 1 177 ? 9.026 -2.334 -67.832 1.00 59.18 177 PRO F N 1
ATOM 10314 C CA . PRO F 1 177 ? 7.968 -1.933 -66.889 1.00 58.78 177 PRO F CA 1
ATOM 10315 C C . PRO F 1 177 ? 7.743 -0.417 -66.754 1.00 61.26 177 PRO F C 1
ATOM 10316 O O . PRO F 1 177 ? 6.600 0.032 -66.795 1.00 60.05 177 PRO F O 1
ATOM 10320 N N . PHE F 1 178 ? 8.836 0.370 -66.678 1.00 57.92 178 PHE F N 1
ATOM 10321 C CA . PHE F 1 178 ? 8.816 1.838 -66.570 1.00 57.63 178 PHE F CA 1
ATOM 10322 C C . PHE F 1 178 ? 8.292 2.558 -67.829 1.00 62.36 178 PHE F C 1
ATOM 10323 O O . PHE F 1 178 ? 7.958 3.742 -67.766 1.00 60.73 178 PHE F O 1
ATOM 10331 N N . PHE F 1 179 ? 8.223 1.840 -68.966 1.00 61.09 179 PHE F N 1
ATOM 10332 C CA . PHE F 1 179 ? 7.712 2.352 -70.237 1.00 61.39 179 PHE F CA 1
ATOM 10333 C C . PHE F 1 179 ? 6.230 2.057 -70.373 1.00 69.30 179 PHE F C 1
ATOM 10334 O O . PHE F 1 179 ? 5.519 2.838 -71.020 1.00 71.76 179 PHE F O 1
ATOM 10342 N N . LEU F 1 180 ? 5.760 0.940 -69.754 1.00 63.96 180 LEU F N 1
ATOM 10343 C CA . LEU F 1 180 ? 4.366 0.524 -69.801 1.00 62.52 180 LEU F CA 1
ATOM 10344 C C . LEU F 1 180 ? 3.518 1.146 -68.680 1.00 67.14 180 LEU F C 1
ATOM 10345 O O . LEU F 1 180 ? 2.512 1.796 -68.968 1.00 65.95 180 LEU F O 1
ATOM 10350 N N . ASN F 1 181 ? 3.930 0.976 -67.413 1.00 65.21 181 ASN F N 1
ATOM 10351 C CA . ASN F 1 181 ? 3.213 1.537 -66.256 1.00 65.20 181 ASN F CA 1
ATOM 10352 C C . ASN F 1 181 ? 4.132 1.784 -65.067 1.00 68.72 181 ASN F C 1
ATOM 10353 O O . ASN F 1 181 ? 4.174 0.985 -64.126 1.00 69.58 181 ASN F O 1
ATOM 10358 N N . ALA F 1 182 ? 4.856 2.904 -65.109 1.00 63.50 182 ALA F N 1
ATOM 10359 C CA . ALA F 1 182 ? 5.777 3.319 -64.060 1.00 63.04 182 ALA F CA 1
ATOM 10360 C C . ALA F 1 182 ? 5.045 3.799 -62.812 1.00 66.01 182 ALA F C 1
ATOM 10361 O O . ALA F 1 182 ? 5.565 3.640 -61.720 1.00 66.48 182 ALA F O 1
ATOM 10363 N N . ASN F 1 183 ? 3.831 4.350 -62.976 1.00 61.29 183 ASN F N 1
ATOM 10364 C CA . ASN F 1 183 ? 2.967 4.922 -61.932 1.00 60.11 183 ASN F CA 1
ATOM 10365 C C . ASN F 1 183 ? 2.893 4.127 -60.594 1.00 64.05 183 ASN F C 1
ATOM 10366 O O . ASN F 1 183 ? 3.156 4.745 -59.568 1.00 65.34 183 ASN F O 1
ATOM 10371 N N . PRO F 1 184 ? 2.556 2.820 -60.523 1.00 57.63 184 PRO F N 1
ATOM 10372 C CA . PRO F 1 184 ? 2.505 2.170 -59.204 1.00 57.26 184 PRO F CA 1
ATOM 10373 C C . PRO F 1 184 ? 3.872 1.830 -58.600 1.00 60.57 184 PRO F C 1
ATOM 10374 O O . PRO F 1 184 ? 3.955 1.547 -57.403 1.00 61.83 184 PRO F O 1
ATOM 10378 N N . ILE F 1 185 ? 4.937 1.850 -59.422 1.00 54.73 185 ILE F N 1
ATOM 10379 C CA . ILE F 1 185 ? 6.310 1.535 -59.011 1.00 53.44 185 ILE F CA 1
ATOM 10380 C C . ILE F 1 185 ? 6.942 2.767 -58.349 1.00 58.52 185 ILE F C 1
ATOM 10381 O O . ILE F 1 185 ? 7.297 2.716 -57.182 1.00 60.29 185 ILE F O 1
ATOM 10386 N N . ILE F 1 186 ? 7.039 3.871 -59.071 1.00 55.38 186 ILE F N 1
ATOM 10387 C CA . ILE F 1 186 ? 7.616 5.139 -58.601 1.00 55.78 186 ILE F CA 1
ATOM 10388 C C . ILE F 1 186 ? 6.597 5.991 -57.828 1.00 62.44 186 ILE F C 1
ATOM 10389 O O . ILE F 1 186 ? 6.941 7.082 -57.343 1.00 62.82 186 ILE F O 1
ATOM 10394 N N . ASN F 1 187 ? 5.346 5.497 -57.745 1.00 59.37 187 ASN F N 1
ATOM 10395 C CA . ASN F 1 187 ? 4.218 6.114 -57.052 1.00 59.49 187 ASN F CA 1
ATOM 10396 C C . ASN F 1 187 ? 3.824 7.508 -57.613 1.00 63.00 187 ASN F C 1
ATOM 10397 O O . ASN F 1 187 ? 3.929 8.525 -56.919 1.00 64.02 187 ASN F O 1
ATOM 10402 N N . THR F 1 188 ? 3.340 7.522 -58.862 1.00 58.22 188 THR F N 1
ATOM 10403 C CA . THR F 1 188 ? 2.827 8.712 -59.539 1.00 58.50 188 THR F CA 1
ATOM 10404 C C . THR F 1 188 ? 1.369 8.472 -59.968 1.00 61.86 188 THR F C 1
ATOM 10405 O O . THR F 1 188 ? 0.939 7.320 -60.108 1.00 59.66 188 THR F O 1
ATOM 10409 N N . GLN F 1 189 ? 0.611 9.578 -60.155 1.00 58.75 189 GLN F N 1
ATOM 10410 C CA . GLN F 1 189 ? -0.779 9.566 -60.604 1.00 57.55 189 GLN F CA 1
ATOM 10411 C C . GLN F 1 189 ? -0.757 9.263 -62.111 1.00 58.62 189 GLN F C 1
ATOM 10412 O O . GLN F 1 189 ? -1.378 8.300 -62.561 1.00 58.33 189 GLN F O 1
ATOM 10418 N N . GLU F 1 190 ? 0.029 10.050 -62.863 1.00 52.33 190 GLU F N 1
ATOM 10419 C CA . GLU F 1 190 ? 0.267 9.932 -64.294 1.00 51.38 190 GLU F CA 1
ATOM 10420 C C . GLU F 1 190 ? 1.687 10.411 -64.605 1.00 53.55 190 GLU F C 1
ATOM 10421 O O . GLU F 1 190 ? 2.191 11.314 -63.927 1.00 52.08 190 GLU F O 1
ATOM 10427 N N . THR F 1 191 ? 2.339 9.813 -65.626 1.00 49.96 191 THR F N 1
ATOM 10428 C CA . THR F 1 191 ? 3.718 10.150 -65.994 1.00 49.09 191 THR F CA 1
ATOM 10429 C C . THR F 1 191 ? 4.019 9.935 -67.448 1.00 55.65 191 THR F C 1
ATOM 10430 O O . THR F 1 191 ? 3.320 9.185 -68.125 1.00 54.80 191 THR F O 1
ATOM 10434 N N . LEU F 1 192 ? 5.103 10.567 -67.922 1.00 56.11 192 LEU F N 1
ATOM 10435 C CA . LEU F 1 192 ? 5.576 10.429 -69.301 1.00 57.27 192 LEU F CA 1
ATOM 10436 C C . LEU F 1 192 ? 7.023 10.050 -69.287 1.00 60.63 192 LEU F C 1
ATOM 10437 O O . LEU F 1 192 ? 7.782 10.725 -68.596 1.00 60.88 192 LEU F O 1
ATOM 10442 N N . MET F 1 193 ? 7.424 9.030 -70.089 1.00 56.07 193 MET F N 1
ATOM 10443 C CA . MET F 1 193 ? 8.827 8.664 -70.267 1.00 55.66 193 MET F CA 1
ATOM 10444 C C . MET F 1 193 ? 9.370 9.542 -71.402 1.00 60.63 193 MET F C 1
ATOM 10445 O O . MET F 1 193 ? 8.890 9.451 -72.530 1.00 61.32 193 MET F O 1
ATOM 10450 N N . ALA F 1 194 ? 10.309 10.447 -71.083 1.00 56.92 194 ALA F N 1
ATOM 10451 C CA . ALA F 1 194 ? 10.909 11.365 -72.050 1.00 55.91 194 ALA F CA 1
ATOM 10452 C C . ALA F 1 194 ? 12.272 10.876 -72.505 1.00 59.35 194 ALA F C 1
ATOM 10453 O O . ALA F 1 194 ? 13.163 10.656 -71.683 1.00 59.48 194 ALA F O 1
ATOM 10455 N N . TYR F 1 195 ? 12.436 10.719 -73.818 1.00 56.36 195 TYR F N 1
ATOM 10456 C CA . TYR F 1 195 ? 13.688 10.288 -74.434 1.00 57.23 195 TYR F CA 1
ATOM 10457 C C . TYR F 1 195 ? 13.994 11.133 -75.697 1.00 63.13 195 TYR F C 1
ATOM 10458 O O . TYR F 1 195 ? 13.148 11.924 -76.102 1.00 63.31 195 TYR F O 1
ATOM 10467 N N . HIS F 1 196 ? 15.199 11.019 -76.278 1.00 60.09 196 HIS F N 1
ATOM 10468 C CA . HIS F 1 196 ? 15.601 11.812 -77.448 1.00 59.79 196 HIS F CA 1
ATOM 10469 C C . HIS F 1 196 ? 15.262 11.202 -78.801 1.00 66.39 196 HIS F C 1
ATOM 10470 O O . HIS F 1 196 ? 15.338 11.896 -79.822 1.00 69.25 196 HIS F O 1
ATOM 10477 N N . ALA F 1 197 ? 14.950 9.910 -78.825 1.00 61.97 197 ALA F N 1
ATOM 10478 C CA . ALA F 1 197 ? 14.701 9.180 -80.059 1.00 61.86 197 ALA F CA 1
ATOM 10479 C C . ALA F 1 197 ? 13.359 8.445 -80.012 1.00 65.25 197 ALA F C 1
ATOM 10480 O O . ALA F 1 197 ? 12.868 8.209 -78.907 1.00 65.62 197 ALA F O 1
ATOM 10482 N N . PRO F 1 198 ? 12.763 8.022 -81.165 1.00 60.25 198 PRO F N 1
ATOM 10483 C CA . PRO F 1 198 ? 11.506 7.262 -81.101 1.00 60.02 198 PRO F CA 1
ATOM 10484 C C . PRO F 1 198 ? 11.715 5.874 -80.482 1.00 63.60 198 PRO F C 1
ATOM 10485 O O . PRO F 1 198 ? 12.858 5.476 -80.237 1.00 64.67 198 PRO F O 1
ATOM 10489 N N . TRP F 1 199 ? 10.619 5.138 -80.235 1.00 57.42 199 TRP F N 1
ATOM 10490 C CA . TRP F 1 199 ? 10.660 3.820 -79.620 1.00 56.46 199 TRP F CA 1
ATOM 10491 C C . TRP F 1 199 ? 9.812 2.878 -80.452 1.00 65.16 199 TRP F C 1
ATOM 10492 O O . TRP F 1 199 ? 8.581 2.916 -80.362 1.00 65.41 199 TRP F O 1
ATOM 10503 N N . GLU F 1 200 ? 10.480 2.080 -81.325 1.00 65.06 200 GLU F N 1
ATOM 10504 C CA . GLU F 1 200 ? 9.835 1.154 -82.272 1.00 66.10 200 GLU F CA 1
ATOM 10505 C C . GLU F 1 200 ? 8.936 0.107 -81.604 1.00 67.81 200 GLU F C 1
ATOM 10506 O O . GLU F 1 200 ? 7.848 -0.166 -82.125 1.00 67.20 200 GLU F O 1
ATOM 10512 N N . LEU F 1 201 ? 9.381 -0.462 -80.469 1.00 63.15 201 LEU F N 1
ATOM 10513 C CA . LEU F 1 201 ? 8.606 -1.460 -79.723 1.00 62.86 201 LEU F CA 1
ATOM 10514 C C . LEU F 1 201 ? 7.278 -0.841 -79.260 1.00 68.48 201 LEU F C 1
ATOM 10515 O O . LEU F 1 201 ? 6.218 -1.458 -79.407 1.00 67.88 201 LEU F O 1
ATOM 10520 N N . GLY F 1 202 ? 7.366 0.387 -78.756 1.00 66.07 202 GLY F N 1
ATOM 10521 C CA . GLY F 1 202 ? 6.233 1.145 -78.260 1.00 66.24 202 GLY F CA 1
ATOM 10522 C C . GLY F 1 202 ? 5.238 1.493 -79.334 1.00 71.73 202 GLY F C 1
ATOM 10523 O O . GLY F 1 202 ? 4.044 1.581 -79.046 1.00 72.21 202 GLY F O 1
ATOM 10524 N N . THR F 1 203 ? 5.716 1.690 -80.584 1.00 68.72 203 THR F N 1
ATOM 10525 C CA . THR F 1 203 ? 4.843 1.987 -81.733 1.00 68.16 203 THR F CA 1
ATOM 10526 C C . THR F 1 203 ? 3.936 0.763 -81.905 1.00 71.54 203 THR F C 1
ATOM 10527 O O . THR F 1 203 ? 2.719 0.904 -81.960 1.00 70.90 203 THR F O 1
ATOM 10531 N N . ASN F 1 204 ? 4.549 -0.433 -81.882 1.00 67.57 204 ASN F N 1
ATOM 10532 C CA . ASN F 1 204 ? 3.889 -1.718 -82.022 1.00 67.24 204 ASN F CA 1
ATOM 10533 C C . ASN F 1 204 ? 2.974 -2.048 -80.837 1.00 73.15 204 ASN F C 1
ATOM 10534 O O . ASN F 1 204 ? 1.913 -2.638 -81.045 1.00 73.51 204 ASN F O 1
ATOM 10539 N N . ILE F 1 205 ? 3.357 -1.639 -79.608 1.00 70.24 205 ILE F N 1
ATOM 10540 C CA . ILE F 1 205 ? 2.550 -1.840 -78.391 1.00 70.22 205 ILE F CA 1
ATOM 10541 C C . ILE F 1 205 ? 1.232 -1.071 -78.567 1.00 77.25 205 ILE F C 1
ATOM 10542 O O . ILE F 1 205 ? 0.148 -1.629 -78.360 1.00 78.79 205 ILE F O 1
ATOM 10547 N N . ILE F 1 206 ? 1.364 0.191 -79.005 1.00 73.55 206 ILE F N 1
ATOM 10548 C CA . ILE F 1 206 ? 0.327 1.186 -79.262 1.00 73.34 206 ILE F CA 1
ATOM 10549 C C . ILE F 1 206 ? -0.584 0.796 -80.438 1.00 79.78 206 ILE F C 1
ATOM 10550 O O . ILE F 1 206 ? -1.757 1.178 -80.432 1.00 80.27 206 ILE F O 1
ATOM 10555 N N . ASN F 1 207 ? -0.068 0.014 -81.412 1.00 76.92 207 ASN F N 1
ATOM 10556 C CA . ASN F 1 207 ? -0.864 -0.472 -82.547 1.00 77.22 207 ASN F CA 1
ATOM 10557 C C . ASN F 1 207 ? -1.420 -1.880 -82.227 1.00 82.63 207 ASN F C 1
ATOM 10558 O O . ASN F 1 207 ? -1.638 -2.685 -83.141 1.00 82.47 207 ASN F O 1
ATOM 10563 N N . ASP F 1 208 ? -1.624 -2.160 -80.909 1.00 79.05 208 ASP F N 1
ATOM 10564 C CA . ASP F 1 208 ? -2.148 -3.386 -80.298 1.00 78.99 208 ASP F CA 1
ATOM 10565 C C . ASP F 1 208 ? -1.626 -4.659 -80.964 1.00 81.79 208 ASP F C 1
ATOM 10566 O O . ASP F 1 208 ? -2.396 -5.569 -81.268 1.00 81.52 208 ASP F O 1
ATOM 10571 N N . GLN F 1 209 ? -0.312 -4.718 -81.193 1.00 77.72 209 GLN F N 1
ATOM 10572 C CA . GLN F 1 209 ? 0.302 -5.861 -81.851 1.00 77.60 209 GLN F CA 1
ATOM 10573 C C . GLN F 1 209 ? 0.705 -6.950 -80.878 1.00 81.13 209 GLN F C 1
ATOM 10574 O O . GLN F 1 209 ? 1.040 -8.053 -81.312 1.00 80.30 209 GLN F O 1
ATOM 10580 N N . PHE F 1 210 ? 0.634 -6.665 -79.568 1.00 79.48 210 PHE F N 1
ATOM 10581 C CA . PHE F 1 210 ? 0.958 -7.647 -78.525 1.00 80.58 210 PHE F CA 1
ATOM 10582 C C . PHE F 1 210 ? -0.097 -7.701 -77.412 1.00 86.06 210 PHE F C 1
ATOM 10583 O O . PHE F 1 210 ? -1.014 -6.870 -77.380 1.00 84.80 210 PHE F O 1
ATOM 10591 N N . ASN F 1 211 ? 0.065 -8.680 -76.482 1.00 84.46 211 ASN F N 1
ATOM 10592 C CA . ASN F 1 211 ? -0.812 -8.911 -75.319 1.00 84.65 211 ASN F CA 1
ATOM 10593 C C . ASN F 1 211 ? -0.417 -8.036 -74.119 1.00 86.62 211 ASN F C 1
ATOM 10594 O O . ASN F 1 211 ? -0.771 -8.347 -72.979 1.00 86.58 211 ASN F O 1
ATOM 10599 N N . LEU F 1 212 ? 0.314 -6.943 -74.396 1.00 80.98 212 LEU F N 1
ATOM 10600 C CA . LEU F 1 212 ? 0.775 -5.943 -73.432 1.00 79.49 212 LEU F CA 1
ATOM 10601 C C . LEU F 1 212 ? 0.203 -4.595 -73.817 1.00 80.12 212 LEU F C 1
ATOM 10602 O O . LEU F 1 212 ? 0.010 -4.305 -75.000 1.00 79.83 212 LEU F O 1
ATOM 10607 N N . LYS F 1 213 ? -0.066 -3.770 -72.822 1.00 75.38 213 LYS F N 1
ATOM 10608 C CA . LYS F 1 213 ? -0.612 -2.445 -73.060 1.00 74.62 213 LYS F CA 1
ATOM 10609 C C . LYS F 1 213 ? 0.080 -1.382 -72.215 1.00 75.58 213 LYS F C 1
ATOM 10610 O O . LYS F 1 213 ? 0.352 -1.595 -71.034 1.00 75.36 213 LYS F O 1
ATOM 10616 N N . MET F 1 214 ? 0.371 -0.243 -72.824 1.00 69.65 214 MET F N 1
ATOM 10617 C CA . MET F 1 214 ? 0.914 0.869 -72.084 1.00 69.03 214 MET F CA 1
ATOM 10618 C C . MET F 1 214 ? -0.296 1.528 -71.368 1.00 72.25 214 MET F C 1
ATOM 10619 O O . MET F 1 214 ? -1.265 1.949 -72.025 1.00 72.55 214 MET F O 1
ATOM 10624 N N . ASN F 1 215 ? -0.243 1.594 -70.032 1.00 66.68 215 ASN F N 1
ATOM 10625 C CA . ASN F 1 215 ? -1.312 2.145 -69.200 1.00 65.71 215 ASN F CA 1
ATOM 10626 C C . ASN F 1 215 ? -1.771 3.513 -69.653 1.00 69.31 215 ASN F C 1
ATOM 10627 O O . ASN F 1 215 ? -0.952 4.323 -70.085 1.00 69.40 215 ASN F O 1
ATOM 10632 N N . GLU F 1 216 ? -3.089 3.761 -69.550 1.00 65.17 216 GLU F N 1
ATOM 10633 C CA . GLU F 1 216 ? -3.776 5.007 -69.925 1.00 64.01 216 GLU F CA 1
ATOM 10634 C C . GLU F 1 216 ? -3.157 6.241 -69.281 1.00 64.00 216 GLU F C 1
ATOM 10635 O O . GLU F 1 216 ? -3.203 7.313 -69.875 1.00 62.26 216 GLU F O 1
ATOM 10641 N N . LYS F 1 217 ? -2.574 6.072 -68.066 1.00 59.98 217 LYS F N 1
ATOM 10642 C CA . LYS F 1 217 ? -1.925 7.114 -67.263 1.00 59.69 217 LYS F CA 1
ATOM 10643 C C . LYS F 1 217 ? -0.382 7.160 -67.474 1.00 62.70 217 LYS F C 1
ATOM 10644 O O . LYS F 1 217 ? 0.341 7.787 -66.694 1.00 60.24 217 LYS F O 1
ATOM 10650 N N . GLN F 1 218 ? 0.105 6.486 -68.535 1.00 60.08 218 GLN F N 1
ATOM 10651 C CA . GLN F 1 218 ? 1.508 6.418 -68.936 1.00 59.78 218 GLN F CA 1
ATOM 10652 C C . GLN F 1 218 ? 1.575 6.850 -70.411 1.00 66.21 218 GLN F C 1
ATOM 10653 O O . GLN F 1 218 ? 0.676 6.503 -71.180 1.00 66.62 218 GLN F O 1
ATOM 10659 N N . GLY F 1 219 ? 2.602 7.635 -70.771 1.00 63.60 219 GLY F N 1
ATOM 10660 C CA . GLY F 1 219 ? 2.859 8.098 -72.138 1.00 62.82 219 GLY F CA 1
ATOM 10661 C C . GLY F 1 219 ? 4.332 8.177 -72.505 1.00 65.40 219 GLY F C 1
ATOM 10662 O O . GLY F 1 219 ? 5.192 8.071 -71.629 1.00 67.76 219 GLY F O 1
ATOM 10663 N N . TYR F 1 220 ? 4.651 8.399 -73.781 1.00 58.22 220 TYR F N 1
ATOM 10664 C CA . TYR F 1 220 ? 6.040 8.475 -74.229 1.00 56.59 220 TYR F CA 1
ATOM 10665 C C . TYR F 1 220 ? 6.241 9.700 -75.110 1.00 57.24 220 TYR F C 1
ATOM 10666 O O . TYR F 1 220 ? 5.529 9.847 -76.107 1.00 57.03 220 TYR F O 1
ATOM 10675 N N . ILE F 1 221 ? 7.195 10.588 -74.740 1.00 51.52 221 ILE F N 1
ATOM 10676 C CA . ILE F 1 221 ? 7.502 11.799 -75.529 1.00 50.24 221 ILE F CA 1
ATOM 10677 C C . ILE F 1 221 ? 8.958 11.804 -76.080 1.00 55.44 221 ILE F C 1
ATOM 10678 O O . ILE F 1 221 ? 9.858 11.236 -75.454 1.00 56.82 221 ILE F O 1
ATOM 10683 N N . ILE F 1 222 ? 9.165 12.419 -77.260 1.00 50.55 222 ILE F N 1
ATOM 10684 C CA . ILE F 1 222 ? 10.477 12.531 -77.911 1.00 49.96 222 ILE F CA 1
ATOM 10685 C C . ILE F 1 222 ? 10.966 13.976 -77.891 1.00 58.71 222 ILE F C 1
ATOM 10686 O O . ILE F 1 222 ? 10.324 14.851 -78.480 1.00 59.09 222 ILE F O 1
ATOM 10691 N N . LEU F 1 223 ? 12.113 14.220 -77.230 1.00 58.50 223 LEU F N 1
ATOM 10692 C CA . LEU F 1 223 ? 12.729 15.556 -77.103 1.00 59.73 223 LEU F CA 1
ATOM 10693 C C . LEU F 1 223 ? 13.827 15.838 -78.131 1.00 66.23 223 LEU F C 1
ATOM 10694 O O . LEU F 1 223 ? 14.885 15.202 -78.089 1.00 67.44 223 LEU F O 1
ATOM 10699 N N . THR F 1 224 ? 13.636 16.869 -78.958 1.00 62.88 224 THR F N 1
ATOM 10700 C CA . THR F 1 224 ? 14.652 17.281 -79.926 1.00 63.49 224 THR F CA 1
ATOM 10701 C C . THR F 1 224 ? 15.039 18.748 -79.709 1.00 68.50 224 THR F C 1
ATOM 10702 O O . THR F 1 224 ? 14.169 19.608 -79.693 1.00 68.76 224 THR F O 1
ATOM 10706 N N . GLU F 1 225 ? 16.344 19.015 -79.473 1.00 64.93 225 GLU F N 1
ATOM 10707 C CA . GLU F 1 225 ? 16.883 20.355 -79.193 1.00 64.82 225 GLU F CA 1
ATOM 10708 C C . GLU F 1 225 ? 16.520 21.361 -80.296 1.00 67.72 225 GLU F C 1
ATOM 10709 O O . GLU F 1 225 ? 16.656 21.044 -81.481 1.00 67.32 225 GLU F O 1
ATOM 10715 N N . LYS F 1 226 ? 15.916 22.503 -79.892 1.00 63.65 226 LYS F N 1
ATOM 10716 C CA . LYS F 1 226 ? 15.451 23.588 -80.761 1.00 80.49 226 LYS F CA 1
ATOM 10717 C C . LYS F 1 226 ? 16.564 24.615 -80.952 1.00 116.97 226 LYS F C 1
ATOM 10718 O O . LYS F 1 226 ? 17.109 25.132 -79.976 1.00 79.95 226 LYS F O 1
#

Nearest PDB structures (foldseek):
  6ez3-assembly3_C  TM=1.005E+00  e=3.686E-41  Staphylococcus haemolyticus JCSC1435
  6ez3-assembly4_D  TM=1.003E+00  e=1.487E-39  Staphylococcus haemolyticus JCSC1435
  6ez3-assembly6_F  TM=9.974E-01  e=1.574E-39  Staphylococcus haemolyticus JCSC1435
  3oqh-assembly1_A  TM=9.765E-01  e=2.920E-24  Bacillus licheniformis DSM 13 = ATCC 14580
  3oqj-assembly1_A  TM=9.787E-01  e=8.865E-23  Bacillus licheniformis DSM 13 = ATCC 14580

GO terms:
  GO:0016755 aminoacyltransferase activity (F, IDA)

Organism: Staphylococcus haemolyticus (strain JCSC1435) (NCBI:txid279808)

Radius of gyration: 48.22 Å; Cα contacts (8 Å, |Δi|>4): 2111; chains: 6; bounding box: 62×86×161 Å

CATH classification: 3.40.50.11710

Secondary structure (DSSP, 8-state):
--EEEEESSHHHHHHHHHT-EEEEE--TT-SSS-HHHHHHHHHHHHHH-SEEEEEE--GGGHHHHHHTS--HHHHHHHHHHHHHHHHHHHHHHHHHTT---TTTEEETTTTTTBHHHHHHHHHHHHHHHH-HHHHHHHHHHHHHHHHHT------HHHHHHHHHHHHHHTHHHHH-HHHHT-SSEEEEESS--HHHHHHHTT-SS----TTEEEEEEEE-/-EEEEESSHHHHHHHHH--EEEEEE-TT-SSS-HHHHHHHHHHHHHH-SEEEEEE--GGGHHHHHHTS--HHHHHHHHHHHHHHHHHHHHHHHHHTT---TTTEEEGGGGTTBHHHHHHHHHHHHHHHH-HHHHHHHHHHHHHHH---HHHHHHHHHHHHHHTHHHH--HHHHT-SSEEEEESS--HHHHHHHTT-SS----TTEEEEEEEEP-/-EEEEESSHHHHHHHHHT-EEEEE--TT-SSS-HHHHHHHHHHHHHH-SEEEEEE--GGGHHHHHHTS--HHHHHHHHHHHHHHHHHHHHHHHHHTT---TTTEEEGGGGTTBHHHHHHHHHHHHHHHH-HHHHHHHHHHHHHHHHH----HHHHHHHHHHHHHHTHHHH--HHHHT-SSEEEEESS--HHHHHHHTT-SS----TTEEEEEEEE--/--EEEESSHHHHHHHHHT-EEEEEE-TT-SSSSHHHHHHHHHHHHHHSSEEEEEEP-GGGHHHHHHTS--HHHHHHHHHHHHHHHHHHHHHHHHHTT---TTTEEEGGGGTT-HHHHHHHHHHHHHHHH-HHHHHHHHHHHHHHHHH---SHHHHHHHHHHHHHTHHHH--HHHHT-SSEEEEESS--HHHHHHHTT-SS----TTEEEEEEE--/--EEEEESSHHHHHHHHHT-EEEEE--TT-SSSSHHHHHHHHHHHHHH-SEEEEEE--TTHHHHHHHTS--HHHHHHHHHHHHHHHHHHHHHHHHHTT---TTTEEETTTTTT-HHHHHHHHHHHHHHHH-HHHHHHHHHHHHHHHH---SHHHHHHHHHHHTHHHH--HHHHT-SSEEEEESS--HHHHHHHTT-SS----TTEEEEEEEE-/--EEEEESSHHHHHHHHHT-EEEEEE-TT-SSSSHHHHHHHHHHHHHH-SEEEEEE--GGGHHHHHHTS--HHHHHHHHHHHHHHHHHHHHHHHHHTT---TTTEEEGGGGTTBHHHHHHHHHHHHHHHH-HHHHHHHHHHHHHHHHTT---SHHHHHHHHHHHHHTHHHH--HHHHT-SSEEEEESS--HHHHHHHTT-SS----TTEEEEEEEE-

Sequence (1296 aa):
QNFKVDFLTKNCKQIYQRKKHVILGISPFTSKYNESYIRKIIQWANSNFDDFSILLAGEESKNLLECLGYSSSKANQKVRKEIKRQIRFCEDEIIKCNKTITNRIHRFSDFKNNIYYIDIYKTIVDQFNTDSNFKNSCLKMSLQALQSKGKNEITDETLEYAAQYVLAELPFFLNANPIINTQETLMAYHAPWELGTNIINDQFNLKMNEKQGYIILTEKNFKVDFLTKNCKQIYQRKKHVILGISPFTSKYNESYIRKIIQWANSNFDDFSILLAGEESKNLLECLGYSSSKANQKVRKEIKRQIRFCEDEIIKCNKTITNRIHRFSDFKNNIYYIDIYKTIVDQFNTDSNFKNSCLKMSLQALQSTDETLEYAAQYVLAELPFFLNANPIINTQETLMAYHAPWELGTNIINDQFNLKMNEKQGYIILTEKGNFKVDFLTKNCKQIYQRKKHVILGISPFTSKYNESYIRKIIQWANSNFDDFSILLAGEESKNLLECLGYSSSKANQKVRKEIKRQIRFCEDEIIKCNKTITNRIHRFSDFKNNIYYIDIYKTIVDQFNTDSNFKNSCLKMSLQALQSKEITDETLEYAAQYVLAELPFFLNANPIINTQETLMAYHAPWELGTNIINDQFNLKMNEKQGYIILTEKGNFKVDFLTKNCKQIYQRKKHVILGISPFTSKYNESYIRKIIQWANSNFDDFSILLAGEESKNLLECLGYSSSKANQKVRKEIKRQIRFCEDEIIKCNKTITNRIHRFSDFKNNIYYIDIYKTIVDQFNTDSNFKNSCLKMSLQALQSKITDETLEYAAQYVLAELPFFLNANPIINTQETLMAYHAPWELGTNIINDQFNLKMNEKQGYIILTEKQNFKVDFLTKNCKQIYQRKKHVILGISPFTSKYNESYIRKIIQWANSNFDDFSILLAGEESKNLLECLGYSSSKANQKVRKEIKRQIRFCEDEIIKCNKTITNRIHRFSDFKNNIYYIDIYKTIVDQFNTDSNFKNSCLKMSLQALQSDETLEYAAQYVLAELPFFLNANPIINTQETLMAYHAPWELGTNIINDQFNLKMNEKQGYIILTEKQNFKVDFLTKNCKQIYQRKKHVILGISPFTSKYNESYIRKIIQWANSNFDDFSILLAGEESKNLLECLGYSSSKANQKVRKEIKRQIRFCEDEIIKCNKTITNRIHRFSDFKNNIYYIDIYKTIVDQFNTDSNFKNSCLKMSLQALQSKGITDETLEYAAQYVLAELPFFLNANPIINTQETLMAYHAPWELGTNIINDQFNLKMNEKQGYIILTEK

=== Feature glossary ===
The record interleaves many kinds of information about one protein. Here is each kind framed as the question it answers.

Q: What are the backbone torsion angles?
A: φ (phi) and ψ (psi) are the two rotatable backbone dihedrals per residue: φ is the C(i-1)–N–Cα–C torsion, ψ is the N–Cα–C–N(i+1) torsion, both in degrees on (−180°, 180°]. α-helical residues cluster near (−60°, −45°); β-strand residues near (−120°, +130°). A Ramachandran plot is simply a scatter of (φ, ψ) for every residue.

Q: What is the amino-acid chain?
A: This is the polypeptide sequence — one letter per residue, N-terminus first. Length ranges from a few dozen residues for small domains to over a thousand for large multi-domain proteins.

Q: How mobile is each atom in the crystal?
A: For experimental (PDB) structures, the B-factor (temperature factor) quantifies the positional spread of each atom in the crystal — a combination of thermal vibration and static disorder — in units of Å². High B-factors mark flexible loops or poorly resolved regions; low B-factors mark the rigid, well-ordered core.

Q: Are the domains correctly placed relative to each other?
A: Predicted Aligned Error (PAE) is an AlphaFold confidence matrix: entry (i, j) is the expected error in the position of residue j, in ångströms, when the prediction is superimposed on the true structure at residue i. Low PAE within a block of residues means that block is internally rigid and well-predicted; high PAE between two blocks means their relative placement is uncertain even if each block individually is confident.

Q: How confident is the AlphaFold model at each residue?
A: pLDDT is the predicted lDDT-Cα score: AlphaFold's confidence that the local environment of each residue (all inter-atomic distances within 15 Å) is correctly placed. It is a per-residue number between 0 and 100, with higher meaning more reliable.

Q: What family and function is it annotated with?
A: Functional annotations link the protein to curated databases. InterPro entries identify conserved domains and families by matching the sequence against member-database signatures (Pfam, PROSITE, CDD, …). Gene Ontology (GO) terms describe molecular function, biological process, and cellular component in a controlled vocabulary. CATH places the structure in a hierarchical fold classification (Class/Architecture/Topology/Homologous-superfamily). The organism is the source species.

Q: How big and how compact is the whole molecule?
A: Three whole-structure scalars: the radius of gyration (RMS distance of Cα from centroid, in Å), the count of Cα–Cα contacts (pairs closer than 8 Å and separated by more than four residues in sequence — i.e. tertiary, not local, contacts), and the bounding-box dimensions. Together they distinguish compact globular folds from extended fibres or disordered chains.

Q: What known structures does this most resemble?
A: The Foldseek neighbor list gives the closest experimentally determined structures in the PDB, ranked by structural alignment. TM-score near 1 means near-identical fold; near 0.3 means only rough topology match. This is how one finds what a novel AlphaFold prediction most resembles in the solved-structure universe.

Q: Which residues are buried vs exposed?
A: SASA measures how much of the protein is reachable by solvent. It is computed by rolling a water-sized probe over the atomic surface and summing the exposed area (Å²). Per-residue SASA distinguishes core (buried, low SASA) from surface (exposed, high SASA) residues; total SASA is a whole-molecule size measure.

Q: Which residues are in helices, strands, or loops?
A: Eight-state secondary structure (DSSP): H is the canonical α-helix, G the tighter 3₁₀-helix, I the wider π-helix; E/B are β-structure, T and S are turns and bends, and '-' is everything else. DSSP derives these from the pattern of main-chain N–H···O=C hydrogen bonds, not from the sequence.

Q: Where is each backbone atom in 3D?
A: Structure coordinates are given as an mmCIF _atom_site loop: one row per atom with element, residue name, chain id, sequence number, and x/y/z position in Å. Only the four main-chain atoms per residue are included here; side chains are omitted to keep the record compact.

Q: What if only a Cα trace is available?
A: Three-state secondary structure (P-SEA) collapses the eight DSSP classes into helix (a), strand (b), and coil (c). P-SEA assigns these from Cα geometry alone — distances and angles — without requiring backbone oxygens, so it works on any Cα trace.

Q: What do the rendered images show?
A: The six renders are orthographic views along the three Cartesian axes in both directions. Representation (cartoon, sticks, or surface) and color scheme (sequence-rainbow or by-chain) vary across proteins so the training set covers all the common visualization conventions.

Q: What does the local fold look like, residue by residue?
A: Foldseek's 3Di representation compresses backbone geometry into a per-residue letter drawn from a learned twenty-state alphabet. It captures the tertiary interaction pattern around each residue — which residues are packed against it in space, regardless of where they are in sequence.

Q: What do the diagnostic plots show?
A: The contact map is a binary N×N matrix image: pixel (i, j) is dark where Cα_i and Cα_j are within 8 Å and |i−j|>4. Because the |i−j|>4 filter removes local helical contacts, off-diagonal stripes parallel to the main diagonal indicate parallel β-sheets; stripes perpendicular to it indicate antiparallel β-sheets. The Ramachandran plot scatters every residue's (φ, ψ) pair against the sterically allowed regions. The PAE heatmap renders the predicted-aligned-error matrix.